Protein AF-A0A9W7GED9-F1 (afdb_monomer_lite)

Structure (mmCIF, N/CA/C/O backbone):
data_AF-A0A9W7GED9-F1
#
_entry.id   AF-A0A9W7GED9-F1
#
loop_
_atom_site.group_PDB
_atom_site.id
_atom_site.type_symbol
_atom_site.label_atom_id
_atom_site.label_alt_id
_atom_site.label_comp_id
_atom_site.label_asym_id
_atom_site.label_entity_id
_atom_site.label_seq_id
_atom_site.pdbx_PDB_ins_code
_atom_site.Cartn_x
_atom_site.Cartn_y
_atom_site.Cartn_z
_atom_site.occupancy
_atom_site.B_iso_or_equiv
_atom_site.auth_seq_id
_atom_site.auth_comp_id
_atom_site.auth_asym_id
_atom_site.auth_atom_id
_atom_site.pdbx_PDB_model_num
ATOM 1 N N . MET A 1 1 ? 27.803 -43.881 15.226 1.00 29.05 1 MET A N 1
ATOM 2 C CA . MET A 1 1 ? 27.481 -42.583 15.852 1.00 29.05 1 MET A CA 1
ATOM 3 C C . MET A 1 1 ? 26.783 -41.730 14.801 1.00 29.05 1 MET A C 1
ATOM 5 O O . MET A 1 1 ? 27.453 -41.170 13.948 1.00 29.05 1 MET A O 1
ATOM 9 N N . SER A 1 2 ? 25.448 -41.742 14.770 1.00 35.62 2 SER A N 1
ATOM 10 C CA . SER A 1 2 ? 24.641 -40.932 13.847 1.00 35.62 2 SER A CA 1
ATOM 11 C C . SER A 1 2 ? 24.582 -39.491 14.364 1.00 35.62 2 SER A C 1
ATOM 13 O O . SER A 1 2 ? 23.688 -39.138 15.130 1.00 35.62 2 SER A O 1
ATOM 15 N N . GLY A 1 3 ? 25.589 -38.685 14.037 1.00 49.31 3 GLY A N 1
ATOM 16 C CA . GLY A 1 3 ? 25.551 -37.251 14.320 1.00 49.31 3 GLY A CA 1
ATOM 17 C C . GLY A 1 3 ? 24.660 -36.551 13.297 1.00 49.31 3 GLY A C 1
ATOM 18 O O . GLY A 1 3 ? 24.879 -36.721 12.101 1.00 49.31 3 GLY A O 1
ATOM 19 N N . ASN A 1 4 ? 23.657 -35.793 13.748 1.00 62.00 4 ASN A N 1
ATOM 20 C CA . ASN A 1 4 ? 22.891 -34.902 12.874 1.00 62.00 4 ASN A CA 1
ATOM 21 C C . ASN A 1 4 ? 23.857 -33.900 12.224 1.00 62.00 4 ASN A C 1
ATOM 23 O O . ASN A 1 4 ? 24.586 -33.208 12.935 1.00 62.00 4 ASN A O 1
ATOM 27 N N . ASN A 1 5 ? 23.862 -33.831 10.891 1.00 81.06 5 ASN A N 1
ATOM 28 C CA . ASN A 1 5 ? 24.621 -32.833 10.144 1.00 81.06 5 ASN A CA 1
ATOM 29 C C . ASN A 1 5 ? 23.982 -31.463 10.378 1.00 81.06 5 ASN A C 1
ATOM 31 O O . ASN A 1 5 ? 22.808 -31.265 10.051 1.00 81.06 5 ASN A O 1
ATOM 35 N N . ARG A 1 6 ? 24.738 -30.522 10.947 1.00 85.75 6 ARG A N 1
ATOM 36 C CA . ARG A 1 6 ? 24.203 -29.213 11.331 1.00 85.75 6 ARG A CA 1
ATOM 37 C C . ARG A 1 6 ? 24.754 -28.067 10.504 1.00 85.75 6 ARG A C 1
ATOM 39 O O . ARG A 1 6 ? 25.872 -28.119 9.996 1.00 85.75 6 ARG A O 1
ATOM 46 N N . VAL A 1 7 ? 23.964 -27.005 10.412 1.00 89.12 7 VAL A N 1
ATOM 47 C CA . VAL A 1 7 ? 24.343 -25.745 9.770 1.00 89.12 7 VAL A CA 1
ATOM 48 C C . VAL A 1 7 ? 24.353 -24.637 10.816 1.00 89.12 7 VAL A C 1
ATOM 50 O O . VAL A 1 7 ? 23.349 -24.405 11.498 1.00 89.12 7 VAL A O 1
ATOM 53 N N . LEU A 1 8 ? 25.495 -23.963 10.939 1.00 88.56 8 LEU A N 1
ATOM 54 C CA . LEU A 1 8 ? 25.674 -22.818 11.824 1.00 88.56 8 LEU A CA 1
ATOM 55 C C . LEU A 1 8 ? 25.104 -21.563 11.154 1.00 88.56 8 LEU A C 1
ATOM 57 O O . LEU A 1 8 ? 25.460 -21.257 10.018 1.00 88.56 8 LEU A O 1
ATOM 61 N N . LEU A 1 9 ? 24.224 -20.842 11.850 1.00 90.19 9 LEU A N 1
ATOM 62 C CA . LEU A 1 9 ? 23.641 -19.590 11.367 1.00 90.19 9 LEU A CA 1
ATOM 63 C C . LEU A 1 9 ? 24.240 -18.408 12.133 1.00 90.19 9 LEU A C 1
ATOM 65 O O . LEU A 1 9 ? 24.166 -18.376 13.359 1.00 90.19 9 LEU A O 1
ATOM 69 N N . LEU A 1 10 ? 24.794 -17.437 11.408 1.00 89.31 10 LEU A N 1
ATOM 70 C CA . LEU A 1 10 ? 25.394 -16.223 11.960 1.00 89.31 10 LEU A CA 1
ATOM 71 C C . LEU A 1 10 ? 24.600 -14.998 11.481 1.00 89.31 10 LEU A C 1
ATOM 73 O O . LEU A 1 10 ? 24.640 -14.634 10.304 1.00 89.31 10 LEU A O 1
ATOM 77 N N . HIS A 1 11 ? 23.843 -14.376 12.386 1.00 89.94 11 HIS A N 1
ATOM 78 C CA . HIS A 1 11 ? 22.964 -13.249 12.055 1.00 89.94 11 HIS A CA 1
ATOM 79 C C . HIS A 1 11 ? 23.739 -11.954 11.753 1.00 89.94 11 HIS A C 1
ATOM 81 O O . HIS A 1 11 ? 24.925 -11.831 12.054 1.00 89.94 11 HIS A O 1
ATOM 87 N N . GLY A 1 12 ? 23.063 -10.968 11.157 1.00 88.50 12 GLY A N 1
ATOM 88 C CA . GLY A 1 12 ? 23.621 -9.624 10.959 1.00 88.50 12 GLY A CA 1
ATOM 89 C C . GLY A 1 12 ? 23.569 -8.762 12.224 1.00 88.50 12 GLY A C 1
ATOM 90 O O . GLY A 1 12 ? 23.058 -9.192 13.254 1.00 88.50 12 GLY A O 1
ATOM 91 N N . ASN A 1 13 ? 24.059 -7.524 12.147 1.00 85.31 13 ASN A N 1
ATOM 92 C CA . ASN A 1 13 ? 23.966 -6.584 13.267 1.00 85.31 13 ASN A CA 1
ATOM 93 C C . ASN A 1 13 ? 22.495 -6.279 13.625 1.00 85.31 13 ASN A C 1
ATOM 95 O O . ASN A 1 13 ? 21.647 -6.221 12.729 1.00 85.31 13 ASN A O 1
ATOM 99 N N . ARG A 1 14 ? 22.208 -6.059 14.914 1.00 83.06 14 ARG A N 1
ATOM 100 C CA . ARG A 1 14 ? 20.859 -5.833 15.468 1.00 83.06 14 ARG A CA 1
ATOM 101 C C . ARG A 1 14 ? 19.846 -6.900 15.042 1.00 83.06 14 ARG A C 1
ATOM 103 O O . ARG A 1 14 ? 18.728 -6.599 14.631 1.00 83.06 14 ARG A O 1
ATOM 110 N N . GLN A 1 15 ? 20.238 -8.166 15.128 1.00 81.44 15 GLN A N 1
ATOM 111 C CA . GLN A 1 15 ? 19.351 -9.313 14.908 1.00 81.44 15 GLN A CA 1
ATOM 112 C C . GLN A 1 15 ? 19.590 -10.357 15.997 1.00 81.44 15 GLN A C 1
ATOM 114 O O . GLN A 1 15 ? 20.607 -10.317 16.679 1.00 81.44 15 GLN A O 1
ATOM 119 N N . THR A 1 16 ? 18.652 -11.282 16.161 1.00 83.06 16 THR A N 1
ATOM 120 C CA . THR A 1 16 ? 18.866 -12.519 16.922 1.00 83.06 16 THR A CA 1
ATOM 121 C C . THR A 1 16 ? 18.937 -13.696 15.965 1.00 83.06 16 THR A C 1
ATOM 123 O O . THR A 1 16 ? 18.537 -13.597 14.793 1.00 83.06 16 THR A O 1
ATOM 126 N N . HIS A 1 17 ? 19.404 -14.838 16.464 1.00 80.12 17 HIS A N 1
ATOM 127 C CA . HIS A 1 17 ? 19.354 -16.089 15.714 1.00 80.12 17 HIS A CA 1
ATOM 128 C C . HIS A 1 17 ? 17.934 -16.390 15.195 1.00 80.12 17 HIS A C 1
ATOM 130 O O . HIS A 1 17 ? 17.772 -16.756 14.029 1.00 80.12 17 HIS A O 1
ATOM 136 N N . ASP A 1 18 ? 16.904 -16.205 16.026 1.00 82.06 18 ASP A N 1
ATOM 137 C CA . ASP A 1 18 ? 15.522 -16.543 15.667 1.00 82.06 18 ASP A CA 1
ATOM 138 C C . ASP A 1 18 ? 14.959 -15.617 14.587 1.00 82.06 18 ASP A C 1
ATOM 140 O O . ASP A 1 18 ? 14.339 -16.090 13.630 1.00 82.06 18 ASP A O 1
ATOM 144 N N . ILE A 1 19 ? 15.257 -14.315 14.672 1.00 84.94 19 ILE A N 1
ATOM 145 C CA . ILE A 1 19 ? 14.895 -13.337 13.637 1.00 84.94 19 ILE A CA 1
ATOM 146 C C . ILE A 1 19 ? 15.568 -13.705 12.313 1.00 84.94 19 ILE A C 1
ATOM 148 O O . ILE A 1 19 ? 14.920 -13.731 11.262 1.00 84.94 19 ILE A O 1
ATOM 152 N N . PHE A 1 20 ? 16.863 -14.027 12.345 1.00 89.00 20 PHE A N 1
ATOM 153 C CA . PHE A 1 20 ? 17.592 -14.393 11.137 1.00 89.00 20 PHE A CA 1
ATOM 154 C C . PHE A 1 20 ? 17.055 -15.694 10.528 1.00 89.00 20 PHE A C 1
ATOM 156 O O . PHE A 1 20 ? 16.732 -15.735 9.340 1.00 89.00 20 PHE A O 1
ATOM 163 N N . LYS A 1 21 ? 16.853 -16.730 11.349 1.00 86.75 21 LYS A N 1
ATOM 164 C CA . LYS A 1 21 ? 16.280 -18.021 10.946 1.00 86.75 21 LYS A CA 1
ATOM 165 C C . LYS A 1 21 ? 14.877 -17.880 10.356 1.00 86.75 21 LYS A C 1
ATOM 167 O O . LYS A 1 21 ? 14.567 -18.566 9.381 1.00 86.75 21 LYS A O 1
ATOM 172 N N . ALA A 1 22 ? 14.048 -16.987 10.899 1.00 85.94 22 ALA A N 1
ATOM 173 C CA . ALA A 1 22 ? 12.735 -16.671 10.344 1.00 85.94 22 ALA A CA 1
ATOM 174 C C . ALA A 1 22 ? 12.849 -16.026 8.950 1.00 85.94 22 ALA A C 1
ATOM 176 O O . ALA A 1 22 ? 12.164 -16.463 8.020 1.00 85.94 22 ALA A O 1
ATOM 177 N N . ARG A 1 23 ? 13.767 -15.064 8.769 1.00 87.69 23 ARG A N 1
ATOM 178 C CA . ARG A 1 23 ? 14.013 -14.388 7.477 1.00 87.69 23 ARG A CA 1
ATOM 179 C C . ARG A 1 23 ? 14.487 -15.344 6.385 1.00 87.69 23 ARG A C 1
ATOM 181 O O . ARG A 1 23 ? 14.020 -15.254 5.253 1.00 87.69 23 ARG A O 1
ATOM 188 N N . ILE A 1 24 ? 15.349 -16.302 6.724 1.00 90.94 24 ILE A N 1
ATOM 189 C CA . ILE A 1 24 ? 15.800 -17.350 5.793 1.00 90.94 24 ILE A CA 1
ATOM 190 C C . ILE A 1 24 ? 14.937 -18.624 5.862 1.00 90.94 24 ILE A C 1
ATOM 192 O O . ILE A 1 24 ? 15.358 -19.701 5.436 1.00 90.94 24 ILE A O 1
ATOM 196 N N . GLY A 1 25 ? 13.706 -18.531 6.378 1.00 90.12 25 GLY A N 1
ATOM 197 C CA . GLY A 1 25 ? 12.861 -19.685 6.696 1.00 90.12 25 GLY A CA 1
ATOM 198 C C . GLY A 1 25 ? 12.555 -20.605 5.506 1.00 90.12 25 GLY A C 1
ATOM 199 O O . GLY A 1 25 ? 12.395 -21.816 5.682 1.00 90.12 25 GLY A O 1
ATOM 200 N N . ALA A 1 26 ? 12.508 -20.068 4.282 1.00 90.56 26 ALA A N 1
ATOM 201 C CA . ALA A 1 26 ? 12.350 -20.872 3.068 1.00 90.56 26 ALA A CA 1
ATOM 202 C C . ALA A 1 26 ? 13.568 -21.779 2.818 1.00 90.56 26 ALA A C 1
ATOM 204 O O . ALA A 1 26 ? 13.395 -22.969 2.535 1.00 90.56 26 ALA A O 1
ATOM 205 N N . LEU A 1 27 ? 14.780 -21.247 2.998 1.00 91.75 27 LEU A N 1
ATOM 206 C CA . LEU A 1 27 ? 16.027 -22.005 2.922 1.00 91.75 27 LEU A CA 1
ATOM 207 C C . LEU A 1 27 ? 16.120 -23.019 4.069 1.00 91.75 27 LEU A C 1
ATOM 209 O O . LEU A 1 27 ? 16.363 -24.193 3.813 1.00 91.75 27 LEU A O 1
ATOM 213 N N . VAL A 1 28 ? 15.797 -22.627 5.306 1.00 91.19 28 VAL A N 1
ATOM 214 C CA . VAL A 1 28 ? 15.782 -23.526 6.482 1.00 91.19 28 VAL A CA 1
ATOM 215 C C . VAL A 1 28 ? 14.885 -24.747 6.251 1.00 91.19 28 VAL A C 1
ATOM 217 O O . VAL A 1 28 ? 15.272 -25.880 6.544 1.00 91.19 28 VAL A O 1
ATOM 220 N N . LYS A 1 29 ? 13.690 -24.552 5.673 1.00 90.38 29 LYS A N 1
ATOM 221 C CA . LYS A 1 29 ? 12.779 -25.656 5.320 1.00 90.38 29 LYS A CA 1
ATOM 222 C C . LYS A 1 29 ? 13.380 -26.601 4.276 1.00 90.38 29 LYS A C 1
ATOM 224 O O . LYS A 1 29 ? 13.072 -27.791 4.306 1.00 90.38 29 LYS A O 1
ATOM 229 N N . LYS A 1 30 ? 14.192 -26.096 3.344 1.00 91.12 30 LYS A N 1
ATOM 230 C CA . LYS A 1 30 ? 14.872 -26.907 2.322 1.00 91.12 30 LYS A CA 1
ATOM 231 C C . LYS A 1 30 ? 16.076 -27.650 2.898 1.00 91.12 30 LYS A C 1
ATOM 233 O O . LYS A 1 30 ? 16.176 -28.847 2.664 1.00 91.12 30 LYS A O 1
ATOM 238 N N . LEU A 1 31 ? 16.885 -26.999 3.734 1.00 89.25 31 LEU A N 1
ATOM 239 C CA . LEU A 1 31 ? 17.989 -27.630 4.468 1.00 89.25 31 LEU A CA 1
ATOM 240 C C . LEU A 1 31 ? 17.494 -28.811 5.311 1.00 89.25 31 LEU A C 1
ATOM 242 O O . LEU A 1 31 ? 18.040 -29.907 5.222 1.00 89.25 31 LEU A O 1
ATOM 246 N N . ARG A 1 32 ? 16.369 -28.645 6.020 1.00 87.69 32 ARG A N 1
ATOM 247 C CA . ARG A 1 32 ? 15.755 -29.742 6.787 1.00 87.69 32 ARG A CA 1
ATOM 248 C C . ARG A 1 32 ? 15.385 -30.944 5.910 1.00 87.69 32 ARG A C 1
ATOM 250 O O . ARG A 1 32 ? 15.509 -32.077 6.355 1.00 87.69 32 ARG A O 1
ATOM 257 N N . LYS A 1 33 ? 14.953 -30.717 4.663 1.00 86.75 33 LYS A N 1
ATOM 258 C CA . LYS A 1 33 ? 14.671 -31.800 3.700 1.00 86.75 33 LYS A CA 1
ATOM 259 C C . LYS A 1 33 ? 15.938 -32.508 3.209 1.00 86.75 33 LYS A C 1
ATOM 261 O O . LYS A 1 33 ? 15.838 -33.645 2.769 1.00 86.75 33 LYS A O 1
ATOM 266 N N . MET A 1 34 ? 17.097 -31.860 3.305 1.00 83.12 34 MET A N 1
ATOM 267 C CA . MET A 1 34 ? 18.415 -32.436 3.017 1.00 83.12 34 MET A CA 1
ATOM 268 C C . MET A 1 34 ? 19.060 -33.086 4.255 1.00 83.12 34 MET A C 1
ATOM 270 O O . MET A 1 34 ? 20.255 -33.363 4.242 1.00 83.12 34 MET A O 1
ATOM 274 N N . ASN A 1 35 ? 18.299 -33.306 5.337 1.00 84.75 35 ASN A N 1
ATOM 275 C CA . ASN A 1 35 ? 18.804 -33.764 6.639 1.00 84.75 35 ASN A CA 1
ATOM 276 C C . ASN A 1 35 ? 19.882 -32.846 7.246 1.00 84.75 35 ASN A C 1
ATOM 278 O O . ASN A 1 35 ? 20.766 -33.307 7.967 1.00 84.75 35 ASN A O 1
ATOM 282 N N . LEU A 1 36 ? 19.801 -31.544 6.954 1.00 86.12 36 LEU A N 1
ATOM 283 C CA . LEU A 1 36 ? 20.639 -30.512 7.550 1.00 86.12 36 LEU A CA 1
ATOM 284 C C . LEU A 1 36 ? 19.829 -29.741 8.594 1.00 86.12 36 LEU A C 1
ATOM 286 O O . LEU A 1 36 ? 18.895 -29.001 8.265 1.00 86.12 36 LEU A O 1
ATOM 290 N N . GLU A 1 37 ? 20.177 -29.915 9.864 1.00 83.88 37 GLU A N 1
ATOM 291 C CA . GLU A 1 37 ? 19.539 -29.196 10.963 1.00 83.88 37 GLU A CA 1
ATOM 292 C C . GLU A 1 37 ? 20.241 -27.861 11.207 1.00 83.88 37 GLU A C 1
ATOM 294 O O . GLU A 1 37 ? 21.442 -27.788 11.435 1.00 83.88 37 GLU A O 1
ATOM 299 N N . THR A 1 38 ? 19.497 -26.764 11.185 1.00 82.75 38 THR A N 1
ATOM 300 C CA . THR A 1 38 ? 20.033 -25.471 11.629 1.00 82.75 38 THR A CA 1
ATOM 301 C C . THR A 1 38 ? 20.048 -25.434 13.151 1.00 82.75 38 THR A C 1
ATOM 303 O O . THR A 1 38 ? 19.025 -25.800 13.745 1.00 82.75 38 THR A O 1
ATOM 306 N N . SER A 1 39 ? 21.137 -24.951 13.752 1.00 68.06 39 SER A N 1
ATOM 307 C CA . SER A 1 39 ? 21.272 -24.860 15.214 1.00 68.06 39 SER A CA 1
ATOM 308 C C . SER A 1 39 ? 20.097 -24.115 15.880 1.00 68.06 39 SER A C 1
ATOM 310 O O . SER A 1 39 ? 19.321 -23.404 15.227 1.00 68.06 39 SER A O 1
ATOM 312 N N . VAL A 1 40 ? 19.902 -24.364 17.174 1.00 52.34 40 VAL A N 1
ATOM 313 C CA . VAL A 1 40 ? 18.833 -23.800 18.010 1.00 52.34 40 VAL A CA 1
ATOM 314 C C . VAL A 1 40 ? 19.509 -23.015 19.128 1.00 52.34 40 VAL A C 1
ATOM 316 O O . VAL A 1 40 ? 20.238 -23.626 19.901 1.00 52.34 40 VAL A O 1
ATOM 319 N N . SER A 1 41 ? 19.290 -21.691 19.155 1.00 52.19 41 SER A N 1
ATOM 320 C CA . SER A 1 41 ? 19.712 -20.710 20.178 1.00 52.19 41 SER A CA 1
ATOM 321 C C . SER A 1 41 ? 20.836 -21.208 21.102 1.00 52.19 41 SER A C 1
ATOM 323 O O . SER A 1 41 ? 20.632 -21.575 22.259 1.00 52.19 41 SER A O 1
ATOM 325 N N . SER A 1 42 ? 22.040 -21.292 20.537 1.00 54.56 42 SER A N 1
ATOM 326 C CA . SER A 1 42 ? 23.262 -21.608 21.269 1.00 54.56 42 SER A CA 1
ATOM 327 C C . SER A 1 42 ? 23.957 -20.289 21.633 1.00 54.56 42 SER A C 1
ATOM 329 O O . SER A 1 42 ? 23.893 -19.343 20.842 1.00 54.56 42 SER A O 1
ATOM 331 N N . PRO A 1 43 ? 24.671 -20.169 22.769 1.00 55.06 43 PRO A N 1
ATOM 332 C CA . PRO A 1 43 ? 25.406 -18.946 23.130 1.00 55.06 43 PRO A CA 1
ATOM 333 C C . PRO A 1 43 ? 26.415 -18.489 22.062 1.00 55.06 43 PRO A C 1
ATOM 335 O O . PRO A 1 43 ? 26.862 -17.341 22.081 1.00 55.06 43 PRO A O 1
ATOM 338 N N . HIS A 1 44 ? 26.760 -19.367 21.118 1.00 61.72 44 HIS A N 1
ATOM 339 C CA . HIS A 1 44 ? 27.620 -19.057 19.982 1.00 61.72 44 HIS A CA 1
ATOM 340 C C . HIS A 1 44 ? 26.892 -18.454 18.771 1.00 61.72 44 HIS A C 1
ATOM 342 O O . HIS A 1 44 ? 27.550 -17.889 17.906 1.00 61.72 44 HIS A O 1
ATOM 348 N N . THR A 1 45 ? 25.562 -18.575 18.684 1.00 65.12 45 THR A N 1
ATOM 349 C CA . THR A 1 45 ? 24.746 -18.055 17.571 1.00 65.12 45 THR A CA 1
ATOM 350 C C . THR A 1 45 ? 24.104 -16.707 17.863 1.00 65.12 45 THR A C 1
ATOM 352 O O . THR A 1 45 ? 23.528 -16.130 16.952 1.00 65.12 45 THR A O 1
ATOM 355 N N . GLU A 1 46 ? 24.165 -16.225 19.105 1.00 66.31 46 GLU A N 1
ATOM 356 C CA . GLU A 1 46 ? 23.457 -15.011 19.531 1.00 66.31 46 GLU A CA 1
ATOM 357 C C . GLU A 1 46 ? 24.322 -13.744 19.502 1.00 66.31 46 GLU A C 1
ATOM 359 O O . GLU A 1 46 ? 23.799 -12.669 19.705 1.00 66.31 46 GLU A O 1
ATOM 364 N N . GLY A 1 47 ? 25.628 -13.798 19.236 1.00 69.75 47 GLY A N 1
ATOM 365 C CA . GLY A 1 47 ? 26.478 -12.600 19.302 1.00 69.75 47 GLY A CA 1
ATOM 366 C C . GLY A 1 47 ? 26.678 -12.058 20.742 1.00 69.75 47 GLY A C 1
ATOM 367 O O . GLY A 1 47 ? 25.774 -12.087 21.587 1.00 69.75 47 GLY A O 1
ATOM 368 N N . PRO A 1 48 ? 27.894 -11.606 21.103 1.00 68.62 48 PRO A N 1
ATOM 369 C CA . PRO A 1 48 ? 28.209 -11.159 22.460 1.00 68.62 48 PRO A CA 1
ATOM 370 C C . PRO A 1 48 ? 27.579 -9.817 22.849 1.00 68.62 48 PRO A C 1
ATOM 372 O O . PRO A 1 48 ? 27.372 -9.595 24.042 1.00 68.62 48 PRO A O 1
ATOM 375 N N . ILE A 1 49 ? 27.287 -8.931 21.893 1.00 71.31 49 ILE A N 1
ATOM 376 C CA . ILE A 1 49 ? 26.777 -7.588 22.185 1.00 71.31 49 ILE A CA 1
ATOM 377 C C . ILE A 1 49 ? 25.262 -7.634 22.237 1.00 71.31 49 ILE A C 1
ATOM 379 O O . ILE A 1 49 ? 24.614 -7.960 21.246 1.00 71.31 49 ILE A O 1
ATOM 383 N N . LEU A 1 50 ? 24.714 -7.289 23.398 1.00 75.06 50 LEU A N 1
ATOM 384 C CA . LEU A 1 50 ? 23.288 -7.108 23.596 1.00 75.06 50 LEU A CA 1
ATOM 385 C C . LEU A 1 50 ? 22.943 -5.640 23.378 1.00 75.06 50 LEU A C 1
ATOM 387 O O . LEU A 1 50 ? 23.416 -4.779 24.119 1.00 75.06 50 LEU A O 1
ATOM 391 N N . TYR A 1 51 ? 22.110 -5.359 22.385 1.00 72.50 51 TYR A N 1
ATOM 392 C CA . TYR A 1 51 ? 21.496 -4.050 22.271 1.00 72.50 51 TYR A CA 1
ATOM 393 C C . TYR A 1 51 ? 20.270 -4.027 23.183 1.00 72.50 51 TYR A C 1
ATOM 395 O O . TYR A 1 51 ? 19.425 -4.922 23.076 1.00 72.50 51 TYR A O 1
ATOM 403 N N . PRO A 1 52 ? 20.168 -3.044 24.094 1.00 65.50 52 PRO A N 1
ATOM 404 C CA . PRO A 1 52 ? 18.996 -2.924 24.941 1.00 65.50 52 PRO A CA 1
ATOM 405 C C . PRO A 1 52 ? 17.748 -2.799 24.070 1.00 65.50 52 PRO A C 1
ATOM 407 O O . PRO A 1 52 ? 17.787 -2.191 22.997 1.00 65.50 52 PRO A O 1
ATOM 410 N N . LEU A 1 53 ? 16.659 -3.392 24.554 1.00 55.72 53 LEU A N 1
ATOM 411 C CA . LEU A 1 53 ? 15.332 -3.319 23.955 1.00 55.72 53 LEU A CA 1
ATOM 412 C C . LEU A 1 53 ? 15.001 -1.850 23.650 1.00 55.72 53 LEU A C 1
ATOM 414 O O . LEU A 1 53 ? 14.840 -1.037 24.564 1.00 55.72 53 LEU A O 1
ATOM 418 N N . LEU A 1 54 ? 14.947 -1.495 22.366 1.00 48.34 54 LEU A N 1
ATOM 419 C CA . LEU A 1 54 ? 14.447 -0.192 21.953 1.00 48.34 54 LEU A CA 1
ATOM 420 C C . LEU A 1 54 ? 12.923 -0.231 22.043 1.00 48.34 54 LEU A C 1
ATOM 422 O O . LEU A 1 54 ? 12.297 -1.285 21.909 1.00 48.34 54 LEU A O 1
ATOM 426 N N . GLU A 1 55 ? 12.302 0.914 22.305 1.00 36.34 55 GLU A N 1
ATOM 427 C CA . GLU A 1 55 ? 10.849 0.983 22.366 1.00 36.34 55 GLU A CA 1
ATOM 428 C C . GLU A 1 55 ? 10.242 0.547 21.020 1.00 36.34 55 GLU A C 1
ATOM 430 O O . GLU A 1 55 ? 10.162 1.336 20.086 1.00 36.34 55 GLU A O 1
ATOM 435 N N . GLY A 1 56 ? 9.727 -0.688 20.955 1.00 44.75 56 GLY A N 1
ATOM 436 C CA . GLY A 1 56 ? 9.048 -1.225 19.765 1.00 44.75 56 GLY A CA 1
ATOM 437 C C . GLY A 1 56 ? 9.509 -2.617 19.363 1.00 44.75 56 GLY A C 1
ATOM 438 O O . GLY A 1 56 ? 8.802 -3.277 18.611 1.00 44.75 56 GLY A O 1
ATOM 439 N N . ASP A 1 57 ? 10.640 -3.072 19.893 1.00 42.53 57 ASP A N 1
ATOM 440 C CA . ASP A 1 57 ? 11.115 -4.433 19.680 1.00 42.53 57 ASP A CA 1
ATOM 441 C C . ASP A 1 57 ? 10.507 -5.364 20.738 1.00 42.53 57 ASP A C 1
ATOM 443 O O . ASP A 1 57 ? 10.464 -5.014 21.912 1.00 42.53 57 ASP A O 1
ATOM 447 N N . ASP A 1 58 ? 10.049 -6.556 20.353 1.00 54.25 58 ASP A N 1
ATOM 448 C CA . ASP A 1 58 ? 9.571 -7.576 21.308 1.00 54.25 58 ASP A CA 1
ATOM 449 C C . ASP A 1 58 ? 10.724 -8.401 21.908 1.00 54.25 58 ASP A C 1
ATOM 451 O O . ASP A 1 58 ? 10.538 -9.182 22.842 1.00 54.25 58 ASP A O 1
ATOM 455 N N . VAL A 1 59 ? 11.926 -8.271 21.336 1.00 66.81 59 VAL A N 1
ATOM 456 C CA . VAL A 1 59 ? 13.093 -9.102 21.644 1.00 66.81 59 VAL A CA 1
ATOM 457 C C . VAL A 1 59 ? 14.355 -8.245 21.597 1.00 66.81 59 VAL A C 1
ATOM 459 O O . VAL A 1 59 ? 14.556 -7.477 20.657 1.00 66.81 59 VAL A O 1
ATOM 462 N N . GLU A 1 60 ? 15.237 -8.403 22.585 1.00 76.62 60 GLU A N 1
ATOM 463 C CA . GLU A 1 60 ? 16.566 -7.783 22.572 1.00 76.62 60 GLU A CA 1
ATOM 464 C C . GLU A 1 60 ? 17.350 -8.237 21.336 1.00 76.62 60 GLU A C 1
ATOM 466 O O . GLU A 1 60 ? 17.478 -9.435 21.074 1.00 76.62 60 GLU A O 1
ATOM 471 N N . THR A 1 61 ? 17.896 -7.293 20.571 1.00 81.56 61 THR A N 1
ATOM 472 C CA . THR A 1 61 ? 18.693 -7.619 19.384 1.00 81.56 61 THR A CA 1
ATOM 473 C C . THR A 1 61 ? 20.172 -7.673 19.717 1.00 81.56 61 THR A C 1
ATOM 475 O O . THR A 1 61 ? 20.626 -7.122 20.720 1.00 81.56 61 THR A O 1
ATOM 478 N N . ARG A 1 62 ? 20.954 -8.360 18.883 1.00 79.56 62 ARG A N 1
ATOM 479 C CA . ARG A 1 62 ? 22.358 -8.610 19.183 1.00 79.56 62 ARG A CA 1
ATOM 480 C C . ARG A 1 62 ? 23.280 -8.314 18.011 1.00 79.56 62 ARG A C 1
ATOM 482 O O . ARG A 1 62 ? 22.854 -8.191 16.859 1.00 79.56 62 ARG A O 1
ATOM 489 N N . GLY A 1 63 ? 24.557 -8.161 18.330 1.00 80.56 63 GLY A N 1
ATOM 490 C CA . GLY A 1 63 ? 25.638 -7.919 17.385 1.00 80.56 63 GLY A CA 1
ATOM 491 C C . GLY A 1 63 ? 26.902 -8.680 17.769 1.00 80.56 63 GLY A C 1
ATOM 492 O O . GLY A 1 63 ? 27.088 -9.116 18.908 1.00 80.56 63 GLY A O 1
ATOM 493 N N . TRP A 1 64 ? 27.785 -8.835 16.793 1.00 77.38 64 TRP A N 1
ATOM 494 C CA . TRP A 1 64 ? 29.091 -9.460 16.963 1.00 77.38 64 TRP A CA 1
ATOM 495 C C . TRP A 1 64 ? 30.149 -8.464 17.445 1.00 77.38 64 TRP A C 1
ATOM 497 O O . TRP A 1 64 ? 31.020 -8.834 18.227 1.00 77.38 64 TRP A O 1
ATOM 507 N N . TRP A 1 65 ? 30.048 -7.208 17.001 1.00 74.44 65 TRP A N 1
ATOM 508 C CA . TRP A 1 65 ? 30.923 -6.089 17.371 1.00 74.44 65 TRP A CA 1
ATOM 509 C C . TRP A 1 65 ? 30.234 -4.729 17.137 1.00 74.44 65 TRP A C 1
ATOM 511 O O . TRP A 1 65 ? 29.267 -4.641 16.376 1.00 74.44 65 TRP A O 1
ATOM 521 N N . GLU A 1 66 ? 30.741 -3.663 17.765 1.00 69.81 66 GLU A N 1
ATOM 522 C CA . GLU A 1 66 ? 30.332 -2.265 17.533 1.00 69.81 66 GLU A CA 1
ATOM 523 C C . GLU A 1 66 ? 31.302 -1.550 16.579 1.00 69.81 66 GLU A C 1
ATOM 525 O O . GLU A 1 66 ? 32.462 -1.940 16.472 1.00 69.81 66 GLU A O 1
ATOM 530 N N . LYS A 1 67 ? 30.832 -0.512 15.870 1.00 55.94 67 LYS A N 1
ATOM 531 C CA . LYS A 1 67 ? 31.653 0.244 14.902 1.00 55.94 67 LYS A CA 1
ATOM 532 C C . LYS A 1 67 ? 32.765 1.086 15.555 1.00 55.94 67 LYS A C 1
ATOM 534 O O . LYS A 1 67 ? 33.771 1.315 14.898 1.00 55.94 67 LYS A O 1
ATOM 539 N N . ASP A 1 68 ? 32.615 1.467 16.828 1.00 49.78 68 ASP A N 1
ATOM 540 C CA . ASP A 1 68 ? 33.480 2.461 17.493 1.00 49.78 68 ASP A CA 1
ATOM 541 C C . ASP A 1 68 ? 34.267 1.919 18.705 1.00 49.78 68 ASP A C 1
ATOM 543 O O . ASP A 1 68 ? 34.934 2.681 19.406 1.00 49.78 68 ASP A O 1
ATOM 547 N N . GLN A 1 69 ? 34.215 0.610 18.977 1.00 46.91 69 GLN A N 1
ATOM 548 C CA . GLN A 1 69 ? 34.955 -0.006 20.084 1.00 46.91 69 GLN A CA 1
ATOM 549 C C . GLN A 1 69 ? 36.051 -0.948 19.584 1.00 46.91 69 GLN A C 1
ATOM 551 O O . GLN A 1 69 ? 35.857 -1.707 18.635 1.00 46.91 69 GLN A O 1
ATOM 556 N N . ASN A 1 70 ? 37.200 -0.924 20.268 1.00 45.16 70 ASN A N 1
ATOM 557 C CA . ASN A 1 70 ? 38.297 -1.870 20.070 1.00 45.16 70 ASN A CA 1
ATOM 558 C C . ASN A 1 70 ? 37.744 -3.308 20.063 1.00 45.16 70 ASN A C 1
ATOM 560 O O . ASN A 1 70 ? 37.095 -3.735 21.017 1.00 45.16 70 ASN A O 1
ATOM 564 N N . PHE A 1 71 ? 38.012 -4.047 18.987 1.00 49.34 71 PHE A N 1
ATOM 565 C CA . PHE A 1 71 ? 37.446 -5.360 18.642 1.00 49.34 71 PHE A CA 1
ATOM 566 C C . PHE A 1 71 ? 37.939 -6.519 19.548 1.00 49.34 71 PHE A C 1
ATOM 568 O O . PHE A 1 71 ? 38.125 -7.643 19.089 1.00 49.34 71 PHE A O 1
ATOM 575 N N . GLY A 1 72 ? 38.151 -6.283 20.847 1.00 47.53 72 GLY A N 1
ATOM 576 C CA . GLY A 1 72 ? 38.580 -7.301 21.821 1.00 47.53 72 GLY A CA 1
ATOM 577 C C . GLY A 1 72 ? 37.541 -8.402 22.082 1.00 47.53 72 GLY A C 1
ATOM 578 O O . GLY A 1 72 ? 37.816 -9.365 22.789 1.00 47.53 72 GLY A O 1
ATOM 579 N N . GLY A 1 73 ? 36.339 -8.286 21.504 1.00 51.69 73 GLY A N 1
ATOM 580 C CA . GLY A 1 73 ? 35.280 -9.293 21.589 1.00 51.69 73 GLY A CA 1
ATOM 581 C C . GLY A 1 73 ? 35.447 -10.485 20.640 1.00 51.69 73 GLY A C 1
ATOM 582 O O . GLY A 1 73 ? 34.791 -11.501 20.847 1.00 51.69 73 GLY A O 1
ATOM 583 N N . LEU A 1 74 ? 36.305 -10.411 19.615 1.00 59.16 74 LEU A N 1
ATOM 584 C CA . LEU A 1 74 ? 36.475 -11.512 18.654 1.00 59.16 74 LEU A CA 1
ATOM 585 C C . LEU A 1 74 ? 37.268 -12.683 19.233 1.00 59.16 74 LEU A C 1
ATOM 587 O O . LEU A 1 74 ? 36.882 -13.829 19.008 1.00 59.16 74 LEU A O 1
ATOM 591 N N . ASP A 1 75 ? 38.297 -12.403 20.036 1.00 60.88 75 ASP A N 1
ATOM 592 C CA . ASP A 1 75 ? 38.985 -13.427 20.828 1.00 60.88 75 ASP A CA 1
ATOM 593 C C . ASP A 1 75 ? 37.994 -14.102 21.778 1.00 60.88 75 ASP A C 1
ATOM 595 O O . ASP A 1 75 ? 37.947 -15.325 21.851 1.00 60.88 75 ASP A O 1
ATOM 599 N N . HIS A 1 76 ? 37.084 -13.331 22.386 1.00 59.97 76 HIS A N 1
ATOM 600 C CA . HIS A 1 76 ? 36.004 -13.887 23.200 1.00 59.97 76 HIS A CA 1
ATOM 601 C C . HIS A 1 76 ? 35.045 -14.777 22.380 1.00 59.97 76 HIS A C 1
ATOM 603 O O . HIS A 1 76 ? 34.610 -15.824 22.869 1.00 59.97 76 HIS A O 1
ATOM 609 N N . VAL A 1 77 ? 34.717 -14.413 21.133 1.00 64.00 77 VAL A N 1
ATOM 610 C CA . VAL A 1 77 ? 33.892 -15.242 20.233 1.00 64.00 77 VAL A CA 1
ATOM 611 C C . VAL A 1 77 ? 34.623 -16.538 19.863 1.00 64.00 77 VAL A C 1
ATOM 613 O O . VAL A 1 77 ? 34.030 -17.611 19.974 1.00 64.00 77 VAL A O 1
ATOM 616 N N . ILE A 1 78 ? 35.905 -16.473 19.489 1.00 66.56 78 ILE A N 1
ATOM 617 C CA . ILE A 1 78 ? 36.722 -17.655 19.169 1.00 66.56 78 ILE A CA 1
ATOM 618 C C . ILE A 1 78 ? 36.894 -18.552 20.389 1.00 66.56 78 ILE A C 1
ATOM 620 O O . ILE A 1 78 ? 36.720 -19.764 20.275 1.00 66.56 78 ILE A O 1
ATOM 624 N N . GLU A 1 79 ? 37.206 -17.985 21.553 1.00 65.38 79 GLU A N 1
ATOM 625 C CA . GLU A 1 79 ? 37.313 -18.720 22.809 1.00 65.38 79 GLU A CA 1
ATOM 626 C C . GLU A 1 79 ? 35.994 -19.399 23.147 1.00 65.38 79 GLU A C 1
ATOM 628 O O . GLU A 1 79 ? 36.015 -20.566 23.514 1.00 65.38 79 GLU A O 1
ATOM 633 N N . ARG A 1 80 ? 34.836 -18.760 22.936 1.00 65.75 80 ARG A N 1
ATOM 634 C CA . ARG A 1 80 ? 33.538 -19.430 23.117 1.00 65.75 80 ARG A CA 1
ATOM 635 C C . ARG A 1 80 ? 33.372 -20.636 22.196 1.00 65.75 80 ARG A C 1
ATOM 637 O O . ARG A 1 80 ? 32.828 -21.634 22.642 1.00 65.75 80 ARG A O 1
ATOM 644 N N . PHE A 1 81 ? 33.832 -20.577 20.948 1.00 66.31 81 PHE A N 1
ATOM 645 C CA . PHE A 1 81 ? 33.792 -21.741 20.054 1.00 66.31 81 PHE A CA 1
ATOM 646 C C . PHE A 1 81 ? 34.882 -22.789 20.359 1.00 66.31 81 PHE A C 1
ATOM 648 O O . PHE A 1 81 ? 34.711 -23.957 20.019 1.00 66.31 81 PHE A O 1
ATOM 655 N N . SER A 1 82 ? 35.993 -22.383 20.983 1.00 60.34 82 SER A N 1
ATOM 656 C CA . SER A 1 82 ? 37.168 -23.230 21.256 1.00 60.34 82 SER A CA 1
ATOM 657 C C . SER A 1 82 ? 37.171 -23.861 22.653 1.00 60.34 82 SER A C 1
ATOM 659 O O . SER A 1 82 ? 37.850 -24.863 22.873 1.00 60.34 82 SER A O 1
ATOM 661 N N . SER A 1 83 ? 36.479 -23.256 23.619 1.00 54.69 83 SER A N 1
ATOM 662 C CA . SER A 1 83 ? 36.489 -23.663 25.022 1.00 54.69 83 SER A CA 1
ATOM 663 C C . SER A 1 83 ? 35.450 -24.750 25.287 1.00 54.69 83 SER A C 1
ATOM 665 O O . SER A 1 83 ? 34.244 -24.523 25.265 1.00 54.69 83 SER A O 1
ATOM 667 N N . ASN A 1 84 ? 35.937 -25.946 25.617 1.00 49.94 84 ASN A N 1
ATOM 668 C CA . ASN A 1 84 ? 35.156 -26.924 26.380 1.00 49.94 84 ASN A CA 1
ATOM 669 C C . ASN A 1 84 ? 35.129 -26.589 27.887 1.00 49.94 84 ASN A C 1
ATOM 671 O O . ASN A 1 84 ? 34.433 -27.256 28.647 1.00 49.94 84 ASN A O 1
ATOM 675 N N . GLU A 1 85 ? 35.869 -25.570 28.334 1.00 44.31 85 GLU A N 1
ATOM 676 C CA . GLU A 1 85 ? 36.037 -25.213 29.743 1.00 44.31 85 GLU A CA 1
ATOM 677 C C . GLU A 1 85 ? 36.028 -23.684 29.914 1.00 44.31 85 GLU A C 1
ATOM 679 O O . GLU A 1 85 ? 36.781 -22.991 29.241 1.00 44.31 85 GLU A O 1
ATOM 684 N N . SER A 1 86 ? 35.225 -23.170 30.859 1.00 40.84 86 SER A N 1
ATOM 685 C CA . SER A 1 86 ? 35.188 -21.764 31.324 1.00 40.84 86 SER A CA 1
ATOM 686 C C . SER A 1 86 ? 34.173 -20.792 30.683 1.00 40.84 86 SER A C 1
ATOM 688 O O . SER A 1 86 ? 34.431 -19.600 30.522 1.00 40.84 86 SER A O 1
ATOM 690 N N . SER A 1 87 ? 32.938 -21.235 30.470 1.00 44.44 87 SER A N 1
ATOM 691 C CA . SER A 1 87 ? 31.775 -20.388 30.779 1.00 44.44 87 SER A CA 1
ATOM 692 C C . SER A 1 87 ? 30.785 -21.242 31.569 1.00 44.44 87 SER A C 1
ATOM 694 O O . SER A 1 87 ? 30.849 -22.467 31.497 1.00 44.44 87 SER A O 1
ATOM 696 N N . THR A 1 88 ? 29.912 -20.643 32.373 1.00 44.75 88 THR A N 1
ATOM 697 C CA . THR A 1 88 ? 29.025 -21.332 33.333 1.00 44.75 88 THR A CA 1
ATOM 698 C C . THR A 1 88 ? 28.056 -22.358 32.723 1.00 44.75 88 THR A C 1
ATOM 700 O O . THR A 1 88 ? 27.296 -22.980 33.464 1.00 44.75 88 THR A O 1
ATOM 703 N N . GLN A 1 89 ? 28.094 -22.580 31.406 1.00 43.34 89 GLN A N 1
ATOM 704 C CA . GLN A 1 89 ? 27.418 -23.673 30.717 1.00 43.34 89 GLN A CA 1
ATOM 705 C C . GLN A 1 89 ? 28.345 -24.301 29.653 1.00 43.34 89 GLN A C 1
ATOM 707 O O . GLN A 1 89 ? 28.946 -23.558 28.872 1.00 43.34 89 GLN A O 1
ATOM 712 N N . PRO A 1 90 ? 28.481 -25.644 29.599 1.00 42.62 90 PRO A N 1
ATOM 713 C CA . PRO A 1 90 ? 29.173 -26.317 28.501 1.00 42.62 90 PRO A CA 1
ATOM 714 C C . PRO A 1 90 ? 28.433 -26.072 27.173 1.00 42.62 90 PRO A C 1
ATOM 716 O O . PRO A 1 90 ? 27.212 -25.878 27.193 1.00 42.62 90 PRO A O 1
ATOM 719 N N . PRO A 1 91 ? 29.127 -26.102 26.019 1.00 50.22 91 PRO A N 1
ATOM 720 C CA . PRO A 1 91 ? 28.467 -26.009 24.722 1.00 50.22 91 PRO A CA 1
ATOM 721 C C . PRO A 1 91 ? 27.398 -27.102 24.612 1.00 50.22 91 PRO A C 1
ATOM 723 O O . PRO A 1 91 ? 27.670 -28.284 24.825 1.00 50.22 91 PRO A O 1
ATOM 726 N N . SER A 1 92 ? 26.166 -26.705 24.287 1.00 51.06 92 SER A N 1
ATOM 727 C CA . SER A 1 92 ? 25.042 -27.634 24.114 1.00 51.06 92 SER A CA 1
ATOM 728 C C . SER A 1 92 ? 25.267 -28.623 22.966 1.00 51.06 92 SER A C 1
ATOM 730 O O . SER A 1 92 ? 24.630 -29.676 22.926 1.00 51.06 92 SER A O 1
ATOM 732 N N . GLU A 1 93 ? 26.173 -28.301 22.034 1.00 62.94 93 GLU A N 1
ATOM 733 C CA . GLU A 1 93 ? 26.429 -29.067 20.817 1.00 62.94 93 GLU A CA 1
ATOM 734 C C . GLU A 1 93 ? 27.925 -29.077 20.473 1.00 62.94 93 GLU A C 1
ATOM 736 O O . GLU A 1 93 ? 28.562 -28.022 20.487 1.00 62.94 93 GLU A O 1
ATOM 741 N N . PRO A 1 94 ? 28.509 -30.239 20.128 1.00 64.25 94 PRO A N 1
ATOM 742 C CA . PRO A 1 94 ? 29.918 -30.318 19.778 1.00 64.25 94 PRO A CA 1
ATOM 743 C C . PRO A 1 94 ? 30.163 -29.620 18.439 1.00 64.25 94 PRO A C 1
ATOM 745 O O . PRO A 1 94 ? 29.431 -29.831 17.470 1.00 64.25 94 PRO A O 1
ATOM 748 N N . SER A 1 95 ? 31.229 -28.829 18.353 1.00 65.31 95 SER A N 1
ATOM 749 C CA . SER A 1 95 ? 31.607 -28.081 17.148 1.00 65.31 95 SER A CA 1
ATOM 750 C C . SER A 1 95 ? 31.885 -28.975 15.925 1.00 65.31 95 SER A C 1
ATOM 752 O O . SER A 1 95 ? 31.743 -28.553 14.777 1.00 65.31 95 SER A O 1
ATOM 754 N N . SER A 1 96 ? 32.166 -30.258 16.162 1.00 68.19 96 SER A N 1
ATOM 755 C CA . SER A 1 96 ? 32.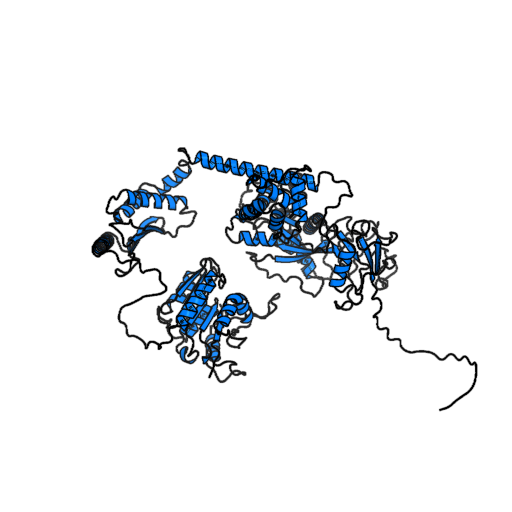259 -31.313 15.150 1.00 68.19 96 SER A CA 1
ATOM 756 C C . SER A 1 96 ? 30.919 -31.695 14.503 1.00 68.19 96 SER A C 1
ATOM 758 O O . SER A 1 96 ? 30.909 -32.436 13.527 1.00 68.19 96 SER A O 1
ATOM 760 N N . SER A 1 97 ? 29.778 -31.215 14.994 1.00 78.62 97 SER A N 1
ATOM 761 C CA . SER A 1 97 ? 28.469 -31.483 14.377 1.00 78.62 97 SER A CA 1
ATOM 762 C C . SER A 1 97 ? 28.158 -30.583 13.172 1.00 78.62 97 SER A C 1
ATOM 764 O O . SER A 1 97 ? 27.295 -30.919 12.357 1.00 78.62 97 SER A O 1
ATOM 766 N N . TYR A 1 98 ? 28.864 -29.458 13.030 1.00 86.44 98 TYR A N 1
ATOM 767 C CA . TYR A 1 98 ? 28.639 -28.506 11.947 1.00 86.44 98 TYR A CA 1
ATOM 768 C C . TYR A 1 98 ? 29.305 -28.961 10.650 1.00 86.44 98 TYR A C 1
ATOM 770 O O . TYR A 1 98 ? 30.503 -29.236 10.619 1.00 86.44 98 TYR A O 1
ATOM 778 N N . VAL A 1 99 ? 28.521 -28.994 9.571 1.00 89.62 99 VAL A N 1
ATOM 779 C CA . VAL A 1 99 ? 28.980 -29.310 8.210 1.00 89.62 99 VAL A CA 1
ATOM 780 C C . VAL A 1 99 ? 28.961 -28.105 7.273 1.00 89.62 99 VAL A C 1
ATOM 782 O O . VAL A 1 99 ? 29.601 -28.143 6.225 1.00 89.62 99 VAL A O 1
ATOM 785 N N . GLY A 1 100 ? 28.285 -27.021 7.655 1.00 91.06 100 GLY A N 1
ATOM 786 C CA . GLY A 1 100 ? 28.255 -25.779 6.888 1.00 91.06 100 GLY A CA 1
ATOM 787 C C . GLY A 1 100 ? 27.911 -24.560 7.734 1.00 91.06 100 GLY A C 1
ATOM 788 O O . GLY A 1 100 ? 27.370 -24.691 8.835 1.00 91.06 100 GLY A O 1
ATOM 789 N N . ILE A 1 101 ? 28.230 -23.373 7.218 1.00 92.38 101 ILE A N 1
ATOM 790 C CA . ILE A 1 101 ? 28.001 -22.089 7.897 1.00 92.38 101 ILE A CA 1
ATOM 791 C C . ILE A 1 101 ? 27.272 -21.130 6.950 1.00 92.38 101 ILE A C 1
ATOM 793 O O . ILE A 1 101 ? 27.631 -21.024 5.782 1.00 92.38 101 ILE A O 1
ATOM 797 N N . ILE A 1 102 ? 26.253 -20.422 7.439 1.00 94.75 102 ILE A N 1
ATOM 798 C CA . ILE A 1 102 ? 25.520 -19.390 6.692 1.00 94.75 102 ILE A CA 1
ATOM 799 C C . ILE A 1 102 ? 25.529 -18.098 7.500 1.00 94.75 102 ILE A C 1
ATOM 801 O O . ILE A 1 102 ? 25.135 -18.090 8.665 1.00 94.75 102 ILE A O 1
ATOM 805 N N . GLY A 1 103 ? 25.941 -17.003 6.871 1.00 93.44 103 GLY A N 1
ATOM 806 C CA . GLY A 1 103 ? 26.106 -15.710 7.519 1.00 93.44 103 GLY A CA 1
ATOM 807 C C . GLY A 1 103 ? 25.511 -14.583 6.693 1.00 93.44 103 GLY A C 1
ATOM 808 O O . GLY A 1 103 ? 25.510 -14.638 5.463 1.00 93.44 103 GLY A O 1
ATOM 809 N N . PHE A 1 104 ? 25.023 -13.550 7.376 1.00 94.75 104 PHE A N 1
ATOM 810 C CA . PHE A 1 104 ? 24.517 -12.331 6.746 1.00 94.75 104 PHE A CA 1
ATOM 811 C C . PHE A 1 104 ? 25.187 -11.086 7.327 1.00 94.75 104 PHE A C 1
ATOM 813 O O . PHE A 1 104 ? 25.286 -10.962 8.547 1.00 94.75 104 PHE A O 1
ATOM 820 N N . SER A 1 105 ? 25.604 -10.143 6.475 1.00 91.69 105 SER A N 1
ATOM 821 C CA . SER A 1 105 ? 26.160 -8.848 6.889 1.00 91.69 105 SER A CA 1
ATOM 822 C C . SER A 1 105 ? 27.338 -9.023 7.865 1.00 91.69 105 SER A C 1
ATOM 824 O O . SER A 1 105 ? 28.346 -9.644 7.524 1.00 91.69 105 SER A O 1
ATOM 826 N N . GLN A 1 106 ? 27.201 -8.569 9.112 1.00 87.56 106 GLN A N 1
ATOM 827 C CA . GLN A 1 106 ? 28.180 -8.777 10.182 1.00 87.56 106 GLN A CA 1
ATOM 828 C C . GLN A 1 106 ? 28.504 -10.273 10.417 1.00 87.56 106 GLN A C 1
ATOM 830 O O . GLN A 1 106 ? 29.666 -10.645 10.556 1.00 87.56 106 GLN A O 1
ATOM 835 N N . GLY A 1 107 ? 27.511 -11.167 10.346 1.00 89.19 107 GLY A N 1
ATOM 836 C CA . GLY A 1 107 ? 27.726 -12.615 10.422 1.00 89.19 107 GLY A CA 1
ATOM 837 C C . GLY A 1 107 ? 28.453 -13.192 9.201 1.00 89.19 107 GLY A C 1
ATOM 838 O O . GLY A 1 107 ? 29.232 -14.130 9.339 1.00 89.19 107 GLY A O 1
ATOM 839 N N . ALA A 1 108 ? 28.268 -12.612 8.010 1.00 91.81 108 ALA A N 1
ATOM 840 C CA . ALA A 1 108 ? 29.023 -12.993 6.812 1.00 91.81 108 ALA A CA 1
ATOM 841 C C . ALA A 1 108 ? 30.496 -12.560 6.911 1.00 91.81 108 ALA A C 1
ATOM 843 O O . ALA A 1 108 ? 31.385 -13.317 6.533 1.00 91.81 108 ALA A O 1
ATOM 844 N N . ARG A 1 109 ? 30.774 -11.391 7.504 1.00 88.38 109 ARG A N 1
ATOM 845 C CA . ARG A 1 109 ? 32.144 -10.981 7.856 1.00 88.38 109 ARG A CA 1
ATOM 846 C C . ARG A 1 109 ? 32.777 -11.941 8.868 1.00 88.38 109 ARG A C 1
ATOM 848 O O . ARG A 1 109 ? 33.949 -12.287 8.731 1.00 88.38 109 ARG A O 1
ATOM 855 N N . LEU A 1 110 ? 32.008 -12.399 9.858 1.00 85.56 110 LEU A N 1
ATOM 856 C CA . LEU A 1 110 ? 32.487 -13.370 10.840 1.00 85.56 110 LEU A CA 1
ATOM 857 C C . LEU A 1 110 ? 32.874 -14.707 10.188 1.00 85.56 110 LEU A C 1
ATOM 859 O O . LEU A 1 110 ? 33.864 -15.295 10.604 1.00 85.56 110 LEU A O 1
ATOM 863 N N . ILE A 1 111 ? 32.176 -15.155 9.136 1.00 90.25 111 ILE A N 1
ATOM 864 C CA . ILE A 1 111 ? 32.586 -16.336 8.351 1.00 90.25 111 ILE A CA 1
ATOM 865 C C . ILE A 1 111 ? 33.992 -16.155 7.787 1.00 90.25 111 ILE A C 1
ATOM 867 O O . ILE A 1 111 ? 34.822 -17.047 7.948 1.00 90.25 111 ILE A O 1
ATOM 871 N N . THR A 1 112 ? 34.265 -15.016 7.145 1.00 88.44 112 THR A N 1
ATOM 872 C CA . THR A 1 112 ? 35.585 -14.720 6.575 1.00 88.44 112 THR A CA 1
ATOM 873 C C . THR A 1 112 ? 36.670 -14.774 7.646 1.00 88.44 112 THR A C 1
ATOM 875 O O . THR A 1 112 ? 37.696 -15.416 7.443 1.00 88.44 112 THR A O 1
ATOM 878 N N . LEU A 1 113 ? 36.421 -14.171 8.813 1.00 84.31 113 LEU A N 1
ATOM 879 C CA . LEU A 1 113 ? 37.355 -14.192 9.941 1.00 84.31 113 LEU A CA 1
ATOM 880 C C . LEU A 1 113 ? 37.557 -15.614 10.487 1.00 84.31 113 LEU A C 1
ATOM 882 O O . LEU A 1 113 ? 38.692 -16.054 10.640 1.00 84.31 113 LEU A O 1
ATOM 886 N N . LEU A 1 114 ? 36.475 -16.358 10.734 1.00 83.50 114 LEU A N 1
ATOM 887 C CA . LEU A 1 114 ? 36.541 -17.728 11.247 1.00 83.50 114 LEU A CA 1
ATOM 888 C C . LEU A 1 114 ? 37.303 -18.645 10.293 1.00 83.50 114 LEU A C 1
ATOM 890 O O . LEU A 1 114 ? 38.184 -19.363 10.748 1.00 83.50 114 LEU A O 1
ATOM 894 N N . CYS A 1 115 ? 37.003 -18.607 8.993 1.00 87.12 115 CYS A N 1
ATOM 895 C CA . CYS A 1 115 ? 37.650 -19.476 8.008 1.00 87.12 115 CYS A CA 1
ATOM 896 C C . CYS A 1 115 ? 39.124 -19.105 7.774 1.00 87.12 115 CYS A C 1
ATOM 898 O O . CYS A 1 115 ? 39.918 -19.977 7.429 1.00 87.12 115 CYS A O 1
ATOM 900 N N . ALA A 1 116 ? 39.493 -17.837 7.981 1.00 84.25 116 ALA A N 1
ATOM 901 C CA . ALA A 1 116 ? 40.877 -17.370 7.937 1.00 84.25 116 ALA A CA 1
ATOM 902 C C . ALA A 1 116 ? 41.681 -17.709 9.205 1.00 84.25 116 ALA A C 1
ATOM 904 O O . ALA A 1 116 ? 42.910 -17.661 9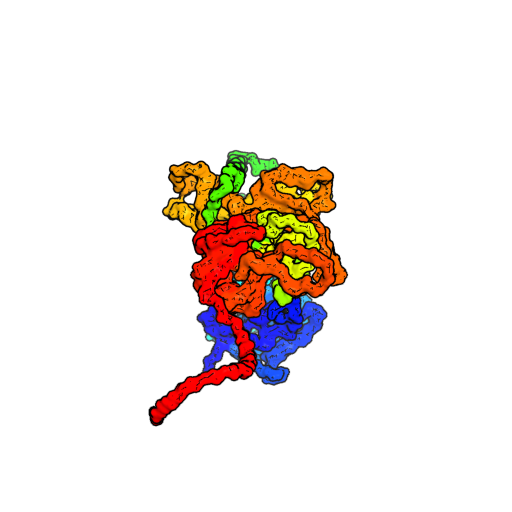.183 1.00 84.25 116 ALA A O 1
ATOM 905 N N . HIS A 1 117 ? 41.017 -18.029 10.319 1.00 81.25 117 HIS A N 1
ATOM 906 C CA . HIS A 1 117 ? 41.688 -18.237 11.596 1.00 81.25 117 HIS A CA 1
ATOM 907 C C . HIS A 1 117 ? 42.549 -19.520 11.584 1.00 81.25 117 HIS A C 1
ATOM 909 O O . HIS A 1 117 ? 42.053 -20.580 11.193 1.00 81.25 117 HIS A O 1
ATOM 915 N N . PRO A 1 118 ? 43.798 -19.505 12.099 1.00 77.00 118 PRO A N 1
ATOM 916 C CA . PRO A 1 118 ? 44.689 -20.675 12.066 1.00 77.00 118 PRO A CA 1
ATOM 917 C C . PRO A 1 118 ? 44.109 -21.932 12.729 1.00 77.00 118 PRO A C 1
ATOM 919 O O . PRO A 1 118 ? 44.345 -23.051 12.282 1.00 77.00 118 PRO A O 1
ATOM 922 N N . ARG A 1 119 ? 43.298 -21.747 13.778 1.00 77.12 119 ARG A N 1
ATOM 923 C CA . ARG A 1 119 ? 42.641 -22.839 14.517 1.00 77.12 119 ARG A CA 1
ATOM 924 C C . ARG A 1 119 ? 41.274 -23.230 13.947 1.00 77.12 119 ARG A C 1
ATOM 926 O O . ARG A 1 119 ? 40.572 -24.022 14.565 1.00 77.12 119 ARG A O 1
ATOM 933 N N . PHE A 1 120 ? 40.863 -22.705 12.788 1.00 82.88 120 PHE A N 1
ATOM 934 C CA . PHE A 1 120 ? 39.540 -22.973 12.204 1.00 82.88 120 PHE A CA 1
ATOM 935 C C . PHE A 1 120 ? 39.216 -24.466 12.127 1.00 82.88 120 PHE A C 1
ATOM 937 O O . PHE A 1 120 ? 38.128 -24.877 12.508 1.00 82.88 120 PHE A O 1
ATOM 944 N N . ARG A 1 121 ? 40.173 -25.292 11.686 1.00 83.31 121 ARG A N 1
ATOM 945 C CA . ARG A 1 121 ? 39.991 -26.747 11.559 1.00 83.31 121 ARG A CA 1
ATOM 946 C C . ARG A 1 121 ? 39.976 -27.482 12.901 1.00 83.31 121 ARG A C 1
ATOM 948 O O . ARG A 1 121 ? 39.400 -28.561 12.973 1.00 83.31 121 ARG A O 1
ATOM 955 N N . GLU A 1 122 ? 40.571 -26.913 13.947 1.00 80.12 122 GLU A N 1
ATOM 956 C CA . GLU A 1 122 ? 40.446 -27.439 15.314 1.00 80.12 122 GLU A CA 1
ATOM 957 C C . GLU A 1 122 ? 39.040 -27.175 15.859 1.00 80.12 122 GLU A C 1
ATOM 959 O O . GLU A 1 122 ? 38.435 -28.044 16.480 1.00 80.12 122 GLU A O 1
ATOM 964 N N . ILE A 1 123 ? 38.517 -25.976 15.589 1.00 75.19 123 ILE A N 1
ATOM 965 C CA . ILE A 1 123 ? 37.212 -25.527 16.069 1.00 75.19 123 ILE A CA 1
ATOM 966 C C . ILE A 1 123 ? 36.096 -26.201 15.266 1.00 75.19 123 ILE A C 1
ATOM 968 O O . ILE A 1 123 ? 35.197 -26.789 15.849 1.00 75.19 123 ILE A O 1
ATOM 972 N N . PHE A 1 124 ? 36.161 -26.183 13.937 1.00 83.81 124 PHE A N 1
ATOM 973 C CA . PHE A 1 124 ? 35.138 -26.691 13.022 1.00 83.81 124 PHE A CA 1
ATOM 974 C C . PHE A 1 124 ? 35.705 -27.768 12.082 1.00 83.81 124 PHE A C 1
ATOM 976 O O . PHE A 1 124 ? 35.827 -27.549 10.873 1.00 83.81 124 PHE A O 1
ATOM 983 N N . PRO A 1 125 ? 36.039 -28.966 12.597 1.00 81.75 125 PRO A N 1
ATOM 984 C CA . PRO A 1 125 ? 36.729 -29.994 11.813 1.00 81.75 125 PRO A CA 1
ATOM 985 C C . PRO A 1 125 ? 35.901 -30.516 10.632 1.00 81.75 125 PRO A C 1
ATOM 987 O O . PRO A 1 125 ? 36.464 -30.953 9.630 1.00 81.75 125 PRO A O 1
ATOM 990 N N . ASN A 1 126 ? 34.570 -30.450 10.739 1.00 85.69 126 ASN A N 1
ATOM 991 C CA . ASN A 1 126 ? 33.641 -31.039 9.779 1.00 85.69 126 ASN A CA 1
ATOM 992 C C . ASN A 1 126 ? 32.952 -30.023 8.860 1.00 85.69 126 ASN A C 1
ATOM 994 O O . ASN A 1 126 ? 32.186 -30.455 7.998 1.00 85.69 126 ASN A O 1
ATOM 998 N N . VAL A 1 127 ? 33.226 -28.717 8.992 1.00 88.31 127 VAL A N 1
ATOM 999 C CA . VAL A 1 127 ? 32.655 -27.698 8.097 1.00 88.31 127 VAL A CA 1
ATOM 1000 C C . VAL A 1 127 ? 33.256 -27.844 6.702 1.00 88.31 127 VAL A C 1
ATOM 1002 O O . VAL A 1 127 ? 34.475 -27.859 6.527 1.00 88.31 127 VAL A O 1
ATOM 1005 N N . ARG A 1 128 ? 32.376 -27.964 5.705 1.00 88.38 128 ARG A N 1
ATOM 1006 C CA . ARG A 1 128 ? 32.724 -28.253 4.307 1.00 88.38 128 ARG A CA 1
ATOM 1007 C C . ARG A 1 128 ? 32.428 -27.103 3.365 1.00 88.38 128 ARG A C 1
ATOM 1009 O O . ARG A 1 128 ? 33.033 -27.034 2.307 1.00 88.38 128 ARG A O 1
ATOM 1016 N N . TRP A 1 129 ? 31.501 -26.230 3.736 1.00 92.94 129 TRP A N 1
ATOM 1017 C CA . TRP A 1 129 ? 31.074 -25.118 2.900 1.00 92.94 129 TRP A CA 1
ATOM 1018 C C . TRP A 1 129 ? 30.614 -23.929 3.736 1.00 92.94 129 TRP A C 1
ATOM 1020 O O . TRP A 1 129 ? 30.195 -24.075 4.890 1.00 92.94 129 TRP A O 1
ATOM 1030 N N . ALA A 1 130 ? 30.655 -22.749 3.130 1.00 94.56 130 ALA A N 1
ATOM 1031 C CA . ALA A 1 130 ? 30.161 -21.517 3.721 1.00 94.56 130 ALA A CA 1
ATOM 1032 C C . ALA A 1 130 ? 29.280 -20.734 2.738 1.00 94.56 130 ALA A C 1
ATOM 1034 O O . ALA A 1 130 ? 29.519 -20.739 1.536 1.00 94.56 130 ALA A O 1
ATOM 1035 N N . ILE A 1 131 ? 28.259 -20.042 3.239 1.00 96.56 131 ILE A N 1
ATOM 1036 C CA . ILE A 1 131 ? 27.448 -19.101 2.459 1.00 96.56 131 ILE A CA 1
ATOM 1037 C C . ILE A 1 131 ? 27.507 -17.741 3.146 1.00 96.56 131 ILE A C 1
ATOM 1039 O O . ILE A 1 131 ? 27.072 -17.596 4.289 1.00 96.56 131 ILE A O 1
ATOM 1043 N N . ALA A 1 132 ? 28.030 -16.743 2.444 1.00 95.75 132 ALA A N 1
ATOM 1044 C CA . ALA A 1 132 ? 28.212 -15.387 2.937 1.00 95.75 132 ALA A CA 1
ATOM 1045 C C . ALA A 1 132 ? 27.334 -14.422 2.129 1.00 95.75 132 ALA A C 1
ATOM 1047 O O . ALA A 1 132 ? 27.612 -14.146 0.966 1.00 95.75 132 ALA A O 1
ATOM 1048 N N . ALA A 1 133 ? 26.268 -13.903 2.737 1.00 95.62 133 ALA A N 1
ATOM 1049 C CA . ALA A 1 133 ? 25.384 -12.924 2.106 1.00 95.62 133 ALA A CA 1
ATOM 1050 C C . ALA A 1 133 ? 25.691 -11.506 2.598 1.00 95.62 133 ALA A C 1
ATOM 1052 O O . ALA A 1 133 ? 25.703 -11.264 3.807 1.00 95.62 133 ALA A O 1
ATOM 1053 N N . SER A 1 134 ? 25.933 -10.574 1.674 1.00 93.00 134 SER A N 1
ATOM 1054 C CA . SER A 1 134 ? 26.355 -9.197 1.984 1.00 93.00 134 SER A CA 1
ATOM 1055 C C . SER A 1 134 ? 27.554 -9.134 2.954 1.00 93.00 134 SER A C 1
ATOM 1057 O O . SER A 1 134 ? 27.577 -8.315 3.871 1.00 93.00 134 SER A O 1
ATOM 1059 N N . GLY A 1 135 ? 28.533 -10.039 2.810 1.00 88.00 135 GLY A N 1
ATOM 1060 C CA . GLY A 1 135 ? 29.798 -9.986 3.565 1.00 88.00 135 GLY A CA 1
ATOM 1061 C C . GLY A 1 135 ? 30.708 -8.866 3.058 1.00 88.00 135 GLY A C 1
ATOM 1062 O O . GLY A 1 135 ? 30.463 -8.364 1.974 1.00 88.00 135 GLY A O 1
ATOM 1063 N N . TYR A 1 136 ? 31.731 -8.467 3.816 1.00 86.31 136 TYR A N 1
ATOM 1064 C CA . TYR A 1 136 ? 32.664 -7.386 3.442 1.00 86.31 136 TYR A CA 1
ATOM 1065 C C . TYR A 1 136 ? 34.066 -7.612 4.024 1.00 86.31 136 TYR A C 1
ATOM 1067 O O . TYR A 1 136 ? 34.239 -8.499 4.867 1.00 86.31 136 TYR A O 1
ATOM 1075 N N . HIS A 1 137 ? 35.073 -6.843 3.589 1.00 77.06 137 HIS A N 1
ATOM 1076 C CA . HIS A 1 137 ? 36.437 -6.940 4.127 1.00 77.06 137 HIS A CA 1
ATOM 1077 C C . HIS A 1 137 ? 37.172 -5.603 4.383 1.00 77.06 137 HIS A C 1
ATOM 1079 O O . HIS A 1 137 ? 38.214 -5.590 5.031 1.00 77.06 137 HIS A O 1
ATOM 1085 N N . ASP A 1 138 ? 36.594 -4.475 3.995 1.00 60.97 138 ASP A N 1
ATOM 1086 C CA . ASP A 1 138 ? 37.355 -3.378 3.385 1.00 60.97 138 ASP A CA 1
ATOM 1087 C C . ASP A 1 138 ? 38.029 -2.361 4.317 1.00 60.97 138 ASP A C 1
ATOM 1089 O O . ASP A 1 138 ? 38.787 -1.534 3.830 1.00 60.97 138 ASP A O 1
ATOM 1093 N N . GLU A 1 139 ? 37.796 -2.366 5.628 1.00 53.94 139 GLU A N 1
ATOM 1094 C CA . GLU A 1 139 ? 38.162 -1.188 6.442 1.00 53.94 139 GLU A CA 1
ATOM 1095 C C . GLU A 1 139 ? 39.185 -1.472 7.548 1.00 53.94 139 GLU A C 1
ATOM 1097 O O . GLU A 1 139 ? 39.841 -0.544 8.019 1.00 53.94 139 GLU A O 1
ATOM 1102 N N . TRP A 1 140 ? 39.370 -2.733 7.961 1.00 60.44 140 TRP A N 1
ATOM 1103 C CA . TRP A 1 140 ? 40.231 -3.078 9.100 1.00 60.44 140 TRP A CA 1
ATOM 1104 C C . TRP A 1 140 ? 40.420 -4.608 9.263 1.00 60.44 140 TRP A C 1
ATOM 1106 O O . TRP A 1 140 ? 39.463 -5.379 9.097 1.00 60.44 140 TRP A O 1
ATOM 1116 N N . TRP A 1 141 ? 41.636 -5.060 9.617 1.00 66.12 141 TRP A N 1
ATOM 1117 C CA . TRP A 1 141 ? 41.974 -6.466 9.923 1.00 66.12 141 TRP A CA 1
ATOM 1118 C C . TRP A 1 141 ? 42.461 -6.616 11.378 1.00 66.12 141 TRP A C 1
ATOM 1120 O O . TRP A 1 141 ? 43.373 -5.883 11.769 1.00 66.12 141 TRP A O 1
ATOM 1130 N N . PRO A 1 142 ? 41.905 -7.541 12.189 1.00 61.97 142 PRO A N 1
ATOM 1131 C CA . PRO A 1 142 ? 42.233 -7.624 13.611 1.00 61.97 142 PRO A CA 1
ATOM 1132 C C . PRO A 1 142 ? 43.697 -7.985 13.894 1.00 61.97 142 PRO A C 1
ATOM 1134 O O . PRO A 1 142 ? 44.210 -9.011 13.438 1.00 61.97 142 PRO A O 1
ATOM 1137 N N . SER A 1 143 ? 44.356 -7.185 14.734 1.00 50.84 143 SER A N 1
ATOM 1138 C CA . SER A 1 143 ? 45.678 -7.494 15.286 1.00 50.84 143 SER A CA 1
ATOM 1139 C C . SER A 1 143 ? 45.576 -8.697 16.233 1.00 50.84 143 SER A C 1
ATOM 1141 O O . SER A 1 143 ? 45.064 -8.565 17.338 1.00 50.84 143 SER A O 1
ATOM 1143 N N . GLY A 1 144 ? 46.026 -9.869 15.772 1.00 53.53 144 GLY A N 1
ATOM 1144 C CA . GLY A 1 144 ? 45.894 -11.160 16.470 1.00 53.53 144 GLY A CA 1
ATOM 1145 C C . GLY A 1 144 ? 45.586 -12.330 15.526 1.00 53.53 144 GLY A C 1
ATOM 1146 O O . GLY A 1 144 ? 45.977 -13.460 15.794 1.00 53.53 144 GLY A O 1
ATOM 1147 N N . PHE A 1 145 ? 44.997 -12.044 14.358 1.00 57.53 145 PHE A N 1
ATOM 1148 C CA . PHE A 1 145 ? 44.679 -13.034 13.315 1.00 57.53 145 PHE A CA 1
ATOM 1149 C C . PHE A 1 145 ? 45.838 -13.309 12.343 1.00 57.53 145 PHE A C 1
ATOM 1151 O O . PHE A 1 145 ? 45.682 -14.055 11.379 1.00 57.53 145 PHE A O 1
ATOM 1158 N N . GLY A 1 146 ? 47.006 -12.711 12.590 1.00 57.97 146 GLY A N 1
ATOM 1159 C CA . GLY A 1 146 ? 48.113 -12.692 11.638 1.00 57.97 146 GLY A CA 1
ATOM 1160 C C . GLY A 1 146 ? 47.881 -11.691 10.496 1.00 57.97 146 GLY A C 1
ATOM 1161 O O . GLY A 1 146 ? 46.994 -10.839 10.598 1.00 57.97 146 GLY A O 1
ATOM 1162 N N . PRO A 1 147 ? 48.702 -11.738 9.431 1.00 60.81 147 PRO A N 1
ATOM 1163 C CA . PRO A 1 147 ? 48.504 -10.888 8.263 1.00 60.81 147 PRO A CA 1
ATOM 1164 C C . PRO A 1 147 ? 47.143 -11.168 7.616 1.00 60.81 147 PRO A C 1
ATOM 1166 O O . PRO A 1 147 ? 46.626 -12.282 7.710 1.00 60.81 147 PRO A O 1
ATOM 1169 N N . VAL A 1 148 ? 46.591 -10.161 6.934 1.00 68.12 148 VAL A N 1
ATOM 1170 C CA . VAL A 1 148 ? 45.441 -10.359 6.044 1.00 68.12 148 VAL A CA 1
ATOM 1171 C C . VAL A 1 148 ? 45.768 -11.531 5.108 1.00 68.12 148 VAL A C 1
ATOM 1173 O O . VAL A 1 148 ? 46.845 -11.520 4.501 1.00 68.12 148 VAL A O 1
ATOM 1176 N N . PRO A 1 149 ? 44.897 -12.549 5.011 1.00 69.56 149 PRO A N 1
ATOM 1177 C CA . PRO A 1 149 ? 45.094 -13.659 4.106 1.00 69.56 149 PRO A CA 1
ATOM 1178 C C . PRO A 1 149 ? 45.273 -13.119 2.688 1.00 69.56 149 PRO A C 1
ATOM 1180 O O . PRO A 1 149 ? 44.583 -12.188 2.277 1.00 69.56 149 PRO A O 1
ATOM 1183 N N . GLN A 1 150 ? 46.244 -13.660 1.959 1.00 68.88 150 GLN A N 1
ATOM 1184 C CA . GLN A 1 150 ? 46.428 -13.287 0.559 1.00 68.88 150 GLN A CA 1
ATOM 1185 C C . GLN A 1 150 ? 45.210 -13.742 -0.258 1.00 68.88 150 GLN A C 1
ATOM 1187 O O . GLN A 1 150 ? 44.459 -14.620 0.170 1.00 68.88 150 GLN A O 1
ATOM 1192 N N . GLU A 1 151 ? 44.997 -13.149 -1.434 1.00 67.44 151 GLU A N 1
ATOM 1193 C CA . GLU A 1 151 ? 43.916 -13.591 -2.317 1.00 67.44 151 GLU A CA 1
ATOM 1194 C C . GLU A 1 151 ? 43.975 -15.109 -2.537 1.00 67.44 151 GLU A C 1
ATOM 1196 O O . GLU A 1 151 ? 45.046 -15.690 -2.734 1.00 67.44 151 GLU A O 1
ATOM 1201 N N . LYS A 1 152 ? 42.803 -15.746 -2.490 1.00 74.62 152 LYS A N 1
ATOM 1202 C CA . LYS A 1 152 ? 42.607 -17.189 -2.661 1.00 74.62 152 LYS A CA 1
ATOM 1203 C C . LYS A 1 152 ? 43.381 -18.053 -1.656 1.00 74.62 152 LYS A C 1
ATOM 1205 O O . LYS A 1 152 ? 43.918 -19.095 -2.024 1.00 74.62 152 LYS A O 1
ATOM 1210 N N . SER A 1 153 ? 43.434 -17.664 -0.382 1.00 78.44 153 SER A N 1
ATOM 1211 C CA . SER A 1 153 ? 44.121 -18.456 0.650 1.00 78.44 153 SER A CA 1
ATOM 1212 C C . SER A 1 153 ? 43.197 -19.243 1.585 1.00 78.44 153 SER A C 1
ATOM 1214 O O . SER A 1 153 ? 43.692 -20.082 2.334 1.00 78.44 153 SER A O 1
ATOM 1216 N N . ILE A 1 154 ? 41.882 -18.989 1.599 1.00 84.81 154 ILE A N 1
ATOM 1217 C CA . ILE A 1 154 ? 40.931 -19.680 2.487 1.00 84.81 154 ILE A CA 1
ATOM 1218 C C . ILE A 1 154 ? 40.365 -20.930 1.777 1.00 84.81 154 ILE A C 1
ATOM 1220 O O . ILE A 1 154 ? 39.566 -20.791 0.849 1.00 84.81 154 ILE A O 1
ATOM 1224 N N . PRO A 1 155 ? 40.714 -22.163 2.205 1.00 83.44 155 PRO A N 1
ATOM 1225 C CA . PRO A 1 155 ? 40.403 -23.403 1.487 1.00 83.44 155 PRO A CA 1
ATOM 1226 C C . PRO A 1 155 ? 39.041 -23.987 1.904 1.00 83.44 155 PRO A C 1
ATOM 1228 O O . PRO A 1 155 ? 38.924 -25.175 2.223 1.00 83.44 155 PRO A O 1
ATOM 1231 N N . VAL A 1 156 ? 38.020 -23.134 1.993 1.00 87.81 156 VAL A N 1
ATOM 1232 C CA . VAL A 1 156 ? 36.639 -23.521 2.307 1.00 87.81 156 VAL A CA 1
ATOM 1233 C C . VAL A 1 156 ? 35.775 -23.116 1.116 1.00 87.81 156 VAL A C 1
ATOM 1235 O O . VAL A 1 156 ? 35.667 -21.919 0.872 1.00 87.81 156 VAL A O 1
ATOM 1238 N N . PRO A 1 157 ? 35.148 -24.062 0.394 1.00 92.25 157 PRO A N 1
ATOM 1239 C CA . PRO A 1 157 ? 34.187 -23.735 -0.653 1.00 92.25 157 PRO A CA 1
ATOM 1240 C C . PRO A 1 157 ? 33.144 -22.742 -0.144 1.00 92.25 157 PRO A C 1
ATOM 1242 O O . PRO A 1 157 ? 32.478 -22.994 0.868 1.00 92.25 157 PRO A O 1
ATOM 1245 N N . SER A 1 158 ? 33.003 -21.609 -0.826 1.00 94.25 158 SER A N 1
ATOM 1246 C CA . SER A 1 158 ? 32.117 -20.535 -0.391 1.00 94.25 158 SER A CA 1
ATOM 1247 C C . SER A 1 158 ? 31.170 -20.077 -1.493 1.00 94.25 158 SER A C 1
ATOM 1249 O O . SER A 1 158 ? 31.521 -20.024 -2.669 1.00 94.25 158 SER A O 1
ATOM 1251 N N . LEU A 1 159 ? 29.948 -19.727 -1.097 1.00 96.31 159 LEU A N 1
ATOM 1252 C CA . LEU A 1 159 ? 28.979 -19.035 -1.936 1.00 96.31 159 LEU A CA 1
ATOM 1253 C C . LEU A 1 159 ? 28.789 -17.615 -1.412 1.00 96.31 159 LEU A C 1
ATOM 1255 O O . LEU A 1 159 ? 28.293 -17.419 -0.301 1.00 96.31 159 LEU A O 1
ATOM 1259 N N . HIS A 1 160 ? 29.144 -16.630 -2.225 1.00 96.25 160 HIS A N 1
ATOM 1260 C CA . HIS A 1 160 ? 28.990 -15.218 -1.907 1.00 96.25 160 HIS A CA 1
ATOM 1261 C C . HIS A 1 160 ? 27.751 -14.662 -2.595 1.00 96.25 160 HIS A C 1
ATOM 1263 O O . HIS A 1 160 ? 27.637 -14.677 -3.820 1.00 96.25 160 HIS A O 1
ATOM 1269 N N . VAL A 1 161 ? 26.804 -14.183 -1.793 1.00 96.50 161 VAL A N 1
ATOM 1270 C CA . VAL A 1 161 ? 25.537 -13.631 -2.272 1.00 96.50 161 VAL A CA 1
ATOM 1271 C C . VAL A 1 161 ? 25.598 -12.116 -2.194 1.00 96.50 161 VAL A C 1
ATOM 1273 O O . VAL A 1 161 ? 25.672 -11.558 -1.098 1.00 96.50 161 VAL A O 1
ATOM 1276 N N . ILE A 1 162 ? 25.577 -11.468 -3.356 1.00 94.00 162 ILE A N 1
ATOM 1277 C CA . ILE A 1 162 ? 25.857 -10.038 -3.491 1.00 94.00 162 ILE A CA 1
ATOM 1278 C C . ILE A 1 162 ? 24.649 -9.333 -4.111 1.00 94.00 162 ILE A C 1
ATOM 1280 O O . ILE A 1 162 ? 24.208 -9.666 -5.216 1.00 94.00 162 ILE A O 1
ATOM 1284 N N . GLY A 1 163 ? 24.124 -8.340 -3.397 1.00 91.31 163 GLY A N 1
ATOM 1285 C CA . GLY A 1 163 ? 23.046 -7.486 -3.883 1.00 91.31 163 GLY A CA 1
ATOM 1286 C C . GLY A 1 163 ? 23.596 -6.350 -4.735 1.00 91.31 163 GLY A C 1
ATOM 1287 O O . GLY A 1 163 ? 24.367 -5.536 -4.238 1.00 91.31 163 GLY A O 1
ATOM 1288 N N . LYS A 1 164 ? 23.188 -6.256 -6.005 1.00 88.31 164 LYS A N 1
ATOM 1289 C CA . LYS A 1 164 ? 23.637 -5.188 -6.920 1.00 88.31 164 LYS A CA 1
ATOM 1290 C C . LYS A 1 164 ? 23.227 -3.787 -6.455 1.00 88.31 164 LYS A C 1
ATOM 1292 O O . LYS A 1 164 ? 23.877 -2.815 -6.816 1.00 88.31 164 LYS A O 1
ATOM 1297 N N . SER A 1 165 ? 22.166 -3.689 -5.654 1.00 84.50 165 SER A N 1
ATOM 1298 C CA . SER A 1 165 ? 21.655 -2.435 -5.085 1.00 84.50 165 SER A CA 1
ATOM 1299 C C . SER A 1 165 ? 21.859 -2.365 -3.564 1.00 84.50 165 SER A C 1
ATOM 1301 O O . SER A 1 165 ? 21.065 -1.741 -2.854 1.00 84.50 165 SER A O 1
ATOM 1303 N N . ASP A 1 166 ? 22.851 -3.083 -3.028 1.00 85.94 166 ASP A N 1
ATOM 1304 C CA . ASP A 1 166 ? 23.194 -3.051 -1.607 1.00 85.94 166 ASP A CA 1
ATOM 1305 C C . ASP A 1 166 ? 23.955 -1.757 -1.268 1.00 85.94 166 ASP A C 1
ATOM 1307 O O . ASP A 1 166 ? 25.109 -1.567 -1.644 1.00 85.94 166 ASP A O 1
ATOM 1311 N N . ASN A 1 167 ? 23.272 -0.855 -0.558 1.00 83.75 167 ASN A N 1
ATOM 1312 C CA . ASN A 1 167 ? 23.816 0.435 -0.121 1.00 83.75 167 ASN A CA 1
ATOM 1313 C C . ASN A 1 167 ? 24.422 0.385 1.294 1.00 83.75 167 ASN A C 1
ATOM 1315 O O . ASN A 1 167 ? 24.916 1.399 1.778 1.00 83.75 167 ASN A O 1
ATOM 1319 N N . VAL A 1 168 ? 24.331 -0.754 1.992 1.00 82.06 168 VAL A N 1
ATOM 1320 C CA . VAL A 1 168 ? 24.918 -0.935 3.333 1.00 82.06 168 VAL A CA 1
ATOM 1321 C C . VAL A 1 168 ? 26.286 -1.592 3.211 1.00 82.06 168 VAL A C 1
ATOM 1323 O O . VAL A 1 168 ? 27.232 -1.183 3.878 1.00 82.06 168 VAL A O 1
ATOM 1326 N N . VAL A 1 169 ? 26.386 -2.598 2.344 1.00 82.88 169 VAL A N 1
ATOM 1327 C CA . VAL A 1 169 ? 27.634 -3.242 1.947 1.00 82.88 169 VAL A CA 1
ATOM 1328 C C . VAL A 1 169 ? 27.711 -3.178 0.432 1.00 82.88 169 VAL A C 1
ATOM 1330 O O . VAL A 1 169 ? 26.969 -3.877 -0.250 1.00 82.88 169 VAL A O 1
ATOM 1333 N N . SER A 1 170 ? 28.599 -2.330 -0.092 1.00 85.88 170 SER A N 1
ATOM 1334 C CA . SER A 1 170 ? 28.700 -2.127 -1.538 1.00 85.88 170 SER A CA 1
ATOM 1335 C C . SER A 1 170 ? 29.008 -3.446 -2.271 1.00 85.88 170 SER A C 1
ATOM 1337 O O . SER A 1 170 ? 29.703 -4.308 -1.716 1.00 85.88 170 SER A O 1
ATOM 1339 N N . PRO A 1 171 ? 28.559 -3.628 -3.528 1.00 86.12 171 PRO A N 1
ATOM 1340 C CA . PRO A 1 171 ? 28.891 -4.818 -4.309 1.00 86.12 171 PRO A CA 1
ATOM 1341 C C . PRO A 1 171 ? 30.401 -5.066 -4.406 1.00 86.12 171 PRO A C 1
ATOM 1343 O O . PRO A 1 171 ? 30.840 -6.208 -4.293 1.00 86.12 171 PRO A O 1
ATOM 1346 N N . SER A 1 172 ? 31.199 -4.000 -4.540 1.00 83.94 172 SER A N 1
ATOM 1347 C CA . SER A 1 172 ? 32.666 -4.053 -4.518 1.00 83.94 172 SER A CA 1
ATOM 1348 C C . SER A 1 172 ? 33.212 -4.562 -3.184 1.00 83.94 172 SER A C 1
ATOM 1350 O O . SER A 1 172 ? 34.089 -5.424 -3.178 1.00 83.94 172 SER A O 1
ATOM 1352 N N . SER A 1 173 ? 32.646 -4.114 -2.062 1.00 82.56 173 SER A N 1
ATOM 1353 C CA . SER A 1 173 ? 33.020 -4.595 -0.728 1.00 82.56 173 SER A CA 1
ATOM 1354 C C . SER A 1 173 ? 32.658 -6.054 -0.509 1.00 82.56 173 SER A C 1
ATOM 1356 O O . SER A 1 173 ? 33.392 -6.809 0.123 1.00 82.56 173 SER A O 1
ATOM 1358 N N . SER A 1 174 ? 31.534 -6.496 -1.065 1.00 86.75 174 SER A N 1
ATOM 1359 C CA . SER A 1 174 ? 31.168 -7.906 -0.992 1.00 86.75 174 SER A CA 1
ATOM 1360 C C . SER A 1 174 ? 32.021 -8.793 -1.886 1.00 86.75 174 SER A C 1
ATOM 1362 O O . SER A 1 174 ? 32.362 -9.916 -1.503 1.00 86.75 174 SER A O 1
ATOM 1364 N N . MET A 1 175 ? 32.454 -8.255 -3.025 1.00 87.50 175 MET A N 1
ATOM 1365 C CA . MET A 1 175 ? 33.407 -8.913 -3.908 1.00 87.50 175 MET A CA 1
ATOM 1366 C C . MET A 1 175 ? 34.788 -9.052 -3.249 1.00 87.50 175 MET A C 1
ATOM 1368 O O . MET A 1 175 ? 35.395 -10.118 -3.346 1.00 87.50 175 MET A O 1
ATOM 1372 N N . SER A 1 176 ? 35.250 -8.041 -2.505 1.00 85.19 176 SER A N 1
ATOM 1373 C CA . SER A 1 176 ? 36.539 -8.078 -1.790 1.00 85.19 176 SER A CA 1
ATOM 1374 C C . SER A 1 176 ? 36.597 -9.203 -0.744 1.00 85.19 176 SER A C 1
ATOM 1376 O O . SER A 1 176 ? 37.621 -9.852 -0.562 1.00 85.19 176 SER A O 1
ATOM 1378 N N . ALA A 1 177 ? 35.475 -9.502 -0.083 1.00 85.00 177 ALA A N 1
ATOM 1379 C CA . ALA A 1 177 ? 35.401 -10.619 0.853 1.00 85.00 177 ALA A CA 1
ATOM 1380 C C . ALA A 1 177 ? 35.466 -11.983 0.151 1.00 85.00 177 ALA A C 1
ATOM 1382 O O . ALA A 1 177 ? 35.927 -12.954 0.751 1.00 85.00 177 ALA A O 1
ATOM 1383 N N . SER A 1 178 ? 34.986 -12.066 -1.095 1.00 89.00 178 SER A N 1
ATOM 1384 C CA . SER A 1 178 ? 35.001 -13.303 -1.880 1.00 89.00 178 SER A CA 1
ATOM 1385 C C . SER A 1 178 ? 36.387 -13.656 -2.410 1.00 89.00 178 SER A C 1
ATOM 1387 O O . SER A 1 178 ? 36.737 -14.833 -2.426 1.00 89.00 178 SER A O 1
ATOM 1389 N N . SER A 1 179 ? 37.218 -12.659 -2.738 1.00 87.38 179 SER A N 1
ATOM 1390 C CA . SER A 1 179 ? 38.557 -12.885 -3.302 1.00 87.38 179 SER A CA 1
ATOM 1391 C C . SER A 1 179 ? 39.524 -13.594 -2.347 1.00 87.38 179 SER A C 1
ATOM 1393 O O . SER A 1 179 ? 40.538 -14.127 -2.788 1.00 87.38 179 SER A O 1
ATOM 1395 N N . LEU A 1 180 ? 39.212 -13.658 -1.050 1.00 87.12 180 LEU A N 1
ATOM 1396 C CA . LEU A 1 180 ? 40.007 -14.380 -0.051 1.00 87.12 180 LEU A CA 1
ATOM 1397 C C . LEU A 1 180 ? 39.795 -15.900 -0.073 1.00 87.12 180 LEU A C 1
ATOM 1399 O O . LEU A 1 180 ? 40.643 -16.643 0.425 1.00 87.12 180 LEU A O 1
ATOM 1403 N N . PHE A 1 181 ? 38.680 -16.375 -0.626 1.00 89.50 181 PHE A N 1
ATOM 1404 C CA . PHE A 1 181 ? 38.351 -17.797 -0.696 1.00 89.50 181 PHE A CA 1
ATOM 1405 C C . PHE A 1 181 ? 38.921 -18.443 -1.959 1.00 89.50 181 PHE A C 1
ATOM 1407 O O . PHE A 1 181 ? 39.082 -17.802 -2.996 1.00 89.50 181 PHE A O 1
ATOM 1414 N N . VAL A 1 182 ? 39.260 -19.727 -1.865 1.00 83.19 182 VAL A N 1
ATOM 1415 C CA . VAL A 1 182 ? 39.656 -20.532 -3.025 1.00 83.19 182 VAL A CA 1
ATOM 1416 C C . VAL A 1 182 ? 38.394 -20.895 -3.807 1.00 83.19 182 VAL A C 1
ATOM 1418 O O . VAL A 1 182 ? 37.527 -21.574 -3.265 1.00 83.19 182 VAL A O 1
ATOM 1421 N N . ASP A 1 183 ? 38.321 -20.453 -5.065 1.00 81.62 183 ASP A N 1
ATOM 1422 C CA . ASP A 1 183 ? 37.217 -20.726 -6.004 1.00 81.62 183 ASP A CA 1
ATOM 1423 C C . ASP A 1 183 ? 35.810 -20.365 -5.458 1.00 81.62 183 ASP A C 1
ATOM 1425 O O . ASP A 1 183 ? 34.944 -21.230 -5.290 1.00 81.62 183 ASP A O 1
ATOM 1429 N N . PRO A 1 184 ? 35.564 -19.085 -5.107 1.00 90.94 184 PRO A N 1
ATOM 1430 C CA . PRO A 1 184 ? 34.278 -18.661 -4.569 1.00 90.94 184 PRO A CA 1
ATOM 1431 C C . PRO A 1 184 ? 33.200 -18.703 -5.657 1.00 90.94 184 PRO A C 1
ATOM 1433 O O . PRO A 1 184 ? 33.334 -18.112 -6.728 1.00 90.94 184 PRO A O 1
ATOM 1436 N N . THR A 1 185 ? 32.059 -19.313 -5.353 1.00 94.12 185 THR A N 1
ATOM 1437 C CA . THR A 1 185 ? 30.871 -19.177 -6.198 1.00 94.12 185 THR A CA 1
ATOM 1438 C C . THR A 1 185 ? 30.221 -17.820 -5.929 1.00 94.12 185 THR A C 1
ATOM 1440 O O . THR A 1 185 ? 29.940 -17.485 -4.778 1.00 94.12 185 THR A O 1
ATOM 1443 N N . ILE A 1 186 ? 29.939 -17.040 -6.974 1.00 95.25 186 ILE A N 1
ATOM 1444 C CA . ILE A 1 186 ? 29.279 -15.731 -6.851 1.00 95.25 186 ILE A CA 1
ATOM 1445 C C . ILE A 1 186 ? 27.821 -15.828 -7.308 1.00 95.25 186 ILE A C 1
ATOM 1447 O O . ILE A 1 186 ? 27.537 -16.249 -8.427 1.00 95.25 186 ILE A O 1
ATOM 1451 N N . HIS A 1 187 ? 26.891 -15.383 -6.460 1.00 95.38 187 HIS A N 1
ATOM 1452 C CA . HIS A 1 187 ? 25.478 -15.213 -6.803 1.00 95.38 187 HIS A CA 1
ATOM 1453 C C . HIS A 1 187 ? 25.080 -13.742 -6.711 1.00 95.38 187 HIS A C 1
ATOM 1455 O O . HIS A 1 187 ? 24.952 -13.189 -5.616 1.00 95.38 187 HIS A O 1
ATOM 1461 N N . LEU A 1 188 ? 24.863 -13.112 -7.864 1.00 91.94 188 LEU A N 1
ATOM 1462 C CA . LEU A 1 188 ? 24.383 -11.734 -7.943 1.00 91.94 188 LEU A CA 1
ATOM 1463 C C . LEU A 1 188 ? 22.855 -11.699 -7.945 1.00 91.94 188 LEU A C 1
ATOM 1465 O O . LEU A 1 188 ? 22.211 -12.426 -8.703 1.00 91.94 188 LEU A O 1
ATOM 1469 N N . HIS A 1 189 ? 22.267 -10.796 -7.163 1.00 90.31 189 HIS A N 1
ATOM 1470 C CA . HIS A 1 189 ? 20.829 -10.541 -7.201 1.00 90.31 189 HIS A CA 1
ATOM 1471 C C . HIS A 1 189 ? 20.516 -9.045 -7.299 1.00 90.31 189 HIS A C 1
ATOM 1473 O O . HIS A 1 189 ? 21.220 -8.205 -6.749 1.00 90.31 189 HIS A O 1
ATOM 1479 N N . GLU A 1 190 ? 19.399 -8.708 -7.944 1.00 81.94 190 GLU A N 1
ATOM 1480 C CA . GLU A 1 190 ? 18.914 -7.324 -8.133 1.00 81.94 190 GLU A CA 1
ATOM 1481 C C . GLU A 1 190 ? 18.383 -6.665 -6.836 1.00 81.94 190 GLU A C 1
ATOM 1483 O O . GLU A 1 190 ? 17.659 -5.677 -6.870 1.00 81.94 190 GLU A O 1
ATOM 1488 N N . GLY A 1 191 ? 18.636 -7.264 -5.670 1.00 77.25 191 GLY A N 1
ATOM 1489 C CA . GLY A 1 191 ? 18.136 -6.775 -4.383 1.00 77.25 191 GLY A CA 1
ATOM 1490 C C . GLY A 1 191 ? 19.149 -5.908 -3.631 1.00 77.25 191 GLY A C 1
ATOM 1491 O O . GLY A 1 191 ? 20.311 -5.832 -4.014 1.00 77.25 191 GLY A O 1
ATOM 1492 N N . GLY A 1 192 ? 18.705 -5.291 -2.529 1.00 85.69 192 GLY A N 1
ATOM 1493 C CA . GLY A 1 192 ? 19.579 -4.590 -1.571 1.00 85.69 192 GLY A CA 1
ATOM 1494 C C . GLY A 1 192 ? 20.079 -5.493 -0.433 1.00 85.69 192 GLY A C 1
ATOM 1495 O O . GLY A 1 192 ? 20.068 -6.712 -0.577 1.00 85.69 192 GLY A O 1
ATOM 1496 N N . HIS A 1 193 ? 20.423 -4.911 0.721 1.00 90.00 193 HIS A N 1
ATOM 1497 C CA . HIS A 1 193 ? 21.031 -5.578 1.888 1.00 90.00 193 HIS A CA 1
ATOM 1498 C C . HIS A 1 193 ? 20.143 -6.630 2.590 1.00 90.00 193 HIS A C 1
ATOM 1500 O O . HIS A 1 193 ? 19.553 -6.375 3.642 1.00 90.00 193 HIS A O 1
ATOM 1506 N N . HIS A 1 194 ? 20.003 -7.819 2.007 1.00 91.19 194 HIS A N 1
ATOM 1507 C CA . HIS A 1 194 ? 19.267 -8.952 2.581 1.00 91.19 194 HIS A CA 1
ATOM 1508 C C . HIS A 1 194 ? 19.660 -10.267 1.899 1.00 91.19 194 HIS A C 1
ATOM 1510 O O . HIS A 1 194 ? 20.251 -10.263 0.825 1.00 91.19 194 HIS A O 1
ATOM 1516 N N . VAL A 1 195 ? 19.264 -11.401 2.485 1.00 93.06 195 VAL A N 1
ATOM 1517 C CA . VAL A 1 195 ? 19.422 -12.719 1.851 1.00 93.06 195 VAL A CA 1
ATOM 1518 C C . VAL A 1 195 ? 18.223 -12.989 0.920 1.00 93.06 195 VAL A C 1
ATOM 1520 O O . VAL A 1 195 ? 17.094 -13.069 1.416 1.00 93.06 195 VAL A O 1
ATOM 1523 N N . PRO A 1 196 ? 18.408 -13.127 -0.405 1.00 92.75 196 PRO A N 1
ATOM 1524 C CA . PRO A 1 196 ? 17.304 -13.291 -1.347 1.00 92.75 196 PRO A CA 1
ATOM 1525 C C . PRO A 1 196 ? 16.698 -14.706 -1.286 1.00 92.75 196 PRO A C 1
ATOM 1527 O O . PRO A 1 196 ? 17.397 -15.711 -1.302 1.00 92.75 196 PRO A O 1
ATOM 1530 N N . MET A 1 197 ? 15.366 -14.798 -1.213 1.00 94.19 197 MET A N 1
ATOM 1531 C CA . MET A 1 197 ? 14.632 -16.060 -0.989 1.00 94.19 197 MET A CA 1
ATOM 1532 C C . MET A 1 197 ? 13.730 -16.468 -2.169 1.00 94.19 197 MET A C 1
ATOM 1534 O O . MET A 1 197 ? 12.777 -17.232 -1.981 1.00 94.19 197 MET A O 1
ATOM 1538 N N . ARG A 1 198 ? 13.968 -15.961 -3.392 1.00 88.31 198 ARG A N 1
ATOM 1539 C CA . ARG A 1 198 ? 13.151 -16.354 -4.556 1.00 88.31 198 ARG A CA 1
ATOM 1540 C C . ARG A 1 198 ? 13.438 -17.808 -4.922 1.00 88.31 198 ARG A C 1
ATOM 1542 O O . ARG A 1 198 ? 14.491 -18.361 -4.617 1.00 88.31 198 ARG A O 1
ATOM 1549 N N . SER A 1 199 ? 12.511 -18.433 -5.645 1.00 86.25 199 SER A N 1
ATOM 1550 C CA . SER A 1 199 ? 12.675 -19.829 -6.076 1.00 86.25 199 SER A CA 1
ATOM 1551 C C . SER A 1 199 ? 13.921 -20.053 -6.944 1.00 86.25 199 SER A C 1
ATOM 1553 O O . SER A 1 199 ? 14.459 -21.155 -6.933 1.00 86.25 199 SER A O 1
ATOM 1555 N N . SER A 1 200 ? 14.378 -19.039 -7.687 1.00 87.06 200 SER A N 1
ATOM 1556 C CA . SER A 1 200 ? 15.642 -19.063 -8.434 1.00 87.06 200 SER A CA 1
ATOM 1557 C C . SER A 1 200 ? 16.860 -19.028 -7.508 1.00 87.06 200 SER A C 1
ATOM 1559 O O . SER A 1 200 ? 17.747 -19.856 -7.665 1.00 87.06 200 SER A O 1
ATOM 1561 N N . ASP A 1 201 ? 16.866 -18.149 -6.503 1.00 91.50 201 ASP A N 1
ATOM 1562 C CA . ASP A 1 201 ? 17.978 -17.998 -5.550 1.00 91.50 201 ASP A CA 1
ATOM 1563 C C . ASP A 1 201 ? 18.149 -19.258 -4.695 1.00 91.50 201 ASP A C 1
ATOM 1565 O O . ASP A 1 201 ? 19.248 -19.783 -4.535 1.00 91.50 201 ASP A O 1
ATOM 1569 N N . LEU A 1 202 ? 17.030 -19.822 -4.225 1.00 91.69 202 LEU A N 1
ATOM 1570 C CA . LEU A 1 202 ? 17.034 -21.068 -3.462 1.00 91.69 202 LEU A CA 1
ATOM 1571 C C . LEU A 1 202 ? 17.633 -22.233 -4.260 1.00 91.69 202 LEU A C 1
ATOM 1573 O O . LEU A 1 202 ? 18.270 -23.095 -3.666 1.00 91.69 202 LEU A O 1
ATOM 1577 N N . LYS A 1 203 ? 17.447 -22.283 -5.588 1.00 91.62 203 LYS A N 1
ATOM 1578 C CA . LYS A 1 203 ? 18.076 -23.321 -6.423 1.00 91.62 203 LYS A CA 1
ATOM 1579 C C . LYS A 1 203 ? 19.595 -23.185 -6.427 1.00 91.62 203 LYS A C 1
ATOM 1581 O O . LYS A 1 203 ? 20.267 -24.205 -6.349 1.00 91.62 203 LYS A O 1
ATOM 1586 N N . VAL A 1 204 ? 20.117 -21.959 -6.462 1.00 93.06 204 VAL A N 1
ATOM 1587 C CA . VAL A 1 204 ? 21.563 -21.701 -6.402 1.00 93.06 204 VAL A CA 1
ATOM 1588 C C . VAL A 1 204 ? 22.132 -22.181 -5.068 1.00 93.06 204 VAL A C 1
ATOM 1590 O O . VAL A 1 204 ? 23.106 -22.928 -5.058 1.00 93.06 204 VAL A O 1
ATOM 1593 N N . TYR A 1 205 ? 21.473 -21.857 -3.949 1.00 94.62 205 TYR A N 1
ATOM 1594 C CA . TYR A 1 205 ? 21.901 -22.315 -2.619 1.00 94.62 205 TYR A CA 1
ATOM 1595 C C . TYR A 1 205 ? 21.944 -23.833 -2.510 1.00 94.62 205 TYR A C 1
ATOM 1597 O O . TYR A 1 205 ? 22.924 -24.393 -2.028 1.00 94.62 205 TYR A O 1
ATOM 1605 N N . LEU A 1 206 ? 20.884 -24.504 -2.959 1.00 93.00 206 LEU A N 1
ATOM 1606 C CA . LEU A 1 206 ? 20.790 -25.957 -2.860 1.00 93.00 206 LEU A CA 1
ATOM 1607 C C . LEU A 1 206 ? 21.790 -26.642 -3.792 1.00 93.00 206 LEU A C 1
ATOM 1609 O O . LEU A 1 206 ? 22.482 -27.543 -3.342 1.00 93.00 206 LEU A O 1
ATOM 1613 N N . SER A 1 207 ? 21.942 -26.161 -5.030 1.00 91.75 207 SER A N 1
ATOM 1614 C CA . SER A 1 207 ? 22.925 -26.692 -5.983 1.00 91.75 207 SER A CA 1
ATOM 1615 C C . SER A 1 207 ? 24.357 -26.564 -5.464 1.00 91.75 207 SER A C 1
ATOM 1617 O O . SER A 1 207 ? 25.150 -27.493 -5.605 1.00 91.75 207 SER A O 1
ATOM 1619 N N . PHE A 1 208 ? 24.695 -25.429 -4.848 1.00 94.44 208 PHE A N 1
ATOM 1620 C CA . PHE A 1 208 ? 25.999 -25.226 -4.221 1.00 94.44 208 PHE A CA 1
ATOM 1621 C C . PHE A 1 208 ? 26.223 -26.202 -3.057 1.00 94.44 208 PHE A C 1
ATOM 1623 O O . PHE A 1 208 ? 27.240 -26.891 -3.020 1.00 94.44 208 PHE A O 1
ATOM 1630 N N . ILE A 1 209 ? 25.254 -26.321 -2.140 1.00 91.00 209 ILE A N 1
ATOM 1631 C CA . ILE A 1 209 ? 25.359 -27.226 -0.982 1.00 91.00 209 ILE A CA 1
ATOM 1632 C C . ILE A 1 209 ? 25.448 -28.686 -1.435 1.00 91.00 209 ILE A C 1
ATOM 1634 O O . ILE A 1 209 ? 26.251 -29.441 -0.897 1.00 91.00 209 ILE A O 1
ATOM 1638 N N . GLU A 1 210 ? 24.644 -29.097 -2.414 1.00 89.12 210 GLU A N 1
ATOM 1639 C CA . GLU A 1 210 ? 24.676 -30.452 -2.973 1.00 89.12 210 GLU A CA 1
ATOM 1640 C C . GLU A 1 210 ? 26.047 -30.773 -3.573 1.00 89.12 210 GLU A C 1
ATOM 1642 O O . GLU A 1 210 ? 26.595 -31.834 -3.285 1.00 89.12 210 GLU A O 1
ATOM 1647 N N . THR A 1 211 ? 26.631 -29.834 -4.323 1.00 87.19 211 THR A N 1
ATOM 1648 C CA . THR A 1 211 ? 27.969 -29.986 -4.919 1.00 87.19 211 THR A CA 1
ATOM 1649 C C . THR A 1 211 ? 29.038 -30.100 -3.831 1.00 87.19 211 THR A C 1
ATOM 1651 O O . THR A 1 211 ? 29.785 -31.075 -3.793 1.00 87.19 211 THR A O 1
ATOM 1654 N N . ALA A 1 212 ? 29.039 -29.181 -2.861 1.00 84.44 212 ALA A N 1
ATOM 1655 C CA . ALA A 1 212 ? 30.011 -29.180 -1.768 1.00 84.44 212 ALA A CA 1
ATOM 1656 C C . ALA A 1 212 ? 29.887 -30.394 -0.824 1.00 84.44 212 ALA A C 1
ATOM 1658 O O . ALA A 1 212 ? 30.848 -30.780 -0.157 1.00 84.44 212 ALA A O 1
ATOM 1659 N N . MET A 1 213 ? 28.703 -31.007 -0.743 1.00 80.38 213 MET A N 1
ATOM 1660 C CA . MET A 1 213 ? 28.480 -32.247 0.004 1.00 80.38 213 MET A CA 1
ATOM 1661 C C . MET A 1 213 ? 28.792 -33.505 -0.827 1.00 80.38 213 MET A C 1
ATOM 1663 O O . MET A 1 213 ? 28.985 -34.563 -0.231 1.00 80.38 213 MET A O 1
ATOM 1667 N N . ALA A 1 214 ? 28.855 -33.424 -2.161 1.00 74.12 214 ALA A N 1
ATOM 1668 C CA . ALA A 1 214 ? 29.124 -34.557 -3.052 1.00 74.12 214 ALA A CA 1
ATOM 1669 C C . ALA A 1 214 ? 30.621 -34.884 -3.209 1.00 74.12 214 ALA A C 1
ATOM 1671 O O . ALA A 1 214 ? 30.953 -36.057 -3.376 1.00 74.12 214 ALA A O 1
ATOM 1672 N N . ASP A 1 215 ? 31.522 -33.909 -3.053 1.00 61.06 215 ASP A N 1
ATOM 1673 C CA . ASP A 1 215 ? 32.989 -34.067 -3.170 1.00 61.06 215 ASP A CA 1
ATOM 1674 C C . ASP A 1 215 ? 33.650 -34.856 -2.004 1.00 61.06 215 ASP A C 1
ATOM 1676 O O . ASP A 1 215 ? 34.789 -34.625 -1.596 1.00 61.06 215 ASP A O 1
ATOM 1680 N N . CYS A 1 216 ? 32.947 -35.842 -1.436 1.00 45.75 216 CYS A N 1
ATOM 1681 C CA . CYS A 1 216 ? 33.367 -36.679 -0.306 1.00 45.75 216 CYS A CA 1
ATOM 1682 C C . CYS A 1 216 ? 34.405 -37.762 -0.673 1.00 45.75 216 CYS A C 1
ATOM 1684 O O . CYS A 1 216 ? 34.184 -38.947 -0.413 1.00 45.75 216 CYS A O 1
ATOM 1686 N N . GLY A 1 217 ? 35.552 -37.369 -1.228 1.00 37.53 217 GLY A N 1
ATOM 1687 C CA . GLY A 1 217 ? 36.638 -38.275 -1.615 1.00 37.53 217 GLY A CA 1
ATOM 1688 C C . GLY A 1 217 ? 38.038 -37.740 -1.307 1.00 37.53 217 GLY A C 1
ATOM 1689 O O . GLY A 1 217 ? 38.866 -37.685 -2.204 1.00 37.53 217 GLY A O 1
ATOM 1690 N N . GLY A 1 218 ? 38.312 -37.379 -0.047 1.00 36.91 218 GLY A N 1
ATOM 1691 C CA . GLY A 1 218 ? 39.646 -36.985 0.436 1.00 36.91 218 GLY A CA 1
ATOM 1692 C C . GLY A 1 218 ? 39.902 -35.474 0.400 1.00 36.91 218 GLY A C 1
ATOM 1693 O O . GLY A 1 218 ? 39.793 -34.840 -0.642 1.00 36.91 218 GLY A O 1
ATOM 1694 N N . LEU A 1 219 ? 40.257 -34.885 1.550 1.00 35.09 219 LEU A N 1
ATOM 1695 C CA . LEU A 1 219 ? 40.768 -33.510 1.590 1.00 35.09 219 LEU A CA 1
ATOM 1696 C C . LEU A 1 219 ? 42.067 -33.433 0.762 1.00 35.09 219 LEU A C 1
ATOM 1698 O O . LEU A 1 219 ? 42.955 -34.258 0.995 1.00 35.09 219 LEU A O 1
ATOM 1702 N N . PRO A 1 220 ? 42.241 -32.447 -0.135 1.00 32.19 220 PRO A N 1
ATOM 1703 C CA . PRO A 1 220 ? 43.517 -32.252 -0.802 1.00 32.19 220 PRO A CA 1
ATOM 1704 C C . PRO A 1 220 ? 44.554 -31.742 0.207 1.00 32.19 220 PRO A C 1
ATOM 1706 O O . PRO A 1 220 ? 44.359 -30.730 0.882 1.00 32.19 220 PRO A O 1
ATOM 1709 N N . SER A 1 221 ? 45.672 -32.459 0.316 1.00 31.25 221 SER A N 1
ATOM 1710 C CA . SER A 1 221 ? 46.913 -31.946 0.898 1.00 31.25 221 SER A CA 1
ATOM 1711 C C . SER A 1 221 ? 47.381 -30.716 0.116 1.00 31.25 221 SER A C 1
ATOM 1713 O O . SER A 1 221 ? 47.316 -30.729 -1.113 1.00 31.25 221 SER A O 1
ATOM 1715 N N . LEU A 1 222 ? 47.877 -29.698 0.830 1.00 30.34 222 LEU A N 1
ATOM 1716 C CA . LEU A 1 222 ? 48.485 -28.473 0.287 1.00 30.34 222 LEU A CA 1
ATOM 1717 C C . LEU A 1 222 ? 49.327 -28.750 -0.977 1.00 30.34 222 LEU A C 1
ATOM 1719 O O . LEU A 1 222 ? 50.365 -29.409 -0.862 1.00 30.34 222 LEU A O 1
ATOM 1723 N N . PRO A 1 223 ? 48.937 -28.241 -2.162 1.00 27.91 223 PRO A N 1
ATOM 1724 C CA . PRO A 1 223 ? 49.790 -28.284 -3.335 1.00 27.91 223 PRO A CA 1
ATOM 1725 C C . PRO A 1 223 ? 50.745 -27.086 -3.351 1.00 27.91 223 PRO A C 1
ATOM 1727 O O . PRO A 1 223 ? 50.388 -25.951 -3.038 1.00 27.91 223 PRO A O 1
ATOM 1730 N N . SER A 1 224 ? 51.982 -27.381 -3.735 1.00 25.36 224 SER A N 1
ATOM 1731 C CA . SER A 1 224 ? 53.058 -26.447 -4.069 1.00 25.36 224 SER A CA 1
ATOM 1732 C C . SER A 1 224 ? 52.711 -25.627 -5.326 1.00 25.36 224 SER A C 1
ATOM 1734 O O . SER A 1 224 ? 51.798 -25.994 -6.071 1.00 25.36 224 SER A O 1
ATOM 1736 N N . PRO A 1 225 ? 53.430 -24.521 -5.601 1.00 32.34 225 PRO A N 1
ATOM 1737 C CA . PRO A 1 225 ? 53.059 -23.583 -6.649 1.00 32.34 225 PRO A CA 1
ATOM 1738 C C . PRO A 1 225 ? 53.421 -24.166 -8.012 1.00 32.34 225 PRO A C 1
ATOM 1740 O O . PRO A 1 225 ? 54.543 -24.013 -8.493 1.00 32.34 225 PRO A O 1
ATOM 1743 N N . THR A 1 226 ? 52.500 -24.878 -8.655 1.00 23.38 226 THR A N 1
ATOM 1744 C CA . THR A 1 226 ? 52.640 -25.190 -10.079 1.00 23.38 226 THR A CA 1
ATOM 1745 C C . THR A 1 226 ? 51.290 -25.458 -10.733 1.00 23.38 226 THR A C 1
ATOM 1747 O O . THR A 1 226 ? 50.674 -26.496 -10.547 1.00 23.38 226 THR A O 1
ATOM 1750 N N . ARG A 1 227 ? 50.882 -24.467 -11.530 1.00 27.12 227 ARG A N 1
ATOM 1751 C CA . ARG A 1 227 ? 50.336 -24.567 -12.888 1.00 27.12 227 ARG A CA 1
ATOM 1752 C C . ARG A 1 227 ? 49.254 -25.632 -13.156 1.00 27.12 227 ARG A C 1
ATOM 1754 O O . ARG A 1 227 ? 49.552 -26.813 -13.285 1.00 27.12 227 ARG A O 1
ATOM 1761 N N . ARG A 1 228 ? 48.095 -25.086 -13.560 1.00 28.45 228 ARG A N 1
ATOM 1762 C CA . ARG A 1 228 ? 47.105 -25.612 -14.526 1.00 28.45 228 ARG A CA 1
ATOM 1763 C C . ARG A 1 228 ? 46.076 -26.630 -14.001 1.00 28.45 228 ARG A C 1
ATOM 1765 O O . ARG A 1 228 ? 46.395 -27.800 -13.867 1.00 28.45 228 ARG A O 1
ATOM 1772 N N . GLN A 1 229 ? 44.815 -26.191 -13.891 1.00 24.98 229 GLN A N 1
ATOM 1773 C CA . GLN A 1 229 ? 43.663 -26.584 -14.739 1.00 24.98 229 GLN A CA 1
ATOM 1774 C C . GLN A 1 229 ? 42.341 -26.327 -13.994 1.00 24.98 229 GLN A C 1
ATOM 1776 O O . GLN A 1 229 ? 41.992 -27.055 -13.073 1.00 24.98 229 GLN A O 1
ATOM 1781 N N . GLU A 1 230 ? 41.594 -25.310 -14.426 1.00 25.25 230 GLU A N 1
ATOM 1782 C CA . GLU A 1 230 ? 40.163 -25.181 -14.136 1.00 25.25 230 GLU A CA 1
ATOM 1783 C C . GLU A 1 230 ? 39.349 -25.996 -15.154 1.00 25.25 230 GLU A C 1
ATOM 1785 O O . GLU A 1 230 ? 39.633 -25.951 -16.354 1.00 25.25 230 GLU A O 1
ATOM 1790 N N . LYS A 1 231 ? 38.353 -26.741 -14.651 1.00 27.22 231 LYS A N 1
ATOM 1791 C CA . LYS A 1 231 ? 37.018 -27.072 -15.214 1.00 27.22 231 LYS A CA 1
ATOM 1792 C C . LYS A 1 231 ? 36.371 -28.077 -14.231 1.00 27.22 231 LYS A C 1
ATOM 1794 O O . LYS A 1 231 ? 37.057 -28.980 -13.776 1.00 27.22 231 LYS A O 1
ATOM 1799 N N . GLN A 1 232 ? 35.088 -28.036 -13.858 1.00 25.75 232 GLN A N 1
ATOM 1800 C CA . GLN A 1 232 ? 33.902 -27.579 -14.586 1.00 25.75 232 GLN A CA 1
ATOM 1801 C C . GLN A 1 232 ? 32.683 -27.526 -13.629 1.00 25.75 232 GLN A C 1
ATOM 1803 O O . GLN A 1 232 ? 32.348 -28.540 -13.017 1.00 25.75 232 GLN A O 1
ATOM 1808 N N . THR A 1 233 ? 31.960 -26.404 -13.565 1.00 24.47 233 THR A N 1
ATOM 1809 C CA . THR A 1 233 ? 30.566 -26.330 -13.084 1.00 24.47 233 THR A CA 1
ATOM 1810 C C . THR A 1 233 ? 29.599 -26.438 -14.276 1.00 24.47 233 THR A C 1
ATOM 1812 O O . THR A 1 233 ? 29.824 -25.847 -15.325 1.00 24.47 233 THR A O 1
ATOM 1815 N N . THR A 1 234 ? 28.567 -27.278 -14.108 1.00 26.28 234 THR A N 1
ATOM 1816 C CA . THR A 1 234 ? 27.360 -27.563 -14.930 1.00 26.28 234 THR A CA 1
ATOM 1817 C C . THR A 1 234 ? 27.377 -27.340 -16.451 1.00 26.28 234 THR A C 1
ATOM 1819 O O . THR A 1 234 ? 27.487 -26.221 -16.929 1.00 26.28 234 THR A O 1
ATOM 1822 N N . LYS A 1 235 ? 27.082 -28.425 -17.193 1.00 28.72 235 LYS A N 1
ATOM 1823 C CA . LYS A 1 235 ? 26.818 -28.502 -18.645 1.00 28.72 235 LYS A CA 1
ATOM 1824 C C . LYS A 1 235 ? 25.955 -27.348 -19.209 1.00 28.72 235 LYS A C 1
ATOM 1826 O O . LYS A 1 235 ? 24.768 -27.523 -19.468 1.00 28.72 235 LYS A O 1
ATOM 1831 N N . THR A 1 236 ? 26.579 -26.226 -19.528 1.00 27.94 236 THR A N 1
ATOM 1832 C CA . THR A 1 236 ? 26.648 -25.731 -20.906 1.00 27.94 236 THR A CA 1
ATOM 1833 C C . THR A 1 236 ? 27.685 -26.605 -21.613 1.00 27.94 236 THR A C 1
ATOM 1835 O O . THR A 1 236 ? 28.698 -26.961 -21.006 1.00 27.94 236 THR A O 1
ATOM 1838 N N . GLN A 1 237 ? 27.459 -27.023 -22.863 1.00 30.53 237 GLN A N 1
ATOM 1839 C CA . GLN A 1 237 ? 28.595 -27.522 -23.646 1.00 30.53 237 GLN A CA 1
ATOM 1840 C C . GLN A 1 237 ? 29.706 -26.459 -23.555 1.00 30.53 237 GLN A C 1
ATOM 1842 O O . GLN A 1 237 ? 29.378 -25.268 -23.611 1.00 30.53 237 GLN A O 1
ATOM 1847 N N . PRO A 1 238 ? 30.982 -26.836 -23.329 1.00 37.56 238 PRO A N 1
ATOM 1848 C CA . PRO A 1 238 ? 32.058 -25.865 -23.468 1.00 37.56 238 PRO A CA 1
ATOM 1849 C C . PRO A 1 238 ? 31.886 -25.195 -24.838 1.00 37.56 238 PRO A C 1
ATOM 1851 O O . PRO A 1 238 ? 31.528 -25.915 -25.775 1.00 37.56 238 PRO A O 1
ATOM 1854 N N . PRO A 1 239 ? 32.071 -23.866 -24.962 1.00 51.06 239 PRO A N 1
ATOM 1855 C CA . PRO A 1 239 ? 32.093 -23.247 -26.281 1.00 51.06 239 PRO A CA 1
ATOM 1856 C C . PRO A 1 239 ? 33.055 -24.076 -27.129 1.00 51.06 239 PRO A C 1
ATOM 1858 O O . PRO A 1 239 ? 34.157 -24.393 -26.664 1.00 51.06 239 PRO A O 1
ATOM 1861 N N . GLU A 1 240 ? 32.581 -24.558 -28.280 1.00 57.94 240 GLU A N 1
ATOM 1862 C CA . GLU A 1 240 ? 33.421 -25.357 -29.167 1.00 57.94 240 GLU A CA 1
ATOM 1863 C C . GLU A 1 240 ? 34.717 -24.577 -29.397 1.00 57.94 240 GLU A C 1
ATOM 1865 O O . GLU A 1 240 ? 34.659 -23.364 -29.607 1.00 57.94 240 GLU A O 1
ATOM 1870 N N . PRO A 1 241 ? 35.894 -25.207 -29.262 1.00 64.12 241 PRO A N 1
ATOM 1871 C CA . PRO A 1 241 ? 37.122 -24.518 -29.603 1.00 64.12 241 PRO A CA 1
ATOM 1872 C C . PRO A 1 241 ? 37.051 -24.116 -31.087 1.00 64.12 241 PRO A C 1
ATOM 1874 O O . PRO A 1 241 ? 36.536 -24.903 -31.889 1.00 64.12 241 PRO A O 1
ATOM 1877 N N . PRO A 1 242 ? 37.536 -22.919 -31.460 1.00 75.31 242 PRO A N 1
ATOM 1878 C CA . PRO A 1 242 ? 37.656 -22.546 -32.866 1.00 75.31 242 PRO A CA 1
ATOM 1879 C C . PRO A 1 242 ? 38.452 -23.613 -33.634 1.00 75.31 242 PRO A C 1
ATOM 1881 O O . PRO A 1 242 ? 39.276 -24.332 -33.054 1.00 75.31 242 PRO A O 1
ATOM 1884 N N . SER A 1 243 ? 38.203 -23.739 -34.942 1.00 79.31 243 SER A N 1
ATOM 1885 C CA . SER A 1 243 ? 39.054 -24.569 -35.802 1.00 79.31 243 SER A CA 1
ATOM 1886 C C . SER A 1 243 ? 40.516 -24.104 -35.689 1.00 79.31 243 SER A C 1
ATOM 1888 O O . SER A 1 243 ? 40.750 -22.933 -35.397 1.00 79.31 243 SER A O 1
ATOM 1890 N N . PRO A 1 244 ? 41.515 -24.980 -35.913 1.00 79.50 244 PRO A N 1
ATOM 1891 C CA . PRO A 1 244 ? 42.923 -24.579 -35.865 1.00 79.50 244 PRO A CA 1
ATOM 1892 C C . PRO A 1 244 ? 43.237 -23.356 -36.740 1.00 79.50 244 PRO A C 1
ATOM 1894 O O . PRO A 1 244 ? 44.013 -22.511 -36.317 1.00 79.50 244 PRO A O 1
ATOM 1897 N N . GLU A 1 245 ? 42.573 -23.242 -37.896 1.00 79.56 245 GLU A N 1
ATOM 1898 C CA . GLU A 1 245 ? 42.670 -22.098 -38.816 1.00 79.56 245 GLU A CA 1
ATOM 1899 C C . GLU A 1 245 ? 42.086 -20.812 -38.200 1.00 79.56 245 GLU A C 1
ATOM 1901 O O . GLU A 1 245 ? 42.798 -19.824 -38.067 1.00 79.56 245 GLU A O 1
ATOM 1906 N N . ASN A 1 246 ? 40.836 -20.838 -37.711 1.00 81.56 246 ASN A N 1
ATOM 1907 C CA . ASN A 1 246 ? 40.223 -19.677 -37.046 1.00 81.56 246 ASN A CA 1
ATOM 1908 C C . ASN A 1 246 ? 40.986 -19.263 -35.780 1.00 81.56 246 ASN A C 1
ATOM 1910 O O . ASN A 1 246 ? 40.975 -18.099 -35.396 1.00 81.56 246 ASN A O 1
ATOM 1914 N N . LEU A 1 247 ? 41.595 -20.223 -35.081 1.00 81.25 247 LEU A N 1
ATOM 1915 C CA . LEU A 1 247 ? 42.365 -19.947 -33.879 1.00 81.25 247 LEU A CA 1
ATOM 1916 C C . LEU A 1 247 ? 43.644 -19.171 -34.195 1.00 81.25 247 LEU A C 1
ATOM 1918 O O . LEU A 1 247 ? 43.958 -18.217 -33.489 1.00 81.25 247 LEU A O 1
ATOM 1922 N N . GLU A 1 248 ? 44.374 -19.596 -35.224 1.00 82.38 248 GLU A N 1
ATOM 1923 C CA . GLU A 1 248 ? 45.578 -18.909 -35.693 1.00 82.38 248 GLU A CA 1
ATOM 1924 C C . GLU A 1 248 ? 45.235 -17.467 -36.093 1.00 82.38 248 GLU A C 1
ATOM 1926 O O . GLU A 1 248 ? 45.828 -16.533 -35.564 1.00 82.38 248 GLU A O 1
ATOM 1931 N N . GLU A 1 249 ? 44.161 -17.274 -36.864 1.00 81.56 249 GLU A N 1
ATOM 1932 C CA . GLU A 1 249 ? 43.689 -15.944 -37.277 1.00 81.56 249 GLU A CA 1
ATOM 1933 C C . GLU A 1 249 ? 43.234 -15.061 -36.098 1.00 81.56 249 GLU A C 1
ATOM 1935 O O . GLU A 1 249 ? 43.566 -13.877 -36.042 1.00 81.56 249 GLU A O 1
ATOM 1940 N N . GLN A 1 250 ? 42.513 -15.622 -35.116 1.00 84.69 250 GLN A N 1
ATOM 1941 C CA . GLN A 1 250 ? 42.121 -14.893 -33.902 1.00 84.69 250 GLN A CA 1
ATOM 1942 C C . GLN A 1 250 ? 43.332 -14.449 -33.076 1.00 84.69 250 GLN A C 1
ATOM 1944 O O . GLN A 1 250 ? 43.323 -13.359 -32.501 1.00 84.69 250 GLN A O 1
ATOM 1949 N N . MET A 1 251 ? 44.355 -15.301 -32.967 1.00 82.56 251 MET A N 1
ATOM 1950 C CA . MET A 1 251 ? 45.561 -14.985 -32.205 1.00 82.56 251 MET A CA 1
ATOM 1951 C C . MET A 1 251 ? 46.424 -13.949 -32.922 1.00 82.56 251 MET A C 1
ATOM 1953 O O . MET A 1 251 ? 46.880 -13.017 -32.261 1.00 82.56 251 MET A O 1
ATOM 1957 N N . ASP A 1 252 ? 46.567 -14.057 -34.242 1.00 83.00 252 ASP A N 1
ATOM 1958 C CA . ASP A 1 252 ? 47.272 -13.076 -35.069 1.00 83.00 252 ASP A CA 1
ATOM 1959 C C . ASP A 1 252 ? 46.609 -11.692 -34.977 1.00 83.00 252 ASP A C 1
ATOM 1961 O O . ASP A 1 252 ? 47.295 -10.679 -34.823 1.00 83.00 252 ASP A O 1
ATOM 1965 N N . GLU A 1 253 ? 45.272 -11.626 -34.993 1.00 82.00 253 GLU A N 1
ATOM 1966 C CA . GLU A 1 253 ? 44.545 -10.362 -34.834 1.00 82.00 253 GLU A CA 1
ATOM 1967 C C . GLU A 1 253 ? 44.721 -9.763 -33.428 1.00 82.00 253 GLU A C 1
ATOM 1969 O O . GLU A 1 253 ? 44.968 -8.564 -33.298 1.00 82.00 253 GLU A O 1
ATOM 1974 N N . ILE A 1 254 ? 44.660 -10.574 -32.364 1.00 81.38 254 ILE A N 1
ATOM 1975 C CA . ILE A 1 254 ? 44.892 -10.102 -30.986 1.00 81.38 254 ILE A CA 1
ATOM 1976 C C . ILE A 1 254 ? 46.342 -9.636 -30.793 1.00 81.38 254 ILE A C 1
ATOM 1978 O O . ILE A 1 254 ? 46.572 -8.617 -30.134 1.00 81.38 254 ILE A O 1
ATOM 1982 N N . GLU A 1 255 ? 47.321 -10.346 -31.355 1.00 81.69 255 GLU A N 1
ATOM 1983 C CA . GLU A 1 255 ? 48.734 -9.961 -31.303 1.00 81.69 255 GLU A CA 1
ATOM 1984 C C . GLU A 1 255 ? 48.973 -8.647 -32.058 1.00 81.69 255 GLU A C 1
ATOM 1986 O O . GLU A 1 255 ? 49.613 -7.737 -31.523 1.00 81.69 255 GLU A O 1
ATOM 1991 N N . ALA A 1 256 ? 48.368 -8.489 -33.240 1.00 81.56 256 ALA A N 1
ATOM 1992 C CA . ALA A 1 256 ? 48.401 -7.241 -33.992 1.00 81.56 256 ALA A CA 1
ATOM 1993 C C . ALA A 1 256 ? 47.784 -6.079 -33.192 1.00 81.56 256 ALA A C 1
ATOM 1995 O O . ALA A 1 256 ? 48.435 -5.047 -33.026 1.00 81.56 256 ALA A O 1
ATOM 1996 N N . LEU A 1 257 ? 46.586 -6.254 -32.620 1.00 77.81 257 LEU A N 1
ATOM 1997 C CA . LEU A 1 257 ? 45.917 -5.246 -31.782 1.00 77.81 257 LEU A CA 1
ATOM 1998 C C . LEU A 1 257 ? 46.767 -4.853 -30.562 1.00 77.81 257 LEU A C 1
ATOM 2000 O O . LEU A 1 257 ? 46.924 -3.667 -30.275 1.00 77.81 257 LEU A O 1
ATOM 2004 N N . THR A 1 258 ? 47.369 -5.836 -29.889 1.00 77.12 258 THR A N 1
ATOM 2005 C CA . THR A 1 258 ? 48.230 -5.619 -28.712 1.00 77.12 258 THR A CA 1
ATOM 2006 C C . THR A 1 258 ? 49.552 -4.932 -29.077 1.00 77.12 258 THR A C 1
ATOM 2008 O O . THR A 1 258 ? 50.160 -4.278 -28.235 1.00 77.12 258 THR A O 1
ATOM 2011 N N . SER A 1 259 ? 50.013 -5.073 -30.325 1.00 79.19 259 SER A N 1
ATOM 2012 C CA . SER A 1 259 ? 51.215 -4.395 -30.824 1.00 79.19 259 SER A CA 1
ATOM 2013 C C . SER A 1 259 ? 50.963 -2.952 -31.270 1.00 79.19 259 SER A C 1
ATOM 2015 O O . SER A 1 259 ? 51.879 -2.131 -31.213 1.00 79.19 259 SER A O 1
ATOM 2017 N N . ILE A 1 260 ? 49.741 -2.647 -31.721 1.00 76.81 260 ILE A N 1
ATOM 2018 C CA . ILE A 1 260 ? 49.365 -1.333 -32.258 1.00 76.81 260 ILE A CA 1
ATOM 2019 C C . ILE A 1 260 ? 48.910 -0.383 -31.143 1.00 76.81 260 ILE A C 1
ATOM 2021 O O . ILE A 1 260 ? 49.235 0.802 -31.198 1.00 76.81 260 ILE A O 1
ATOM 2025 N N . TYR A 1 261 ? 48.187 -0.886 -30.139 1.00 75.88 261 TYR A N 1
ATOM 2026 C CA . TYR A 1 261 ? 47.620 -0.073 -29.061 1.00 75.88 261 TYR A CA 1
ATOM 2027 C C . TYR A 1 261 ? 48.417 -0.151 -27.759 1.00 75.88 261 TYR A C 1
ATOM 2029 O O . TYR A 1 261 ? 48.975 -1.190 -27.402 1.00 75.88 261 TYR A O 1
ATOM 2037 N N . GLU A 1 262 ? 48.421 0.944 -26.997 1.00 76.38 262 GLU A N 1
ATOM 2038 C CA . GLU A 1 262 ? 48.991 0.938 -25.651 1.00 76.38 262 GLU A CA 1
ATOM 2039 C C . GLU A 1 262 ? 48.126 0.107 -24.676 1.00 76.38 262 GLU A C 1
ATOM 2041 O O . GLU A 1 262 ? 46.906 0.022 -24.843 1.00 76.38 262 GLU A O 1
ATOM 2046 N N . PRO A 1 263 ? 48.701 -0.454 -23.590 1.00 70.81 263 PRO A N 1
ATOM 2047 C CA . PRO A 1 263 ? 47.939 -1.206 -22.581 1.00 70.81 263 PRO A CA 1
ATOM 2048 C C . PRO A 1 263 ? 46.819 -0.411 -21.885 1.00 70.81 263 PRO A C 1
ATOM 2050 O O . PRO A 1 263 ? 45.955 -0.987 -21.228 1.00 70.81 263 PRO A O 1
ATOM 2053 N N . SER A 1 264 ? 46.859 0.919 -21.978 1.00 69.62 264 SER A N 1
ATOM 2054 C CA . SER A 1 264 ? 45.828 1.855 -21.515 1.00 69.62 264 SER A CA 1
ATOM 2055 C C . SER A 1 264 ? 44.645 1.977 -22.482 1.00 69.62 264 SER A C 1
ATOM 2057 O O . SER A 1 264 ? 43.567 2.391 -22.063 1.00 69.62 264 SER A O 1
ATOM 2059 N N . GLU A 1 265 ? 44.826 1.617 -23.753 1.00 72.81 265 GLU A N 1
ATOM 2060 C CA . GLU A 1 265 ? 43.832 1.738 -24.822 1.00 72.81 265 GLU A CA 1
ATOM 2061 C C . GLU A 1 265 ? 43.255 0.386 -25.243 1.00 72.81 265 GLU A C 1
ATOM 2063 O O . GLU A 1 265 ? 42.146 0.327 -25.772 1.00 72.81 265 GLU A O 1
ATOM 2068 N N . PHE A 1 266 ? 43.979 -0.704 -24.987 1.00 82.44 266 PHE A N 1
ATOM 2069 C CA . PHE A 1 266 ? 43.556 -2.059 -25.306 1.00 82.44 266 PHE A CA 1
ATOM 2070 C C . PHE A 1 266 ? 43.820 -3.010 -24.137 1.00 82.44 266 PHE A C 1
ATOM 2072 O O . PHE A 1 266 ? 44.951 -3.164 -23.678 1.00 82.44 266 PHE A O 1
ATOM 2079 N N . VAL A 1 267 ? 42.766 -3.675 -23.660 1.00 81.69 267 VAL A N 1
ATOM 2080 C CA . VAL A 1 267 ? 42.821 -4.570 -22.497 1.00 81.69 267 VAL A CA 1
ATOM 2081 C C . VAL A 1 267 ? 42.250 -5.934 -22.860 1.00 81.69 267 VAL A C 1
ATOM 2083 O O . VAL A 1 267 ? 41.040 -6.090 -23.031 1.00 81.69 267 VAL A O 1
ATOM 2086 N N . LEU A 1 268 ? 43.111 -6.948 -22.923 1.00 82.12 268 LEU A N 1
ATOM 2087 C CA . LEU A 1 268 ? 42.695 -8.341 -23.071 1.00 82.12 268 LEU A CA 1
ATOM 2088 C C . LEU A 1 268 ? 42.058 -8.835 -21.758 1.00 82.12 268 LEU A C 1
ATOM 2090 O O . LEU A 1 268 ? 42.676 -8.769 -20.695 1.00 82.12 268 LEU A O 1
ATOM 2094 N N . LEU A 1 269 ? 40.811 -9.306 -21.824 1.00 80.31 269 LEU A N 1
ATOM 2095 C CA . LEU A 1 269 ? 40.022 -9.730 -20.659 1.00 80.31 269 LEU A CA 1
ATOM 2096 C C . LEU A 1 269 ? 40.095 -11.238 -20.397 1.00 80.31 269 LEU A C 1
ATOM 2098 O O . LEU A 1 269 ? 39.769 -11.677 -19.295 1.00 80.31 269 LEU A O 1
ATOM 2102 N N . THR A 1 270 ? 40.480 -12.024 -21.401 1.00 80.19 270 THR A N 1
ATOM 2103 C CA . THR A 1 270 ? 40.595 -13.487 -21.331 1.00 80.19 270 THR A CA 1
ATOM 2104 C C . THR A 1 270 ? 42.034 -13.934 -21.491 1.00 80.19 270 THR A C 1
ATOM 2106 O O . THR A 1 270 ? 42.826 -13.312 -22.194 1.00 80.19 270 THR A O 1
ATOM 2109 N N . LEU A 1 271 ? 42.395 -15.055 -20.872 1.00 72.12 271 LEU A N 1
ATOM 2110 C CA . LEU A 1 271 ? 43.710 -15.644 -21.120 1.00 72.12 271 LEU A CA 1
ATOM 2111 C C . LEU A 1 271 ? 43.778 -16.225 -22.550 1.00 72.12 271 LEU A C 1
ATOM 2113 O O . LEU A 1 271 ? 42.762 -16.688 -23.072 1.00 72.12 271 LEU A O 1
ATOM 2117 N N . PRO A 1 272 ? 44.970 -16.339 -23.171 1.00 65.06 272 PRO A N 1
ATOM 2118 C CA . PRO A 1 272 ? 45.120 -16.949 -24.503 1.00 65.06 272 PRO A CA 1
ATOM 2119 C C . PRO A 1 272 ? 44.583 -18.387 -24.613 1.00 65.06 272 PRO A C 1
ATOM 2121 O O . PRO A 1 272 ? 44.365 -18.901 -25.702 1.00 65.06 272 PRO A O 1
ATOM 2124 N N . SER A 1 273 ? 44.385 -19.062 -23.476 1.00 64.44 273 SER A N 1
ATOM 2125 C CA . SER A 1 273 ? 43.830 -20.416 -23.390 1.00 64.44 273 SER A CA 1
ATOM 2126 C C . SER A 1 273 ? 42.307 -20.481 -23.200 1.00 64.44 273 SER A C 1
ATOM 2128 O O . SER A 1 273 ? 41.772 -21.581 -23.056 1.00 64.44 273 SER A O 1
ATOM 2130 N N . GLU A 1 274 ? 41.618 -19.342 -23.128 1.00 71.38 274 GLU A N 1
ATOM 2131 C CA . GLU A 1 274 ? 40.183 -19.236 -22.836 1.00 71.38 274 GLU A CA 1
ATOM 2132 C C . GLU A 1 274 ? 39.388 -18.800 -24.074 1.00 71.38 274 GLU A C 1
ATOM 2134 O O . GLU A 1 274 ? 39.772 -17.863 -24.760 1.00 71.38 274 GLU A O 1
ATOM 2139 N N . TYR A 1 275 ? 38.257 -19.458 -24.352 1.00 71.56 275 TYR A N 1
ATOM 2140 C CA . TYR A 1 275 ? 37.361 -19.103 -25.461 1.00 71.56 275 TYR A CA 1
ATOM 2141 C C . TYR A 1 275 ? 35.926 -18.914 -24.956 1.00 71.56 275 TYR A C 1
ATOM 2143 O O . TYR A 1 275 ? 35.511 -19.649 -24.052 1.00 71.56 275 TYR A O 1
ATOM 2151 N N . PRO A 1 276 ? 35.138 -18.001 -25.552 1.00 79.62 276 PRO A N 1
ATOM 2152 C CA . PRO A 1 276 ? 35.529 -17.053 -26.604 1.00 79.62 276 PRO A CA 1
ATOM 2153 C C . PRO A 1 276 ? 36.545 -16.013 -26.103 1.00 79.62 276 PRO A C 1
ATOM 2155 O O . PRO A 1 276 ? 36.486 -15.628 -24.936 1.00 79.62 276 PRO A O 1
ATOM 2158 N N . GLN A 1 277 ? 37.463 -15.575 -26.972 1.00 81.44 277 GLN A N 1
ATOM 2159 C CA . GLN A 1 277 ? 38.412 -14.510 -26.630 1.00 81.44 277 GLN A CA 1
ATOM 2160 C C . GLN A 1 277 ? 37.652 -13.197 -26.423 1.00 81.44 277 GLN A C 1
ATOM 2162 O O . GLN A 1 277 ? 36.756 -12.872 -27.206 1.00 81.44 277 GLN A O 1
ATOM 2167 N N . LYS A 1 278 ? 37.989 -12.449 -25.370 1.00 86.69 278 LYS A N 1
ATOM 2168 C CA . LYS A 1 278 ? 37.389 -11.151 -25.062 1.00 86.69 278 LYS A CA 1
ATOM 2169 C C . LYS A 1 278 ? 38.436 -10.098 -24.783 1.00 86.69 278 LYS A C 1
ATOM 2171 O O . LYS A 1 278 ? 39.390 -10.335 -24.045 1.00 86.69 278 LYS A O 1
ATOM 2176 N N . PHE A 1 279 ? 38.194 -8.899 -25.278 1.00 85.19 279 PHE A N 1
ATOM 2177 C CA . PHE A 1 279 ? 39.044 -7.747 -25.021 1.00 85.19 279 PHE A CA 1
ATOM 2178 C C . PHE A 1 279 ? 38.239 -6.457 -25.097 1.00 85.19 279 PHE A C 1
ATOM 2180 O O . PHE A 1 279 ? 37.129 -6.430 -25.628 1.00 85.19 279 PHE A O 1
ATOM 2187 N N . ARG A 1 280 ? 38.795 -5.383 -24.542 1.00 86.00 280 ARG A N 1
ATOM 2188 C CA . ARG A 1 280 ? 38.231 -4.038 -24.598 1.00 86.00 280 ARG A CA 1
ATOM 2189 C C . ARG A 1 280 ? 39.156 -3.103 -25.345 1.00 86.00 280 ARG A C 1
ATOM 2191 O O . ARG A 1 280 ? 40.345 -3.072 -25.051 1.00 86.00 280 ARG A O 1
ATOM 2198 N N . ALA A 1 281 ? 38.580 -2.312 -26.238 1.00 84.00 281 ALA A N 1
ATOM 2199 C CA . ALA A 1 281 ? 39.244 -1.189 -26.874 1.00 84.00 281 ALA A CA 1
ATOM 2200 C C . ALA A 1 281 ? 38.627 0.120 -26.365 1.00 84.00 281 ALA A C 1
ATOM 2202 O O . ALA A 1 281 ? 37.402 0.271 -26.308 1.00 84.00 281 ALA A O 1
ATOM 2203 N N . LEU A 1 282 ? 39.478 1.053 -25.952 1.00 81.00 282 LEU A N 1
ATOM 2204 C CA . LEU A 1 282 ? 39.086 2.394 -25.544 1.00 81.00 282 LEU A CA 1
ATOM 2205 C C . LEU A 1 282 ? 38.613 3.157 -26.781 1.00 81.00 282 LEU A C 1
ATOM 2207 O O . LEU A 1 282 ? 39.297 3.161 -27.801 1.00 81.00 282 LEU A O 1
ATOM 2211 N N . LEU A 1 283 ? 37.455 3.802 -26.706 1.00 74.44 283 LEU A N 1
ATOM 2212 C CA . LEU A 1 283 ? 36.944 4.630 -27.796 1.00 74.44 283 LEU A CA 1
ATOM 2213 C C . LEU A 1 283 ? 37.453 6.061 -27.677 1.00 74.44 283 LEU A C 1
ATOM 2215 O O . LEU A 1 283 ? 38.000 6.599 -28.626 1.00 74.44 283 LEU A O 1
ATOM 2219 N N . PHE A 1 284 ? 37.300 6.678 -26.509 1.00 65.44 284 PHE A N 1
ATOM 2220 C CA . PHE A 1 284 ? 37.688 8.072 -26.331 1.00 65.44 284 PHE A CA 1
ATOM 2221 C C . PHE A 1 284 ? 37.840 8.411 -24.841 1.00 65.44 284 PHE A C 1
ATOM 2223 O O . PHE A 1 284 ? 37.045 7.920 -24.027 1.00 65.44 284 PHE A O 1
ATOM 2230 N N . PRO A 1 285 ? 38.816 9.245 -24.446 1.00 54.97 285 PRO A N 1
ATOM 2231 C CA . PRO A 1 285 ? 38.863 9.827 -23.112 1.00 54.97 285 PRO A CA 1
ATOM 2232 C C . PRO A 1 285 ? 38.056 11.134 -23.089 1.00 54.97 285 PRO A C 1
ATOM 2234 O O . PRO A 1 285 ? 38.477 12.147 -23.642 1.00 54.97 285 PRO A O 1
ATOM 2237 N N . TRP A 1 286 ? 36.898 11.140 -22.427 1.00 46.22 286 TRP A N 1
ATOM 2238 C CA . TRP A 1 286 ? 36.061 12.336 -22.286 1.00 46.22 286 TRP A CA 1
ATOM 2239 C C . TRP A 1 286 ? 36.043 12.770 -20.821 1.00 46.22 286 TRP A C 1
ATOM 2241 O O . TRP A 1 286 ? 35.560 12.023 -19.975 1.00 46.22 286 TRP A O 1
ATOM 2251 N N . PHE A 1 287 ? 36.577 13.956 -20.500 1.00 42.34 287 PHE A N 1
ATOM 2252 C CA . PHE A 1 287 ? 36.554 14.530 -19.139 1.00 42.34 287 PHE A CA 1
ATOM 2253 C C . PHE A 1 287 ? 36.934 13.522 -18.026 1.00 42.34 287 PHE A C 1
ATOM 2255 O O . PHE A 1 287 ? 36.146 13.272 -17.113 1.00 42.34 287 PHE A O 1
ATOM 2262 N N . ASP A 1 288 ? 38.120 12.910 -18.118 1.00 53.38 288 ASP A N 1
ATOM 2263 C CA . ASP A 1 288 ? 38.636 11.901 -17.169 1.00 53.38 288 ASP A CA 1
ATOM 2264 C C . ASP A 1 288 ? 37.808 10.598 -17.042 1.00 53.38 288 ASP A C 1
ATOM 2266 O O . ASP A 1 288 ? 38.042 9.798 -16.134 1.00 53.38 288 ASP A O 1
ATOM 2270 N N . GLN A 1 289 ? 36.851 10.338 -17.943 1.00 61.88 289 GLN A N 1
ATOM 2271 C CA . GLN A 1 289 ? 36.014 9.131 -17.943 1.00 61.88 289 GLN A CA 1
ATOM 2272 C C . GLN A 1 289 ? 36.156 8.344 -19.253 1.00 61.88 289 GLN A C 1
ATOM 2274 O O . GLN A 1 289 ? 36.248 8.911 -20.342 1.00 61.88 289 GLN A O 1
ATOM 2279 N N . SER A 1 290 ? 36.173 7.013 -19.146 1.00 72.50 290 SER A N 1
ATOM 2280 C CA . SER A 1 290 ? 36.507 6.113 -20.257 1.00 72.50 290 SER A CA 1
ATOM 2281 C C . SER A 1 290 ? 35.272 5.403 -20.820 1.00 72.50 290 SER A C 1
ATOM 2283 O O . SER A 1 290 ? 34.525 4.759 -20.075 1.00 72.50 290 SER A O 1
ATOM 2285 N N . VAL A 1 291 ? 35.091 5.474 -22.142 1.00 82.12 291 VAL A N 1
ATOM 2286 C CA . VAL A 1 291 ? 34.095 4.696 -22.899 1.00 82.12 291 VAL A CA 1
ATOM 2287 C C . VAL A 1 291 ? 34.810 3.587 -23.669 1.00 82.12 291 VAL A C 1
ATOM 2289 O O . VAL A 1 291 ? 35.772 3.850 -24.386 1.00 82.12 291 VAL A O 1
ATOM 2292 N N . TRP A 1 292 ? 34.343 2.350 -23.527 1.00 85.31 292 TRP A N 1
ATOM 2293 C CA . TRP A 1 292 ? 34.983 1.144 -24.052 1.00 85.31 292 TRP A CA 1
ATOM 2294 C C . TRP A 1 292 ? 34.027 0.343 -24.932 1.00 85.31 292 TRP A C 1
ATOM 2296 O O . TRP A 1 292 ? 32.864 0.158 -24.565 1.00 85.31 292 TRP A O 1
ATOM 2306 N N . LEU A 1 293 ? 34.539 -0.223 -26.024 1.00 87.94 293 LEU A N 1
ATOM 2307 C CA . LEU A 1 293 ? 33.908 -1.362 -26.689 1.00 87.94 293 LEU A CA 1
ATOM 2308 C C . LEU A 1 293 ? 34.542 -2.651 -26.190 1.00 87.94 293 LEU A C 1
ATOM 2310 O O . LEU A 1 293 ? 35.754 -2.822 -26.259 1.00 87.94 293 LEU A O 1
ATOM 2314 N N . GLU A 1 294 ? 33.718 -3.562 -25.690 1.00 90.50 294 GLU A N 1
ATOM 2315 C CA . GLU A 1 294 ? 34.094 -4.941 -25.412 1.00 90.50 294 GLU A CA 1
ATOM 2316 C C . GLU A 1 294 ? 33.749 -5.805 -26.623 1.00 90.50 294 GLU A C 1
ATOM 2318 O O . GLU A 1 294 ? 32.596 -5.859 -27.048 1.00 90.50 294 GLU A O 1
ATOM 2323 N N . PHE A 1 295 ? 34.748 -6.505 -27.150 1.00 88.50 295 PHE A N 1
ATOM 2324 C CA . PHE A 1 295 ? 34.601 -7.481 -28.218 1.00 88.50 295 PHE A CA 1
ATOM 2325 C C . PHE A 1 295 ? 34.664 -8.886 -27.631 1.00 88.50 295 PHE A C 1
ATOM 2327 O O . PHE A 1 295 ? 35.498 -9.182 -26.777 1.00 88.50 295 PHE A O 1
ATOM 2334 N N . THR A 1 296 ? 33.782 -9.766 -28.093 1.00 88.94 296 THR A N 1
ATOM 2335 C CA . THR A 1 296 ? 33.806 -11.204 -27.816 1.00 88.94 296 THR A CA 1
ATOM 2336 C C . THR A 1 296 ? 33.885 -11.948 -29.145 1.00 88.94 296 THR A C 1
ATOM 2338 O O . THR A 1 296 ? 32.950 -11.867 -29.940 1.00 88.94 296 THR A O 1
ATOM 2341 N N . LEU A 1 297 ? 34.974 -12.680 -29.385 1.00 86.75 297 LEU A N 1
ATOM 2342 C CA . LEU A 1 297 ? 35.203 -13.441 -30.616 1.00 86.75 297 LEU A CA 1
ATOM 2343 C C . LEU A 1 297 ? 34.592 -14.847 -30.499 1.00 86.75 297 LEU A C 1
ATOM 2345 O O . LEU A 1 297 ? 35.124 -15.683 -29.759 1.00 86.75 297 LEU A O 1
ATOM 2349 N N . PRO A 1 298 ? 33.468 -15.146 -31.175 1.00 83.88 298 PRO A N 1
ATOM 2350 C CA . PRO A 1 298 ? 32.888 -16.485 -31.154 1.00 83.88 298 PRO A CA 1
ATOM 2351 C C . PRO A 1 298 ? 33.786 -17.514 -31.875 1.00 83.88 298 PRO A C 1
ATOM 2353 O O . PRO A 1 298 ? 34.596 -17.143 -32.720 1.00 83.88 298 PRO A O 1
ATOM 2356 N N . PRO A 1 299 ? 33.624 -18.827 -31.624 1.00 81.00 299 PRO A N 1
ATOM 2357 C CA . PRO A 1 299 ? 34.450 -19.874 -32.250 1.00 81.00 299 PRO A CA 1
ATOM 2358 C C . PRO A 1 299 ? 34.422 -19.899 -33.785 1.00 81.00 299 PRO A C 1
ATOM 2360 O O . PRO A 1 299 ? 35.367 -20.348 -34.433 1.00 81.00 299 PRO A O 1
ATOM 2363 N N . GLY A 1 300 ? 33.319 -19.432 -34.368 1.00 75.94 300 GLY A N 1
ATOM 2364 C CA . GLY A 1 300 ? 33.141 -19.348 -35.809 1.00 75.94 300 GLY A CA 1
ATOM 2365 C C . GLY A 1 300 ? 33.831 -18.147 -36.457 1.00 75.94 300 GLY A C 1
ATOM 2366 O O . GLY A 1 300 ? 33.831 -18.078 -37.681 1.00 75.94 300 GLY A O 1
ATOM 2367 N N . TYR A 1 301 ? 34.385 -17.211 -35.685 1.00 80.50 301 TYR A N 1
ATOM 2368 C CA . TYR A 1 301 ? 35.065 -16.022 -36.197 1.00 80.50 301 TYR A CA 1
ATOM 2369 C C . TYR A 1 301 ? 36.500 -16.351 -36.658 1.00 80.50 301 TYR A C 1
ATOM 2371 O O . TYR A 1 301 ? 37.174 -17.105 -35.951 1.00 80.50 301 TYR A O 1
ATOM 2379 N N . PRO A 1 302 ? 36.985 -15.784 -37.778 1.00 71.94 302 PRO A N 1
ATOM 2380 C CA . PRO A 1 302 ? 36.279 -14.854 -38.674 1.00 71.94 302 PRO A CA 1
ATOM 2381 C C . PRO A 1 302 ? 35.406 -15.540 -39.745 1.00 71.94 302 PRO A C 1
ATOM 2383 O O . PRO A 1 302 ? 34.516 -14.906 -40.302 1.00 71.94 302 PRO A O 1
ATOM 2386 N N . SER A 1 303 ? 35.577 -16.844 -39.979 1.00 71.94 303 SER A N 1
ATOM 2387 C CA . SER A 1 303 ? 35.018 -17.565 -41.139 1.00 71.94 303 SER A CA 1
ATOM 2388 C C . SER A 1 303 ? 33.482 -17.684 -41.252 1.00 71.94 303 SER A C 1
ATOM 2390 O O . SER A 1 303 ? 32.961 -17.877 -42.348 1.00 71.94 303 SER A O 1
ATOM 2392 N N . SER A 1 304 ? 32.730 -17.668 -40.147 1.00 71.75 304 SER A N 1
ATOM 2393 C CA . SER A 1 304 ? 31.296 -18.043 -40.118 1.00 71.75 304 SER A CA 1
ATOM 2394 C C . SER A 1 304 ? 30.418 -17.223 -39.168 1.00 71.75 304 SER A C 1
ATOM 2396 O O . SER A 1 304 ? 29.193 -17.351 -39.204 1.00 71.75 304 SER A O 1
ATOM 2398 N N . SER A 1 305 ? 31.009 -16.380 -38.318 1.00 75.44 305 SER A N 1
ATOM 2399 C CA . SER A 1 305 ? 30.267 -15.543 -37.370 1.00 75.44 305 SER A CA 1
ATOM 2400 C C . SER A 1 305 ? 31.033 -14.259 -37.042 1.00 75.44 305 SER A C 1
ATOM 2402 O O . SER A 1 305 ? 32.229 -14.359 -36.765 1.00 75.44 305 SER A O 1
ATOM 2404 N N . PRO A 1 306 ? 30.373 -13.087 -37.005 1.00 80.19 306 PRO A N 1
ATOM 2405 C CA . PRO A 1 306 ? 31.010 -11.821 -36.652 1.00 80.19 306 PRO A CA 1
ATOM 2406 C C . PRO A 1 306 ? 31.301 -11.723 -35.139 1.00 80.19 306 PRO A C 1
ATOM 2408 O O . PRO A 1 306 ? 30.724 -12.482 -34.351 1.00 80.19 306 PRO A O 1
ATOM 2411 N N . PRO A 1 307 ? 32.171 -10.792 -34.704 1.00 82.56 307 PRO A N 1
ATOM 2412 C CA . PRO A 1 307 ? 32.442 -10.565 -33.289 1.00 82.56 307 PRO A CA 1
ATOM 2413 C C . PRO A 1 307 ? 31.204 -9.994 -32.581 1.00 82.56 307 PRO A C 1
ATOM 2415 O O . PRO A 1 307 ? 30.398 -9.288 -33.174 1.00 82.56 307 PRO A O 1
ATOM 2418 N N . ILE A 1 308 ? 31.027 -10.283 -31.294 1.00 85.25 308 ILE A N 1
ATOM 2419 C CA . ILE A 1 308 ? 29.941 -9.702 -30.491 1.00 85.25 308 ILE A CA 1
ATOM 2420 C C . ILE A 1 308 ? 30.477 -8.449 -29.801 1.00 85.25 308 ILE A C 1
ATOM 2422 O O . ILE A 1 308 ? 31.489 -8.529 -29.107 1.00 85.25 308 ILE A O 1
ATOM 2426 N N . VAL A 1 309 ? 29.784 -7.320 -29.957 1.00 86.94 309 VAL A N 1
ATOM 2427 C CA . VAL A 1 309 ? 30.205 -6.016 -29.423 1.00 86.94 309 VAL A CA 1
ATOM 2428 C C . VAL A 1 309 ? 29.285 -5.566 -28.289 1.00 86.94 309 VAL A C 1
ATOM 2430 O O . VAL A 1 309 ? 28.060 -5.633 -28.408 1.00 86.94 309 VAL A O 1
ATOM 2433 N N . ALA A 1 310 ? 29.869 -5.079 -27.196 1.00 85.19 310 ALA A N 1
ATOM 2434 C CA . ALA A 1 310 ? 29.165 -4.462 -26.077 1.00 85.19 310 ALA A CA 1
ATOM 2435 C C . ALA A 1 310 ? 29.802 -3.118 -25.699 1.00 85.19 310 ALA A C 1
ATOM 2437 O O . ALA A 1 310 ? 31.013 -2.947 -25.785 1.00 85.19 310 ALA A O 1
ATOM 2438 N N . LEU A 1 311 ? 28.989 -2.162 -25.250 1.00 87.19 311 LEU A N 1
ATOM 2439 C CA . LEU A 1 311 ? 29.444 -0.834 -24.836 1.00 87.19 311 LEU A CA 1
ATOM 2440 C C . LEU A 1 311 ? 29.553 -0.757 -23.306 1.00 87.19 311 LEU A C 1
ATOM 2442 O O . LEU A 1 311 ? 28.600 -1.086 -22.601 1.00 87.19 311 LEU A O 1
ATOM 2446 N N . HIS A 1 312 ? 30.691 -0.287 -22.794 1.00 82.31 312 HIS A N 1
ATOM 2447 C CA . HIS A 1 312 ? 30.968 -0.145 -21.362 1.00 82.31 312 HIS A CA 1
ATOM 2448 C C . HIS A 1 312 ? 31.462 1.268 -21.032 1.00 82.31 312 HIS A C 1
ATOM 2450 O O . HIS A 1 312 ? 32.450 1.729 -21.590 1.00 82.31 312 HIS A O 1
ATOM 2456 N N . HIS A 1 313 ? 30.823 1.947 -20.080 1.00 84.31 313 HIS A N 1
ATOM 2457 C CA . HIS A 1 313 ? 31.258 3.260 -19.592 1.00 84.31 313 HIS A CA 1
ATOM 2458 C C . HIS A 1 313 ? 30.861 3.469 -18.125 1.00 84.31 313 HIS A C 1
ATOM 2460 O O . HIS A 1 313 ? 29.953 2.811 -17.618 1.00 84.31 313 HIS A O 1
ATOM 2466 N N . SER A 1 314 ? 31.519 4.413 -17.449 1.00 73.75 314 SER A N 1
ATOM 2467 C CA . SER A 1 314 ? 31.195 4.846 -16.076 1.00 73.75 314 SER A CA 1
ATOM 2468 C C . SER A 1 314 ? 30.322 6.109 -16.007 1.00 73.75 314 SER A C 1
ATOM 2470 O O . SER A 1 314 ? 29.980 6.559 -14.915 1.00 73.75 314 SER A O 1
ATOM 2472 N N . LEU A 1 315 ? 29.960 6.675 -17.164 1.00 74.94 315 LEU A N 1
ATOM 2473 C CA . LEU A 1 315 ? 29.191 7.918 -17.282 1.00 74.94 315 LEU A CA 1
ATOM 2474 C C . LEU A 1 315 ? 27.753 7.769 -16.757 1.00 74.94 315 LEU A C 1
ATOM 2476 O O . LEU A 1 315 ? 27.111 6.737 -16.968 1.00 74.94 315 LEU A O 1
ATOM 2480 N N . ASN A 1 316 ? 27.240 8.812 -16.096 1.00 68.69 316 ASN A N 1
ATOM 2481 C CA . ASN A 1 316 ? 25.858 8.846 -15.608 1.00 68.69 316 ASN A CA 1
ATOM 2482 C C . ASN A 1 316 ? 24.854 9.211 -16.723 1.00 68.69 316 ASN A C 1
ATOM 2484 O O . ASN A 1 316 ? 25.238 9.648 -17.804 1.00 68.69 316 ASN A O 1
ATOM 2488 N N . LEU A 1 317 ? 23.551 9.071 -16.449 1.00 58.59 317 LEU A N 1
ATOM 2489 C CA . LEU A 1 317 ? 22.491 9.230 -17.457 1.00 58.59 317 LEU A CA 1
ATOM 2490 C C . LEU A 1 317 ? 22.381 10.647 -18.058 1.00 58.59 317 LEU A C 1
ATOM 2492 O O . LEU A 1 317 ? 21.812 10.808 -19.133 1.00 58.59 317 LEU A O 1
ATOM 2496 N N . LEU A 1 318 ? 22.897 11.670 -17.365 1.00 54.03 318 LEU A N 1
ATOM 2497 C CA . LEU A 1 318 ? 22.948 13.046 -17.872 1.00 54.03 318 LEU A CA 1
ATOM 2498 C C . LEU A 1 318 ? 24.135 13.258 -18.818 1.00 54.03 318 LEU A C 1
ATOM 2500 O O . LEU A 1 318 ? 24.063 14.124 -19.681 1.00 54.03 318 LEU A O 1
ATOM 2504 N N . GLN A 1 319 ? 25.197 12.465 -18.658 1.00 63.97 319 GLN A N 1
ATOM 2505 C CA . GLN A 1 319 ? 26.425 12.521 -19.454 1.00 63.97 319 GLN A CA 1
ATOM 2506 C C . GLN A 1 319 ? 26.390 11.567 -20.658 1.00 63.97 319 GLN A C 1
ATOM 2508 O O . GLN A 1 319 ? 26.977 11.860 -21.692 1.00 63.97 319 GLN A O 1
ATOM 2513 N N . PHE A 1 320 ? 25.714 10.420 -20.539 1.00 73.19 320 PHE A N 1
ATOM 2514 C CA . PHE A 1 320 ? 25.613 9.414 -21.597 1.00 73.19 320 PHE A CA 1
ATOM 2515 C C . PHE A 1 320 ? 24.219 8.772 -21.584 1.00 73.19 320 PHE A C 1
ATOM 2517 O O . PHE A 1 320 ? 23.898 7.943 -20.730 1.00 73.19 320 PHE A O 1
ATOM 2524 N N . ARG A 1 321 ? 23.355 9.214 -22.505 1.00 75.62 321 ARG A N 1
ATOM 2525 C CA . ARG A 1 321 ? 21.945 8.802 -22.592 1.00 75.62 321 ARG A CA 1
ATOM 2526 C C . ARG A 1 321 ? 21.792 7.486 -23.359 1.00 75.62 321 ARG A C 1
ATOM 2528 O O . ARG A 1 321 ? 22.675 7.076 -24.107 1.00 75.62 321 ARG A O 1
ATOM 2535 N N . SER A 1 322 ? 20.617 6.865 -23.256 1.00 73.19 322 SER A N 1
ATOM 2536 C CA . SER A 1 322 ? 20.287 5.634 -23.991 1.00 73.19 322 SER A CA 1
ATOM 2537 C C . SER A 1 322 ? 20.398 5.779 -25.513 1.00 73.19 322 SER A C 1
ATOM 2539 O O . SER A 1 322 ? 20.758 4.816 -26.186 1.00 73.19 322 SER A O 1
ATOM 2541 N N . ASN A 1 323 ? 20.113 6.964 -26.062 1.00 73.94 323 ASN A N 1
ATOM 2542 C CA . ASN A 1 323 ? 20.236 7.227 -27.499 1.00 73.94 323 ASN A CA 1
ATOM 2543 C C . ASN A 1 323 ? 21.704 7.273 -27.948 1.00 73.94 323 ASN A C 1
ATOM 2545 O O . ASN A 1 323 ? 22.023 6.705 -28.987 1.00 73.94 323 ASN A O 1
ATOM 2549 N N . HIS A 1 324 ? 22.609 7.813 -27.122 1.00 81.00 324 HIS A N 1
ATOM 2550 C CA . HIS A 1 324 ? 24.056 7.755 -27.369 1.00 81.00 324 HIS A CA 1
ATOM 2551 C C . HIS A 1 324 ? 24.539 6.300 -27.407 1.00 81.00 324 HIS A C 1
ATOM 2553 O O . HIS A 1 324 ? 25.237 5.901 -28.335 1.00 81.00 324 HIS A O 1
ATOM 2559 N N . SER A 1 325 ? 24.087 5.458 -26.465 1.00 81.00 325 SER A N 1
ATOM 2560 C CA . SER A 1 325 ? 24.415 4.024 -26.476 1.00 81.00 325 SER A CA 1
ATOM 2561 C C . SER A 1 325 ? 23.932 3.321 -27.748 1.00 81.00 325 SER A C 1
ATOM 2563 O O . SER A 1 325 ? 24.643 2.478 -28.292 1.00 81.00 325 SER A O 1
ATOM 2565 N N . LYS A 1 326 ? 22.729 3.658 -28.231 1.00 81.31 326 LYS A N 1
ATOM 2566 C CA . LYS A 1 326 ? 22.166 3.089 -29.464 1.00 81.31 326 LYS A CA 1
ATOM 2567 C C . LYS A 1 326 ? 22.933 3.539 -30.707 1.00 81.31 326 LYS A C 1
ATOM 2569 O O . LYS A 1 326 ? 23.215 2.692 -31.546 1.00 81.31 326 LYS A O 1
ATOM 2574 N N . ALA A 1 327 ? 23.284 4.820 -30.809 1.00 82.94 327 ALA A N 1
ATOM 2575 C CA . ALA A 1 327 ? 24.026 5.366 -31.944 1.00 82.94 327 ALA A CA 1
ATOM 2576 C C . ALA A 1 327 ? 25.422 4.736 -32.063 1.00 82.94 327 ALA A C 1
ATOM 2578 O O . ALA A 1 327 ? 25.782 4.232 -33.122 1.00 82.94 327 ALA A O 1
ATOM 2579 N N . VAL A 1 328 ? 26.154 4.632 -30.951 1.00 84.00 328 VAL A N 1
ATOM 2580 C CA . VAL A 1 328 ? 27.482 3.996 -30.925 1.00 84.00 328 VAL A CA 1
ATOM 2581 C C . VAL A 1 328 ? 27.411 2.523 -31.339 1.00 84.00 328 VAL A C 1
ATOM 2583 O O . VAL A 1 328 ? 28.218 2.056 -32.140 1.00 84.00 328 VAL A O 1
ATOM 2586 N N . LEU A 1 329 ? 26.416 1.779 -30.840 1.00 86.56 329 LEU A N 1
ATOM 2587 C CA . LEU A 1 329 ? 26.215 0.378 -31.227 1.00 86.56 329 LEU A CA 1
ATOM 2588 C C . LEU A 1 329 ? 25.708 0.219 -32.672 1.00 86.56 329 LEU A C 1
ATOM 2590 O O . LEU A 1 329 ? 25.941 -0.832 -33.269 1.00 86.56 329 LEU A O 1
ATOM 2594 N N . LYS A 1 330 ? 25.022 1.226 -33.231 1.00 85.56 330 LYS A N 1
ATOM 2595 C CA . LYS A 1 330 ? 24.599 1.266 -34.640 1.00 85.56 330 LYS A CA 1
ATOM 2596 C C . LYS A 1 330 ? 25.815 1.405 -35.555 1.00 85.56 330 LYS A C 1
ATOM 2598 O O . LYS A 1 330 ? 25.996 0.551 -36.414 1.00 85.56 330 LYS A O 1
ATOM 2603 N N . VAL A 1 331 ? 26.691 2.378 -35.294 1.00 85.44 331 VAL A N 1
ATOM 2604 C CA . VAL A 1 331 ? 27.940 2.577 -36.055 1.00 85.44 331 VAL A CA 1
ATOM 2605 C C . VAL A 1 331 ? 28.825 1.335 -35.986 1.00 85.44 331 VAL A C 1
ATOM 2607 O O . VAL A 1 331 ? 29.291 0.852 -37.014 1.00 85.44 331 VAL A O 1
ATOM 2610 N N . ALA A 1 332 ? 28.986 0.748 -34.794 1.00 84.31 332 ALA A N 1
ATOM 2611 C CA . ALA A 1 332 ? 29.755 -0.485 -34.637 1.00 84.31 332 ALA A CA 1
ATOM 2612 C C . ALA A 1 332 ? 29.184 -1.640 -35.481 1.00 84.31 332 ALA A C 1
ATOM 2614 O O . ALA A 1 332 ? 29.941 -2.402 -36.075 1.00 84.31 332 ALA A O 1
ATOM 2615 N N . ARG A 1 333 ? 27.854 -1.765 -35.568 1.00 83.88 333 ARG A N 1
ATOM 2616 C CA . ARG A 1 333 ? 27.195 -2.798 -36.379 1.00 83.88 333 ARG A CA 1
ATOM 2617 C C . ARG A 1 333 ? 27.370 -2.553 -37.877 1.00 83.88 333 ARG A C 1
ATOM 2619 O O . ARG A 1 333 ? 27.701 -3.487 -38.596 1.00 83.88 333 ARG A O 1
ATOM 2626 N N . GLU A 1 334 ? 27.186 -1.320 -38.335 1.00 83.38 334 GLU A N 1
ATOM 2627 C CA . GLU A 1 334 ? 27.362 -0.945 -39.745 1.00 83.38 334 GLU A CA 1
ATOM 2628 C C . GLU A 1 334 ? 28.814 -1.143 -40.209 1.00 83.38 334 GLU A C 1
ATOM 2630 O O . GLU A 1 334 ? 29.054 -1.597 -41.329 1.00 83.38 334 GLU A O 1
ATOM 2635 N N . ALA A 1 335 ? 29.787 -0.866 -39.334 1.00 82.94 335 ALA A N 1
ATOM 2636 C CA . ALA A 1 335 ? 31.201 -1.157 -39.566 1.00 82.94 335 ALA A CA 1
ATOM 2637 C C . ALA A 1 335 ? 31.451 -2.663 -39.753 1.00 82.94 335 ALA A C 1
ATOM 2639 O O . ALA A 1 335 ? 32.163 -3.082 -40.666 1.00 82.94 335 ALA A O 1
ATOM 2640 N N . MET A 1 336 ? 30.820 -3.495 -38.917 1.00 81.00 336 MET A N 1
ATOM 2641 C CA . MET A 1 336 ? 30.915 -4.954 -39.025 1.00 81.00 336 MET A CA 1
ATOM 2642 C C . MET A 1 336 ? 30.257 -5.496 -40.302 1.00 81.00 336 MET A C 1
ATOM 2644 O O . MET A 1 336 ? 30.763 -6.452 -40.883 1.00 81.00 336 MET A O 1
ATOM 2648 N N . GLU A 1 337 ? 29.143 -4.906 -40.743 1.00 76.50 337 GLU A N 1
ATOM 2649 C CA . GLU A 1 337 ? 28.410 -5.322 -41.949 1.00 76.50 337 GLU A CA 1
ATOM 2650 C C . GLU A 1 337 ? 29.145 -4.954 -43.248 1.00 76.50 337 GLU A C 1
ATOM 2652 O O . GLU A 1 337 ? 29.070 -5.703 -44.221 1.00 76.50 337 GLU A O 1
ATOM 2657 N N . ARG A 1 338 ? 29.904 -3.848 -43.266 1.00 74.88 338 ARG A N 1
A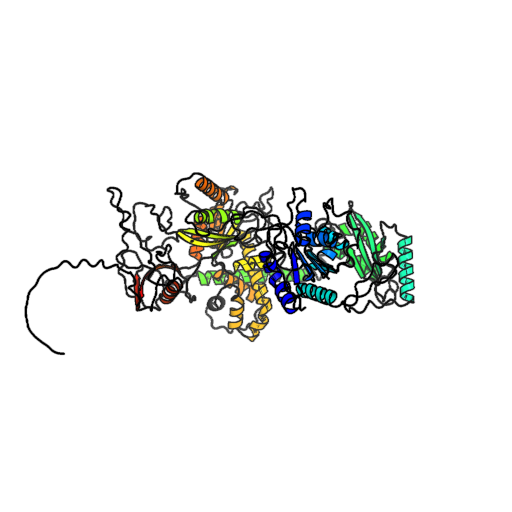TOM 2658 C CA . ARG A 1 338 ? 30.749 -3.456 -44.412 1.00 74.88 338 ARG A CA 1
ATOM 2659 C C . ARG A 1 338 ? 31.973 -4.351 -44.610 1.00 74.88 338 ARG A C 1
ATOM 2661 O O . ARG A 1 338 ? 32.499 -4.432 -45.721 1.00 74.88 338 ARG A O 1
ATOM 2668 N N . GLY A 1 339 ? 32.432 -5.021 -43.556 1.00 63.88 339 GLY A N 1
ATOM 2669 C CA . GLY A 1 339 ? 33.534 -5.976 -43.614 1.00 63.88 339 GLY A CA 1
ATOM 2670 C C . GLY A 1 339 ? 33.102 -7.326 -44.191 1.00 63.88 339 GLY A C 1
ATOM 2671 O O . GLY A 1 339 ? 32.973 -8.296 -43.447 1.00 63.88 339 GLY A O 1
ATOM 2672 N N . GLU A 1 340 ? 32.885 -7.428 -45.506 1.00 51.66 340 GLU A N 1
ATOM 2673 C CA . GLU A 1 340 ? 32.606 -8.718 -46.157 1.00 51.66 340 GLU A CA 1
ATOM 2674 C C . GLU A 1 340 ? 33.812 -9.676 -46.021 1.00 51.66 340 GLU A C 1
ATOM 2676 O O . GLU A 1 340 ? 34.842 -9.517 -46.674 1.00 51.66 340 GLU A O 1
ATOM 2681 N N . GLY A 1 341 ? 33.682 -10.703 -45.175 1.00 55.44 341 GLY A N 1
ATOM 2682 C CA . GLY A 1 341 ? 34.579 -11.868 -45.121 1.00 55.44 341 GLY A CA 1
ATOM 2683 C C . GLY A 1 341 ? 35.629 -11.879 -44.002 1.00 55.44 341 GLY A C 1
ATOM 2684 O O . GLY A 1 341 ? 35.913 -12.951 -43.481 1.00 55.44 341 GLY A O 1
ATOM 2685 N N . MET A 1 342 ? 36.162 -10.728 -43.578 1.00 55.41 342 MET A N 1
ATOM 2686 C CA . MET A 1 342 ? 37.021 -10.601 -42.386 1.00 55.41 342 MET A CA 1
ATOM 2687 C C . MET A 1 342 ? 36.672 -9.309 -41.644 1.00 55.41 342 MET A C 1
ATOM 2689 O O . MET A 1 342 ? 37.149 -8.228 -41.987 1.00 55.41 342 MET A O 1
ATOM 2693 N N . CYS A 1 343 ? 35.800 -9.406 -40.643 1.00 58.28 343 CYS A N 1
ATOM 2694 C CA . CYS A 1 343 ? 35.388 -8.262 -39.831 1.00 58.28 343 CYS A CA 1
ATOM 2695 C C . CYS A 1 343 ? 36.524 -7.840 -38.886 1.00 58.28 343 CYS A C 1
ATOM 2697 O O . CYS A 1 343 ? 36.523 -8.223 -37.724 1.00 58.28 343 CYS A O 1
ATOM 2699 N N . CYS A 1 344 ? 37.475 -7.040 -39.368 1.00 69.69 344 CYS A N 1
ATOM 2700 C CA . CYS A 1 344 ? 38.612 -6.611 -38.561 1.00 69.69 344 CYS A CA 1
ATOM 2701 C C . CYS A 1 344 ? 38.160 -5.717 -37.397 1.00 69.69 344 CYS A C 1
ATOM 2703 O O . CYS A 1 344 ? 37.616 -4.627 -37.593 1.00 69.69 344 CYS A O 1
ATOM 2705 N N . VAL A 1 345 ? 38.428 -6.157 -36.170 1.00 75.62 345 VAL A N 1
ATOM 2706 C CA . VAL A 1 345 ? 38.034 -5.460 -34.940 1.00 75.62 345 VAL A CA 1
ATOM 2707 C C . VAL A 1 345 ? 38.689 -4.079 -34.831 1.00 75.62 345 VAL A C 1
ATOM 2709 O O . VAL A 1 345 ? 38.100 -3.136 -34.295 1.00 75.62 345 VAL A O 1
ATOM 2712 N N . MET A 1 346 ? 39.878 -3.936 -35.418 1.00 78.19 346 MET A N 1
ATOM 2713 C CA . MET A 1 346 ? 40.557 -2.654 -35.595 1.00 78.19 346 MET A CA 1
ATOM 2714 C C . MET A 1 346 ? 39.717 -1.674 -36.425 1.00 78.19 346 MET A C 1
ATOM 2716 O O . MET A 1 346 ? 39.581 -0.513 -36.054 1.00 78.19 346 MET A O 1
ATOM 2720 N N . GLY A 1 347 ? 39.115 -2.145 -37.523 1.00 78.62 347 GLY A N 1
ATOM 2721 C CA . GLY A 1 347 ? 38.260 -1.331 -38.389 1.00 78.62 347 GLY A CA 1
ATOM 2722 C C . GLY A 1 347 ? 37.017 -0.839 -37.654 1.00 78.62 347 GLY A C 1
ATOM 2723 O O . GLY A 1 347 ? 36.743 0.354 -37.648 1.00 78.62 347 GLY A O 1
ATOM 2724 N N . VAL A 1 348 ? 36.334 -1.732 -36.932 1.00 83.31 348 VAL A N 1
ATOM 2725 C CA . VAL A 1 348 ? 35.160 -1.369 -36.116 1.00 83.31 348 VAL A CA 1
ATOM 2726 C C . VAL A 1 348 ? 35.525 -0.352 -35.035 1.00 83.31 348 VAL A C 1
ATOM 2728 O O . VAL A 1 348 ? 34.796 0.608 -34.807 1.00 83.31 348 VAL A O 1
ATOM 2731 N N . THR A 1 349 ? 36.664 -0.548 -34.371 1.00 83.31 349 THR A N 1
ATOM 2732 C CA . THR A 1 349 ? 37.133 0.372 -33.329 1.00 83.31 349 THR A CA 1
ATOM 2733 C C . THR A 1 349 ? 37.448 1.745 -33.918 1.00 83.31 349 THR A C 1
ATOM 2735 O O . THR A 1 349 ? 36.987 2.746 -33.377 1.00 83.31 349 THR A O 1
ATOM 2738 N N . ASN A 1 350 ? 38.182 1.805 -35.032 1.00 82.81 350 ASN A N 1
ATOM 2739 C CA . ASN A 1 350 ? 38.575 3.067 -35.655 1.00 82.81 350 ASN A CA 1
ATOM 2740 C C . ASN A 1 350 ? 37.386 3.821 -36.248 1.00 82.81 350 ASN A C 1
ATOM 2742 O O . ASN A 1 350 ? 37.290 5.017 -36.032 1.00 82.81 350 ASN A O 1
ATOM 2746 N N . GLU A 1 351 ? 36.437 3.149 -36.897 1.00 83.50 351 GLU A N 1
ATOM 2747 C CA . GLU A 1 351 ? 35.248 3.824 -37.432 1.00 83.50 351 GLU A CA 1
ATOM 2748 C C . GLU A 1 351 ? 34.359 4.402 -36.325 1.00 83.50 351 GLU A C 1
ATOM 2750 O O . GLU A 1 351 ? 33.813 5.495 -36.459 1.00 83.50 351 GLU A O 1
ATOM 2755 N N . VAL A 1 352 ? 34.233 3.697 -35.196 1.00 83.69 352 VAL A N 1
ATOM 2756 C CA . VAL A 1 352 ? 33.510 4.241 -34.042 1.00 83.69 352 VAL A CA 1
ATOM 2757 C C . VAL A 1 352 ? 34.280 5.416 -33.435 1.00 83.69 352 VAL A C 1
ATOM 2759 O O . VAL A 1 352 ? 33.651 6.392 -33.037 1.00 83.69 352 VAL A O 1
ATOM 2762 N N . ARG A 1 353 ? 35.620 5.368 -33.389 1.00 83.81 353 ARG A N 1
ATOM 2763 C CA . ARG A 1 353 ? 36.457 6.503 -32.957 1.00 83.81 353 ARG A CA 1
ATOM 2764 C C . ARG A 1 353 ? 36.306 7.714 -33.877 1.00 83.81 353 ARG A C 1
ATOM 2766 O O . ARG A 1 353 ? 36.049 8.800 -33.375 1.00 83.81 353 ARG A O 1
ATOM 2773 N N . GLU A 1 354 ? 36.385 7.515 -35.189 1.00 83.00 354 GLU A N 1
ATOM 2774 C CA . GLU A 1 354 ? 36.174 8.556 -36.201 1.00 83.00 354 GLU A CA 1
ATOM 2775 C C . GLU A 1 354 ? 34.779 9.176 -36.059 1.00 83.00 354 GLU A C 1
ATOM 2777 O O . GLU A 1 354 ? 34.651 10.393 -36.037 1.00 83.00 354 GLU A O 1
ATOM 2782 N N . TRP A 1 355 ? 33.739 8.370 -35.816 1.00 85.88 355 TRP A N 1
ATOM 2783 C CA . TRP A 1 355 ? 32.396 8.888 -35.540 1.00 85.88 355 TRP A CA 1
ATOM 2784 C C . TRP A 1 355 ? 32.330 9.771 -34.281 1.00 85.88 355 TRP A C 1
ATOM 2786 O O . TRP A 1 355 ? 31.606 10.767 -34.262 1.00 85.88 355 TRP A O 1
ATOM 2796 N N . PHE A 1 356 ? 33.080 9.439 -33.223 1.00 79.25 356 PHE A N 1
ATOM 2797 C CA . PHE A 1 356 ? 33.203 10.314 -32.050 1.00 79.25 356 PHE A CA 1
ATOM 2798 C C . PHE A 1 356 ? 33.959 11.611 -32.380 1.00 79.25 356 PHE A C 1
ATOM 2800 O O . PHE A 1 356 ? 33.545 12.674 -31.917 1.00 79.25 356 PHE A O 1
ATOM 2807 N N . GLU A 1 357 ? 35.035 11.533 -33.167 1.00 80.19 357 GLU A N 1
ATOM 2808 C CA . GLU A 1 357 ? 35.859 12.681 -33.581 1.00 80.19 357 GLU A CA 1
ATOM 2809 C C . GLU A 1 357 ? 35.116 13.640 -34.523 1.00 80.19 357 GLU A C 1
ATOM 2811 O O . GLU A 1 357 ? 35.271 14.855 -34.403 1.00 80.19 357 GLU A O 1
ATOM 2816 N N . ASP A 1 358 ? 34.237 13.112 -35.375 1.00 80.19 358 ASP A N 1
ATOM 2817 C CA . ASP A 1 358 ? 33.392 13.869 -36.307 1.00 80.19 358 ASP A CA 1
ATOM 2818 C C . ASP A 1 358 ? 32.173 14.531 -35.630 1.00 80.19 358 ASP A C 1
ATOM 2820 O O . ASP A 1 358 ? 31.281 15.055 -36.300 1.00 80.19 358 ASP A O 1
ATOM 2824 N N . GLY A 1 359 ? 32.113 14.527 -34.293 1.00 75.94 359 GLY A N 1
ATOM 2825 C CA . GLY A 1 359 ? 31.031 15.152 -33.531 1.00 75.94 359 GLY A CA 1
ATOM 2826 C C . GLY A 1 359 ? 29.758 14.307 -33.466 1.00 75.94 359 GLY A C 1
ATOM 2827 O O . GLY A 1 359 ? 28.677 14.835 -33.214 1.00 75.94 359 GLY A O 1
ATOM 2828 N N . GLY A 1 360 ? 29.850 12.985 -33.648 1.00 77.38 360 GLY A N 1
ATOM 2829 C CA . GLY A 1 360 ? 28.698 12.080 -33.664 1.00 77.38 360 GLY A CA 1
ATOM 2830 C C . GLY A 1 360 ? 27.799 12.173 -32.427 1.00 77.38 360 GLY A C 1
ATOM 2831 O O . GLY A 1 360 ? 26.588 12.025 -32.528 1.00 77.38 360 GLY A O 1
ATOM 2832 N N . MET A 1 361 ? 28.350 12.500 -31.258 1.00 74.06 361 MET A N 1
ATOM 2833 C CA . MET A 1 361 ? 27.556 12.719 -30.041 1.00 74.06 361 MET A CA 1
ATOM 2834 C C . MET A 1 361 ? 26.748 14.019 -30.068 1.00 74.06 361 MET A C 1
ATOM 2836 O O . MET A 1 361 ? 25.614 14.021 -29.603 1.00 74.06 361 MET A O 1
ATOM 2840 N N . GLU A 1 362 ? 27.285 15.087 -30.657 1.00 72.25 362 GLU A N 1
ATOM 2841 C CA . GLU A 1 362 ? 26.569 16.353 -30.874 1.00 72.25 362 GLU A CA 1
ATOM 2842 C C . GLU A 1 362 ? 25.509 16.172 -31.972 1.00 72.25 362 GLU A C 1
ATOM 2844 O O . GLU A 1 362 ? 24.384 16.645 -31.839 1.00 72.25 362 GLU A O 1
ATOM 2849 N N . ALA A 1 363 ? 25.811 15.368 -32.996 1.00 64.38 363 ALA A N 1
ATOM 2850 C CA . ALA A 1 363 ? 24.850 14.970 -34.019 1.00 64.38 363 ALA A CA 1
ATOM 2851 C C . ALA A 1 363 ? 23.697 14.121 -33.454 1.00 64.38 363 ALA A C 1
ATOM 2853 O O . ALA A 1 363 ? 22.581 14.240 -33.954 1.00 64.38 363 ALA A O 1
ATOM 2854 N N . VAL A 1 364 ? 23.913 13.312 -32.402 1.00 65.12 364 VAL A N 1
ATOM 2855 C CA . VAL A 1 364 ? 22.824 12.609 -31.688 1.00 65.12 364 VAL A CA 1
ATOM 2856 C C . VAL A 1 364 ? 21.944 13.584 -30.897 1.00 65.12 364 VAL A C 1
ATOM 2858 O O . VAL A 1 364 ? 20.747 13.352 -30.742 1.00 65.12 364 VAL A O 1
ATOM 2861 N N . GLU A 1 365 ? 22.498 14.702 -30.430 1.00 56.09 365 GLU A N 1
ATOM 2862 C CA . GLU A 1 365 ? 21.721 15.772 -29.794 1.00 56.09 365 GLU A CA 1
ATOM 2863 C C . GLU A 1 365 ? 20.950 16.618 -30.824 1.00 56.09 365 GLU A C 1
ATOM 2865 O O . GLU A 1 365 ? 19.791 16.954 -30.578 1.00 56.09 365 GLU A O 1
ATOM 2870 N N . ASP A 1 366 ? 21.516 16.858 -32.011 1.00 47.56 366 ASP A N 1
ATOM 2871 C CA . ASP A 1 366 ? 20.833 17.522 -33.133 1.00 47.56 366 ASP A CA 1
ATOM 2872 C C . ASP A 1 366 ? 19.783 16.624 -33.817 1.00 47.56 366 ASP A C 1
ATOM 2874 O O . ASP A 1 366 ? 18.783 17.122 -34.338 1.00 47.56 366 ASP A O 1
ATOM 2878 N N . THR A 1 367 ? 19.940 15.297 -33.765 1.00 43.84 367 THR A N 1
ATOM 2879 C CA . THR A 1 367 ? 18.932 14.324 -34.234 1.00 43.84 367 THR A CA 1
ATOM 2880 C C . THR A 1 367 ? 17.833 14.056 -33.211 1.00 43.84 367 THR A C 1
ATOM 2882 O O . THR A 1 367 ? 16.733 13.687 -33.607 1.00 43.84 367 THR A O 1
ATOM 2885 N N . VAL A 1 368 ? 18.010 14.413 -31.934 1.00 44.22 368 VAL A N 1
ATOM 2886 C CA . VAL A 1 368 ? 16.866 14.595 -31.013 1.00 44.22 368 VAL A CA 1
ATOM 2887 C C . VAL A 1 368 ? 15.987 15.786 -31.444 1.00 44.22 368 VAL A C 1
ATOM 2889 O O . VAL A 1 368 ? 14.832 15.872 -31.035 1.00 44.22 368 VAL A O 1
ATOM 2892 N N . GLY A 1 369 ? 16.491 16.665 -32.320 1.00 40.06 369 GLY A N 1
ATOM 2893 C CA . GLY A 1 369 ? 15.715 17.702 -33.002 1.00 40.06 369 GLY A CA 1
ATOM 2894 C C . GLY A 1 369 ? 15.355 17.418 -34.468 1.00 40.06 369 GLY A C 1
ATOM 2895 O O . GLY A 1 369 ? 14.663 18.251 -35.052 1.00 40.06 369 GLY A O 1
ATOM 2896 N N . LYS A 1 370 ? 15.826 16.317 -35.086 1.00 37.91 370 LYS A N 1
ATOM 2897 C CA . LYS A 1 370 ? 15.676 16.074 -36.542 1.00 37.91 370 LYS A CA 1
ATOM 2898 C C . LYS A 1 370 ? 15.538 14.621 -37.026 1.00 37.91 370 LYS A C 1
ATOM 2900 O O . LYS A 1 370 ? 15.175 14.440 -38.177 1.00 37.91 370 LYS A O 1
ATOM 2905 N N . GLU A 1 371 ? 15.741 13.588 -36.211 1.00 33.03 371 GLU A N 1
ATOM 2906 C CA . GLU A 1 371 ? 15.396 12.191 -36.568 1.00 33.03 371 GLU A CA 1
ATOM 2907 C C . GLU A 1 371 ? 14.012 11.807 -36.027 1.00 33.03 371 GLU A C 1
ATOM 2909 O O . GLU A 1 371 ? 13.802 10.736 -35.462 1.00 33.03 371 GLU A O 1
ATOM 2914 N N . GLY A 1 372 ? 13.071 12.731 -36.212 1.00 33.28 372 GLY A N 1
ATOM 2915 C CA . GLY A 1 372 ? 11.633 12.497 -36.155 1.00 33.28 372 GLY A CA 1
ATOM 2916 C C . GLY A 1 372 ? 10.958 12.727 -37.507 1.00 33.28 372 GLY A C 1
ATOM 2917 O O . GLY A 1 372 ? 9.748 12.768 -37.547 1.00 33.28 372 GLY A O 1
ATOM 2918 N N . GLU A 1 373 ? 11.695 12.878 -38.611 1.00 44.22 373 GLU A N 1
ATOM 2919 C CA . GLU A 1 373 ? 11.109 13.035 -39.946 1.00 44.22 373 GLU A CA 1
ATOM 2920 C C . GLU A 1 373 ? 11.910 12.200 -40.947 1.00 44.22 373 GLU A C 1
ATOM 2922 O O . GLU A 1 373 ? 12.934 12.631 -41.462 1.00 44.22 373 GLU A O 1
ATOM 2927 N N . GLU A 1 374 ? 11.454 10.971 -41.181 1.00 38.34 374 GLU A N 1
ATOM 2928 C CA . GLU A 1 374 ? 11.277 10.429 -42.534 1.00 38.34 374 GLU A CA 1
ATOM 2929 C C . GLU A 1 374 ? 10.377 9.177 -42.445 1.00 38.34 374 GLU A C 1
ATOM 2931 O O . GLU A 1 374 ? 10.816 8.029 -42.420 1.00 38.34 374 GLU A O 1
ATOM 2936 N N . GLY A 1 375 ? 9.066 9.428 -42.358 1.00 40.69 375 GLY A N 1
ATOM 2937 C CA . GLY A 1 375 ? 8.020 8.563 -42.919 1.00 40.69 375 GLY A CA 1
ATOM 2938 C C . GLY A 1 375 ? 7.305 7.569 -41.999 1.00 40.69 375 GLY A C 1
ATOM 2939 O O . GLY A 1 375 ? 6.097 7.431 -42.136 1.00 40.69 375 GLY A O 1
ATOM 2940 N N . GLU A 1 376 ? 7.990 6.874 -41.084 1.00 38.41 376 GLU A N 1
ATOM 2941 C CA . GLU A 1 376 ? 7.357 5.788 -40.292 1.00 38.41 376 GLU A CA 1
ATOM 2942 C C . GLU A 1 376 ? 7.248 6.081 -38.781 1.00 38.41 376 GLU A C 1
ATOM 2944 O O . GLU A 1 376 ? 6.362 5.548 -38.116 1.00 38.41 376 GLU A O 1
ATOM 2949 N N . GLY A 1 377 ? 8.102 6.955 -38.235 1.00 37.44 377 GLY A N 1
ATOM 2950 C CA . GLY A 1 377 ? 8.104 7.316 -36.809 1.00 37.44 377 GLY A CA 1
ATOM 2951 C C . GLY A 1 377 ? 6.999 8.296 -36.407 1.00 37.44 377 GLY A C 1
ATOM 2952 O O . GLY A 1 377 ? 6.397 8.118 -35.353 1.00 37.44 377 GLY A O 1
ATOM 2953 N N . GLU A 1 378 ? 6.677 9.273 -37.262 1.00 39.59 378 GLU A N 1
ATOM 2954 C CA . GLU A 1 378 ? 5.584 10.227 -37.010 1.00 39.59 378 GLU A CA 1
ATOM 2955 C C . GLU A 1 378 ? 4.229 9.521 -37.000 1.00 39.59 378 GLU A C 1
ATOM 2957 O O . GLU A 1 378 ? 3.438 9.743 -36.095 1.00 39.59 378 GLU A O 1
ATOM 2962 N N . GLU A 1 379 ? 3.981 8.594 -37.933 1.00 46.06 379 GLU A N 1
ATOM 2963 C CA . GLU A 1 379 ? 2.731 7.826 -37.943 1.00 46.06 379 GLU A CA 1
ATOM 2964 C C . GLU A 1 379 ? 2.601 6.904 -36.715 1.00 46.06 379 GLU A C 1
ATOM 2966 O O . GLU A 1 379 ? 1.489 6.678 -36.235 1.00 46.06 379 GLU A O 1
ATOM 2971 N N . GLU A 1 380 ? 3.703 6.348 -36.190 1.00 45.91 380 GLU A N 1
ATOM 2972 C CA . GLU A 1 380 ? 3.679 5.530 -34.969 1.00 45.91 380 GLU A CA 1
ATOM 2973 C C . GLU A 1 380 ? 3.537 6.369 -33.691 1.00 45.91 380 GLU A C 1
ATOM 2975 O O . GLU A 1 380 ? 2.764 5.977 -32.813 1.00 45.91 380 GLU A O 1
ATOM 2980 N N . GLU A 1 381 ? 4.216 7.515 -33.587 1.00 47.25 381 GLU A N 1
ATOM 2981 C CA . GLU A 1 381 ? 4.077 8.446 -32.459 1.00 47.25 381 GLU A CA 1
ATOM 2982 C C . GLU A 1 381 ? 2.698 9.119 -32.453 1.00 47.25 381 GLU A C 1
ATOM 2984 O O . GLU A 1 381 ? 2.019 9.065 -31.427 1.00 47.25 381 GLU A O 1
ATOM 2989 N N . GLU A 1 382 ? 2.206 9.618 -33.593 1.00 53.94 382 GLU A N 1
ATOM 2990 C CA . GLU A 1 382 ? 0.832 10.120 -33.734 1.00 53.94 382 GLU A CA 1
ATOM 2991 C C . GLU A 1 382 ? -0.183 9.025 -33.374 1.00 53.94 382 GLU A C 1
ATOM 2993 O O . GLU A 1 382 ? -1.137 9.265 -32.633 1.00 53.94 382 GLU A O 1
ATOM 2998 N N . ARG A 1 383 ? 0.041 7.773 -33.800 1.00 64.88 383 ARG A N 1
ATOM 2999 C CA . ARG A 1 383 ? -0.838 6.644 -33.451 1.00 64.88 383 ARG A CA 1
ATOM 3000 C C . ARG A 1 383 ? -0.778 6.276 -31.964 1.00 64.88 383 ARG A C 1
ATOM 3002 O O . ARG A 1 383 ? -1.795 5.822 -31.422 1.00 64.88 383 ARG A O 1
ATOM 3009 N N . GLU A 1 384 ? 0.370 6.402 -31.296 1.00 70.06 384 GLU A N 1
ATOM 3010 C CA . GLU A 1 384 ? 0.488 6.205 -29.844 1.00 70.06 384 GLU A CA 1
ATOM 3011 C C . GLU A 1 384 ? -0.176 7.348 -29.064 1.00 70.06 384 GLU A C 1
ATOM 3013 O O . GLU A 1 384 ? -0.893 7.075 -28.094 1.00 70.06 384 GLU A O 1
ATOM 3018 N N . GLU A 1 385 ? -0.025 8.594 -29.509 1.00 73.19 385 GLU A N 1
ATOM 3019 C CA . GLU A 1 385 ? -0.674 9.767 -28.920 1.00 73.19 385 GLU A CA 1
ATOM 3020 C C . GLU A 1 385 ? -2.198 9.713 -29.078 1.00 73.19 385 GLU A C 1
ATOM 3022 O O . GLU A 1 385 ? -2.920 9.805 -28.082 1.00 73.19 385 GLU A O 1
ATOM 3027 N N . GLU A 1 386 ? -2.705 9.425 -30.281 1.00 81.81 386 GLU A N 1
ATOM 3028 C CA . GLU A 1 386 ? -4.136 9.217 -30.545 1.00 81.81 386 GLU A CA 1
ATOM 3029 C C . GLU A 1 386 ? -4.716 8.065 -29.712 1.00 81.81 386 GLU A C 1
ATOM 3031 O O . GLU A 1 386 ? -5.887 8.052 -29.314 1.00 81.81 386 GLU A O 1
ATOM 3036 N N . LYS A 1 387 ? -3.920 7.022 -29.469 1.00 82.19 387 LYS A N 1
ATOM 3037 C CA . LYS A 1 387 ? -4.326 5.888 -28.636 1.00 82.19 387 LYS A CA 1
ATOM 3038 C C . LYS A 1 387 ? -4.375 6.267 -27.159 1.00 82.19 387 LYS A C 1
ATOM 3040 O O . LYS A 1 387 ? -5.313 5.862 -26.470 1.00 82.19 387 LYS A O 1
ATOM 3045 N N . GLU A 1 388 ? -3.408 7.034 -26.666 1.00 84.06 388 GLU A N 1
ATOM 3046 C CA . GLU A 1 388 ? -3.426 7.514 -25.285 1.00 84.06 388 GLU A CA 1
ATOM 3047 C C . GLU A 1 388 ? -4.554 8.531 -25.062 1.00 84.06 388 GLU A C 1
ATOM 3049 O O . GLU A 1 388 ? -5.220 8.474 -24.028 1.00 84.06 388 GLU A O 1
ATOM 3054 N N . GLU A 1 389 ? -4.857 9.386 -26.042 1.00 88.19 389 GLU A N 1
ATOM 3055 C CA . GLU A 1 389 ? -6.005 10.297 -25.995 1.00 88.19 389 GLU A CA 1
ATOM 3056 C C . GLU A 1 389 ? -7.330 9.526 -25.889 1.00 88.19 389 GLU A C 1
ATOM 3058 O O . GLU A 1 389 ? -8.172 9.826 -25.033 1.00 88.19 389 GLU A O 1
ATOM 3063 N N . ARG A 1 390 ? -7.495 8.459 -26.683 1.00 89.25 390 ARG A N 1
ATOM 3064 C CA . ARG A 1 390 ? -8.657 7.561 -26.583 1.00 89.25 390 ARG A CA 1
ATOM 3065 C C . ARG A 1 390 ? -8.771 6.902 -25.212 1.00 89.25 390 ARG A C 1
ATOM 3067 O O . ARG A 1 390 ? -9.869 6.839 -24.653 1.00 89.25 390 ARG A O 1
ATOM 3074 N N . TYR A 1 391 ? -7.657 6.463 -24.626 1.00 91.69 391 TYR A N 1
ATOM 3075 C CA . TYR A 1 391 ? -7.668 5.940 -23.260 1.00 91.69 391 TYR A CA 1
ATOM 3076 C C . TYR A 1 391 ? -8.058 7.000 -22.235 1.00 91.69 391 TYR A C 1
ATOM 3078 O O . TYR A 1 391 ? -8.908 6.718 -21.394 1.00 91.69 391 TYR A O 1
ATOM 3086 N N . LEU A 1 392 ? -7.515 8.215 -22.316 1.00 89.12 392 LEU A N 1
ATOM 3087 C CA . LEU A 1 392 ? -7.875 9.308 -21.410 1.00 89.12 392 LEU A CA 1
ATOM 3088 C C . LEU A 1 392 ? -9.366 9.651 -21.496 1.00 89.12 392 LEU A C 1
ATOM 3090 O O . LEU A 1 392 ? -10.019 9.838 -20.466 1.00 89.12 392 LEU A O 1
ATOM 3094 N N . LYS A 1 393 ? -9.930 9.656 -22.707 1.00 91.44 393 LYS A N 1
ATOM 3095 C CA . LYS A 1 393 ? -11.367 9.844 -22.916 1.00 91.44 393 LYS A CA 1
ATOM 3096 C C . LYS A 1 393 ? -12.186 8.726 -22.268 1.00 91.44 393 LYS A C 1
ATOM 3098 O O . LYS A 1 393 ? -13.123 9.012 -21.525 1.00 91.44 393 LYS A O 1
ATOM 3103 N N . ALA A 1 394 ? -11.802 7.466 -22.467 1.00 91.38 394 ALA A N 1
ATOM 3104 C CA . ALA A 1 394 ? -12.470 6.324 -21.845 1.00 91.38 394 ALA A CA 1
ATOM 3105 C C . ALA A 1 394 ? -12.378 6.352 -20.304 1.00 91.38 394 ALA A C 1
ATOM 3107 O O . ALA A 1 394 ? -13.339 6.018 -19.606 1.00 91.38 394 ALA A O 1
ATOM 3108 N N . GLU A 1 395 ? -11.243 6.787 -19.748 1.00 93.19 395 GLU A N 1
ATOM 3109 C CA . GLU A 1 395 ? -11.067 6.974 -18.305 1.00 93.19 395 GLU A CA 1
ATOM 3110 C C . GLU A 1 395 ? -11.997 8.063 -17.752 1.00 93.19 395 GLU A C 1
ATOM 3112 O O . GLU A 1 395 ? -12.605 7.864 -16.692 1.00 93.19 395 GLU A O 1
ATOM 3117 N N . ALA A 1 396 ? -12.140 9.184 -18.464 1.00 90.88 396 ALA A N 1
ATOM 3118 C CA . ALA A 1 396 ? -13.052 10.268 -18.107 1.00 90.88 396 ALA A CA 1
ATOM 3119 C C . ALA A 1 396 ? -14.524 9.830 -18.186 1.00 90.88 396 ALA A C 1
ATOM 3121 O O . ALA A 1 396 ? -15.282 10.074 -17.248 1.00 90.88 396 ALA A O 1
ATOM 3122 N N . GLU A 1 397 ? -14.911 9.108 -19.242 1.00 91.56 397 GLU A N 1
ATOM 3123 C CA . GLU A 1 397 ? -16.252 8.525 -19.392 1.00 91.56 397 GLU A CA 1
ATOM 3124 C C . GLU A 1 397 ? -16.586 7.569 -18.239 1.00 91.56 397 GLU A C 1
ATOM 3126 O O . GLU A 1 397 ? -17.659 7.656 -17.643 1.00 91.56 397 GLU A O 1
ATOM 3131 N N . GLY A 1 398 ? -15.657 6.676 -17.880 1.00 91.25 398 GLY A N 1
ATOM 3132 C CA . GLY A 1 398 ? -15.847 5.738 -16.772 1.00 91.25 398 GLY A CA 1
ATOM 3133 C C . GLY A 1 398 ? -16.014 6.442 -15.424 1.00 91.25 398 GLY A C 1
ATOM 3134 O O . GLY A 1 398 ? -16.838 6.032 -14.605 1.00 91.25 398 GLY A O 1
ATOM 3135 N N . LEU A 1 399 ? -15.267 7.528 -15.205 1.00 91.44 399 LEU A N 1
ATOM 3136 C CA . LEU A 1 399 ? -15.405 8.363 -14.015 1.00 91.44 399 LEU A CA 1
ATOM 3137 C C . LEU A 1 399 ? -16.768 9.072 -13.982 1.00 91.44 399 LEU A C 1
ATOM 3139 O O . LEU A 1 399 ? -17.427 9.047 -12.947 1.00 91.44 399 LEU A O 1
ATOM 3143 N N . ASP A 1 400 ? -17.207 9.665 -15.091 1.00 90.19 400 ASP A N 1
ATOM 3144 C CA . ASP A 1 400 ? -18.503 10.346 -15.181 1.00 90.19 400 ASP A CA 1
ATOM 3145 C C . ASP A 1 400 ? -19.679 9.385 -14.934 1.00 90.19 400 ASP A C 1
ATOM 3147 O O . ASP A 1 400 ? -20.580 9.684 -14.147 1.00 90.19 400 ASP A O 1
ATOM 3151 N N . ILE A 1 401 ? -19.628 8.181 -15.517 1.00 90.38 401 ILE A N 1
ATOM 3152 C CA . ILE A 1 401 ? -20.609 7.116 -15.258 1.00 90.38 401 ILE A CA 1
ATOM 3153 C C . ILE A 1 401 ? -20.666 6.789 -13.765 1.00 90.38 401 ILE A C 1
ATOM 3155 O O . ILE A 1 401 ? -21.756 6.728 -13.193 1.00 90.38 401 ILE A O 1
ATOM 3159 N N . ALA A 1 402 ? -19.510 6.618 -13.117 1.00 89.25 402 ALA A N 1
ATOM 3160 C CA . ALA A 1 402 ? -19.469 6.361 -11.684 1.00 89.25 402 ALA A CA 1
ATOM 3161 C C . ALA A 1 402 ? -20.052 7.526 -10.880 1.00 89.25 402 ALA A C 1
ATOM 3163 O O . ALA A 1 402 ? -20.858 7.298 -9.986 1.00 89.25 402 ALA A O 1
ATOM 3164 N N . MET A 1 403 ? -19.702 8.773 -11.202 1.00 87.38 403 MET A N 1
ATOM 3165 C CA . MET A 1 403 ? -20.227 9.944 -10.495 1.00 87.38 403 MET A CA 1
ATOM 3166 C C . MET A 1 403 ? -21.753 10.046 -10.624 1.00 87.38 403 MET A C 1
ATOM 3168 O O . MET A 1 403 ? -22.435 10.289 -9.627 1.00 87.38 403 MET A O 1
ATOM 3172 N N . ARG A 1 404 ? -22.311 9.771 -11.810 1.00 86.81 404 ARG A N 1
ATOM 3173 C CA . ARG A 1 404 ? -23.765 9.695 -12.019 1.00 86.81 404 ARG A CA 1
ATOM 3174 C C . ARG A 1 404 ? -24.406 8.545 -11.243 1.00 86.81 404 ARG A C 1
ATOM 3176 O O . ARG A 1 404 ? -25.429 8.754 -10.601 1.00 86.81 404 ARG A O 1
ATOM 3183 N N . ALA A 1 405 ? -23.809 7.357 -11.242 1.00 84.31 405 ALA A N 1
ATOM 3184 C CA . ALA A 1 405 ? -24.347 6.206 -10.515 1.00 84.31 405 ALA A CA 1
ATOM 3185 C C . ALA A 1 405 ? -24.279 6.377 -8.987 1.00 84.31 405 ALA A C 1
ATOM 3187 O O . ALA A 1 405 ? -25.179 5.951 -8.262 1.00 84.31 405 ALA A O 1
ATOM 3188 N N . LEU A 1 406 ? -23.215 7.009 -8.489 1.00 79.75 406 LEU A N 1
ATOM 3189 C CA . LEU A 1 406 ? -23.011 7.247 -7.066 1.00 79.75 406 LEU A CA 1
ATOM 3190 C C . LEU A 1 406 ? -23.879 8.407 -6.550 1.00 79.75 406 LEU A C 1
ATOM 3192 O O . LEU A 1 406 ? -24.360 8.322 -5.420 1.00 79.75 406 LEU A O 1
ATOM 3196 N N . TYR A 1 407 ? -24.089 9.463 -7.353 1.00 75.88 407 TYR A N 1
ATOM 3197 C CA . TYR A 1 407 ? -24.611 10.753 -6.869 1.00 75.88 407 TY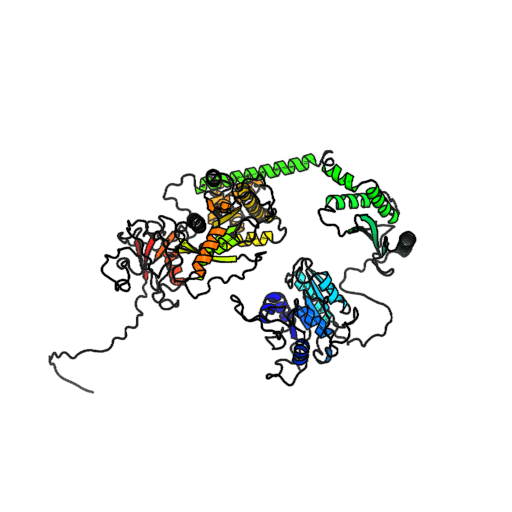R A CA 1
ATOM 3198 C C . TYR A 1 407 ? -25.733 11.385 -7.708 1.00 75.88 407 TYR A C 1
ATOM 3200 O O . TYR A 1 407 ? -26.310 12.383 -7.284 1.00 75.88 407 TYR A O 1
ATOM 3208 N N . GLY A 1 408 ? -26.084 10.830 -8.867 1.00 63.84 408 GLY A N 1
ATOM 3209 C CA . GLY A 1 408 ? -27.048 11.390 -9.826 1.00 63.84 408 GLY A CA 1
ATOM 3210 C C . GLY A 1 408 ? -28.530 11.306 -9.435 1.00 63.84 408 GLY A C 1
ATOM 3211 O O . GLY A 1 408 ? -29.376 11.283 -10.322 1.00 63.84 408 GLY A O 1
ATOM 3212 N N . GLY A 1 409 ? -28.865 11.277 -8.139 1.00 51.88 409 GLY A N 1
ATOM 3213 C CA . GLY A 1 409 ? -30.252 11.371 -7.662 1.00 51.88 409 GLY A CA 1
ATOM 3214 C C . GLY A 1 409 ? -30.981 10.040 -7.447 1.00 51.88 409 GLY A C 1
ATOM 3215 O O . GLY A 1 409 ? -32.098 9.870 -7.928 1.00 51.88 409 GLY A O 1
ATOM 3216 N N . ARG A 1 410 ? -30.399 9.108 -6.678 1.00 49.94 410 ARG A N 1
ATOM 3217 C CA . ARG A 1 410 ? -31.186 8.019 -6.064 1.00 49.94 410 ARG A CA 1
ATOM 3218 C C . ARG A 1 410 ? -32.113 8.602 -4.986 1.00 49.94 410 ARG A C 1
ATOM 3220 O O . ARG A 1 410 ? -31.687 9.442 -4.194 1.00 49.94 410 ARG A O 1
ATOM 3227 N N . SER A 1 411 ? -33.371 8.160 -4.961 1.00 39.00 411 SER A N 1
ATOM 3228 C CA . SER A 1 411 ? -34.325 8.486 -3.891 1.00 39.00 411 SER A CA 1
ATOM 3229 C C . SER A 1 411 ? -33.807 7.948 -2.549 1.00 39.00 411 SER A C 1
ATOM 3231 O O . SER A 1 411 ? -33.215 6.866 -2.514 1.00 39.00 411 SER A O 1
ATOM 3233 N N . GLU A 1 412 ? -34.004 8.686 -1.449 1.00 35.53 412 GLU A N 1
ATOM 3234 C CA . GLU A 1 412 ? -33.716 8.208 -0.088 1.00 35.53 412 GLU A CA 1
ATOM 3235 C C . GLU A 1 412 ? -34.507 6.909 0.177 1.00 35.53 412 GLU A C 1
ATOM 3237 O O . GLU A 1 412 ? -35.687 6.947 0.513 1.00 35.53 412 GLU A O 1
ATOM 3242 N N . GLY A 1 413 ? -33.879 5.745 -0.025 1.00 38.97 413 GLY A N 1
ATOM 3243 C CA . GLY A 1 413 ? -34.520 4.437 0.160 1.00 38.97 413 GLY A CA 1
ATOM 3244 C C . GLY A 1 413 ? -33.990 3.298 -0.719 1.00 38.97 413 GLY A C 1
ATOM 3245 O O . GLY A 1 413 ? -34.199 2.137 -0.374 1.00 38.97 413 GLY A O 1
ATOM 3246 N N . GLU A 1 414 ? -33.275 3.583 -1.813 1.00 42.03 414 GLU A N 1
ATOM 3247 C CA . GLU A 1 414 ? -32.589 2.550 -2.608 1.00 42.03 414 GLU A CA 1
ATOM 3248 C C . GLU A 1 414 ? -31.183 2.288 -2.051 1.00 42.03 414 GLU A C 1
ATOM 3250 O O . GLU A 1 414 ? -30.180 2.862 -2.489 1.00 42.03 414 GLU A O 1
ATOM 3255 N N . ASP A 1 415 ? -31.104 1.436 -1.030 1.00 46.84 415 ASP A N 1
ATOM 3256 C CA . ASP A 1 415 ? -29.826 1.032 -0.451 1.00 46.84 415 ASP A CA 1
ATOM 3257 C C . ASP A 1 415 ? -29.064 0.076 -1.381 1.00 46.84 415 ASP A C 1
ATOM 3259 O O . ASP A 1 415 ? -29.602 -0.918 -1.871 1.00 46.84 415 ASP A O 1
ATOM 3263 N N . ARG A 1 416 ? -27.776 0.376 -1.613 1.00 54.28 416 ARG A N 1
ATOM 3264 C CA . ARG A 1 416 ? -26.858 -0.495 -2.362 1.00 54.28 416 ARG A CA 1
ATOM 3265 C C . ARG A 1 416 ? -26.847 -1.896 -1.751 1.00 54.28 416 ARG A C 1
ATOM 3267 O O . ARG A 1 416 ? -26.789 -2.042 -0.528 1.00 54.28 416 ARG A O 1
ATOM 3274 N N . VAL A 1 417 ? -26.814 -2.923 -2.601 1.00 49.19 417 VAL A N 1
ATOM 3275 C CA . VAL A 1 417 ? -26.623 -4.316 -2.174 1.00 49.19 417 VAL A CA 1
ATOM 3276 C C . VAL A 1 417 ? -25.160 -4.504 -1.775 1.00 49.19 417 VAL A C 1
ATOM 3278 O O . VAL A 1 417 ? -24.320 -4.952 -2.552 1.00 49.19 417 VAL A O 1
ATOM 3281 N N . VAL A 1 418 ? -24.839 -4.117 -0.546 1.00 56.22 418 VAL A N 1
ATOM 3282 C CA . VAL A 1 418 ? -23.515 -4.299 0.046 1.00 56.22 418 VAL A CA 1
ATOM 3283 C C . VAL A 1 418 ? -23.565 -5.532 0.941 1.00 56.22 418 VAL A C 1
ATOM 3285 O O . VAL A 1 418 ? -24.511 -5.728 1.701 1.00 56.22 418 VAL A O 1
ATOM 3288 N N . SER A 1 419 ? -22.543 -6.388 0.865 1.00 62.59 419 SER A N 1
ATOM 3289 C CA . SER A 1 419 ? -22.385 -7.474 1.834 1.00 62.59 419 SER A CA 1
ATOM 3290 C C . SER A 1 419 ? -22.255 -6.868 3.239 1.00 62.59 419 SER A C 1
ATOM 3292 O O . SER A 1 419 ? -21.271 -6.165 3.504 1.00 62.59 419 SER A O 1
ATOM 3294 N N . GLY A 1 420 ? -23.232 -7.131 4.108 1.00 69.56 420 GLY A N 1
ATOM 3295 C CA . GLY A 1 420 ? -23.229 -6.698 5.504 1.00 69.56 420 GLY A CA 1
ATOM 3296 C C . GLY A 1 420 ? -22.027 -7.224 6.298 1.00 69.56 420 GLY A C 1
ATOM 3297 O O . GLY A 1 420 ?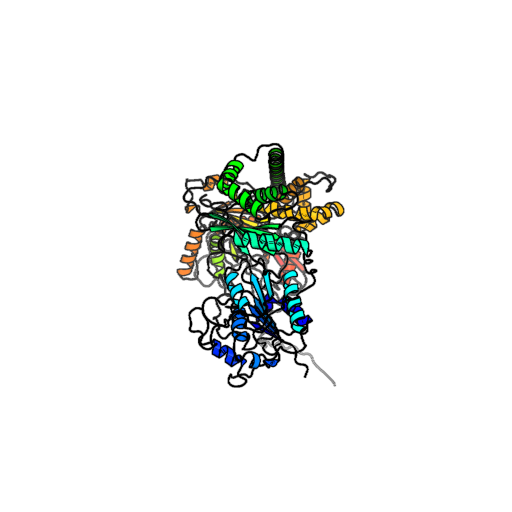 -21.255 -8.066 5.832 1.00 69.56 420 GLY A O 1
ATOM 3298 N N . GLY A 1 421 ? -21.833 -6.688 7.500 1.00 83.38 421 GLY A N 1
ATOM 3299 C CA . GLY A 1 421 ? -20.784 -7.113 8.422 1.00 83.38 421 GLY A CA 1
ATOM 3300 C C . GLY A 1 421 ? -20.104 -5.962 9.156 1.00 83.38 421 GLY A C 1
ATOM 3301 O O . GLY A 1 421 ? -20.309 -4.782 8.871 1.00 83.38 421 GLY A O 1
ATOM 3302 N N . HIS A 1 422 ? -19.247 -6.321 10.108 1.00 85.25 422 HIS A N 1
ATOM 3303 C CA . HIS A 1 422 ? -18.406 -5.356 10.808 1.00 85.25 422 HIS A CA 1
ATOM 3304 C C . HIS A 1 422 ? -17.422 -4.663 9.850 1.00 85.25 422 HIS A C 1
ATOM 3306 O O . HIS A 1 422 ? -16.921 -5.273 8.898 1.00 85.25 422 HIS A O 1
ATOM 3312 N N . LEU A 1 423 ? -17.137 -3.389 10.119 1.00 84.06 423 LEU A N 1
ATOM 3313 C CA . LEU A 1 423 ? -16.184 -2.585 9.369 1.00 84.06 423 LEU A CA 1
ATOM 3314 C C . LEU A 1 423 ? -15.145 -1.979 10.314 1.00 84.06 423 LEU A C 1
ATOM 3316 O O . LEU A 1 423 ? -15.487 -1.194 11.192 1.00 84.06 423 LEU A O 1
ATOM 3320 N N . SER A 1 424 ? -13.873 -2.286 10.068 1.00 84.50 424 SER A N 1
ATOM 3321 C CA . SER A 1 424 ? -12.758 -1.493 10.588 1.00 84.50 424 SER A CA 1
ATOM 3322 C C . SER A 1 424 ? -12.379 -0.463 9.530 1.00 84.50 424 SER A C 1
ATOM 3324 O O . SER A 1 424 ? -12.035 -0.849 8.413 1.00 84.50 424 SER A O 1
ATOM 3326 N N . ILE A 1 425 ? -12.496 0.828 9.852 1.00 88.44 425 ILE A N 1
ATOM 3327 C CA . ILE A 1 425 ? -12.226 1.906 8.896 1.00 88.44 425 ILE A CA 1
ATOM 3328 C C . ILE A 1 425 ? -10.715 2.051 8.743 1.00 88.44 425 ILE A C 1
ATOM 3330 O O . ILE A 1 425 ? -10.021 2.405 9.694 1.00 88.44 425 ILE A O 1
ATOM 3334 N N . THR A 1 426 ? -10.228 1.813 7.532 1.00 91.25 426 THR A N 1
ATOM 3335 C CA . THR A 1 426 ? -8.834 2.011 7.139 1.00 91.25 426 THR A CA 1
ATOM 3336 C C . THR A 1 426 ? -8.742 3.155 6.135 1.00 91.25 426 THR A C 1
ATOM 3338 O O . THR A 1 426 ? -9.364 3.107 5.074 1.00 91.25 426 THR A O 1
ATOM 3341 N N . VAL A 1 427 ? -7.958 4.181 6.455 1.00 93.75 427 VAL A N 1
ATOM 3342 C CA . VAL A 1 427 ? -7.684 5.341 5.601 1.00 93.75 427 VAL A CA 1
ATOM 3343 C C . VAL A 1 427 ? -6.270 5.216 5.041 1.00 93.75 427 VAL A C 1
ATOM 3345 O O . VAL A 1 427 ? -5.299 5.181 5.798 1.00 93.75 427 VAL A O 1
ATOM 3348 N N . GLY A 1 428 ? -6.147 5.163 3.716 1.00 93.94 428 GLY A N 1
ATOM 3349 C CA . GLY A 1 428 ? -4.855 5.161 3.028 1.00 93.94 428 GLY A CA 1
ATOM 3350 C C . GLY A 1 428 ? -4.392 6.582 2.717 1.00 93.94 428 GLY A C 1
ATOM 3351 O O . GLY A 1 428 ? -5.090 7.312 2.018 1.00 93.94 428 GLY A O 1
ATOM 3352 N N . LEU A 1 429 ? -3.218 6.980 3.208 1.00 93.62 429 LEU A N 1
ATOM 3353 C CA . LEU A 1 429 ? -2.602 8.259 2.859 1.00 93.62 429 LEU A CA 1
ATOM 3354 C C . LEU A 1 429 ? -1.787 8.090 1.573 1.00 93.62 429 LEU A C 1
ATOM 3356 O O . LEU A 1 429 ? -0.832 7.313 1.534 1.00 93.62 429 LEU A O 1
ATOM 3360 N N . VAL A 1 430 ? -2.151 8.837 0.532 1.00 92.06 430 VAL A N 1
ATOM 3361 C CA . VAL A 1 430 ? -1.496 8.816 -0.787 1.00 92.06 430 VAL A CA 1
ATOM 3362 C C . VAL A 1 430 ? -1.048 10.214 -1.190 1.00 92.06 430 VAL A C 1
ATOM 3364 O O . VAL A 1 430 ? -1.539 11.207 -0.668 1.00 92.06 430 VAL A O 1
ATOM 3367 N N . GLY A 1 431 ? -0.064 10.312 -2.080 1.00 89.06 431 GLY A N 1
ATOM 3368 C CA . GLY A 1 431 ? 0.538 11.592 -2.457 1.00 89.06 431 GLY A CA 1
ATOM 3369 C C . GLY A 1 431 ? 1.985 11.441 -2.907 1.00 89.06 431 GLY A C 1
ATOM 3370 O O . GLY A 1 431 ? 2.653 10.464 -2.548 1.00 89.06 431 GLY A O 1
ATOM 3371 N N . LYS A 1 432 ? 2.510 12.435 -3.625 1.00 84.56 432 LYS A N 1
ATOM 3372 C CA . LYS A 1 432 ? 3.925 12.491 -4.028 1.00 84.56 432 LYS A CA 1
ATOM 3373 C C . LYS A 1 432 ? 4.891 12.437 -2.834 1.00 84.56 432 LYS A C 1
ATOM 3375 O O . LYS A 1 432 ? 4.498 12.750 -1.697 1.00 84.56 432 LYS A O 1
ATOM 3380 N N . PRO A 1 433 ? 6.166 12.055 -3.036 1.00 82.06 433 PRO A N 1
ATOM 3381 C CA . PRO A 1 433 ? 7.219 12.294 -2.056 1.00 82.06 433 PRO A CA 1
ATOM 3382 C C . PRO A 1 433 ? 7.204 13.757 -1.593 1.00 82.06 433 PRO A C 1
ATOM 3384 O O . PRO A 1 433 ? 6.831 14.653 -2.341 1.00 82.06 433 PRO A O 1
ATOM 3387 N N . SER A 1 434 ? 7.542 14.002 -0.326 1.00 81.94 434 SER A N 1
ATOM 3388 C CA . SER A 1 434 ? 7.630 15.361 0.242 1.00 81.94 434 SER A CA 1
ATOM 3389 C C . SER A 1 434 ? 6.329 16.188 0.306 1.00 81.94 434 SER A C 1
ATOM 3391 O O . SER A 1 434 ? 6.362 17.310 0.819 1.00 81.94 434 SER A O 1
ATOM 3393 N N . ALA A 1 435 ? 5.166 15.651 -0.093 1.00 86.50 435 ALA A N 1
ATOM 3394 C CA . ALA A 1 435 ? 3.866 16.329 0.055 1.00 86.50 435 ALA A CA 1
ATOM 3395 C C . ALA A 1 435 ? 3.439 16.529 1.529 1.00 86.50 435 ALA A C 1
ATOM 3397 O O . ALA A 1 435 ? 2.602 17.372 1.836 1.00 86.50 435 ALA A O 1
ATOM 3398 N N . GLY A 1 436 ? 4.052 15.789 2.465 1.00 87.19 436 GLY A N 1
ATOM 3399 C CA . GLY A 1 436 ? 3.804 15.894 3.910 1.00 87.19 436 GLY A CA 1
ATOM 3400 C C . GLY A 1 436 ? 2.940 14.782 4.515 1.00 87.19 436 GLY A C 1
ATOM 3401 O O . GLY A 1 436 ? 2.430 14.958 5.617 1.00 87.19 436 GLY A O 1
ATOM 3402 N N . LYS A 1 437 ? 2.812 13.631 3.836 1.00 90.25 437 LYS A N 1
ATOM 3403 C CA . LYS A 1 437 ? 2.049 12.456 4.307 1.00 90.25 437 LYS A CA 1
ATOM 3404 C C . LYS A 1 437 ? 2.431 11.997 5.715 1.00 90.25 437 LYS A C 1
ATOM 3406 O O . LYS A 1 437 ? 1.580 11.970 6.596 1.00 90.25 437 LYS A O 1
ATOM 3411 N N . SER A 1 438 ? 3.715 11.742 5.963 1.00 86.25 438 SER A N 1
ATOM 3412 C CA . SER A 1 438 ? 4.175 11.294 7.282 1.00 86.25 438 SER A CA 1
ATOM 3413 C C . SER A 1 438 ? 3.993 12.368 8.362 1.00 86.25 438 SER A C 1
ATOM 3415 O O . SER A 1 438 ? 3.743 12.046 9.519 1.00 86.25 438 SER A O 1
ATOM 3417 N N . THR A 1 439 ? 4.044 13.658 8.005 1.00 88.56 439 THR A N 1
ATOM 3418 C CA . THR A 1 439 ? 3.727 14.753 8.938 1.00 88.56 439 THR A CA 1
ATOM 3419 C C . THR A 1 439 ? 2.247 14.742 9.320 1.00 88.56 439 THR A C 1
ATOM 3421 O O . THR A 1 439 ? 1.931 14.821 10.505 1.00 88.56 439 THR A O 1
ATOM 3424 N N . PHE A 1 440 ? 1.350 14.574 8.341 1.00 91.75 440 PHE A N 1
ATOM 3425 C CA . PHE A 1 440 ? -0.087 14.406 8.574 1.00 91.75 440 PHE A CA 1
ATOM 3426 C C . PHE A 1 440 ? -0.370 13.171 9.442 1.00 91.75 440 PHE A C 1
ATOM 3428 O O . PHE A 1 440 ? -1.093 13.264 10.431 1.00 91.75 440 PHE A O 1
ATOM 3435 N N . PHE A 1 441 ? 0.259 12.032 9.130 1.00 90.19 441 PHE A N 1
ATOM 3436 C CA . PHE A 1 441 ? 0.161 10.802 9.921 1.00 90.19 441 PHE A CA 1
ATOM 3437 C C . PHE A 1 441 ? 0.564 11.032 11.383 1.00 90.19 441 PHE A C 1
ATOM 3439 O O . PHE A 1 441 ? -0.147 10.626 12.304 1.00 90.19 441 PHE A O 1
ATOM 3446 N N . ASN A 1 442 ? 1.679 11.727 11.612 1.00 84.94 442 ASN A N 1
ATOM 3447 C CA . ASN A 1 442 ? 2.164 12.026 12.956 1.00 84.94 442 ASN A CA 1
ATOM 3448 C C . ASN A 1 442 ? 1.206 12.939 13.725 1.00 84.94 442 ASN A C 1
ATOM 3450 O O . ASN A 1 442 ? 0.953 12.678 14.899 1.00 84.94 442 ASN A O 1
ATOM 3454 N N . ALA A 1 443 ? 0.658 13.971 13.076 1.00 83.62 443 ALA A N 1
ATOM 3455 C CA . ALA A 1 443 ? -0.338 14.855 13.679 1.00 83.62 443 ALA A CA 1
ATOM 3456 C C . ALA A 1 443 ? -1.611 14.084 14.073 1.00 83.62 443 ALA A C 1
ATOM 3458 O O . ALA A 1 443 ? -2.087 14.202 15.200 1.00 83.62 443 ALA A O 1
ATOM 3459 N N . ALA A 1 444 ? -2.116 13.228 13.182 1.00 85.06 444 ALA A N 1
ATOM 3460 C CA . ALA A 1 444 ? -3.351 12.481 13.403 1.00 85.06 444 ALA A CA 1
ATOM 3461 C C . ALA A 1 444 ? -3.236 11.384 14.480 1.00 85.06 444 ALA A C 1
ATOM 3463 O O . ALA A 1 444 ? -4.176 11.150 15.238 1.00 85.06 444 ALA A O 1
ATOM 3464 N N . THR A 1 445 ? -2.089 10.702 14.560 1.00 81.31 445 THR A N 1
ATOM 3465 C CA . THR A 1 445 ? -1.881 9.551 15.465 1.00 81.31 445 THR A CA 1
ATOM 3466 C C . THR A 1 445 ? -1.396 9.936 16.863 1.00 81.31 445 THR A C 1
ATOM 3468 O O . THR A 1 445 ? -1.338 9.090 17.755 1.00 81.31 445 THR A O 1
ATOM 3471 N N . ALA A 1 446 ? -1.030 11.198 17.084 1.00 70.88 446 ALA A N 1
ATOM 3472 C CA . ALA A 1 446 ? -0.412 11.637 18.329 1.00 70.88 446 ALA A CA 1
ATOM 3473 C C . ALA A 1 446 ? -1.312 11.477 19.570 1.00 70.88 446 ALA A C 1
ATOM 3475 O O . ALA A 1 446 ? -0.810 11.090 20.624 1.00 70.88 446 ALA A O 1
ATOM 3476 N N . PHE A 1 447 ? -2.627 11.686 19.447 1.00 62.84 447 PHE A N 1
ATOM 3477 C CA . PHE A 1 447 ? -3.577 11.529 20.559 1.00 62.84 447 PHE A CA 1
ATOM 3478 C C . PHE A 1 447 ? -3.747 10.068 20.995 1.00 62.84 447 PHE A C 1
ATOM 3480 O O . PHE A 1 447 ? -3.772 9.770 22.189 1.00 62.84 447 PHE A O 1
ATOM 3487 N N . SER A 1 448 ? -3.781 9.132 20.044 1.00 58.56 448 SER A N 1
ATOM 3488 C CA . SER A 1 448 ? -3.920 7.699 20.334 1.00 58.56 448 SER A CA 1
ATOM 3489 C C . SER A 1 448 ? -2.759 7.136 21.151 1.00 58.56 448 SER A C 1
ATOM 3491 O O . SER A 1 448 ? -2.939 6.166 21.879 1.00 58.56 448 SER A O 1
ATOM 3493 N N . ARG A 1 449 ? -1.573 7.754 21.075 1.00 59.00 449 ARG A N 1
ATOM 3494 C CA . ARG A 1 449 ? -0.389 7.340 21.843 1.00 59.00 449 ARG A CA 1
ATOM 3495 C C . ARG A 1 449 ? -0.493 7.637 23.348 1.00 59.00 449 ARG A C 1
ATOM 3497 O O . ARG A 1 449 ? 0.361 7.175 24.094 1.00 59.00 449 ARG A O 1
ATOM 3504 N N . GLN A 1 450 ? -1.502 8.390 23.805 1.00 47.28 450 GLN A N 1
ATOM 3505 C CA . GLN A 1 450 ? -1.595 8.866 25.194 1.00 47.28 450 GLN A CA 1
ATOM 3506 C C . GLN A 1 450 ? -2.689 8.215 26.058 1.00 47.28 450 GLN A C 1
ATOM 3508 O O . GLN A 1 450 ? -2.566 8.221 27.280 1.00 47.28 450 GLN A O 1
ATOM 3513 N N . SER A 1 451 ? -3.769 7.679 25.477 1.00 37.53 451 SER A N 1
ATOM 3514 C CA . SER A 1 451 ? -5.006 7.359 26.222 1.00 37.53 451 SER A CA 1
ATOM 3515 C C . SER A 1 451 ? -5.093 5.969 26.888 1.00 37.53 451 SER A C 1
ATOM 3517 O O . SER A 1 451 ? -6.147 5.640 27.430 1.00 37.53 451 SER A O 1
ATOM 3519 N N . GLY A 1 452 ? -4.042 5.143 26.922 1.00 34.50 452 GLY A N 1
ATOM 3520 C CA . GLY A 1 452 ? -4.070 3.888 27.692 1.00 34.50 452 GLY A CA 1
ATOM 3521 C C . GLY A 1 452 ? -2.954 2.901 27.348 1.00 34.50 452 GLY A C 1
ATOM 3522 O O . GLY A 1 452 ? -2.516 2.821 26.207 1.00 34.50 452 GLY A O 1
ATOM 3523 N N . GLY A 1 453 ? -2.497 2.162 28.362 1.00 35.66 453 GLY A N 1
ATOM 3524 C CA . GLY A 1 453 ? -1.359 1.237 28.337 1.00 35.66 453 GLY A CA 1
ATOM 3525 C C . GLY A 1 453 ? -1.603 -0.102 27.640 1.00 35.66 453 GLY A C 1
ATOM 3526 O O . GLY A 1 453 ? -1.313 -1.143 28.215 1.00 35.66 453 GLY A O 1
ATOM 3527 N N . GLU A 1 454 ? -2.075 -0.068 26.399 1.00 30.41 454 GLU A N 1
ATOM 3528 C CA . GLU A 1 454 ? -1.976 -1.179 25.450 1.00 30.41 454 GLU A CA 1
ATOM 3529 C C . GLU A 1 454 ? -1.506 -0.595 24.110 1.00 30.41 454 GLU A C 1
ATOM 3531 O O . GLU A 1 454 ? -2.198 0.212 23.497 1.00 30.41 454 GLU A O 1
ATOM 3536 N N . GLU A 1 455 ? -0.278 -0.952 23.721 1.00 34.34 455 GLU A N 1
ATOM 3537 C CA . GLU A 1 455 ? 0.232 -0.997 22.340 1.00 34.34 455 GLU A CA 1
ATOM 3538 C C . GLU A 1 455 ? -0.218 0.121 21.374 1.00 34.34 455 GLU A C 1
ATOM 3540 O O . GLU A 1 455 ? -0.635 -0.115 20.240 1.00 34.34 455 GLU A O 1
ATOM 3545 N N . GLY A 1 456 ? -0.064 1.382 21.781 1.00 29.50 456 GLY A N 1
ATOM 3546 C CA . GLY A 1 456 ? -0.043 2.499 20.840 1.00 29.50 456 GLY A CA 1
ATOM 3547 C C . GLY A 1 456 ? 1.200 2.396 19.955 1.00 29.50 456 GLY A C 1
ATOM 3548 O O . GLY A 1 456 ? 2.314 2.415 20.473 1.00 29.50 456 GLY A O 1
ATOM 3549 N N . ALA A 1 457 ? 1.012 2.273 18.636 1.00 28.53 457 ALA A N 1
ATOM 3550 C CA . ALA A 1 457 ? 2.064 2.155 17.623 1.00 28.53 457 ALA A CA 1
ATOM 3551 C C . ALA A 1 457 ? 3.311 3.003 17.950 1.00 28.53 457 ALA A C 1
ATOM 3553 O O . ALA A 1 457 ? 3.308 4.240 17.837 1.00 28.53 457 ALA A O 1
ATOM 3554 N N . LYS A 1 458 ? 4.376 2.308 18.366 1.00 24.89 458 LYS A N 1
ATOM 3555 C CA . LYS A 1 458 ? 5.697 2.878 18.618 1.00 24.89 458 LYS A CA 1
ATOM 3556 C C . LYS A 1 458 ? 6.326 3.229 17.271 1.00 24.89 458 LYS A C 1
ATOM 3558 O O . LYS A 1 458 ? 6.526 2.372 16.418 1.00 24.89 458 LYS A O 1
ATOM 3563 N N . MET A 1 459 ? 6.579 4.518 17.060 1.00 30.44 459 MET A N 1
ATOM 3564 C CA . MET A 1 459 ? 7.338 5.010 15.915 1.00 30.44 459 MET A CA 1
ATOM 3565 C C . MET A 1 459 ? 8.829 4.952 16.231 1.00 30.44 459 MET A C 1
ATOM 3567 O O . MET A 1 459 ? 9.284 5.619 17.158 1.00 30.44 459 MET A O 1
ATOM 3571 N N . GLY A 1 460 ? 9.602 4.286 15.379 1.00 25.05 460 GLY A N 1
ATOM 3572 C CA . GLY A 1 460 ? 10.989 4.678 15.162 1.00 25.05 460 GLY A CA 1
ATOM 3573 C C . GLY A 1 460 ? 11.013 6.016 14.420 1.00 25.05 460 GLY A C 1
ATOM 3574 O O . GLY A 1 460 ? 10.537 6.117 13.292 1.00 25.05 460 GLY A O 1
ATOM 3575 N N . ALA A 1 461 ? 11.537 7.062 15.052 1.00 24.50 461 ALA A N 1
ATOM 3576 C CA . ALA A 1 461 ? 11.821 8.321 14.379 1.00 24.50 461 ALA A CA 1
ATOM 3577 C C . ALA A 1 461 ? 13.143 8.203 13.601 1.00 24.50 461 ALA A C 1
ATOM 3579 O O . ALA A 1 461 ? 14.215 8.226 14.197 1.00 24.50 461 ALA A O 1
ATOM 3580 N N . ALA A 1 462 ? 13.072 8.122 12.272 1.00 24.36 462 ALA A N 1
ATOM 3581 C CA . ALA A 1 462 ? 14.140 8.567 11.376 1.00 24.36 462 ALA A CA 1
ATOM 3582 C C . ALA A 1 462 ? 13.521 8.968 10.023 1.00 24.36 462 ALA A C 1
ATOM 3584 O O . ALA A 1 462 ? 12.706 8.217 9.484 1.00 24.36 462 ALA A O 1
ATOM 3585 N N . PRO A 1 463 ? 13.840 10.151 9.472 1.00 30.95 463 PRO A N 1
ATOM 3586 C CA . PRO A 1 463 ? 13.351 10.552 8.164 1.00 30.95 463 PRO A CA 1
ATOM 3587 C C . PRO A 1 463 ? 14.081 9.755 7.072 1.00 30.95 463 PRO A C 1
ATOM 3589 O O . PRO A 1 463 ? 15.252 9.423 7.224 1.00 30.95 463 PRO A O 1
ATOM 3592 N N . PHE A 1 464 ? 13.377 9.535 5.960 1.00 31.86 464 PHE A N 1
ATOM 3593 C CA . PHE A 1 464 ? 13.790 8.896 4.701 1.00 31.86 464 PHE A CA 1
ATOM 3594 C C . PHE A 1 464 ? 13.507 7.386 4.561 1.00 31.86 464 PHE A C 1
ATOM 3596 O O . PHE A 1 464 ? 14.239 6.516 5.016 1.00 31.86 464 PHE A O 1
ATOM 3603 N N . THR A 1 465 ? 12.461 7.124 3.763 1.00 33.03 465 THR A N 1
ATOM 3604 C CA . THR A 1 465 ? 12.047 5.863 3.114 1.00 33.03 465 THR A CA 1
ATOM 3605 C C . THR A 1 465 ? 11.274 4.844 3.963 1.00 33.03 465 THR A C 1
ATOM 3607 O O . THR A 1 465 ? 11.795 3.837 4.426 1.00 33.03 465 THR A O 1
ATOM 3610 N N . THR A 1 466 ? 9.963 5.066 4.072 1.00 41.56 466 THR A N 1
ATOM 3611 C CA . THR A 1 466 ? 8.962 4.079 4.509 1.00 41.56 466 THR A CA 1
ATOM 3612 C C . THR A 1 466 ? 8.934 2.904 3.513 1.00 41.56 466 THR A C 1
ATOM 3614 O O . THR A 1 466 ? 8.344 3.010 2.440 1.00 41.56 466 THR A O 1
ATOM 3617 N N . ILE A 1 467 ? 9.655 1.811 3.800 1.00 50.78 467 ILE A N 1
ATOM 3618 C CA . ILE A 1 467 ? 9.691 0.598 2.951 1.00 50.78 467 ILE A CA 1
ATOM 3619 C C . ILE A 1 467 ? 8.457 -0.292 3.188 1.00 50.78 467 ILE A C 1
ATOM 3621 O O . ILE A 1 467 ? 8.032 -0.979 2.263 1.00 50.78 467 ILE A O 1
ATOM 3625 N N . GLU A 1 468 ? 7.883 -0.242 4.390 1.00 58.91 468 GLU A N 1
ATOM 3626 C CA . GLU A 1 468 ? 6.603 -0.848 4.777 1.00 58.91 468 GLU A CA 1
ATOM 3627 C C . GLU A 1 468 ? 5.690 0.269 5.292 1.00 58.91 468 GLU A C 1
ATOM 3629 O O . GLU A 1 468 ? 6.201 1.159 5.974 1.00 58.91 468 GLU A O 1
ATOM 3634 N N . PRO A 1 469 ? 4.387 0.276 4.966 1.00 67.19 469 PRO A N 1
ATOM 3635 C CA . PRO A 1 469 ? 3.507 1.396 5.284 1.00 67.19 469 PRO A CA 1
ATOM 3636 C C . PRO A 1 469 ? 3.417 1.614 6.798 1.00 67.19 469 PRO A C 1
ATOM 3638 O O . PRO A 1 469 ? 3.236 0.656 7.551 1.00 67.19 469 PRO A O 1
ATOM 3641 N N . ASN A 1 470 ? 3.493 2.869 7.259 1.00 78.44 470 ASN A N 1
ATOM 3642 C CA . ASN A 1 470 ? 3.311 3.137 8.687 1.00 78.44 470 ASN A CA 1
ATOM 3643 C C . ASN A 1 470 ? 1.832 2.947 9.040 1.00 78.44 470 ASN A C 1
ATOM 3645 O O . ASN A 1 470 ? 0.961 3.571 8.432 1.00 78.44 470 ASN A O 1
ATOM 3649 N N . LEU A 1 471 ? 1.555 2.100 10.029 1.00 83.69 471 LEU A N 1
ATOM 3650 C CA . LEU A 1 471 ? 0.210 1.852 10.542 1.00 83.69 471 LEU A CA 1
ATOM 3651 C C . LEU A 1 471 ? 0.034 2.543 11.891 1.00 83.69 471 LEU A C 1
ATOM 3653 O O . LEU A 1 471 ? 0.915 2.493 12.750 1.00 83.69 471 LEU A O 1
ATOM 3657 N N . GLY A 1 472 ? -1.106 3.190 12.095 1.00 79.75 472 GLY A N 1
ATOM 3658 C CA . GLY A 1 472 ? -1.409 3.822 13.371 1.00 79.75 472 GLY A CA 1
ATOM 3659 C C . GLY A 1 472 ? -2.876 4.175 13.497 1.00 79.75 472 GLY A C 1
ATOM 3660 O O . GLY A 1 472 ? -3.517 4.546 12.521 1.00 79.75 472 GLY A O 1
ATOM 3661 N N . TYR A 1 473 ? -3.412 4.086 14.708 1.00 79.88 473 TYR A N 1
ATOM 3662 C CA . TYR A 1 473 ? -4.783 4.507 14.966 1.00 79.88 473 TYR A CA 1
ATOM 3663 C C . TYR A 1 473 ? -4.857 6.019 15.161 1.00 79.88 473 TYR A C 1
ATOM 3665 O O . TYR A 1 473 ? -4.029 6.610 15.858 1.00 79.88 473 TYR A O 1
ATOM 3673 N N . ALA A 1 474 ? -5.890 6.634 14.602 1.00 80.94 474 ALA A N 1
ATOM 3674 C CA . ALA A 1 474 ? -6.351 7.968 14.947 1.00 80.94 474 ALA A CA 1
ATOM 3675 C C . ALA A 1 474 ? -7.740 7.871 15.583 1.00 80.94 474 ALA A C 1
ATOM 3677 O O . ALA A 1 474 ? -8.570 7.064 15.167 1.00 80.94 474 ALA A O 1
ATOM 3678 N N . PHE A 1 475 ? -7.989 8.705 16.586 1.00 76.62 475 PHE A N 1
ATOM 3679 C CA . PHE A 1 475 ? -9.312 8.881 17.169 1.00 76.62 475 PHE A CA 1
ATOM 3680 C C . PHE A 1 475 ? -9.942 10.119 16.544 1.00 76.62 475 PHE A C 1
ATOM 3682 O O . PHE A 1 475 ? -9.491 11.236 16.783 1.00 76.62 475 PHE A O 1
ATOM 3689 N N . VAL A 1 476 ? -10.947 9.905 15.700 1.00 78.69 476 VAL A N 1
ATOM 3690 C CA . VAL A 1 476 ? -11.562 10.960 14.887 1.00 78.69 476 VAL A CA 1
ATOM 3691 C C . VAL A 1 476 ? -12.974 11.200 15.408 1.00 78.69 476 VAL A C 1
ATOM 3693 O O . VAL A 1 476 ? -13.675 10.219 15.646 1.00 78.69 476 VAL A O 1
ATOM 3696 N N . PRO A 1 477 ? -13.425 12.449 15.603 1.00 76.38 477 PRO A N 1
ATOM 3697 C CA . PRO A 1 477 ? -14.821 12.703 15.942 1.00 76.38 477 PRO A CA 1
ATOM 3698 C C . PRO A 1 477 ? -15.727 12.093 14.879 1.00 76.38 477 PRO A C 1
ATOM 3700 O O . PRO A 1 477 ? -15.419 12.150 13.690 1.00 76.38 477 PRO A O 1
ATOM 3703 N N . ALA A 1 478 ? -16.819 11.458 15.281 1.00 76.56 478 ALA A N 1
ATOM 3704 C CA . ALA A 1 478 ? -17.739 10.931 14.293 1.00 76.56 478 ALA A CA 1
ATOM 3705 C C . ALA A 1 478 ? -18.359 12.065 13.457 1.00 76.56 478 ALA A C 1
ATOM 3707 O O . ALA A 1 478 ? -18.520 13.178 13.968 1.00 76.56 478 ALA A O 1
ATOM 3708 N N . PRO A 1 479 ? -18.706 11.800 12.184 1.00 78.50 479 PRO A N 1
ATOM 3709 C CA . PRO A 1 479 ? -19.329 12.798 11.324 1.00 78.50 479 PRO A CA 1
ATOM 3710 C C . PRO A 1 479 ? -20.598 13.387 11.948 1.00 78.50 479 PRO A C 1
ATOM 3712 O O . PRO A 1 479 ? -21.315 12.705 12.682 1.00 78.50 479 PRO A O 1
ATOM 3715 N N . GLU A 1 480 ? -20.901 14.635 11.625 1.00 73.44 480 GLU A N 1
ATOM 3716 C CA . GLU A 1 480 ? -22.111 15.308 12.100 1.00 73.44 480 GLU A CA 1
ATOM 3717 C C . GLU A 1 480 ? -23.388 14.561 11.660 1.00 73.44 480 GLU A C 1
ATOM 3719 O O . GLU A 1 480 ? -23.471 14.029 10.548 1.00 73.44 480 GLU A O 1
ATOM 3724 N N . GLY A 1 481 ? -24.375 14.445 12.554 1.00 70.25 481 GLY A N 1
ATOM 3725 C CA . GLY A 1 481 ? -25.631 13.721 12.313 1.00 70.25 481 GLY A CA 1
ATOM 3726 C C . GLY A 1 481 ? -25.477 12.193 12.278 1.00 70.25 481 GLY A C 1
ATOM 3727 O O . GLY A 1 481 ? -26.412 11.446 11.942 1.00 70.25 481 GLY A O 1
ATOM 3728 N N . SER A 1 482 ? -24.285 11.684 12.595 1.00 70.94 482 SER A N 1
ATOM 3729 C CA . SER A 1 482 ? -24.021 10.248 12.677 1.00 70.94 482 SER A CA 1
ATOM 3730 C C . SER A 1 482 ? -24.250 9.694 14.087 1.00 70.94 482 SER A C 1
ATOM 3732 O O . SER A 1 482 ? -24.521 8.495 14.233 1.00 70.94 482 SER A O 1
ATOM 3734 N N . MET A 1 483 ? -24.235 10.559 15.107 1.00 68.25 483 MET A N 1
ATOM 3735 C CA . MET A 1 483 ? -24.438 10.193 16.504 1.00 68.25 483 MET A CA 1
ATOM 3736 C C . MET A 1 483 ? -25.894 10.449 16.926 1.00 68.25 483 MET A C 1
ATOM 3738 O O . MET A 1 483 ? -26.434 11.511 16.641 1.00 68.25 483 MET A O 1
ATOM 3742 N N . PRO A 1 484 ? -26.545 9.532 17.667 1.00 62.22 484 PRO A N 1
ATOM 3743 C CA . PRO A 1 484 ? -27.884 9.774 18.220 1.00 62.22 484 PRO A CA 1
ATOM 3744 C C . PRO A 1 484 ? -27.952 10.938 19.221 1.00 62.22 484 PRO A C 1
ATOM 3746 O O . PRO A 1 484 ? -29.043 11.356 19.595 1.00 62.22 484 PRO A O 1
ATOM 3749 N N . GLU A 1 485 ? -26.792 11.384 19.712 1.00 57.25 485 GLU A N 1
ATOM 3750 C CA . GLU A 1 485 ? -26.628 12.505 20.640 1.00 57.25 485 GLU A CA 1
ATOM 3751 C C . GLU A 1 485 ? -26.631 13.865 19.900 1.00 57.25 485 GLU A C 1
ATOM 3753 O O . GLU A 1 485 ? -26.926 14.869 20.538 1.00 57.25 485 GLU A O 1
ATOM 3758 N N . ASP A 1 486 ? -26.399 13.895 18.575 1.00 54.38 486 ASP A N 1
ATOM 3759 C CA . ASP A 1 486 ? -26.411 15.124 17.750 1.00 54.38 486 ASP A CA 1
ATOM 3760 C C . ASP A 1 486 ? -27.832 15.707 17.582 1.00 54.38 486 ASP A C 1
ATOM 3762 O O . ASP A 1 486 ? -27.999 16.893 17.318 1.00 54.38 486 ASP A O 1
ATOM 3766 N N . ASP A 1 487 ? -28.873 14.884 17.763 1.00 50.66 487 ASP A N 1
ATOM 3767 C CA . ASP A 1 487 ? -30.286 15.296 17.708 1.00 50.66 487 ASP A CA 1
ATOM 3768 C C . ASP A 1 487 ? -30.773 15.961 19.022 1.00 50.66 487 ASP A C 1
ATOM 3770 O O . ASP A 1 487 ? -31.958 16.285 19.153 1.00 50.66 487 ASP A O 1
ATOM 3774 N N . CYS A 1 488 ? -29.896 16.123 20.021 1.00 45.62 488 CYS A N 1
ATOM 3775 C CA . CYS A 1 488 ? -30.211 16.723 21.317 1.00 45.62 488 CYS A CA 1
ATOM 3776 C C . CYS A 1 488 ? -29.688 18.167 21.392 1.00 45.62 488 CYS A C 1
ATOM 3778 O O . CYS A 1 488 ? -28.492 18.404 21.259 1.00 45.62 488 CYS A O 1
ATOM 3780 N N . GLU A 1 489 ? -30.554 19.137 21.705 1.00 40.31 489 GLU A N 1
ATOM 3781 C CA . GLU A 1 489 ? -30.116 20.484 22.097 1.00 40.31 489 GLU A CA 1
ATOM 3782 C C . GLU A 1 489 ? -29.426 20.407 23.471 1.00 40.31 489 GLU A C 1
ATOM 3784 O O . GLU A 1 489 ? -30.092 20.331 24.507 1.00 40.31 489 GLU A O 1
ATOM 3789 N N . VAL A 1 490 ? -28.091 20.370 23.506 1.00 43.16 490 VAL A N 1
ATOM 3790 C CA . VAL A 1 490 ? -27.330 20.369 24.765 1.00 43.16 490 VAL A CA 1
ATOM 3791 C C . VAL A 1 490 ? -26.613 21.707 24.936 1.00 43.16 490 VAL A C 1
ATOM 3793 O O . VAL A 1 490 ? -25.630 21.994 24.259 1.00 43.16 490 VAL A O 1
ATOM 3796 N N . GLU A 1 491 ? -27.081 22.530 25.878 1.00 32.25 491 GLU A N 1
ATOM 3797 C CA . GLU A 1 491 ? -26.309 23.672 26.375 1.00 32.25 491 GLU A CA 1
ATOM 3798 C C . GLU A 1 491 ? -25.238 23.178 27.364 1.00 32.25 491 GLU A C 1
ATOM 3800 O O . GLU A 1 491 ? -25.554 22.704 28.458 1.00 32.25 491 GLU A O 1
ATOM 3805 N N . GLY A 1 492 ? -23.961 23.314 26.992 1.00 38.69 492 GLY A N 1
ATOM 3806 C CA . GLY A 1 492 ? -22.817 23.114 27.888 1.00 38.69 492 GLY A CA 1
ATOM 3807 C C . GLY A 1 492 ? -22.019 21.829 27.636 1.00 38.69 492 GLY A C 1
ATOM 3808 O O . GLY A 1 492 ? -22.525 20.715 27.744 1.00 38.69 492 GLY A O 1
ATOM 3809 N N . VAL A 1 493 ? -20.728 22.008 27.348 1.00 33.69 493 VAL A N 1
ATOM 3810 C CA . VAL A 1 493 ? -19.736 20.947 27.114 1.00 33.69 493 VAL A CA 1
ATOM 3811 C C . VAL A 1 493 ? -19.251 20.387 28.455 1.00 33.69 493 VAL A C 1
ATOM 3813 O O . VAL A 1 493 ? -18.846 21.151 29.332 1.00 33.69 493 VAL A O 1
ATOM 3816 N N . VAL A 1 494 ? -19.243 19.060 28.623 1.00 38.88 494 VAL A N 1
ATOM 3817 C CA . VAL A 1 494 ? -18.648 18.390 29.794 1.00 38.88 494 VAL A CA 1
ATOM 3818 C C . VAL A 1 494 ? -17.563 17.416 29.346 1.00 38.88 494 VAL A C 1
ATOM 3820 O O . VAL A 1 494 ? -17.803 16.517 28.544 1.00 38.88 494 VAL A O 1
ATOM 3823 N N . PHE A 1 495 ? -16.373 17.562 29.931 1.00 34.69 495 PHE A N 1
ATOM 3824 C CA . PHE A 1 495 ? -15.285 16.591 29.841 1.00 34.69 495 PHE A CA 1
ATOM 3825 C C . PHE A 1 495 ? -15.496 15.490 30.894 1.00 34.69 495 PHE A C 1
ATOM 3827 O O . PHE A 1 495 ? -15.446 15.751 32.096 1.00 34.69 495 PHE A O 1
ATOM 3834 N N . GLY A 1 496 ? -15.756 14.261 30.437 1.00 38.62 496 GLY A N 1
ATOM 3835 C CA . GLY A 1 496 ? -15.986 13.069 31.262 1.00 38.62 496 GLY A CA 1
ATOM 3836 C C . GLY A 1 496 ? -15.324 11.827 30.652 1.00 38.62 496 GLY A C 1
ATOM 3837 O O . GLY A 1 496 ? -15.421 11.572 29.456 1.00 38.62 496 GLY A O 1
ATOM 3838 N N . SER A 1 497 ? -14.613 11.070 31.484 1.00 42.19 497 SER A N 1
ATOM 3839 C CA . SER A 1 497 ? -13.374 10.343 31.176 1.00 42.19 497 SER A CA 1
ATOM 3840 C C . SER A 1 497 ? -13.497 8.830 30.906 1.00 42.19 497 SER A C 1
ATOM 3842 O O . SER A 1 497 ? -12.755 8.048 31.493 1.00 42.19 497 SER A O 1
ATOM 3844 N N . GLU A 1 498 ? -14.381 8.384 30.008 1.00 40.25 498 GLU A N 1
ATOM 3845 C CA . GLU A 1 498 ? -14.418 6.949 29.618 1.00 40.25 498 GLU A CA 1
ATOM 3846 C C . GLU A 1 498 ? -14.482 6.697 28.102 1.00 40.25 498 GLU A C 1
ATOM 3848 O O . GLU A 1 498 ? -14.030 5.653 27.635 1.00 40.25 498 GLU A O 1
ATOM 3853 N N . HIS A 1 499 ? -14.993 7.659 27.329 1.00 50.47 499 HIS A N 1
ATOM 3854 C CA . HIS A 1 499 ? -15.164 7.588 25.877 1.00 50.47 499 HIS A CA 1
ATOM 3855 C C . HIS A 1 499 ? -14.663 8.925 25.321 1.00 50.47 499 HIS A C 1
ATOM 3857 O O . HIS A 1 499 ? -15.238 9.957 25.661 1.00 50.47 499 HIS A O 1
ATOM 3863 N N . GLY A 1 500 ? -13.576 8.950 24.545 1.00 56.12 500 GLY A N 1
ATOM 3864 C CA . GLY A 1 500 ? -13.036 10.210 24.018 1.00 56.12 500 GLY A CA 1
ATOM 3865 C C . GLY A 1 500 ? -14.099 10.988 23.232 1.00 56.12 500 GLY A C 1
ATOM 3866 O O . GLY A 1 500 ? -14.875 10.382 22.488 1.00 56.12 500 GLY A O 1
ATOM 3867 N N . ARG A 1 501 ? -14.153 12.312 23.406 1.00 60.94 501 ARG A N 1
ATOM 3868 C CA . ARG A 1 501 ? -15.063 13.228 22.699 1.00 60.94 501 ARG A CA 1
ATOM 3869 C C . ARG A 1 501 ? -14.320 14.491 22.275 1.00 60.94 501 ARG A C 1
ATOM 3871 O O . ARG A 1 501 ? -13.292 14.813 22.871 1.00 60.94 501 ARG A O 1
ATOM 3878 N N . ASP A 1 502 ? -14.829 15.186 21.266 1.00 59.09 502 ASP A N 1
ATOM 3879 C CA . ASP A 1 502 ? -14.324 16.508 20.888 1.00 59.09 502 ASP A CA 1
ATOM 3880 C C . ASP A 1 502 ? -14.986 17.647 21.684 1.00 59.09 502 ASP A C 1
ATOM 3882 O O . ASP A 1 502 ? -15.823 17.414 22.559 1.00 59.09 502 ASP A O 1
ATOM 3886 N N . GLY A 1 503 ? -14.591 18.891 21.394 1.00 53.34 503 GLY A N 1
ATOM 3887 C CA . GLY A 1 503 ? -15.128 20.089 22.051 1.00 53.34 503 GLY A CA 1
ATOM 3888 C C . GLY A 1 503 ? -16.618 20.348 21.794 1.00 53.34 503 GLY A C 1
ATOM 3889 O O . GLY A 1 503 ? -17.207 21.158 22.500 1.00 53.34 503 GLY A O 1
ATOM 3890 N N . GLU A 1 504 ? -17.225 19.645 20.835 1.00 57.47 504 GLU A N 1
ATOM 3891 C CA . GLU A 1 504 ? -18.653 19.702 20.497 1.00 57.47 504 GLU A CA 1
ATOM 3892 C C . GLU A 1 504 ? -19.429 18.521 21.114 1.00 57.47 504 GLU A C 1
ATOM 3894 O O . GLU A 1 504 ? -20.644 18.426 20.977 1.00 57.47 504 GLU A O 1
ATOM 3899 N N . GLY A 1 505 ? -18.746 17.621 21.833 1.00 57.78 505 GLY A N 1
ATOM 3900 C CA . GLY A 1 505 ? -19.349 16.468 22.500 1.00 57.78 505 GLY A CA 1
ATOM 3901 C C . GLY A 1 505 ? -19.500 15.224 21.620 1.00 57.78 505 GLY A C 1
ATOM 3902 O O . GLY A 1 505 ? -19.998 14.205 22.118 1.00 57.78 505 GLY A O 1
ATOM 3903 N N . ARG A 1 506 ? -19.024 15.251 20.366 1.00 68.12 506 ARG A N 1
ATOM 3904 C CA . ARG A 1 506 ? -19.083 14.117 19.430 1.00 68.12 506 ARG A CA 1
ATOM 3905 C C . ARG A 1 506 ? -18.111 13.029 19.854 1.00 68.12 506 ARG A C 1
ATOM 3907 O O . ARG A 1 506 ? -16.967 13.300 20.215 1.00 68.12 506 ARG A O 1
ATOM 3914 N N . ARG A 1 507 ? -18.547 11.768 19.795 1.00 71.75 507 ARG A N 1
ATOM 3915 C CA . ARG A 1 507 ? -17.707 10.620 20.174 1.00 71.75 507 ARG A CA 1
ATOM 3916 C C . ARG A 1 507 ? -16.569 10.421 19.182 1.00 71.75 507 ARG A C 1
ATOM 3918 O O . ARG A 1 507 ? -16.783 10.469 17.974 1.00 71.75 507 ARG A O 1
ATOM 3925 N N . LEU A 1 508 ? -15.388 10.111 19.704 1.00 72.19 508 LEU A N 1
ATOM 3926 C CA . LEU A 1 508 ? -14.246 9.722 18.892 1.00 72.19 508 LEU A CA 1
ATOM 3927 C C . LEU A 1 508 ? -14.354 8.247 18.483 1.00 72.19 508 LEU A C 1
ATOM 3929 O O . LEU A 1 508 ? -14.583 7.370 19.320 1.00 72.19 508 LEU A O 1
ATOM 3933 N N . VAL A 1 509 ? -14.151 7.974 17.197 1.00 76.88 509 VAL A N 1
ATOM 3934 C CA . VAL A 1 509 ? -14.124 6.635 16.609 1.00 76.88 509 VAL A CA 1
ATOM 3935 C C . VAL A 1 509 ? -12.695 6.251 16.225 1.00 76.88 509 VAL A C 1
ATOM 3937 O O . VAL A 1 509 ? -11.958 7.093 15.705 1.00 76.88 509 VAL A O 1
ATOM 3940 N N . PRO A 1 510 ? -12.269 5.002 16.490 1.00 78.56 510 PRO A N 1
ATOM 3941 C CA . PRO A 1 510 ? -10.959 4.537 16.068 1.00 78.56 510 PRO A CA 1
ATOM 3942 C C . PRO A 1 510 ? -10.936 4.339 14.550 1.00 78.56 510 PRO A C 1
ATOM 3944 O O . PRO A 1 510 ? -11.781 3.646 13.981 1.00 78.56 510 PRO A O 1
ATOM 3947 N N . VAL A 1 511 ? -9.936 4.928 13.905 1.00 84.94 511 VAL A N 1
ATOM 3948 C CA . VAL A 1 511 ? -9.684 4.830 12.468 1.00 84.94 511 VAL A CA 1
ATOM 3949 C C . VAL A 1 511 ? -8.246 4.375 12.271 1.00 84.94 511 VAL A C 1
ATOM 3951 O O . VAL A 1 511 ? -7.325 4.980 12.818 1.00 84.94 511 VAL A O 1
ATOM 3954 N N . MET A 1 512 ? -8.034 3.310 11.504 1.00 88.25 512 MET A N 1
ATOM 3955 C CA . MET A 1 512 ? -6.695 2.873 11.122 1.00 88.25 512 MET A CA 1
ATOM 3956 C C . MET A 1 512 ? -6.171 3.786 10.012 1.00 88.25 512 MET A C 1
ATOM 3958 O O . MET A 1 512 ? -6.798 3.909 8.965 1.00 88.25 512 MET A O 1
ATOM 3962 N N . LEU A 1 513 ? -5.016 4.408 10.215 1.00 89.81 513 LEU A N 1
ATOM 3963 C CA . LEU A 1 513 ? -4.299 5.164 9.195 1.00 89.81 513 LEU A CA 1
ATOM 3964 C C . LEU A 1 513 ? -3.157 4.329 8.634 1.00 89.81 513 LEU A C 1
ATOM 3966 O O . LEU A 1 513 ? -2.422 3.685 9.384 1.00 89.81 513 LEU A O 1
ATOM 3970 N N . LYS A 1 514 ? -2.993 4.395 7.315 1.00 89.44 514 LYS A N 1
ATOM 3971 C CA . LYS A 1 514 ? -1.929 3.725 6.574 1.00 89.44 514 LYS A CA 1
ATOM 3972 C C . LYS A 1 514 ? -1.148 4.754 5.762 1.00 89.44 514 LYS A C 1
ATOM 3974 O O . LYS A 1 514 ? -1.635 5.234 4.743 1.00 89.44 514 LYS A O 1
ATOM 3979 N N . ASP A 1 515 ? 0.044 5.120 6.226 1.00 88.06 515 ASP A N 1
ATOM 3980 C CA . ASP A 1 515 ? 0.968 6.012 5.512 1.00 88.06 515 ASP A CA 1
ATOM 3981 C C . ASP A 1 515 ? 1.751 5.209 4.474 1.00 88.06 515 ASP A C 1
ATOM 3983 O O . ASP A 1 515 ? 2.737 4.541 4.797 1.00 88.06 515 ASP A O 1
ATOM 3987 N N . VAL A 1 516 ? 1.277 5.238 3.228 1.00 82.50 516 VAL A N 1
ATOM 3988 C CA . VAL A 1 516 ? 1.935 4.564 2.108 1.00 82.50 516 VAL A CA 1
ATOM 3989 C C . VAL A 1 516 ? 3.060 5.448 1.569 1.00 82.50 516 VAL A C 1
ATOM 3991 O O . VAL A 1 516 ? 2.984 6.682 1.577 1.00 82.50 516 VAL A O 1
ATOM 3994 N N . ALA A 1 517 ? 4.136 4.814 1.096 1.00 74.06 517 ALA A N 1
ATOM 3995 C CA . ALA A 1 517 ? 5.246 5.521 0.474 1.00 74.06 517 ALA A CA 1
ATOM 3996 C C . ALA A 1 517 ? 4.766 6.444 -0.660 1.00 74.06 517 ALA A C 1
ATOM 3998 O O . ALA A 1 517 ? 3.748 6.204 -1.310 1.00 74.06 517 ALA A O 1
ATOM 3999 N N . GLY A 1 518 ? 5.511 7.526 -0.898 1.00 71.88 518 GLY A N 1
ATOM 4000 C CA . GLY A 1 518 ? 5.166 8.455 -1.970 1.00 71.88 518 GLY A CA 1
ATOM 4001 C C . GLY A 1 518 ? 5.172 7.777 -3.334 1.00 71.88 518 GLY A C 1
ATOM 4002 O O . GLY A 1 518 ? 6.147 7.112 -3.679 1.00 71.88 518 GLY A O 1
ATOM 4003 N N . LEU A 1 519 ? 4.095 7.968 -4.096 1.00 76.12 519 LEU A N 1
ATOM 4004 C CA . LEU A 1 519 ? 4.021 7.494 -5.474 1.00 76.12 519 LEU A CA 1
ATOM 4005 C C . LEU A 1 519 ? 4.923 8.366 -6.351 1.00 76.12 519 LEU A C 1
ATOM 4007 O O . LEU A 1 519 ? 4.943 9.584 -6.185 1.00 76.12 519 LEU A O 1
ATOM 4011 N N . VAL A 1 520 ? 5.618 7.749 -7.302 1.00 72.94 520 VAL A N 1
ATOM 4012 C CA . VAL A 1 520 ? 6.409 8.429 -8.341 1.00 72.94 520 VAL A CA 1
ATOM 4013 C C . VAL A 1 520 ? 5.877 8.041 -9.723 1.00 72.94 520 VAL A C 1
ATOM 4015 O O . VAL A 1 520 ? 5.280 6.966 -9.837 1.00 72.94 520 VAL A O 1
ATOM 4018 N N . PRO A 1 521 ? 6.056 8.876 -10.763 1.00 73.75 521 PRO A N 1
ATOM 4019 C CA . PRO A 1 521 ? 5.570 8.567 -12.106 1.00 73.75 521 PRO A CA 1
ATOM 4020 C C . PRO A 1 521 ? 6.042 7.199 -12.609 1.00 73.75 521 PRO A C 1
ATOM 4022 O O . PRO A 1 521 ? 7.220 6.857 -12.501 1.00 73.75 521 PRO A O 1
ATOM 4025 N N . GLY A 1 522 ? 5.121 6.412 -13.168 1.00 69.81 522 GLY A N 1
ATOM 4026 C CA . GLY A 1 522 ? 5.404 5.070 -13.669 1.00 69.81 522 GLY A CA 1
ATOM 4027 C C . GLY A 1 522 ? 5.450 3.983 -12.592 1.00 69.81 522 GLY A C 1
ATOM 4028 O O . GLY A 1 522 ? 5.970 2.896 -12.861 1.00 69.81 522 GLY A O 1
ATOM 4029 N N . ALA A 1 523 ? 4.894 4.221 -11.400 1.00 70.38 523 ALA A N 1
ATOM 4030 C CA . ALA A 1 523 ? 4.820 3.223 -10.333 1.00 70.38 523 ALA A CA 1
ATOM 4031 C C . ALA A 1 523 ? 4.090 1.946 -10.789 1.00 70.38 523 ALA A C 1
ATOM 4033 O O . ALA A 1 523 ? 4.521 0.842 -10.442 1.00 70.38 523 ALA A O 1
ATOM 4034 N N . TYR A 1 524 ? 3.054 2.082 -11.627 1.00 69.00 524 TYR A N 1
ATOM 4035 C CA . TYR A 1 524 ? 2.325 0.948 -12.215 1.00 69.00 524 TYR A CA 1
ATOM 4036 C C . TYR A 1 524 ? 3.172 0.071 -13.154 1.00 69.00 524 TYR A C 1
ATOM 4038 O O . TYR A 1 524 ? 2.882 -1.116 -13.317 1.00 69.00 524 TYR A O 1
ATOM 4046 N N . LYS A 1 525 ? 4.232 0.621 -13.773 1.00 70.88 525 LYS A N 1
ATOM 4047 C CA . LYS A 1 525 ? 5.135 -0.129 -14.669 1.00 70.88 525 LYS A CA 1
ATOM 4048 C C . LYS A 1 525 ? 6.067 -1.070 -13.899 1.00 70.88 525 LYS A C 1
ATOM 4050 O O . LYS A 1 525 ? 6.856 -1.788 -14.504 1.00 70.88 525 LYS A O 1
ATOM 4055 N N . GLY A 1 526 ? 6.006 -1.069 -12.564 1.00 59.34 526 GLY A N 1
ATOM 4056 C CA . GLY A 1 526 ? 6.906 -1.854 -11.723 1.00 59.34 526 GLY A CA 1
ATOM 4057 C C . GLY A 1 526 ? 8.335 -1.307 -11.678 1.00 59.34 526 GLY A C 1
ATOM 4058 O O . GLY A 1 526 ? 9.237 -2.020 -11.243 1.00 59.34 526 GLY A O 1
ATOM 4059 N N . LEU A 1 527 ? 8.552 -0.055 -12.101 1.00 45.78 527 LEU A N 1
ATOM 4060 C CA . LEU A 1 527 ? 9.818 0.644 -11.899 1.00 45.78 527 LEU A CA 1
ATOM 4061 C C . LEU A 1 527 ? 10.015 0.862 -10.385 1.00 45.78 527 LEU A C 1
ATOM 4063 O O . LEU A 1 527 ? 9.207 1.502 -9.710 1.00 45.78 527 LEU A O 1
ATOM 4067 N N . GLY A 1 528 ? 11.066 0.267 -9.817 1.00 52.03 528 GLY A N 1
ATOM 4068 C CA . GLY A 1 528 ? 11.347 0.319 -8.378 1.00 52.03 528 GLY A CA 1
ATOM 4069 C C . GLY A 1 528 ? 10.400 -0.533 -7.512 1.00 52.03 528 GLY A C 1
ATOM 4070 O O . GLY A 1 528 ? 9.998 -1.632 -7.883 1.00 52.03 528 GLY A O 1
ATOM 4071 N N . LYS A 1 529 ? 10.063 -0.053 -6.304 1.00 51.19 529 LYS A N 1
ATOM 4072 C CA . LYS A 1 529 ? 9.138 -0.732 -5.363 1.00 51.19 529 LYS A CA 1
ATOM 4073 C C . LYS A 1 529 ? 7.648 -0.403 -5.617 1.00 51.19 529 LYS A C 1
ATOM 4075 O O . LYS A 1 529 ? 6.803 -0.867 -4.858 1.00 51.19 529 LYS A O 1
ATOM 4080 N N . GLY A 1 530 ? 7.326 0.343 -6.684 1.00 51.56 530 GLY A N 1
ATOM 4081 C CA . GLY A 1 530 ? 6.012 0.946 -6.972 1.00 51.56 530 GLY A CA 1
ATOM 4082 C C . GLY A 1 530 ? 4.803 0.011 -6.859 1.00 51.56 530 GLY A C 1
ATOM 4083 O O . GLY A 1 530 ? 3.865 0.318 -6.130 1.00 51.56 530 GLY A O 1
ATOM 4084 N N . ASN A 1 531 ? 4.853 -1.170 -7.485 1.00 61.28 531 ASN A N 1
ATOM 4085 C CA . ASN A 1 531 ? 3.741 -2.130 -7.429 1.00 61.28 531 ASN A CA 1
ATOM 4086 C C . ASN A 1 531 ? 3.427 -2.622 -6.006 1.00 61.28 531 ASN A C 1
ATOM 4088 O O . ASN A 1 531 ? 2.263 -2.843 -5.691 1.00 61.28 531 ASN A O 1
ATOM 4092 N N . LYS A 1 532 ? 4.432 -2.734 -5.124 1.00 65.56 532 LYS A N 1
ATOM 4093 C CA . LYS A 1 532 ? 4.198 -3.136 -3.727 1.00 65.56 532 LYS A CA 1
ATOM 4094 C C . LYS A 1 532 ? 3.458 -2.054 -2.936 1.00 65.56 532 LYS A C 1
ATOM 4096 O O . LYS A 1 532 ? 2.605 -2.384 -2.126 1.00 65.56 532 LYS A O 1
ATOM 4101 N N . PHE A 1 533 ? 3.736 -0.780 -3.211 1.00 69.50 533 PHE A N 1
ATOM 4102 C CA . PHE A 1 533 ? 3.045 0.334 -2.554 1.00 69.50 533 PHE A CA 1
ATOM 4103 C C . PHE A 1 533 ? 1.581 0.450 -2.988 1.00 69.50 533 PHE A C 1
ATOM 4105 O O . PHE A 1 533 ? 0.725 0.813 -2.190 1.00 69.50 533 PHE A O 1
ATOM 4112 N N . LEU A 1 534 ? 1.274 0.121 -4.245 1.00 77.19 534 LEU A N 1
ATOM 4113 C CA . LEU A 1 534 ? -0.109 0.078 -4.721 1.00 77.19 534 LEU A CA 1
ATOM 4114 C C . LEU A 1 534 ? -0.874 -1.107 -4.113 1.00 77.19 534 LEU A C 1
ATOM 4116 O O . LEU A 1 534 ? -2.027 -0.946 -3.710 1.00 77.19 534 LEU A O 1
ATOM 4120 N N . ASP A 1 535 ? -0.220 -2.261 -3.945 1.00 80.12 535 ASP A N 1
ATOM 4121 C CA . ASP A 1 535 ? -0.788 -3.404 -3.217 1.00 80.12 535 ASP A CA 1
ATOM 4122 C C . ASP A 1 535 ? -1.126 -3.041 -1.758 1.00 80.12 535 ASP A C 1
ATOM 4124 O O . ASP A 1 535 ? -2.164 -3.462 -1.237 1.00 80.12 535 ASP A O 1
ATOM 4128 N N . ASP A 1 536 ? -0.315 -2.191 -1.120 1.00 82.62 536 ASP A N 1
ATOM 4129 C CA . ASP A 1 536 ? -0.579 -1.669 0.224 1.00 82.62 536 ASP A CA 1
ATOM 4130 C C . ASP A 1 536 ? -1.832 -0.779 0.298 1.00 82.62 536 ASP A C 1
ATOM 4132 O O . ASP A 1 536 ? -2.337 -0.542 1.388 1.00 82.62 536 ASP A O 1
ATOM 4136 N N . LEU A 1 537 ? -2.391 -0.305 -0.816 1.00 84.62 537 LEU A N 1
ATOM 4137 C CA . LEU A 1 537 ? -3.653 0.445 -0.806 1.00 84.62 537 LEU A CA 1
ATOM 4138 C C . LEU A 1 537 ? -4.886 -0.464 -0.880 1.00 84.62 537 LEU A C 1
ATOM 4140 O O . LEU A 1 537 ? -5.998 -0.012 -0.616 1.00 84.62 537 LEU A O 1
ATOM 4144 N N . THR A 1 538 ? -4.723 -1.747 -1.221 1.00 87.25 538 THR A N 1
ATOM 4145 C CA . THR A 1 538 ? -5.841 -2.658 -1.541 1.00 87.25 538 THR A CA 1
ATOM 4146 C C . THR A 1 538 ? -6.821 -2.906 -0.398 1.00 87.25 538 THR A C 1
ATOM 4148 O O . THR A 1 538 ? -7.956 -3.300 -0.662 1.00 87.25 538 THR A O 1
ATOM 4151 N N . ASP A 1 539 ? -6.419 -2.695 0.851 1.00 85.50 539 ASP A N 1
ATOM 4152 C CA . ASP A 1 539 ? -7.214 -2.865 2.070 1.00 85.50 539 ASP A CA 1
ATOM 4153 C C . ASP A 1 539 ? -7.778 -1.548 2.632 1.00 85.50 539 ASP A C 1
ATOM 4155 O O . ASP A 1 539 ? -8.675 -1.593 3.473 1.00 85.50 539 ASP A O 1
ATOM 4159 N N . ALA A 1 540 ? -7.336 -0.387 2.136 1.00 90.56 540 ALA A N 1
ATOM 4160 C CA . ALA A 1 540 ? -7.877 0.910 2.537 1.00 90.56 540 ALA A CA 1
ATOM 4161 C C . ALA A 1 540 ? -9.340 1.055 2.093 1.00 90.56 540 ALA A C 1
ATOM 4163 O O . ALA A 1 540 ? -9.675 0.720 0.960 1.00 90.56 540 ALA A O 1
ATOM 4164 N N . ASN A 1 541 ? -10.227 1.563 2.949 1.00 90.00 541 ASN A N 1
ATOM 4165 C CA . ASN A 1 541 ? -11.631 1.821 2.607 1.00 90.00 541 ASN A CA 1
ATOM 4166 C C . ASN A 1 541 ? -11.814 3.153 1.878 1.00 90.00 541 ASN A C 1
ATOM 4168 O O . ASN A 1 541 ? -12.667 3.258 1.007 1.00 90.00 541 ASN A O 1
ATOM 4172 N N . VAL A 1 542 ? -11.003 4.145 2.234 1.00 92.31 542 VAL A N 1
ATOM 4173 C CA . VAL A 1 542 ? -11.027 5.507 1.698 1.00 92.31 542 VAL A CA 1
ATOM 4174 C C . VAL A 1 542 ? -9.591 6.010 1.590 1.00 92.31 542 VAL A C 1
ATOM 4176 O O . VAL A 1 542 ? -8.721 5.591 2.362 1.00 92.31 542 VAL A O 1
ATOM 4179 N N . LEU A 1 543 ? -9.329 6.890 0.630 1.00 94.31 543 LEU A N 1
ATOM 4180 C CA . LEU A 1 543 ? -8.027 7.522 0.456 1.00 94.31 543 LEU A CA 1
ATOM 4181 C C . LEU A 1 543 ? -8.059 8.977 0.927 1.00 94.31 543 LEU A C 1
ATOM 4183 O O . LEU A 1 543 ? -9.021 9.707 0.695 1.00 94.31 543 LEU A O 1
ATOM 4187 N N . VAL A 1 544 ? -6.977 9.417 1.558 1.00 95.50 544 VAL A N 1
ATOM 4188 C CA . VAL A 1 544 ? -6.696 10.839 1.764 1.00 95.50 544 VAL A CA 1
ATOM 4189 C C . VAL A 1 544 ? -5.485 11.182 0.918 1.00 95.50 544 VAL A C 1
ATOM 4191 O O . VAL A 1 544 ? -4.376 10.698 1.162 1.00 95.50 544 VAL A O 1
ATOM 4194 N N . GLN A 1 545 ? -5.706 12.007 -0.099 1.00 94.56 545 GLN A N 1
ATOM 4195 C CA . GLN A 1 545 ? -4.660 12.443 -0.999 1.00 94.56 545 GLN A CA 1
ATOM 4196 C C . GLN A 1 545 ? -4.004 13.719 -0.477 1.00 94.56 545 GLN A C 1
ATOM 4198 O O . GLN A 1 545 ? -4.535 14.819 -0.620 1.00 94.56 545 GLN A O 1
ATOM 4203 N N . ILE A 1 546 ? -2.815 13.569 0.096 1.00 93.69 546 ILE A N 1
ATOM 4204 C CA . ILE A 1 546 ? -1.996 14.680 0.572 1.00 93.69 546 ILE A CA 1
ATOM 4205 C C . ILE A 1 546 ? -1.272 15.305 -0.619 1.00 93.69 546 ILE A C 1
ATOM 4207 O O . ILE A 1 546 ? -0.424 14.667 -1.250 1.00 93.69 546 ILE A O 1
ATOM 4211 N N . THR A 1 547 ? -1.590 16.565 -0.891 1.00 91.81 547 THR A N 1
ATOM 4212 C CA . THR A 1 547 ? -1.085 17.326 -2.037 1.00 91.81 547 THR A CA 1
ATOM 4213 C C . THR A 1 547 ? -0.382 18.586 -1.548 1.00 91.81 547 THR A C 1
ATOM 4215 O O . THR A 1 547 ? -0.812 19.190 -0.570 1.00 91.81 547 THR A O 1
ATOM 4218 N N . ASP A 1 548 ? 0.718 18.972 -2.191 1.00 89.75 548 ASP A N 1
ATOM 4219 C CA . ASP A 1 548 ? 1.452 20.191 -1.851 1.00 89.75 548 ASP A CA 1
ATOM 4220 C C . ASP A 1 548 ? 0.776 21.418 -2.480 1.00 89.75 548 ASP A C 1
ATOM 4222 O O . ASP A 1 548 ? 0.919 21.669 -3.674 1.00 89.75 548 ASP A O 1
ATOM 4226 N N . ALA A 1 549 ? 0.048 22.187 -1.672 1.00 88.25 549 ALA A N 1
ATOM 4227 C CA . ALA A 1 549 ? -0.663 23.385 -2.108 1.00 88.25 549 ALA A CA 1
ATOM 4228 C C . ALA A 1 549 ? 0.277 24.519 -2.550 1.00 88.25 549 ALA A C 1
ATOM 4230 O O . ALA A 1 549 ? -0.148 25.415 -3.269 1.00 88.25 549 ALA A O 1
ATOM 4231 N N . SER A 1 550 ? 1.556 24.486 -2.150 1.00 82.19 550 SER A N 1
ATOM 4232 C CA . SER A 1 550 ? 2.508 25.552 -2.485 1.00 82.19 550 SER A CA 1
ATOM 4233 C C . SER A 1 550 ? 2.965 25.541 -3.948 1.00 82.19 550 SER A C 1
ATOM 4235 O O . SER A 1 550 ? 3.553 26.519 -4.397 1.00 82.19 550 SER A O 1
ATOM 4237 N N . GLY A 1 551 ? 2.768 24.435 -4.681 1.00 75.94 551 GLY A N 1
ATOM 4238 C CA . GLY A 1 551 ? 3.211 24.302 -6.078 1.00 75.94 551 GLY A CA 1
ATOM 4239 C C . GLY A 1 551 ? 4.738 24.305 -6.277 1.00 75.94 551 GLY A C 1
ATOM 4240 O O . GLY A 1 551 ? 5.223 24.416 -7.398 1.00 75.94 551 GLY A O 1
ATOM 4241 N N . ARG A 1 552 ? 5.530 24.191 -5.201 1.00 73.12 552 ARG A N 1
ATOM 4242 C CA . ARG A 1 552 ? 7.007 24.282 -5.253 1.00 73.12 552 ARG A CA 1
ATOM 4243 C C . ARG A 1 552 ? 7.717 22.939 -5.437 1.00 73.12 552 ARG A C 1
ATOM 4245 O O . ARG A 1 552 ? 8.944 22.912 -5.535 1.00 73.12 552 ARG A O 1
ATOM 4252 N N . SER A 1 553 ? 6.978 21.828 -5.411 1.00 70.44 553 SER A N 1
ATOM 4253 C CA . SER A 1 553 ? 7.539 20.484 -5.566 1.00 70.44 553 SER A CA 1
ATOM 4254 C C . SER A 1 553 ? 7.345 19.931 -6.978 1.00 70.44 553 SER A C 1
ATOM 4256 O O . SER A 1 553 ? 6.246 19.964 -7.532 1.00 70.44 553 SER A O 1
ATOM 4258 N N . ASP A 1 554 ? 8.422 19.396 -7.557 1.00 68.12 554 ASP A N 1
ATOM 4259 C CA . ASP A 1 554 ? 8.384 18.722 -8.857 1.00 68.12 554 ASP A CA 1
ATOM 4260 C C . ASP A 1 554 ? 7.682 17.343 -8.781 1.00 68.12 554 ASP A C 1
ATOM 4262 O O . ASP A 1 554 ? 7.171 16.915 -7.740 1.00 68.12 554 ASP A O 1
ATOM 4266 N N . SER A 1 555 ? 7.624 16.613 -9.898 1.00 63.81 555 SER A N 1
ATOM 4267 C CA . SER A 1 555 ? 7.015 15.273 -9.964 1.00 63.81 555 SER A CA 1
ATOM 4268 C C . SER A 1 555 ? 7.699 14.221 -9.079 1.00 63.81 555 SER A C 1
ATOM 4270 O O . SER A 1 555 ? 7.059 13.230 -8.726 1.00 63.81 555 SER A O 1
ATOM 4272 N N . ASN A 1 556 ? 8.953 14.445 -8.679 1.00 60.28 556 ASN A N 1
ATOM 4273 C CA . ASN A 1 556 ? 9.734 13.569 -7.806 1.00 60.28 556 ASN A CA 1
ATOM 4274 C C . ASN A 1 556 ? 9.735 14.038 -6.338 1.00 60.28 556 ASN A C 1
ATOM 4276 O O . ASN A 1 556 ? 10.268 13.345 -5.470 1.00 60.28 556 ASN A O 1
ATOM 4280 N N . GLY A 1 557 ? 9.114 15.182 -6.039 1.00 57.38 557 GLY A N 1
ATOM 4281 C CA . GLY A 1 557 ? 9.064 15.769 -4.704 1.00 57.38 557 GLY A CA 1
ATOM 4282 C C . GLY A 1 557 ? 10.304 16.585 -4.323 1.00 57.38 557 GLY A C 1
ATOM 4283 O O . GLY A 1 557 ? 10.501 16.837 -3.128 1.00 57.38 557 GLY A O 1
ATOM 4284 N N . ASN A 1 558 ? 11.129 16.994 -5.294 1.00 66.19 558 ASN A N 1
ATOM 4285 C CA . ASN A 1 558 ? 12.219 17.946 -5.075 1.00 66.19 558 ASN A CA 1
ATOM 4286 C C . ASN A 1 558 ? 11.667 19.370 -5.040 1.00 66.19 558 ASN A C 1
ATOM 4288 O O . ASN A 1 558 ? 10.741 19.705 -5.775 1.00 66.19 558 ASN A O 1
ATOM 4292 N N . ILE A 1 559 ? 12.240 20.210 -4.182 1.00 63.75 559 ILE A N 1
ATOM 4293 C CA . ILE A 1 559 ? 11.810 21.598 -4.004 1.00 63.75 559 ILE A CA 1
ATOM 4294 C C . ILE A 1 559 ? 12.676 22.483 -4.904 1.00 63.75 559 ILE A C 1
ATOM 4296 O O . ILE A 1 559 ? 13.891 22.537 -4.713 1.00 63.75 559 ILE A O 1
ATOM 4300 N N . GLY A 1 560 ? 12.053 23.164 -5.866 1.00 58.00 560 GLY A N 1
ATOM 4301 C CA . GLY A 1 560 ? 12.709 24.170 -6.703 1.00 58.00 560 GLY A CA 1
ATOM 4302 C C . GLY A 1 560 ? 12.660 25.576 -6.081 1.00 58.00 560 GLY A C 1
ATOM 4303 O O . GLY A 1 560 ? 11.836 25.828 -5.198 1.00 58.00 560 GLY A O 1
ATOM 4304 N N . PRO A 1 561 ? 13.537 26.504 -6.512 1.00 49.12 561 PRO A N 1
ATOM 4305 C CA . PRO A 1 561 ? 13.496 27.904 -6.083 1.00 49.12 561 PRO A CA 1
ATOM 4306 C C . PRO A 1 561 ? 12.326 28.695 -6.696 1.00 49.12 561 PRO A C 1
ATOM 4308 O O . PRO A 1 561 ? 11.908 29.693 -6.114 1.00 49.12 561 PRO A O 1
ATOM 4311 N N . GLU A 1 562 ? 11.785 28.252 -7.832 1.00 54.84 562 GLU A N 1
ATOM 4312 C CA . GLU A 1 562 ? 10.654 28.876 -8.528 1.00 54.84 562 GLU A CA 1
ATOM 4313 C C . GLU A 1 562 ? 9.363 28.074 -8.311 1.00 54.84 562 GLU A C 1
ATOM 4315 O O . GLU A 1 562 ? 9.395 26.848 -8.172 1.00 54.84 562 GLU A O 1
ATOM 4320 N N . VAL A 1 563 ? 8.217 28.764 -8.279 1.00 55.91 563 VAL A N 1
ATOM 4321 C CA . VAL A 1 563 ? 6.902 28.110 -8.311 1.00 55.91 563 VAL A CA 1
ATOM 4322 C C . VAL A 1 563 ? 6.788 27.394 -9.651 1.00 55.91 563 VAL A C 1
ATOM 4324 O O . VAL A 1 563 ? 6.795 28.030 -10.704 1.00 55.91 563 VAL A O 1
ATOM 4327 N N . VAL A 1 564 ? 6.687 26.066 -9.621 1.00 54.41 564 VAL A N 1
ATOM 4328 C CA . VAL A 1 564 ? 6.377 25.302 -10.826 1.00 54.41 564 VAL A CA 1
ATOM 4329 C C . VAL A 1 564 ? 4.933 25.654 -11.161 1.00 54.41 564 VAL A C 1
ATOM 4331 O O . VAL A 1 564 ? 4.037 25.375 -10.368 1.00 54.41 564 VAL A O 1
ATOM 4334 N N . VAL A 1 565 ? 4.700 26.320 -12.294 1.00 52.94 565 VAL A N 1
ATOM 4335 C CA . VAL A 1 565 ? 3.354 26.692 -12.758 1.00 52.94 565 VAL A CA 1
ATOM 4336 C C . VAL A 1 565 ? 2.587 25.412 -13.102 1.00 52.94 565 VAL A C 1
ATOM 4338 O O . VAL A 1 565 ? 2.573 24.956 -14.242 1.00 52.94 565 VAL A O 1
ATOM 4341 N N . LYS A 1 566 ? 2.014 24.772 -12.084 1.00 65.75 566 LYS A N 1
ATOM 4342 C CA . LYS A 1 566 ? 1.217 23.554 -12.186 1.00 65.75 566 LYS A CA 1
ATOM 4343 C C . LYS A 1 566 ? 0.195 23.545 -11.057 1.00 65.75 566 LYS A C 1
ATOM 4345 O O . LYS A 1 566 ? 0.546 23.814 -9.907 1.00 65.75 566 LYS A O 1
ATOM 4350 N N . SER A 1 567 ? -1.067 23.267 -11.378 1.00 81.25 567 SER A N 1
ATOM 4351 C CA . SER A 1 567 ? -2.125 23.259 -10.369 1.00 81.25 567 SER A CA 1
ATOM 4352 C C . SER A 1 567 ? -1.887 22.099 -9.397 1.00 81.25 567 SER A C 1
ATOM 4354 O O . SER A 1 567 ? -1.618 20.983 -9.849 1.00 81.25 567 SER A O 1
ATOM 4356 N N . PRO A 1 568 ? -2.043 22.287 -8.073 1.00 82.12 568 PRO A N 1
ATOM 4357 C CA . PRO A 1 568 ? -2.027 21.175 -7.124 1.00 82.12 568 PRO A CA 1
ATOM 4358 C C . PRO A 1 568 ? -3.026 20.063 -7.495 1.00 82.12 568 PRO A C 1
ATOM 4360 O O . PRO A 1 568 ? -2.779 18.887 -7.236 1.00 82.12 568 PRO A O 1
ATOM 4363 N N . LEU A 1 569 ? -4.135 20.393 -8.167 1.00 85.56 569 LEU A N 1
ATOM 4364 C CA . LEU A 1 569 ? -5.119 19.405 -8.623 1.00 85.56 569 LEU A CA 1
ATOM 4365 C C . LEU A 1 569 ? -4.596 18.491 -9.744 1.00 85.56 569 LEU A C 1
ATOM 4367 O O . LEU A 1 569 ? -5.092 17.372 -9.894 1.00 85.56 569 LEU A O 1
ATOM 4371 N N . ASP A 1 570 ? -3.557 18.897 -10.475 1.00 85.88 570 ASP A N 1
ATOM 4372 C CA . ASP A 1 570 ? -2.921 18.045 -11.485 1.00 85.88 570 ASP A CA 1
ATOM 4373 C C . ASP A 1 570 ? -2.241 16.826 -10.846 1.00 85.88 570 ASP A C 1
ATOM 4375 O O . ASP A 1 570 ? -2.131 15.766 -11.467 1.00 85.88 570 ASP A O 1
ATOM 4379 N N . ASP A 1 571 ? -1.837 16.934 -9.578 1.00 84.69 571 ASP A N 1
ATOM 4380 C CA . ASP A 1 571 ? -1.292 15.809 -8.821 1.00 84.69 571 ASP A CA 1
ATOM 4381 C C . ASP A 1 571 ? -2.374 14.768 -8.521 1.00 84.69 571 ASP A C 1
ATOM 4383 O O . ASP A 1 571 ? -2.094 13.569 -8.545 1.00 84.69 571 ASP A O 1
ATOM 4387 N N . ALA A 1 572 ? -3.622 15.205 -8.314 1.00 85.31 572 ALA A N 1
ATOM 4388 C CA . ALA A 1 572 ? -4.773 14.311 -8.195 1.00 85.31 572 ALA A CA 1
ATOM 4389 C C . ALA A 1 572 ? -5.095 13.600 -9.501 1.00 85.31 572 ALA A C 1
ATOM 4391 O O . ALA A 1 572 ? -5.320 12.387 -9.499 1.00 85.31 572 ALA A O 1
ATOM 4392 N N . CYS A 1 573 ? -5.051 14.329 -10.617 1.00 87.56 573 CYS A N 1
ATOM 4393 C CA . CYS A 1 573 ? -5.185 13.736 -11.943 1.00 87.56 573 CYS A CA 1
ATOM 4394 C C . CYS A 1 573 ? -4.144 12.629 -12.156 1.00 87.56 573 CYS A C 1
ATOM 4396 O O . CYS A 1 573 ? -4.479 11.496 -12.513 1.00 87.56 573 CYS A O 1
ATOM 4398 N N . TRP A 1 574 ? -2.880 12.940 -11.864 1.00 87.44 574 TRP A N 1
ATOM 4399 C CA . TRP A 1 574 ? -1.771 12.017 -12.055 1.00 87.44 574 TRP A CA 1
ATOM 4400 C C . TRP A 1 574 ? -1.862 10.774 -11.150 1.00 87.44 574 TRP A C 1
ATOM 4402 O O . TRP A 1 574 ? -1.767 9.655 -11.657 1.00 87.44 574 TRP A O 1
ATOM 4412 N N . ILE A 1 575 ? -2.118 10.929 -9.844 1.00 88.31 575 ILE A N 1
ATOM 4413 C CA . ILE A 1 575 ? -2.265 9.788 -8.916 1.00 88.31 575 ILE A CA 1
ATOM 4414 C C . ILE A 1 575 ? -3.410 8.876 -9.353 1.00 88.31 575 ILE A C 1
ATOM 4416 O O . ILE A 1 575 ? -3.269 7.651 -9.356 1.00 88.31 575 ILE A O 1
ATOM 4420 N N . ARG A 1 576 ? -4.545 9.456 -9.759 1.00 89.69 576 ARG A N 1
ATOM 4421 C CA . ARG A 1 576 ? -5.668 8.675 -10.275 1.00 89.69 576 ARG A CA 1
ATOM 4422 C C . ARG A 1 576 ? -5.266 7.877 -11.514 1.00 89.69 576 ARG A C 1
ATOM 4424 O O . ARG A 1 576 ? -5.588 6.691 -11.587 1.00 89.69 576 ARG A O 1
ATOM 4431 N N . ARG A 1 577 ? -4.552 8.493 -12.458 1.00 88.81 577 ARG A N 1
ATOM 4432 C CA . ARG A 1 577 ? -4.084 7.827 -13.683 1.00 88.81 577 ARG A CA 1
ATOM 4433 C C . ARG A 1 577 ? -3.158 6.650 -13.374 1.00 88.81 577 ARG A C 1
ATOM 4435 O O . ARG A 1 577 ? -3.334 5.585 -13.958 1.00 88.81 577 ARG A O 1
ATOM 4442 N N . GLU A 1 578 ? -2.248 6.787 -12.410 1.00 89.00 578 GLU A N 1
ATOM 4443 C CA . GLU A 1 578 ? -1.393 5.679 -11.948 1.00 89.00 578 GLU A CA 1
ATOM 4444 C C . GLU A 1 578 ? -2.221 4.497 -11.416 1.00 89.00 578 GLU A C 1
ATOM 4446 O O . GLU A 1 578 ? -1.965 3.344 -11.774 1.00 89.00 578 GLU A O 1
ATOM 4451 N N . LEU A 1 579 ? -3.258 4.768 -10.612 1.00 89.94 579 LEU A N 1
ATOM 4452 C CA . LEU A 1 579 ? -4.157 3.729 -10.097 1.00 89.94 579 LEU A CA 1
ATOM 4453 C C . LEU A 1 579 ? -4.927 3.032 -11.226 1.00 89.94 579 LEU A C 1
ATOM 4455 O O . LEU A 1 579 ? -5.013 1.800 -11.240 1.00 89.94 579 LEU A O 1
ATOM 4459 N N . VAL A 1 580 ? -5.458 3.797 -12.187 1.00 92.38 580 VAL A N 1
ATOM 4460 C CA . VAL A 1 580 ? -6.170 3.239 -13.347 1.00 92.38 580 VAL A CA 1
ATOM 4461 C C . VAL A 1 580 ? -5.231 2.380 -14.186 1.00 92.38 580 VAL A C 1
ATOM 4463 O O . VAL A 1 580 ? -5.589 1.257 -14.541 1.00 92.38 580 VAL A O 1
ATOM 4466 N N . GLN A 1 581 ? -4.018 2.861 -14.462 1.00 90.81 581 GLN A N 1
ATOM 4467 C CA . GLN A 1 581 ? -3.005 2.146 -15.238 1.00 90.81 581 GLN A CA 1
ATOM 4468 C C . GLN A 1 581 ? -2.591 0.833 -14.565 1.00 90.81 581 GLN A C 1
ATOM 4470 O O . GLN A 1 581 ? -2.515 -0.202 -15.234 1.00 90.81 581 GLN A O 1
ATOM 4475 N N . TRP A 1 582 ? -2.411 0.836 -13.246 1.00 89.88 582 TRP A N 1
ATOM 4476 C CA . TRP A 1 582 ? -2.083 -0.360 -12.472 1.00 89.88 582 TRP A CA 1
ATOM 4477 C C . TRP A 1 582 ? -3.176 -1.428 -12.532 1.00 89.88 582 TRP A C 1
ATOM 4479 O O . TRP A 1 582 ? -2.909 -2.574 -12.909 1.00 89.88 582 TRP A O 1
ATOM 4489 N N . VAL A 1 583 ? -4.421 -1.067 -12.212 1.00 91.31 583 VAL A N 1
ATOM 4490 C CA . VAL A 1 583 ? -5.520 -2.042 -12.207 1.00 91.31 583 VAL A CA 1
ATOM 4491 C C . VAL A 1 583 ? -5.849 -2.504 -13.629 1.00 91.31 583 VAL A C 1
ATOM 4493 O O . VAL A 1 583 ? -6.031 -3.701 -13.849 1.00 91.31 583 VAL A O 1
ATOM 4496 N N . SER A 1 584 ? -5.831 -1.601 -14.614 1.00 92.94 584 SER A N 1
ATOM 4497 C CA . SER A 1 584 ? -6.066 -1.950 -16.023 1.00 92.94 584 SER A CA 1
ATOM 4498 C C . SER A 1 584 ? -5.024 -2.933 -16.539 1.00 92.94 584 SER A C 1
ATOM 4500 O O . SER A 1 584 ? -5.388 -3.924 -17.163 1.00 92.94 584 SER A O 1
ATOM 4502 N N . SER A 1 585 ? -3.743 -2.738 -16.214 1.00 90.44 585 SER A N 1
ATOM 4503 C CA . SER A 1 585 ? -2.676 -3.668 -16.613 1.00 90.44 585 SER A CA 1
ATOM 4504 C C . SER A 1 585 ? -2.899 -5.073 -16.039 1.00 90.44 585 SER A C 1
ATOM 4506 O O . SER A 1 585 ? -2.772 -6.072 -16.752 1.00 90.44 585 SER A O 1
ATOM 4508 N N . ASN A 1 586 ? -3.312 -5.162 -14.770 1.00 89.75 586 ASN A N 1
ATOM 4509 C CA . ASN A 1 586 ? -3.611 -6.436 -14.112 1.00 89.75 586 ASN A CA 1
ATOM 4510 C C . ASN A 1 586 ? -4.828 -7.151 -14.717 1.00 89.75 586 ASN A C 1
ATOM 4512 O O . ASN A 1 586 ? -4.823 -8.382 -14.839 1.00 89.75 586 ASN A O 1
ATOM 4516 N N . VAL A 1 587 ? -5.870 -6.394 -15.073 1.00 91.06 587 VAL A N 1
ATOM 4517 C CA . VAL A 1 587 ? -7.092 -6.921 -15.695 1.00 91.06 587 VAL A CA 1
ATOM 4518 C C . VAL A 1 587 ? -6.802 -7.382 -17.121 1.00 91.06 587 VAL A C 1
ATOM 4520 O O . VAL A 1 587 ? -7.080 -8.540 -17.442 1.00 91.06 587 VAL A O 1
ATOM 4523 N N . SER A 1 588 ? -6.163 -6.540 -17.938 1.00 91.06 588 SER A N 1
ATOM 4524 C CA . SER A 1 588 ? -5.792 -6.842 -19.326 1.00 91.06 588 SER A CA 1
ATOM 4525 C C . SER A 1 588 ? -4.957 -8.117 -19.436 1.00 91.06 588 SER A C 1
ATOM 4527 O O . SER A 1 588 ? -5.262 -8.982 -20.256 1.00 91.06 588 SER A O 1
ATOM 4529 N N . ALA A 1 589 ? -3.983 -8.317 -18.539 1.00 89.81 589 ALA A N 1
ATOM 4530 C CA . ALA A 1 589 ? -3.145 -9.520 -18.518 1.00 89.81 589 ALA A CA 1
ATOM 4531 C C . ALA A 1 589 ? -3.935 -10.835 -18.333 1.00 89.81 589 ALA A C 1
ATOM 4533 O O . ALA A 1 589 ? -3.452 -11.910 -18.689 1.00 89.81 589 ALA A O 1
ATOM 4534 N N . LYS A 1 590 ? -5.146 -10.780 -17.761 1.00 91.06 590 LYS A N 1
ATOM 4535 C CA . LYS A 1 590 ? -5.997 -11.952 -17.478 1.00 91.06 590 LYS A CA 1
ATOM 4536 C C . LYS A 1 590 ? -7.316 -11.939 -18.257 1.00 91.06 590 LYS A C 1
ATOM 4538 O O . LYS A 1 590 ? -8.122 -12.867 -18.091 1.00 91.06 590 LYS A O 1
ATOM 4543 N N . PHE A 1 591 ? -7.528 -10.945 -19.120 1.00 90.75 591 PHE A N 1
ATOM 4544 C CA . PHE A 1 591 ? -8.806 -10.697 -19.786 1.00 90.75 591 PHE A CA 1
ATOM 4545 C C . PHE A 1 591 ? -9.199 -11.811 -20.764 1.00 90.75 591 PHE A C 1
ATOM 4547 O O . PHE A 1 591 ? -10.369 -12.168 -20.849 1.00 90.75 591 PHE A O 1
ATOM 4554 N N . GLY A 1 592 ? -8.233 -12.500 -21.385 1.00 89.06 592 GLY A N 1
ATOM 4555 C CA . GLY A 1 592 ? -8.524 -13.669 -22.232 1.00 89.06 592 GLY A CA 1
ATOM 4556 C C . GLY A 1 592 ? -9.299 -14.786 -21.509 1.00 89.06 592 GLY A C 1
ATOM 4557 O O . GLY A 1 592 ? -10.069 -15.520 -22.125 1.00 89.06 592 GLY A O 1
ATOM 4558 N N . SER A 1 593 ? -9.168 -14.896 -20.179 1.00 90.19 593 SER A N 1
ATOM 4559 C CA . SER A 1 593 ? -9.980 -15.836 -19.393 1.00 90.19 593 SER A CA 1
ATOM 4560 C C . SER A 1 593 ? -11.429 -15.376 -19.199 1.00 90.19 593 SER A C 1
ATOM 4562 O O . SER A 1 593 ? -12.308 -16.227 -19.070 1.00 90.19 593 SER A O 1
ATOM 4564 N N . VAL A 1 594 ? -11.678 -14.063 -19.208 1.00 89.75 594 VAL A N 1
ATOM 4565 C CA . VAL A 1 594 ? -13.011 -13.448 -19.097 1.00 89.75 594 VAL A CA 1
ATOM 4566 C C . VAL A 1 594 ? -13.819 -13.711 -20.359 1.00 89.75 594 VAL A C 1
ATOM 4568 O O . VAL A 1 594 ? -14.947 -14.170 -20.256 1.00 89.75 594 VAL A O 1
ATOM 4571 N N . VAL A 1 595 ? -13.210 -13.568 -21.538 1.00 88.31 595 VAL A N 1
ATOM 4572 C CA . VAL A 1 595 ? -13.859 -13.862 -22.830 1.00 88.31 595 VAL A CA 1
ATOM 4573 C C . VAL A 1 595 ? -14.457 -15.276 -22.877 1.00 88.31 595 VAL A C 1
ATOM 4575 O O . VAL A 1 595 ? -15.501 -15.504 -23.481 1.00 88.31 595 VAL A O 1
ATOM 4578 N N . ARG A 1 596 ? -13.813 -16.242 -22.209 1.00 84.94 596 ARG A N 1
ATOM 4579 C CA . ARG A 1 596 ? -14.270 -17.639 -22.151 1.00 84.94 596 ARG A CA 1
ATOM 4580 C C . ARG A 1 596 ? -15.274 -17.920 -21.030 1.00 84.94 596 ARG A C 1
ATOM 4582 O O . ARG A 1 596 ? -16.110 -18.803 -21.185 1.00 84.94 596 ARG A O 1
ATOM 4589 N N . LEU A 1 597 ? -15.120 -17.268 -19.879 1.00 86.19 597 LEU A N 1
ATOM 4590 C CA . LEU A 1 597 ? -15.815 -17.625 -18.631 1.00 86.19 597 LEU A CA 1
ATOM 4591 C C . LEU A 1 597 ? -16.874 -16.597 -18.197 1.00 86.19 597 LEU A C 1
ATOM 4593 O O . LEU A 1 597 ? -17.596 -16.847 -17.237 1.00 86.19 597 LEU A O 1
ATOM 4597 N N . GLY A 1 598 ? -16.972 -15.462 -18.887 1.00 86.75 598 GLY A N 1
ATOM 4598 C CA . GLY A 1 598 ? -18.001 -14.447 -18.692 1.00 86.75 598 GLY A CA 1
ATOM 4599 C C . GLY A 1 598 ? -17.841 -13.582 -17.437 1.00 86.75 598 GLY A C 1
ATOM 4600 O O . GLY A 1 598 ? -16.761 -13.456 -16.849 1.00 86.75 598 GLY A O 1
ATOM 4601 N N . ARG A 1 599 ? -18.963 -12.974 -17.034 1.00 84.81 599 ARG A N 1
ATOM 4602 C CA . ARG A 1 599 ? -19.059 -11.906 -16.025 1.00 84.81 599 ARG A CA 1
ATOM 4603 C C . ARG A 1 599 ? -18.533 -12.301 -14.642 1.00 84.81 599 ARG A C 1
ATOM 4605 O O . ARG A 1 599 ? -17.830 -11.517 -14.009 1.00 84.81 599 ARG A O 1
ATOM 4612 N N . ASP A 1 600 ? -18.777 -13.529 -14.191 1.00 86.19 600 ASP A N 1
ATOM 4613 C CA . ASP A 1 600 ? -18.290 -13.998 -12.883 1.00 86.19 600 ASP A CA 1
ATOM 4614 C C . ASP A 1 600 ? -16.762 -14.084 -12.835 1.00 86.19 600 ASP A C 1
ATOM 4616 O O . ASP A 1 600 ? -16.129 -13.791 -11.814 1.00 86.19 600 ASP A O 1
ATOM 4620 N N . ARG A 1 601 ? -16.137 -14.443 -13.965 1.00 90.31 601 ARG A N 1
ATOM 4621 C CA . ARG A 1 601 ? -14.680 -14.438 -14.066 1.00 90.31 601 ARG A CA 1
ATOM 4622 C C . ARG A 1 601 ? -14.140 -13.019 -14.000 1.00 90.31 601 ARG A C 1
ATOM 4624 O O . ARG A 1 601 ? -13.145 -12.824 -13.301 1.00 90.31 601 ARG A O 1
ATOM 4631 N N . LEU A 1 602 ? -14.788 -12.061 -14.666 1.00 89.00 602 LEU A N 1
ATOM 4632 C CA . LEU A 1 602 ? -14.430 -10.645 -14.577 1.00 89.00 602 LEU A CA 1
ATOM 4633 C C . LEU A 1 602 ? -14.485 -10.165 -13.125 1.00 89.00 602 LEU A C 1
ATOM 4635 O O . LEU A 1 602 ? -13.480 -9.675 -12.619 1.00 89.00 602 LEU A O 1
ATOM 4639 N N . ALA A 1 603 ? -15.598 -10.408 -12.427 1.00 87.88 603 ALA A N 1
ATOM 4640 C CA . ALA A 1 603 ? -15.749 -10.052 -11.017 1.00 87.88 603 ALA A CA 1
ATOM 4641 C C . ALA A 1 603 ? -14.647 -10.671 -10.139 1.00 87.88 603 ALA A C 1
ATOM 4643 O O . ALA A 1 603 ? -14.057 -9.990 -9.298 1.00 87.88 603 ALA A O 1
ATOM 4644 N N . SER A 1 604 ? -14.272 -11.929 -10.405 1.00 88.94 604 SER A N 1
ATOM 4645 C CA . SER A 1 604 ? -13.207 -12.607 -9.657 1.00 88.94 604 SER A CA 1
ATOM 4646 C C . SER A 1 604 ? -11.830 -11.933 -9.777 1.00 88.94 604 SER A C 1
ATOM 4648 O O . SER A 1 604 ? -11.024 -12.052 -8.851 1.00 88.94 604 SER A O 1
ATOM 4650 N N . LEU A 1 605 ? -11.553 -11.201 -10.870 1.00 90.31 605 LEU A N 1
ATOM 4651 C CA . LEU A 1 605 ? -10.278 -10.492 -11.055 1.00 90.31 605 LEU A CA 1
ATOM 4652 C C . LEU A 1 605 ? -10.106 -9.346 -10.054 1.00 90.31 605 LEU A C 1
ATOM 4654 O O . LEU A 1 605 ? -8.973 -9.003 -9.718 1.00 90.31 605 LEU A O 1
ATOM 4658 N N . PHE A 1 606 ? -11.210 -8.804 -9.537 1.00 89.31 606 PHE A N 1
ATOM 4659 C CA . PHE A 1 606 ? -11.194 -7.668 -8.620 1.00 89.31 606 PHE A CA 1
ATOM 4660 C C . PHE A 1 606 ? -11.219 -8.059 -7.133 1.00 89.31 606 PHE A C 1
ATOM 4662 O O . PHE A 1 606 ? -11.055 -7.204 -6.263 1.00 89.31 606 PHE A O 1
ATOM 4669 N N . THR A 1 607 ? -11.339 -9.351 -6.815 1.00 85.81 607 THR A N 1
ATOM 4670 C CA . THR A 1 607 ? -11.340 -9.846 -5.422 1.00 85.81 607 THR A CA 1
ATOM 4671 C C . THR A 1 607 ? -10.045 -9.520 -4.665 1.00 85.81 607 THR A C 1
ATOM 4673 O O . THR A 1 607 ? -10.063 -9.328 -3.447 1.00 85.81 607 THR A O 1
ATOM 4676 N N . GLY A 1 608 ? -8.921 -9.378 -5.382 1.00 83.75 608 GLY A N 1
ATOM 4677 C CA . GLY A 1 608 ? -7.631 -8.945 -4.828 1.00 83.75 608 GLY A CA 1
ATOM 4678 C C . GLY A 1 608 ? -7.668 -7.552 -4.189 1.00 83.75 608 GLY A C 1
ATOM 4679 O O . GLY A 1 608 ? -6.924 -7.297 -3.248 1.00 83.75 608 GLY A O 1
ATOM 4680 N N . TYR A 1 609 ? -8.603 -6.698 -4.610 1.00 87.50 609 TYR A N 1
ATOM 4681 C CA . TYR A 1 609 ? -8.810 -5.348 -4.080 1.00 87.50 609 TYR A CA 1
ATOM 4682 C C . TYR A 1 609 ? -9.797 -5.316 -2.902 1.00 87.50 609 TYR A C 1
ATOM 4684 O O . TYR A 1 609 ? -10.397 -4.281 -2.627 1.00 87.50 609 TYR A O 1
ATOM 4692 N N . LYS A 1 610 ? -10.004 -6.453 -2.220 1.00 83.38 610 LYS A N 1
ATOM 4693 C CA . LYS A 1 610 ? -10.876 -6.602 -1.036 1.00 83.38 610 LYS A CA 1
ATOM 4694 C C . LYS A 1 610 ? -12.347 -6.235 -1.271 1.00 83.38 610 LYS A C 1
ATOM 4696 O O . LYS A 1 610 ? -13.050 -5.881 -0.327 1.00 83.38 610 LYS A O 1
ATOM 4701 N N . GLN A 1 611 ? -12.822 -6.366 -2.509 1.00 76.69 611 GLN A N 1
ATOM 4702 C CA . GLN A 1 611 ? -14.236 -6.210 -2.851 1.00 76.69 611 GLN A CA 1
ATOM 4703 C C . GLN A 1 611 ? -14.878 -7.545 -3.202 1.00 76.69 611 GLN A C 1
ATOM 4705 O O . GLN A 1 611 ? -14.245 -8.428 -3.783 1.00 76.69 611 GLN A O 1
ATOM 4710 N N . GLY A 1 612 ? -16.150 -7.681 -2.827 1.00 74.75 612 GLY A N 1
ATOM 4711 C CA . GLY A 1 612 ? -16.986 -8.792 -3.265 1.00 74.75 612 GLY A CA 1
ATOM 4712 C C . GLY A 1 612 ? -17.475 -8.590 -4.698 1.00 74.75 612 GLY A C 1
ATOM 4713 O O . GLY A 1 612 ? -17.469 -7.474 -5.218 1.00 74.75 612 GLY A O 1
ATOM 4714 N N . ASN A 1 613 ? -17.964 -9.664 -5.317 1.00 82.94 613 ASN A N 1
ATOM 4715 C CA . ASN A 1 613 ? -18.454 -9.625 -6.698 1.00 82.94 613 ASN A CA 1
ATOM 4716 C C . ASN A 1 613 ? -19.586 -8.601 -6.902 1.00 82.94 613 ASN A C 1
ATOM 4718 O O . ASN A 1 613 ? -19.678 -8.014 -7.975 1.00 82.94 613 ASN A O 1
ATOM 4722 N N . A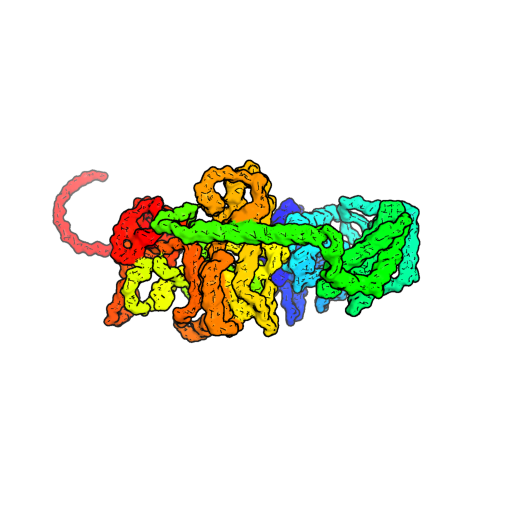LA A 1 614 ? -20.403 -8.344 -5.871 1.00 80.88 614 ALA A N 1
ATOM 4723 C CA . ALA A 1 614 ? -21.535 -7.413 -5.916 1.00 80.88 614 ALA A CA 1
ATOM 4724 C C . ALA A 1 614 ? -21.156 -6.010 -6.421 1.00 80.88 614 ALA A C 1
ATOM 4726 O O . ALA A 1 614 ? -21.873 -5.454 -7.245 1.00 80.88 614 ALA A O 1
ATOM 4727 N N . VAL A 1 615 ? -20.000 -5.478 -6.007 1.00 83.56 615 VAL A N 1
ATOM 4728 C CA . VAL A 1 615 ? -19.541 -4.148 -6.446 1.00 83.56 615 VAL A CA 1
ATOM 4729 C C . VAL A 1 615 ? -19.229 -4.136 -7.938 1.00 83.56 615 VAL A C 1
ATOM 4731 O O . VAL A 1 615 ? -19.558 -3.179 -8.627 1.00 83.56 615 VAL A O 1
ATOM 4734 N N . ILE A 1 616 ? -18.637 -5.210 -8.467 1.00 87.56 616 ILE A N 1
ATOM 4735 C CA . ILE A 1 616 ? -18.365 -5.306 -9.906 1.00 87.56 616 ILE A CA 1
ATOM 4736 C C . ILE A 1 616 ? -19.657 -5.450 -10.699 1.00 87.56 616 ILE A C 1
ATOM 4738 O O . ILE A 1 616 ? -19.767 -4.866 -11.771 1.00 87.56 616 ILE A O 1
ATOM 4742 N N . HIS A 1 617 ? -20.646 -6.177 -10.179 1.00 85.38 617 HIS A N 1
ATOM 4743 C CA . HIS A 1 617 ? -21.957 -6.225 -10.817 1.00 85.38 617 HIS A CA 1
ATOM 4744 C C . HIS A 1 617 ? -22.610 -4.835 -10.855 1.00 85.38 617 HIS A C 1
ATOM 4746 O O . HIS A 1 617 ? -23.045 -4.426 -11.925 1.00 85.38 617 HIS A O 1
ATOM 4752 N N . GLU A 1 618 ? -22.569 -4.067 -9.759 1.00 83.25 618 GLU A N 1
ATOM 4753 C CA . GLU A 1 618 ? -23.085 -2.688 -9.735 1.00 83.25 618 GLU A CA 1
ATOM 4754 C C . GLU A 1 618 ? -22.339 -1.774 -10.720 1.00 83.25 618 GLU A C 1
ATOM 4756 O O . GLU A 1 618 ? -22.968 -1.017 -11.455 1.00 83.25 618 GLU A O 1
ATOM 4761 N N . VAL A 1 619 ? -21.010 -1.881 -10.797 1.00 89.25 619 VAL A N 1
ATOM 4762 C CA . VAL A 1 619 ? -20.195 -1.140 -11.774 1.00 89.25 619 VAL A CA 1
ATOM 4763 C C . VAL A 1 619 ? -20.587 -1.506 -13.208 1.00 89.25 619 VAL A C 1
ATOM 4765 O O . VAL A 1 619 ? -20.759 -0.622 -14.042 1.00 89.25 619 VAL A O 1
ATOM 4768 N N . MET A 1 620 ? -20.755 -2.795 -13.507 1.00 87.12 620 MET A N 1
ATOM 4769 C CA . MET A 1 620 ? -21.177 -3.261 -14.831 1.00 87.12 620 MET A CA 1
ATOM 4770 C C . MET A 1 620 ? -22.584 -2.771 -15.182 1.00 87.12 620 MET A C 1
ATOM 4772 O O . MET A 1 620 ? -22.825 -2.363 -16.314 1.00 87.12 620 MET A O 1
ATOM 4776 N N . ASP A 1 621 ? -23.502 -2.772 -14.218 1.00 85.62 621 ASP A N 1
ATOM 4777 C CA . ASP A 1 621 ? -24.870 -2.295 -14.423 1.00 85.62 621 ASP A CA 1
ATOM 4778 C C . ASP A 1 621 ? -24.896 -0.771 -14.636 1.00 85.62 621 ASP A C 1
ATOM 4780 O O . ASP A 1 621 ? -25.624 -0.279 -15.500 1.00 85.62 621 ASP A O 1
ATOM 4784 N N . ALA A 1 622 ? -24.032 -0.027 -13.934 1.00 86.50 622 ALA A N 1
ATOM 4785 C CA . ALA A 1 622 ? -23.827 1.402 -14.155 1.00 86.50 622 ALA A CA 1
ATOM 4786 C C . ALA A 1 622 ? -23.268 1.702 -15.556 1.00 86.50 622 ALA A C 1
ATOM 4788 O O . ALA A 1 622 ? -23.749 2.619 -16.220 1.00 86.50 622 ALA A O 1
ATOM 4789 N N . LEU A 1 623 ? -22.296 0.914 -16.035 1.00 86.31 623 LEU A N 1
ATOM 4790 C CA . LEU A 1 623 ? -21.738 1.052 -17.388 1.00 86.31 623 LEU A CA 1
ATOM 4791 C C . LEU A 1 623 ? -22.779 0.811 -18.485 1.00 86.31 623 LEU A C 1
ATOM 4793 O O . LEU A 1 623 ? -22.708 1.447 -19.532 1.00 86.31 623 LEU A O 1
ATOM 4797 N N . LYS A 1 624 ? -23.751 -0.073 -18.243 1.00 81.56 624 LYS A N 1
ATOM 4798 C CA . LYS A 1 624 ? -24.846 -0.353 -19.183 1.00 81.56 624 LYS A CA 1
ATOM 4799 C C . LYS A 1 624 ? -25.949 0.702 -19.195 1.00 81.56 624 LYS A C 1
ATOM 4801 O O . LYS A 1 624 ? -26.824 0.639 -20.051 1.00 81.56 624 LYS A O 1
ATOM 4806 N N . GLY A 1 625 ? -25.980 1.613 -18.221 1.00 68.81 625 GLY A N 1
ATOM 4807 C CA . GLY A 1 625 ? -27.051 2.607 -18.112 1.00 68.81 625 GLY A CA 1
ATOM 4808 C C . GLY A 1 625 ? -28.456 2.012 -17.921 1.00 68.81 625 GLY A C 1
ATOM 4809 O O . GLY A 1 625 ? -29.435 2.700 -18.187 1.00 68.81 625 GLY A O 1
ATOM 4810 N N . GLY A 1 626 ? -28.569 0.756 -17.468 1.00 58.81 626 GLY A N 1
ATOM 4811 C CA . GLY A 1 626 ? -29.853 0.078 -17.245 1.00 58.81 626 GLY A CA 1
ATOM 4812 C C . GLY A 1 626 ? -30.446 -0.678 -18.443 1.00 58.81 626 GLY A C 1
ATOM 4813 O O . GLY A 1 626 ? -31.560 -1.184 -18.322 1.00 58.81 626 GLY A O 1
ATOM 4814 N N . GLU A 1 627 ? -29.738 -0.803 -19.571 1.00 53.03 627 GLU A N 1
ATOM 4815 C CA . GLU A 1 627 ? -30.192 -1.605 -20.722 1.00 53.03 627 GLU A CA 1
ATOM 4816 C C . GLU A 1 627 ? -29.761 -3.089 -20.626 1.00 53.03 627 GLU A C 1
ATOM 4818 O O . GLU A 1 627 ? -28.629 -3.410 -20.246 1.00 53.03 627 GLU A O 1
ATOM 4823 N N . GLU A 1 628 ? -30.643 -4.023 -21.018 1.00 50.56 628 GLU A N 1
ATOM 4824 C CA . GLU A 1 628 ? -30.322 -5.455 -21.184 1.00 50.56 628 GLU A CA 1
ATOM 4825 C C . GLU A 1 628 ? -29.517 -5.690 -22.479 1.00 50.56 628 GLU A C 1
ATOM 4827 O O . GLU A 1 628 ? -29.999 -6.246 -23.462 1.00 50.56 628 GLU A O 1
ATOM 4832 N N . GLY A 1 629 ? -28.263 -5.235 -22.493 1.00 48.69 629 GLY A N 1
ATOM 4833 C CA . GLY A 1 629 ? -27.305 -5.508 -23.568 1.00 48.69 629 GLY A CA 1
ATOM 4834 C C . GLY A 1 629 ? -26.513 -6.804 -23.348 1.00 48.69 629 GLY A C 1
ATOM 4835 O O . GLY A 1 629 ? -26.103 -7.110 -22.218 1.00 48.69 629 GLY A O 1
ATOM 4836 N N . ASN A 1 630 ? -26.267 -7.543 -24.439 1.00 53.78 630 ASN A N 1
ATOM 4837 C CA . ASN A 1 630 ? -25.387 -8.715 -24.480 1.00 53.78 630 ASN A CA 1
ATOM 4838 C C . ASN A 1 630 ? -23.937 -8.286 -24.176 1.00 53.78 630 ASN A C 1
ATOM 4840 O O . ASN A 1 630 ? -23.372 -7.467 -24.895 1.00 53.78 630 ASN A O 1
ATOM 4844 N N . GLU A 1 631 ? -23.341 -8.812 -23.104 1.00 70.12 631 GLU A N 1
ATOM 4845 C CA . GLU A 1 631 ? -21.942 -8.539 -22.738 1.00 70.12 631 GLU A CA 1
ATOM 4846 C C . GLU A 1 631 ? -21.011 -9.386 -23.617 1.00 70.12 631 GLU A C 1
ATOM 4848 O O . GLU A 1 631 ? -20.504 -10.420 -23.174 1.00 70.12 631 GLU A O 1
ATOM 4853 N N . ASP A 1 632 ? -20.798 -8.988 -24.876 1.00 81.44 632 ASP A N 1
ATOM 4854 C CA . ASP A 1 632 ? -19.798 -9.662 -25.707 1.00 81.44 632 ASP A CA 1
ATOM 4855 C C . ASP A 1 632 ? -18.387 -9.156 -25.381 1.00 81.44 632 ASP A C 1
ATOM 4857 O O . ASP A 1 632 ? -17.846 -8.243 -26.002 1.00 81.44 632 ASP A O 1
ATOM 4861 N N . PHE A 1 633 ? -17.760 -9.790 -24.389 1.00 86.44 633 PHE A N 1
ATOM 4862 C CA . PHE A 1 633 ? -16.382 -9.497 -23.990 1.00 86.44 633 PHE A CA 1
ATOM 4863 C C . PHE A 1 633 ? -15.351 -9.709 -25.114 1.00 86.44 633 PHE A C 1
ATOM 4865 O O . PHE A 1 633 ? -14.198 -9.327 -24.935 1.00 86.44 633 PHE A O 1
ATOM 4872 N N . LYS A 1 634 ? -15.712 -10.328 -26.250 1.00 86.25 634 LYS A N 1
ATOM 4873 C CA . LYS A 1 634 ? -14.815 -10.439 -27.414 1.00 86.25 634 LYS A CA 1
ATOM 4874 C C . LYS A 1 634 ? -14.595 -9.105 -28.115 1.00 86.25 634 LYS A C 1
ATOM 4876 O O . LYS A 1 634 ? -13.545 -8.930 -28.723 1.00 86.25 634 LYS A O 1
ATOM 4881 N N . GLU A 1 635 ? -15.570 -8.205 -28.041 1.00 86.25 635 GLU A N 1
ATOM 4882 C CA . GLU A 1 635 ? -15.510 -6.887 -28.679 1.00 86.25 635 GLU A CA 1
ATOM 4883 C C . GLU A 1 635 ? -14.809 -5.848 -27.796 1.00 86.25 635 GLU A C 1
ATOM 4885 O O . GLU A 1 635 ? -14.487 -4.759 -28.259 1.00 86.25 635 GLU A O 1
ATOM 4890 N N . TRP A 1 636 ? -14.536 -6.191 -26.534 1.00 88.38 636 TRP A N 1
ATOM 4891 C CA . TRP A 1 636 ? -13.928 -5.277 -25.576 1.00 88.38 636 TRP A CA 1
ATOM 4892 C C . TRP A 1 636 ? -12.455 -5.027 -25.893 1.00 88.38 636 TRP A C 1
ATOM 4894 O O . TRP A 1 636 ? -11.629 -5.947 -25.894 1.00 88.38 636 TRP A O 1
ATOM 4904 N N . GLY A 1 637 ? -12.124 -3.756 -26.099 1.00 88.25 637 GLY A N 1
ATOM 4905 C CA . GLY A 1 637 ? -10.765 -3.272 -26.291 1.00 88.25 637 GLY A CA 1
ATOM 4906 C C . GLY A 1 637 ? -10.119 -2.762 -25.002 1.00 88.25 637 GLY A C 1
ATOM 4907 O O . GLY A 1 637 ? -10.664 -2.845 -23.899 1.00 88.25 637 GLY A O 1
ATOM 4908 N N . GLY A 1 638 ? -8.928 -2.172 -25.146 1.00 89.31 638 GLY A N 1
ATOM 4909 C CA . GLY A 1 638 ? -8.248 -1.507 -24.031 1.00 89.31 638 GLY A CA 1
ATOM 4910 C C . GLY A 1 638 ? -9.068 -0.347 -23.453 1.00 89.31 638 GLY A C 1
ATOM 4911 O O . GLY A 1 638 ? -9.065 -0.152 -22.242 1.00 89.31 638 GLY A O 1
ATOM 4912 N N . GLU A 1 639 ? -9.811 0.375 -24.295 1.00 92.06 639 GLU A N 1
ATOM 4913 C CA . GLU A 1 639 ? -10.669 1.498 -23.896 1.00 92.06 639 GLU A CA 1
ATOM 4914 C C . GLU A 1 639 ? -11.798 1.045 -22.960 1.00 92.06 639 GLU A C 1
ATOM 4916 O O . GLU A 1 639 ? -12.027 1.662 -21.922 1.00 92.06 639 GLU A O 1
ATOM 4921 N N . ASP A 1 640 ? -12.445 -0.087 -23.246 1.00 91.75 640 ASP A N 1
ATOM 4922 C CA . ASP A 1 640 ? -13.516 -0.623 -22.398 1.00 91.75 640 ASP A CA 1
ATOM 4923 C C . ASP A 1 640 ? -12.992 -1.079 -21.038 1.00 91.75 640 ASP A C 1
ATOM 4925 O O . ASP A 1 640 ? -13.612 -0.820 -20.004 1.00 91.75 640 ASP A O 1
ATOM 4929 N N . ILE A 1 641 ? -11.801 -1.686 -21.017 1.00 92.88 641 ILE A N 1
ATOM 4930 C CA . ILE A 1 641 ? -11.122 -2.057 -19.772 1.00 92.88 641 ILE A CA 1
ATOM 4931 C C . ILE A 1 641 ? -10.783 -0.801 -18.958 1.00 92.88 641 ILE A C 1
ATOM 4933 O O . ILE A 1 641 ? -11.036 -0.772 -17.754 1.00 92.88 641 ILE A O 1
ATOM 4937 N N . ARG A 1 642 ? -10.259 0.252 -19.597 1.00 93.75 642 ARG A N 1
ATOM 4938 C CA . ARG A 1 642 ? -9.946 1.540 -18.952 1.00 93.75 642 ARG A CA 1
ATOM 4939 C C . ARG A 1 642 ? -11.186 2.199 -18.363 1.00 93.75 642 ARG A C 1
ATOM 4941 O O . ARG A 1 642 ? -11.160 2.629 -17.209 1.00 93.75 642 ARG A O 1
ATOM 4948 N N . ARG A 1 643 ? -12.283 2.216 -19.122 1.00 94.12 643 ARG A N 1
ATOM 4949 C CA . ARG A 1 643 ? -13.585 2.739 -18.693 1.00 94.12 643 ARG A CA 1
ATOM 4950 C C . ARG A 1 643 ? -14.117 1.968 -17.486 1.00 94.12 643 ARG A C 1
ATOM 4952 O O . ARG A 1 643 ? -14.465 2.578 -16.473 1.00 94.12 643 ARG A O 1
ATOM 4959 N N . LEU A 1 644 ? -14.101 0.633 -17.553 1.00 93.94 644 LEU A N 1
ATOM 4960 C CA . LEU A 1 644 ? -14.496 -0.250 -16.452 1.00 93.94 644 LEU A CA 1
ATOM 4961 C C . LEU A 1 644 ? -13.669 0.012 -15.194 1.00 93.94 644 LEU A C 1
ATOM 4963 O O . LEU A 1 644 ? -14.225 0.169 -14.108 1.00 93.94 644 LEU A O 1
ATOM 4967 N N . VAL A 1 645 ? -12.346 0.060 -15.330 1.00 94.88 645 VAL A N 1
ATOM 4968 C CA . VAL A 1 645 ? -11.433 0.237 -14.200 1.00 94.88 645 VAL A CA 1
ATOM 4969 C C . VAL A 1 645 ? -11.557 1.632 -13.593 1.00 94.88 645 VAL A C 1
ATOM 4971 O O . VAL A 1 645 ? -11.589 1.747 -12.369 1.00 94.88 645 VAL A O 1
ATOM 4974 N N . SER A 1 646 ? -11.675 2.685 -14.406 1.00 94.62 646 SER A N 1
ATOM 4975 C CA . SER A 1 646 ? -11.901 4.050 -13.912 1.00 94.62 646 SER A CA 1
ATOM 4976 C C . SER A 1 646 ? -13.206 4.145 -13.115 1.00 94.62 646 SER A C 1
ATOM 4978 O O . SER A 1 646 ? -13.217 4.717 -12.017 1.00 94.62 646 SER A O 1
ATOM 4980 N N . CYS A 1 647 ? -14.276 3.513 -13.613 1.00 93.56 647 CYS A N 1
ATOM 4981 C CA . CYS A 1 647 ? -15.549 3.409 -12.905 1.00 93.56 647 CYS A CA 1
ATOM 4982 C C . CYS A 1 647 ? -15.379 2.638 -11.584 1.00 93.56 647 CYS A C 1
ATOM 4984 O O . CYS A 1 647 ? -15.666 3.168 -10.511 1.00 93.56 647 CYS A O 1
ATOM 4986 N N . PHE A 1 648 ? -14.794 1.436 -11.628 1.00 93.31 648 PHE A N 1
ATOM 4987 C CA . PHE A 1 648 ? -14.520 0.617 -10.444 1.00 93.31 648 PHE A CA 1
ATOM 4988 C C . PHE A 1 648 ? -13.720 1.363 -9.372 1.00 93.31 648 PHE A C 1
ATOM 4990 O O . PHE A 1 648 ? -14.074 1.299 -8.197 1.00 93.31 648 PHE A O 1
ATOM 4997 N N . LEU A 1 649 ? -12.664 2.088 -9.747 1.00 92.88 649 LEU A N 1
ATOM 4998 C CA . LEU A 1 649 ? -11.830 2.822 -8.795 1.00 92.88 649 LEU A CA 1
ATOM 4999 C C . LEU A 1 649 ? -12.594 3.945 -8.089 1.00 92.88 649 LEU A C 1
ATOM 5001 O O . LEU A 1 649 ? -12.312 4.202 -6.924 1.00 92.88 649 LEU A O 1
ATOM 5005 N N . ALA A 1 650 ? -13.574 4.575 -8.742 1.00 89.94 650 ALA A N 1
ATOM 5006 C CA . ALA A 1 650 ? -14.429 5.573 -8.099 1.00 89.94 650 ALA A CA 1
ATOM 5007 C C . ALA A 1 650 ? -15.376 4.957 -7.051 1.00 89.94 650 ALA A C 1
ATOM 5009 O O . ALA A 1 650 ? -15.597 5.564 -6.007 1.00 89.94 650 ALA A O 1
ATOM 5010 N N . PHE A 1 651 ? -15.884 3.740 -7.284 1.00 87.50 651 PHE A N 1
ATOM 5011 C CA . PHE A 1 651 ? -16.630 2.977 -6.270 1.00 87.50 651 PHE A CA 1
ATOM 5012 C C . PHE A 1 651 ? -15.716 2.447 -5.161 1.00 87.50 651 PHE A C 1
ATOM 5014 O O . PHE A 1 651 ? -16.096 2.398 -3.993 1.00 87.50 651 PHE A O 1
ATOM 5021 N N . ARG A 1 652 ? -14.511 2.001 -5.530 1.00 88.50 652 ARG A N 1
ATOM 5022 C CA . ARG A 1 652 ? -13.593 1.312 -4.626 1.00 88.50 652 ARG A CA 1
ATOM 5023 C C . ARG A 1 652 ? -12.862 2.266 -3.701 1.00 88.50 652 ARG A C 1
ATOM 5025 O O . ARG A 1 652 ? -12.741 1.960 -2.521 1.00 88.50 652 ARG A O 1
ATOM 5032 N N . PHE A 1 653 ? -12.287 3.329 -4.242 1.00 89.69 653 PHE A N 1
ATOM 5033 C CA . PHE A 1 653 ? -11.391 4.236 -3.537 1.00 89.69 653 PHE A CA 1
ATOM 5034 C C . PHE A 1 653 ? -11.961 5.652 -3.584 1.00 89.69 653 PHE A C 1
ATOM 5036 O O . PHE A 1 653 ? -11.419 6.506 -4.292 1.00 89.69 653 PHE A O 1
ATOM 5043 N N . PRO A 1 654 ? -13.049 5.923 -2.837 1.00 90.12 654 PRO A N 1
ATOM 5044 C CA . PRO A 1 654 ? -13.444 7.300 -2.598 1.00 90.12 654 PRO A CA 1
ATOM 5045 C C . PRO A 1 654 ? -12.268 8.047 -1.960 1.00 90.12 654 PRO A C 1
ATOM 5047 O O . PRO A 1 654 ? -11.508 7.470 -1.172 1.00 90.12 654 PRO A O 1
ATOM 5050 N N . ALA A 1 655 ? -12.093 9.314 -2.326 1.00 91.94 655 ALA A N 1
ATOM 5051 C CA . ALA A 1 655 ? -10.931 10.092 -1.924 1.00 91.94 655 ALA A CA 1
ATOM 5052 C C . ALA A 1 655 ? -11.305 11.509 -1.475 1.00 91.94 655 ALA A C 1
ATOM 5054 O O . ALA A 1 655 ? -12.169 12.155 -2.069 1.00 91.94 655 ALA A O 1
ATOM 5055 N N . VAL A 1 656 ? -10.602 11.984 -0.446 1.00 94.12 656 VAL A N 1
ATOM 5056 C CA . VAL A 1 656 ? -10.585 13.385 0.006 1.00 94.12 656 VAL A CA 1
ATOM 5057 C C . VAL A 1 656 ? -9.218 13.971 -0.322 1.00 94.12 656 VAL A C 1
ATOM 5059 O O . VAL A 1 656 ? -8.205 13.298 -0.115 1.00 94.12 656 VAL A O 1
ATOM 5062 N N . ILE A 1 657 ? -9.160 15.216 -0.793 1.00 94.88 657 ILE A N 1
ATOM 5063 C CA . ILE A 1 657 ? -7.882 15.916 -0.971 1.00 94.88 657 ILE A CA 1
ATOM 5064 C C . ILE A 1 657 ? -7.529 16.734 0.271 1.00 94.88 657 ILE A C 1
ATOM 5066 O O . ILE A 1 657 ? -8.328 17.515 0.778 1.00 94.88 657 ILE A O 1
ATOM 5070 N N . ALA A 1 658 ? -6.306 16.570 0.756 1.00 95.50 658 ALA A N 1
ATOM 5071 C CA . ALA A 1 658 ? -5.728 17.424 1.780 1.00 95.50 658 ALA A CA 1
ATOM 5072 C C . ALA A 1 658 ? -4.675 18.312 1.115 1.00 95.50 658 ALA A C 1
ATOM 5074 O O . ALA A 1 658 ? -3.574 17.855 0.788 1.00 95.50 658 ALA A O 1
ATOM 5075 N N . LEU A 1 659 ? -5.039 19.573 0.884 1.00 94.19 659 LEU A N 1
ATOM 5076 C CA . LEU A 1 659 ? -4.152 20.603 0.354 1.00 94.19 659 LEU A CA 1
ATOM 5077 C C . LEU A 1 659 ? -3.239 21.049 1.498 1.00 94.19 659 LEU A C 1
ATOM 5079 O O . LEU A 1 659 ? -3.614 21.868 2.329 1.00 94.19 659 LEU A O 1
ATOM 5083 N N . ASN A 1 660 ? -2.067 20.432 1.597 1.00 93.44 660 ASN A N 1
ATOM 5084 C CA . ASN A 1 660 ? -1.107 20.665 2.666 1.00 93.44 660 ASN A CA 1
ATOM 5085 C C . ASN A 1 660 ? -0.127 21.788 2.300 1.00 93.44 660 ASN A C 1
ATOM 5087 O O . ASN A 1 660 ? 0.152 22.016 1.128 1.00 93.44 660 ASN A O 1
ATOM 5091 N N . LYS A 1 661 ? 0.487 22.405 3.312 1.00 90.88 661 LYS A N 1
ATOM 5092 C CA . LYS A 1 661 ? 1.428 23.531 3.184 1.00 90.88 661 LYS A CA 1
ATOM 5093 C C . LYS A 1 661 ? 0.771 24.836 2.716 1.00 90.88 661 LYS A C 1
ATOM 5095 O O . LYS A 1 661 ? 1.392 25.623 2.000 1.00 90.88 661 LYS A O 1
ATOM 5100 N N . VAL A 1 662 ? -0.482 25.064 3.115 1.00 90.88 662 VAL A N 1
ATOM 5101 C CA . VAL A 1 662 ? -1.198 26.321 2.821 1.00 90.88 662 VAL A CA 1
ATOM 5102 C C . VAL A 1 662 ? -0.496 27.548 3.410 1.00 90.88 662 VAL A C 1
ATOM 5104 O O . VAL A 1 662 ? -0.617 28.631 2.856 1.00 90.88 662 VAL A O 1
ATOM 5107 N N . ASP A 1 663 ? 0.324 27.368 4.454 1.00 87.56 663 ASP A N 1
ATOM 5108 C CA . ASP A 1 663 ? 1.208 28.391 5.036 1.00 87.56 663 ASP A CA 1
ATOM 5109 C C . ASP A 1 663 ? 2.227 28.964 4.034 1.00 87.56 663 ASP A C 1
ATOM 5111 O O . ASP A 1 663 ? 2.791 30.034 4.254 1.00 87.56 663 ASP A O 1
ATOM 5115 N N . LYS A 1 664 ? 2.478 28.248 2.933 1.00 86.06 664 LYS A N 1
ATOM 5116 C CA . LYS A 1 664 ? 3.429 28.626 1.877 1.00 86.06 664 LYS A CA 1
ATOM 5117 C C . LYS A 1 664 ? 2.757 28.990 0.560 1.00 86.06 664 LYS A C 1
ATOM 5119 O O . LYS A 1 664 ? 3.463 29.183 -0.430 1.00 86.06 664 LYS A O 1
ATOM 5124 N N . MET A 1 665 ? 1.430 29.007 0.526 1.00 84.44 665 MET A N 1
ATOM 5125 C CA . MET A 1 665 ? 0.671 29.376 -0.658 1.00 84.44 665 MET A CA 1
ATOM 5126 C C . MET A 1 665 ? 0.600 30.901 -0.765 1.00 84.44 665 MET A C 1
ATOM 5128 O O . MET A 1 665 ? 0.449 31.598 0.237 1.00 84.44 665 MET A O 1
ATOM 5132 N N . GLU A 1 666 ? 0.736 31.422 -1.980 1.00 78.69 666 GLU A N 1
ATOM 5133 C CA . GLU A 1 666 ? 0.645 32.855 -2.260 1.00 78.69 666 GLU A CA 1
ATOM 5134 C C . GLU A 1 666 ? -0.738 33.166 -2.851 1.00 78.69 666 GLU A C 1
ATOM 5136 O O . GLU A 1 666 ? -1.190 32.467 -3.755 1.00 78.69 666 GLU A O 1
ATOM 5141 N N . GLY A 1 667 ? -1.403 34.210 -2.342 1.00 74.81 667 GLY A N 1
ATOM 5142 C CA . GLY A 1 667 ? -2.739 34.637 -2.778 1.00 74.81 667 GLY A CA 1
ATOM 5143 C C . GLY A 1 667 ? -3.835 34.380 -1.738 1.00 74.81 667 GLY A C 1
ATOM 5144 O O . GLY A 1 667 ? -4.048 33.251 -1.298 1.00 74.81 667 GLY A O 1
ATOM 5145 N N . GLU A 1 668 ? -4.549 35.437 -1.341 1.00 75.69 668 GLU A N 1
ATOM 5146 C CA . GLU A 1 668 ? -5.739 35.311 -0.488 1.00 75.69 668 GLU A CA 1
ATOM 5147 C C . GLU A 1 668 ? -6.862 34.596 -1.253 1.00 75.69 668 GLU A C 1
ATOM 5149 O O . GLU A 1 668 ? -7.147 34.940 -2.398 1.00 75.69 668 GLU A O 1
ATOM 5154 N N . GLY A 1 669 ? -7.509 33.607 -0.630 1.00 81.56 669 GLY A N 1
ATOM 5155 C CA . GLY A 1 669 ? -8.616 32.862 -1.243 1.00 81.56 669 GLY A CA 1
ATOM 5156 C C . GLY A 1 669 ? -8.204 31.736 -2.203 1.00 81.56 669 GLY A C 1
ATOM 5157 O O . GLY A 1 669 ? -9.071 31.061 -2.753 1.00 81.56 669 GLY A O 1
ATOM 5158 N N . ALA A 1 670 ? -6.903 31.508 -2.413 1.00 85.38 670 ALA A N 1
ATOM 5159 C CA . ALA A 1 670 ? -6.422 30.525 -3.388 1.00 85.38 670 ALA A CA 1
ATOM 5160 C C . ALA A 1 670 ? -6.779 29.072 -3.011 1.00 85.38 670 ALA A C 1
ATOM 5162 O O . ALA A 1 670 ? -6.982 28.220 -3.876 1.00 85.38 670 ALA A O 1
ATOM 5163 N N . VAL A 1 671 ? -6.897 28.778 -1.712 1.00 88.25 671 VAL A N 1
ATOM 5164 C CA . VAL A 1 671 ? -7.361 27.471 -1.225 1.00 88.25 671 VAL A CA 1
ATOM 5165 C C . VAL A 1 671 ? -8.837 27.277 -1.568 1.00 88.25 671 VAL A C 1
ATOM 5167 O O . VAL A 1 671 ? -9.214 26.223 -2.072 1.00 88.25 671 VAL A O 1
ATOM 5170 N N . GLU A 1 672 ? -9.672 28.282 -1.314 1.00 90.25 672 GLU A N 1
ATOM 5171 C CA . GLU A 1 672 ? -11.103 28.262 -1.608 1.00 90.25 672 GLU A CA 1
ATOM 5172 C C . GLU A 1 672 ? -11.376 28.156 -3.111 1.00 90.25 672 GLU A C 1
ATOM 5174 O O . GLU A 1 672 ? -12.290 27.436 -3.503 1.00 90.25 672 GLU A O 1
ATOM 5179 N N . GLU A 1 673 ? -10.564 28.805 -3.949 1.00 89.00 673 GLU A N 1
ATOM 5180 C CA . GLU A 1 673 ? -10.628 28.680 -5.409 1.00 89.00 673 GLU A CA 1
ATOM 5181 C C . GLU A 1 673 ? -10.350 27.238 -5.861 1.00 89.00 673 GLU A C 1
ATOM 5183 O O . GLU A 1 673 ? -11.177 26.640 -6.551 1.00 89.00 673 GLU A O 1
ATOM 5188 N N . LEU A 1 674 ? -9.251 26.632 -5.389 1.00 89.00 674 LEU A N 1
ATOM 5189 C CA . LEU A 1 674 ? -8.916 25.237 -5.704 1.00 89.00 674 LEU A CA 1
ATOM 5190 C C . LEU A 1 674 ? -9.969 24.248 -5.188 1.00 89.00 674 LEU A C 1
ATOM 5192 O O . LEU A 1 674 ? -10.284 23.265 -5.859 1.00 89.00 674 LEU A O 1
ATOM 5196 N N . LEU A 1 675 ? -10.515 24.479 -3.992 1.00 91.06 675 LEU A N 1
ATOM 5197 C CA . LEU A 1 675 ? -11.598 23.654 -3.453 1.00 91.06 675 LEU A CA 1
ATOM 5198 C C . LEU A 1 675 ? -12.915 23.866 -4.218 1.00 91.06 675 LEU A C 1
ATOM 5200 O O . LEU A 1 675 ? -13.705 22.930 -4.313 1.00 91.06 675 LEU A O 1
ATOM 5204 N N . GLY A 1 676 ? -13.135 25.051 -4.795 1.00 89.69 676 GLY A N 1
ATOM 5205 C CA . GLY A 1 676 ? -14.283 25.374 -5.643 1.00 89.69 676 GLY A CA 1
ATOM 5206 C C . GLY A 1 676 ? -14.279 24.669 -7.003 1.00 89.69 676 GLY A C 1
ATOM 5207 O O . GLY A 1 676 ? -15.341 24.499 -7.598 1.00 89.69 676 GLY A O 1
ATOM 5208 N N . GLU A 1 677 ? -13.121 24.201 -7.479 1.00 89.56 677 GLU A N 1
ATOM 5209 C CA . GLU A 1 677 ? -13.026 23.346 -8.672 1.00 89.56 677 GLU A CA 1
ATOM 5210 C C . GLU A 1 677 ? -13.518 21.907 -8.435 1.00 89.56 677 GLU A C 1
ATOM 5212 O O . GLU A 1 677 ? -13.680 21.141 -9.389 1.00 89.56 677 GLU A O 1
ATOM 5217 N N . LEU A 1 678 ? -13.731 21.500 -7.179 1.00 88.12 678 LEU A N 1
ATOM 5218 C CA . LEU A 1 678 ? -14.250 20.173 -6.860 1.00 88.12 678 LEU A CA 1
ATOM 5219 C C . LEU A 1 678 ? -15.767 20.104 -7.141 1.00 88.12 678 LEU A C 1
ATOM 5221 O O . LEU A 1 678 ? -16.492 21.061 -6.872 1.00 88.12 678 LEU A O 1
ATOM 5225 N N . PRO A 1 679 ? -16.294 18.967 -7.638 1.00 87.44 679 PRO A N 1
ATOM 5226 C CA . PRO A 1 679 ? -15.629 17.675 -7.785 1.00 87.44 679 PRO A CA 1
ATOM 5227 C C . PRO A 1 679 ? -14.752 17.558 -9.043 1.00 87.44 679 PRO A C 1
ATOM 5229 O O . PRO A 1 679 ? -15.215 17.774 -10.160 1.00 87.44 679 PRO A O 1
ATOM 5232 N N . LYS A 1 680 ? -13.503 17.102 -8.877 1.00 85.44 680 LYS A N 1
ATOM 5233 C CA . LYS A 1 680 ? -12.533 16.906 -9.971 1.00 85.44 680 LYS A CA 1
ATOM 5234 C C . LYS A 1 680 ? -11.723 15.630 -9.754 1.00 85.44 680 LYS A C 1
ATOM 5236 O O . LYS A 1 680 ? -11.400 15.277 -8.625 1.00 85.44 680 LYS A O 1
ATOM 5241 N N . HIS A 1 681 ? -11.418 14.897 -10.828 1.00 85.44 681 HIS A N 1
ATOM 5242 C CA . HIS A 1 681 ? -10.658 13.632 -10.786 1.00 85.44 681 HIS A CA 1
ATOM 5243 C C . HIS A 1 681 ? -11.187 12.598 -9.763 1.00 85.44 681 HIS A C 1
ATOM 5245 O O . HIS A 1 681 ? -10.428 11.816 -9.197 1.00 85.44 681 HIS A O 1
ATOM 5251 N N . GLY A 1 682 ? -12.501 12.575 -9.517 1.00 82.25 682 GLY A N 1
ATOM 5252 C CA . GLY A 1 682 ? -13.138 11.667 -8.553 1.00 82.25 682 GLY A CA 1
ATOM 5253 C C . GLY A 1 682 ? -12.982 12.063 -7.082 1.00 82.25 682 GLY A C 1
ATOM 5254 O O . GLY A 1 682 ? -13.442 11.326 -6.213 1.00 82.25 682 GLY A O 1
ATOM 5255 N N . ILE A 1 683 ? -12.385 13.223 -6.807 1.00 89.12 683 ILE A N 1
ATOM 5256 C CA . ILE A 1 683 ? -12.336 13.845 -5.486 1.00 89.12 683 ILE A CA 1
ATOM 5257 C C . ILE A 1 683 ? -13.468 14.863 -5.405 1.00 89.12 683 ILE A C 1
ATOM 5259 O O . ILE A 1 683 ? -13.615 15.698 -6.295 1.00 89.12 683 ILE A O 1
ATOM 5263 N N . ARG A 1 684 ? -14.277 14.788 -4.347 1.00 83.06 684 ARG A N 1
ATOM 5264 C CA . ARG A 1 684 ? -15.449 15.664 -4.167 1.00 83.06 684 ARG A CA 1
ATOM 5265 C C . ARG A 1 684 ? -15.246 16.746 -3.132 1.00 83.06 684 ARG A C 1
ATOM 5267 O O . ARG A 1 684 ? -15.819 17.818 -3.247 1.00 83.06 684 ARG A O 1
ATOM 5274 N N . GLU A 1 685 ? -14.465 16.428 -2.116 1.00 89.44 685 GLU A N 1
ATOM 5275 C CA . GLU A 1 685 ? -14.294 17.275 -0.955 1.00 89.44 685 GLU A CA 1
ATOM 5276 C C . GLU A 1 685 ? -12.815 17.352 -0.615 1.00 89.44 685 GLU A C 1
ATOM 5278 O O . GLU A 1 685 ? -12.032 16.433 -0.890 1.00 89.44 685 GLU A O 1
ATOM 5283 N N . GLY A 1 686 ? -12.437 18.470 -0.015 1.00 92.69 686 GLY A N 1
ATOM 5284 C CA . GLY A 1 686 ? -11.069 18.711 0.370 1.00 92.69 686 GLY A CA 1
ATOM 5285 C C . GLY A 1 686 ? -10.951 19.736 1.474 1.00 92.69 686 GLY A C 1
ATOM 5286 O O . GLY A 1 686 ? -11.897 20.454 1.798 1.00 92.69 686 GLY A O 1
ATOM 5287 N N . VAL A 1 687 ? -9.767 19.773 2.070 1.00 94.50 687 VAL A N 1
ATOM 5288 C CA . VAL A 1 687 ? -9.450 20.674 3.174 1.00 94.50 687 VAL A CA 1
ATOM 5289 C C . VAL A 1 687 ? -8.057 21.249 2.951 1.00 94.50 687 VAL A C 1
ATOM 5291 O O . VAL A 1 687 ? -7.103 20.503 2.719 1.00 94.50 687 VAL A O 1
ATOM 5294 N N . GLY A 1 688 ? -7.941 22.574 3.032 1.00 93.88 688 GLY A N 1
ATOM 5295 C CA . GLY A 1 688 ? -6.657 23.256 3.172 1.00 93.88 688 GLY A CA 1
ATOM 5296 C C . GLY A 1 688 ? -6.128 23.119 4.593 1.00 93.88 688 GLY A C 1
ATOM 5297 O O . GLY A 1 688 ? -6.875 23.325 5.548 1.00 93.88 688 GLY A O 1
ATOM 5298 N N . LEU A 1 689 ? -4.862 22.733 4.745 1.00 93.38 689 LEU A N 1
ATOM 5299 C CA . LEU A 1 689 ? -4.263 22.496 6.055 1.00 93.38 689 LEU A CA 1
ATOM 5300 C C . LEU A 1 689 ? -2.755 22.758 6.094 1.00 93.38 689 LEU A C 1
ATOM 5302 O O . LEU A 1 689 ? -2.049 22.701 5.085 1.00 93.38 689 LEU A O 1
ATOM 5306 N N . CYS A 1 690 ? -2.244 22.968 7.305 1.00 92.25 690 CYS A N 1
ATOM 5307 C CA . CYS A 1 690 ? -0.818 22.943 7.603 1.00 92.25 690 CYS A CA 1
ATOM 5308 C C . CYS A 1 690 ? -0.525 21.807 8.590 1.00 92.25 690 CYS A C 1
ATOM 5310 O O . CYS A 1 690 ? -0.588 21.968 9.809 1.00 92.25 690 CYS A O 1
ATOM 5312 N N . ALA A 1 691 ? -0.174 20.625 8.071 1.00 90.00 691 ALA A N 1
ATOM 5313 C CA . ALA A 1 691 ? 0.082 19.460 8.924 1.00 90.00 691 ALA A CA 1
ATOM 5314 C C . ALA A 1 691 ? 1.293 19.677 9.849 1.00 90.00 691 ALA A C 1
ATOM 5316 O O . ALA A 1 691 ? 1.389 19.046 10.901 1.00 90.00 691 ALA A O 1
ATOM 5317 N N . LYS A 1 692 ? 2.228 20.558 9.464 1.00 88.31 692 LYS A N 1
ATOM 5318 C CA . LYS A 1 692 ? 3.394 20.909 10.280 1.00 88.31 692 LYS A CA 1
ATOM 5319 C C . LYS A 1 692 ? 2.979 21.677 11.536 1.00 88.31 692 LYS A C 1
ATOM 5321 O O . LYS A 1 692 ? 3.371 21.259 12.620 1.00 88.31 692 LYS A O 1
ATOM 5326 N N . GLU A 1 693 ? 2.179 22.731 11.388 1.00 85.50 693 GLU A N 1
ATOM 5327 C CA . GLU A 1 693 ? 1.670 23.528 12.513 1.00 85.50 693 GLU A CA 1
ATOM 5328 C C . GLU A 1 693 ? 0.851 22.673 13.477 1.00 85.50 693 GLU A C 1
ATOM 5330 O O . GLU A 1 693 ? 1.092 22.706 14.681 1.00 85.50 693 GLU A O 1
ATOM 5335 N N . GLU A 1 694 ? -0.052 21.832 12.963 1.00 84.69 694 GLU A N 1
ATOM 5336 C CA . GLU A 1 694 ? -0.832 20.931 13.817 1.00 84.69 694 GLU A CA 1
ATOM 5337 C C . GLU A 1 694 ? 0.060 19.911 14.540 1.00 84.69 694 GLU A C 1
ATOM 5339 O O . GLU A 1 694 ? -0.117 19.656 15.730 1.00 84.69 694 GLU A O 1
ATOM 5344 N N . CYS A 1 695 ? 1.073 19.361 13.864 1.00 82.31 695 CYS A N 1
ATOM 5345 C CA . CYS A 1 695 ? 2.033 18.454 14.492 1.00 82.31 695 CYS A CA 1
ATOM 5346 C C . CYS A 1 695 ? 2.857 19.152 15.591 1.00 82.31 695 CYS A C 1
ATOM 5348 O O . CYS A 1 695 ? 3.110 18.557 16.639 1.00 82.31 695 CYS A O 1
ATOM 5350 N N . GLU A 1 696 ? 3.284 20.397 15.370 1.00 79.12 696 GLU A N 1
ATOM 5351 C CA . GLU A 1 696 ? 4.021 21.205 16.350 1.00 79.12 696 GLU A CA 1
ATOM 5352 C C . GLU A 1 696 ? 3.149 21.586 17.547 1.00 79.12 696 GLU A C 1
ATOM 5354 O O . GLU A 1 696 ? 3.583 21.407 18.687 1.00 79.12 696 GLU A O 1
ATOM 5359 N N . PHE A 1 697 ? 1.908 22.016 17.308 1.00 75.62 697 PHE A N 1
ATOM 5360 C CA . PHE A 1 697 ? 0.940 22.285 18.366 1.00 75.62 697 PHE A CA 1
ATOM 5361 C C . PHE A 1 697 ? 0.735 21.051 19.238 1.00 75.62 697 PHE A C 1
ATOM 5363 O O . PHE A 1 697 ? 0.844 21.137 20.461 1.00 75.62 697 PHE A O 1
ATOM 5370 N N . VAL A 1 698 ? 0.495 19.891 18.615 1.00 70.62 698 VAL A N 1
ATOM 5371 C CA . VAL A 1 698 ? 0.307 18.655 19.369 1.00 70.62 698 VAL A CA 1
ATOM 5372 C C . VAL A 1 698 ? 1.558 18.363 20.191 1.00 70.62 698 VAL A C 1
ATOM 5374 O O . VAL A 1 698 ? 1.434 18.205 21.397 1.00 70.62 698 VAL A O 1
ATOM 5377 N N . LYS A 1 699 ? 2.768 18.399 19.612 1.00 68.62 699 LYS A N 1
ATOM 5378 C CA . LYS A 1 699 ? 4.028 18.186 20.358 1.00 68.62 699 LYS A CA 1
ATOM 5379 C C . LYS A 1 699 ? 4.167 19.094 21.585 1.00 68.62 699 LYS A C 1
ATOM 5381 O O . LYS A 1 699 ? 4.526 18.596 22.651 1.00 68.62 699 LYS A O 1
ATOM 5386 N N . LEU A 1 700 ? 3.872 20.388 21.455 1.00 68.25 700 LEU A N 1
ATOM 5387 C CA . LEU A 1 700 ? 3.910 21.337 22.574 1.00 68.25 700 LEU A CA 1
ATOM 5388 C C . LEU A 1 700 ? 2.871 20.990 23.645 1.00 68.25 700 LEU A C 1
ATOM 5390 O O . LEU A 1 700 ? 3.176 20.992 24.838 1.00 68.25 700 LEU A O 1
ATOM 5394 N N . ALA A 1 701 ? 1.665 20.623 23.220 1.00 63.91 701 ALA A N 1
ATOM 5395 C CA . ALA A 1 701 ? 0.585 20.227 24.109 1.00 63.91 701 ALA A CA 1
ATOM 5396 C C . ALA A 1 701 ? 0.888 18.906 24.854 1.00 63.91 701 ALA A C 1
ATOM 5398 O O . ALA A 1 701 ? 0.490 18.749 26.007 1.00 63.91 701 ALA A O 1
ATOM 5399 N N . ILE A 1 702 ? 1.662 17.990 24.250 1.00 62.25 702 ILE A N 1
ATOM 5400 C CA . ILE A 1 702 ? 2.198 16.788 24.918 1.00 62.25 702 ILE A CA 1
ATOM 5401 C C . ILE A 1 702 ? 3.254 17.157 25.978 1.00 62.25 702 ILE A C 1
ATOM 5403 O O . ILE A 1 702 ? 3.261 16.586 27.068 1.00 62.25 702 ILE A O 1
ATOM 5407 N N . GLN A 1 703 ? 4.155 18.096 25.673 1.00 61.69 703 GLN A N 1
ATOM 5408 C CA . GLN A 1 703 ? 5.286 18.457 26.540 1.00 61.69 703 GLN A CA 1
ATOM 5409 C C . GLN A 1 703 ? 4.884 19.292 27.772 1.00 61.69 703 GLN A C 1
ATOM 5411 O O . GLN A 1 703 ? 5.603 19.283 28.769 1.00 61.69 703 GLN A O 1
ATOM 5416 N N . GLY A 1 704 ? 3.737 19.978 27.736 1.00 54.16 704 GLY A N 1
ATOM 5417 C CA . GLY A 1 704 ? 3.282 20.910 28.778 1.00 54.16 704 GLY A CA 1
ATOM 5418 C C . GLY A 1 704 ? 2.602 20.330 30.036 1.00 54.16 704 GLY A C 1
ATOM 5419 O O . GLY A 1 704 ? 2.177 21.128 30.859 1.00 54.16 704 GLY A O 1
ATOM 5420 N N . GLN A 1 705 ? 2.486 19.001 30.196 1.00 48.91 705 GLN A N 1
ATOM 5421 C CA . GLN A 1 705 ? 1.908 18.249 31.345 1.00 48.91 705 GLN A CA 1
ATOM 5422 C C . GLN A 1 705 ? 0.622 18.788 32.032 1.00 48.91 705 GLN A C 1
ATOM 5424 O O . GLN A 1 705 ? 0.669 19.720 32.824 1.00 48.91 705 GLN A O 1
ATOM 5429 N N . SER A 1 706 ? -0.497 18.054 31.893 1.00 38.69 706 SER A N 1
ATOM 5430 C CA . SER A 1 706 ? -1.482 17.734 32.960 1.00 38.69 706 SER A CA 1
ATOM 5431 C C . SER A 1 706 ? -2.699 17.034 32.342 1.00 38.69 706 SER A C 1
ATOM 5433 O O . SER A 1 706 ? -3.696 17.698 32.086 1.00 38.69 706 SER A O 1
ATOM 5435 N N . GLY A 1 707 ? -2.626 15.722 32.065 1.00 46.16 707 GLY A N 1
ATOM 5436 C CA . GLY A 1 707 ? -3.768 14.802 31.827 1.00 46.16 707 GLY A CA 1
ATOM 5437 C C . GLY A 1 707 ? -4.827 15.143 30.757 1.00 46.16 707 GLY A C 1
ATOM 5438 O O . GLY A 1 707 ? -5.697 14.327 30.479 1.00 46.16 707 GLY A O 1
ATOM 5439 N N . THR A 1 708 ? -4.765 16.324 30.157 1.00 47.44 708 THR A N 1
ATOM 5440 C CA . THR A 1 708 ? -5.741 16.937 29.265 1.00 47.44 708 THR A CA 1
ATOM 5441 C C . THR A 1 708 ? -4.938 17.783 28.291 1.00 47.44 708 THR A C 1
ATOM 5443 O O . THR A 1 708 ? -4.403 18.833 28.639 1.00 47.44 708 THR A O 1
ATOM 5446 N N . VAL A 1 709 ? -4.769 17.264 27.080 1.00 49.59 709 VAL A N 1
ATOM 5447 C CA . VAL A 1 709 ? -4.177 18.017 25.976 1.00 49.59 709 VAL A CA 1
ATOM 5448 C C . VAL A 1 709 ? -5.227 19.039 25.537 1.00 49.59 709 VAL A C 1
ATOM 5450 O O . VAL A 1 709 ? -6.355 18.623 25.262 1.00 49.59 709 VAL A O 1
ATOM 5453 N N . PRO A 1 710 ? -4.926 20.350 25.484 1.00 47.97 710 PRO A N 1
ATOM 5454 C CA . PRO A 1 710 ? -5.845 21.311 24.891 1.00 47.97 710 PRO A CA 1
ATOM 5455 C C . PRO A 1 710 ? -6.132 20.881 23.450 1.00 47.97 710 PRO A C 1
ATOM 5457 O O . PRO A 1 710 ? -5.232 20.812 22.617 1.00 47.97 710 PRO A O 1
ATOM 5460 N N . ILE A 1 711 ? -7.387 20.534 23.176 1.00 49.91 711 ILE A N 1
ATOM 5461 C CA . ILE A 1 711 ? -7.856 20.239 21.825 1.00 49.91 711 ILE A CA 1
ATOM 5462 C C . ILE A 1 711 ? -7.783 21.555 21.045 1.00 49.91 711 ILE A C 1
ATOM 5464 O O . ILE A 1 711 ? -8.360 22.555 21.476 1.00 49.91 711 ILE A O 1
ATOM 5468 N N . LEU A 1 712 ? -7.057 21.568 19.921 1.00 51.69 712 LEU A N 1
ATOM 5469 C CA . LEU A 1 712 ? -7.147 22.651 18.937 1.00 51.69 712 LEU A CA 1
ATOM 5470 C C . LEU A 1 712 ? -8.634 22.806 18.580 1.00 51.69 712 LEU A C 1
ATOM 5472 O O . LEU A 1 712 ? -9.215 21.829 18.106 1.00 51.69 712 LEU A O 1
ATOM 5476 N N . PRO A 1 713 ? -9.257 23.982 18.784 1.00 49.88 713 PRO A N 1
ATOM 5477 C CA . PRO A 1 713 ? -10.683 24.170 18.514 1.00 49.88 713 PRO A CA 1
ATOM 5478 C C . PRO A 1 713 ? -11.080 23.785 17.080 1.00 49.88 713 PRO A C 1
ATOM 5480 O O . PRO A 1 713 ? -12.219 23.400 16.847 1.00 49.88 713 PRO A O 1
ATOM 5483 N N . THR A 1 714 ? -10.135 23.839 16.132 1.00 64.62 714 THR A N 1
ATOM 5484 C CA . THR A 1 714 ? -10.325 23.481 14.721 1.00 64.62 714 THR A CA 1
ATOM 5485 C C . THR A 1 714 ? -9.086 22.781 14.133 1.00 64.62 714 THR A C 1
ATOM 5487 O O . THR A 1 714 ? -8.246 23.394 13.478 1.00 64.62 714 THR A O 1
ATOM 5490 N N . SER A 1 715 ? -8.948 21.467 14.345 1.00 78.62 715 SER A N 1
ATOM 5491 C CA . SER A 1 715 ? -7.951 20.654 13.619 1.00 78.62 715 SER A CA 1
ATOM 5492 C C . SER A 1 715 ? -8.431 20.367 12.189 1.00 78.62 715 SER A C 1
ATOM 5494 O O . SER A 1 715 ? -9.443 19.687 11.983 1.00 78.62 715 SER A O 1
ATOM 5496 N N . HIS A 1 716 ? -7.697 20.848 11.182 1.00 88.44 716 HIS A N 1
ATOM 5497 C CA . HIS A 1 716 ? -7.988 20.576 9.773 1.00 88.44 716 HIS A CA 1
ATOM 5498 C C . HIS A 1 716 ? -7.573 19.151 9.383 1.00 88.44 716 HIS A C 1
ATOM 5500 O O . HIS A 1 716 ? -8.213 18.534 8.527 1.00 88.44 716 HIS A O 1
ATOM 5506 N N . VAL A 1 717 ? -6.569 18.577 10.058 1.00 88.38 717 VAL A N 1
ATOM 5507 C CA . VAL A 1 717 ? -6.228 17.147 9.965 1.00 88.38 717 VAL A CA 1
ATOM 5508 C C . VAL A 1 717 ? -7.418 16.280 10.384 1.00 88.38 717 VAL A C 1
ATOM 5510 O O . VAL A 1 717 ? -7.809 15.376 9.644 1.00 88.38 717 VAL A O 1
ATOM 5513 N N . TRP A 1 718 ? -8.052 16.572 11.524 1.00 84.44 718 TRP A N 1
ATOM 5514 C CA . TRP A 1 718 ? -9.255 15.854 11.952 1.00 84.44 718 TRP A CA 1
ATOM 5515 C C . TRP A 1 718 ? -10.432 16.092 11.024 1.00 84.44 718 TRP A C 1
ATOM 5517 O O . TRP A 1 718 ? -11.096 15.124 10.673 1.00 84.44 718 TRP A O 1
ATOM 5527 N N . LYS A 1 719 ? -10.660 17.331 10.571 1.00 88.00 719 LYS A N 1
ATOM 5528 C CA . LYS A 1 719 ? -11.707 17.623 9.582 1.00 88.00 719 LYS A CA 1
ATOM 5529 C C . LYS A 1 719 ? -11.524 16.780 8.316 1.00 88.00 719 LYS A C 1
ATOM 5531 O O . LYS A 1 719 ? -12.470 16.150 7.864 1.00 88.00 719 LYS A O 1
ATOM 5536 N N . THR A 1 720 ? -10.298 16.673 7.805 1.00 92.75 720 THR A N 1
ATOM 5537 C CA . THR A 1 720 ? -9.973 15.820 6.646 1.00 92.75 720 THR A CA 1
ATOM 5538 C C . THR A 1 720 ? -10.327 14.353 6.907 1.00 92.75 720 THR A C 1
ATOM 5540 O O . THR A 1 720 ? -10.935 13.697 6.062 1.00 92.75 720 THR A O 1
ATOM 5543 N N . LEU A 1 721 ? -9.981 13.829 8.087 1.00 90.56 721 LEU A N 1
ATOM 5544 C CA . LEU A 1 721 ? -10.309 12.453 8.463 1.00 90.56 721 LEU A CA 1
ATOM 5545 C C . LEU A 1 721 ? -11.811 12.240 8.690 1.00 90.56 721 LEU A C 1
ATOM 5547 O O . LEU A 1 721 ? -12.314 11.176 8.347 1.00 90.56 721 LEU A O 1
ATOM 5551 N N . GLN A 1 722 ? -12.535 13.230 9.218 1.00 88.00 722 GLN A N 1
ATOM 5552 C CA . GLN A 1 722 ? -13.994 13.189 9.355 1.00 88.00 722 GLN A CA 1
ATOM 5553 C C . GLN A 1 722 ? -14.666 13.053 7.987 1.00 88.00 722 GLN A C 1
ATOM 5555 O O . GLN A 1 722 ? -15.525 12.187 7.819 1.00 88.00 722 GLN A O 1
ATOM 5560 N N . LEU A 1 723 ? -14.225 13.839 6.997 1.00 90.44 723 LEU A N 1
ATOM 5561 C CA . LEU A 1 723 ? -14.708 13.723 5.618 1.00 90.44 723 LEU A CA 1
ATOM 5562 C C . LEU A 1 723 ? -14.397 12.339 5.035 1.00 90.44 723 LEU A C 1
ATOM 5564 O O . LEU A 1 723 ? -15.267 11.698 4.449 1.00 90.44 723 LEU A O 1
ATOM 5568 N N . ALA A 1 724 ? -13.186 11.823 5.261 1.00 91.88 724 ALA A N 1
ATOM 5569 C CA . ALA A 1 724 ? -12.810 10.490 4.796 1.00 91.88 724 ALA A CA 1
ATOM 5570 C C . ALA A 1 724 ? -13.683 9.389 5.434 1.00 91.88 724 ALA A C 1
ATOM 5572 O O . ALA A 1 724 ? -14.155 8.479 4.753 1.00 91.88 724 ALA A O 1
ATOM 5573 N N . VAL A 1 725 ? -13.955 9.488 6.738 1.00 88.88 725 VAL A N 1
ATOM 5574 C CA . VAL A 1 725 ? -14.862 8.578 7.450 1.00 88.88 725 VAL A CA 1
ATOM 5575 C C . VAL A 1 725 ? -16.286 8.677 6.898 1.00 88.88 725 VAL A C 1
ATOM 5577 O O . VAL A 1 725 ? -16.913 7.640 6.682 1.00 88.88 725 VAL A O 1
ATOM 5580 N N . ALA A 1 726 ? -16.786 9.879 6.607 1.00 87.62 726 ALA A N 1
ATOM 5581 C CA . ALA A 1 726 ? -18.109 10.070 6.011 1.00 87.62 726 ALA A CA 1
ATOM 5582 C C . ALA A 1 726 ? -18.225 9.403 4.626 1.00 87.62 726 ALA A C 1
ATOM 5584 O O . ALA A 1 726 ? -19.221 8.734 4.347 1.00 87.62 726 ALA A O 1
ATOM 5585 N N . LEU A 1 727 ? -17.174 9.486 3.801 1.00 87.62 727 LEU A N 1
ATOM 5586 C CA . LEU A 1 727 ? -17.117 8.827 2.490 1.00 87.62 727 LEU A CA 1
ATOM 5587 C C . LEU A 1 727 ? -17.045 7.294 2.555 1.00 87.62 727 LEU A C 1
ATOM 5589 O O . LEU A 1 727 ? -17.322 6.635 1.556 1.00 87.62 727 LEU A O 1
ATOM 5593 N N . SER A 1 728 ? -16.705 6.702 3.705 1.00 83.50 728 SER A N 1
ATOM 5594 C CA . SER A 1 728 ? -16.686 5.238 3.862 1.00 83.50 728 SER A CA 1
ATOM 5595 C C . SER A 1 728 ? -18.085 4.593 3.913 1.00 83.50 728 SER A C 1
ATOM 5597 O O . SER A 1 728 ? -18.182 3.369 4.009 1.00 83.50 728 SER A O 1
ATOM 5599 N N . GLU A 1 729 ? -19.158 5.402 3.862 1.00 77.62 729 GLU A N 1
ATOM 5600 C CA . GLU A 1 729 ? -20.574 4.990 3.892 1.00 77.62 729 GLU A CA 1
ATOM 5601 C C . GLU A 1 729 ? -20.912 4.012 5.038 1.00 77.62 729 GLU A C 1
ATOM 5603 O O . GLU A 1 729 ? -21.748 3.119 4.905 1.00 77.62 729 GLU A O 1
ATOM 5608 N N . CYS A 1 730 ? -20.253 4.147 6.188 1.00 84.62 730 CYS A N 1
ATOM 5609 C CA . CYS A 1 730 ? -20.453 3.249 7.320 1.00 84.62 730 CYS A CA 1
ATOM 5610 C C . CYS A 1 730 ? -21.664 3.624 8.191 1.00 84.62 730 CYS A C 1
ATOM 5612 O O . CYS A 1 730 ? -22.158 4.752 8.185 1.00 84.62 730 CYS A O 1
ATOM 5614 N N . VAL A 1 731 ? -22.150 2.653 8.968 1.00 86.06 731 VAL A N 1
ATOM 5615 C CA . VAL A 1 731 ? -23.212 2.847 9.961 1.00 86.06 731 VAL A CA 1
ATOM 5616 C C . VAL A 1 731 ? -22.615 2.705 11.355 1.00 86.06 731 VAL A C 1
ATOM 5618 O O . VAL A 1 731 ? -22.076 1.652 11.700 1.00 86.06 731 VAL A O 1
ATOM 5621 N N . PHE A 1 732 ? -22.741 3.750 12.172 1.00 85.12 732 PHE A N 1
ATOM 5622 C CA . PHE A 1 732 ? -22.375 3.706 13.586 1.00 85.12 732 PHE A CA 1
ATOM 5623 C C . PHE A 1 732 ? -23.536 3.169 14.413 1.00 85.12 732 PHE A C 1
ATOM 5625 O O . PHE A 1 732 ? -24.656 3.685 14.361 1.00 85.12 732 PHE A O 1
ATOM 5632 N N . VAL A 1 733 ? -23.257 2.117 15.175 1.00 84.69 733 VAL A N 1
ATOM 5633 C CA . VAL A 1 733 ? -24.246 1.397 15.971 1.00 84.69 733 VAL A CA 1
ATOM 5634 C C . VAL A 1 733 ? -23.829 1.409 17.436 1.00 84.69 733 VAL A C 1
ATOM 5636 O O . VAL A 1 733 ? -22.651 1.276 17.772 1.00 84.69 733 VAL A O 1
ATOM 5639 N N . PHE A 1 734 ? -24.815 1.545 18.319 1.00 80.38 734 PHE A N 1
ATOM 5640 C CA . PHE A 1 734 ? -24.656 1.681 19.764 1.00 80.38 734 PHE A CA 1
ATOM 5641 C C . PHE A 1 734 ? -25.335 0.501 20.456 1.00 80.38 734 PHE A C 1
ATOM 5643 O O . PHE A 1 734 ? -26.521 0.572 20.791 1.00 80.38 734 PHE A O 1
ATOM 5650 N N . PRO A 1 735 ? -24.612 -0.611 20.658 1.00 80.50 735 PRO A N 1
ATOM 5651 C CA . PRO A 1 735 ? -25.086 -1.696 21.497 1.00 80.50 735 PRO A CA 1
ATOM 5652 C C . PRO A 1 735 ? -25.226 -1.217 22.941 1.00 80.50 735 PRO A C 1
ATOM 5654 O O . PRO A 1 735 ? -24.262 -0.718 23.525 1.00 80.50 735 PRO A O 1
ATOM 5657 N N . VAL A 1 736 ? -26.406 -1.406 23.529 1.00 75.94 736 VAL A N 1
ATOM 5658 C CA . VAL A 1 736 ? -26.709 -1.004 24.909 1.00 75.94 736 VAL A CA 1
ATOM 5659 C C . VAL A 1 736 ? -27.262 -2.171 25.727 1.00 75.94 736 VAL A C 1
ATOM 5661 O O . VAL A 1 736 ? -27.923 -3.077 25.212 1.00 75.94 736 VAL A O 1
ATOM 5664 N N . SER A 1 737 ? -26.998 -2.154 27.035 1.00 68.62 737 SER A N 1
ATOM 5665 C CA . SER A 1 737 ? -27.493 -3.170 27.979 1.00 68.62 737 SER A CA 1
ATOM 5666 C C . SER A 1 737 ? -28.994 -3.036 28.266 1.00 68.62 737 SER A C 1
ATOM 5668 O O . SER A 1 737 ? -29.681 -4.031 28.551 1.00 68.62 737 SER A O 1
ATOM 5670 N N . ASP A 1 738 ? -29.483 -1.802 28.221 1.00 67.19 738 ASP A N 1
ATOM 5671 C CA . ASP A 1 738 ? -30.850 -1.406 28.506 1.00 67.19 738 ASP A CA 1
ATOM 5672 C C . ASP A 1 738 ? -31.147 -0.048 27.851 1.00 67.19 738 ASP A C 1
ATOM 5674 O O . ASP A 1 738 ? -30.249 0.777 27.699 1.00 67.19 738 ASP A O 1
ATOM 5678 N N . LEU A 1 739 ? -32.396 0.134 27.420 1.00 66.62 739 LEU A N 1
ATOM 5679 C CA . LEU A 1 739 ? -32.858 1.336 26.720 1.00 66.62 739 LEU A CA 1
ATOM 5680 C C . LEU A 1 739 ? -33.315 2.438 27.700 1.00 66.62 739 LEU A C 1
ATOM 5682 O O . LEU A 1 739 ? -33.465 3.578 27.278 1.00 66.62 739 LEU A O 1
ATOM 5686 N N . GLU A 1 740 ? -33.529 2.111 28.987 1.00 55.12 740 GLU A N 1
ATOM 5687 C CA . GLU A 1 740 ? -33.977 3.050 30.034 1.00 55.12 740 GLU A CA 1
ATOM 5688 C C . GLU A 1 740 ? -32.810 3.658 30.844 1.00 55.12 740 GLU A C 1
ATOM 5690 O O . GLU A 1 740 ? -32.816 4.849 31.146 1.00 55.12 740 GLU A O 1
ATOM 5695 N N . THR A 1 741 ? -31.769 2.878 31.175 1.00 46.59 741 THR A N 1
ATOM 5696 C CA . THR A 1 741 ? -30.593 3.306 31.978 1.00 46.59 741 THR A CA 1
ATOM 5697 C C . THR A 1 741 ? -29.536 4.121 31.216 1.00 46.59 741 THR A C 1
ATOM 5699 O O . THR A 1 741 ? -28.378 4.215 31.629 1.00 46.59 741 THR A O 1
ATOM 5702 N N . CYS A 1 742 ? -29.947 4.830 30.166 1.00 49.72 742 CYS A N 1
ATOM 5703 C CA . CYS A 1 742 ? -29.156 5.848 29.466 1.00 49.72 742 CYS A CA 1
ATOM 5704 C C . CYS A 1 742 ? -28.945 7.143 30.295 1.00 49.72 742 CYS A C 1
ATOM 5706 O O . CYS A 1 742 ? -28.703 8.214 29.747 1.00 49.72 742 CYS A O 1
ATOM 5708 N N . LEU A 1 743 ? -29.045 7.055 31.628 1.00 37.16 743 LEU A N 1
ATOM 5709 C CA . LEU A 1 743 ? -28.729 8.120 32.578 1.00 37.16 743 LEU A CA 1
ATOM 5710 C C . LEU A 1 743 ? -27.267 7.981 33.062 1.00 37.16 743 LEU A C 1
ATOM 5712 O O . LEU A 1 743 ? -26.776 6.853 33.239 1.00 37.16 743 LEU A O 1
ATOM 5716 N N . PRO A 1 744 ? -26.557 9.104 33.301 1.00 34.06 744 PRO A N 1
ATOM 5717 C CA . PRO A 1 744 ? -25.144 9.098 33.688 1.00 34.06 744 PRO A CA 1
ATOM 5718 C C . PRO A 1 744 ? -24.876 8.281 34.967 1.00 34.06 744 PRO A C 1
ATOM 5720 O O . PRO A 1 744 ? -25.769 8.035 35.782 1.00 34.06 744 PRO A O 1
ATOM 5723 N N . LEU A 1 745 ? -23.643 7.781 35.111 1.00 31.56 745 LEU A N 1
ATOM 5724 C CA . LEU A 1 745 ? -23.217 6.950 36.243 1.00 31.56 745 LEU A CA 1
ATOM 5725 C C . LEU A 1 745 ? -23.306 7.702 37.587 1.00 31.56 745 LEU A C 1
ATOM 5727 O O . LEU A 1 745 ? -22.939 8.875 37.658 1.00 31.56 745 LEU A O 1
ATOM 5731 N N . PRO A 1 746 ? -23.701 7.024 38.686 1.00 33.53 746 PRO A N 1
ATOM 5732 C CA . PRO A 1 746 ? -23.723 7.607 40.031 1.00 33.53 746 PRO A CA 1
ATOM 5733 C C . PRO A 1 746 ? -22.359 8.104 40.541 1.00 33.53 746 PRO A C 1
ATOM 5735 O O . PRO A 1 746 ? -22.316 8.895 41.477 1.00 33.53 746 PRO A O 1
ATOM 5738 N N . SER A 1 747 ? -21.246 7.681 39.934 1.00 34.44 747 SER A N 1
ATOM 5739 C CA . SER A 1 747 ? -19.892 8.151 40.262 1.00 34.44 747 SER A CA 1
ATOM 5740 C C . SER A 1 747 ? -19.611 9.595 39.824 1.00 34.44 747 SER A C 1
ATOM 5742 O O . SER A 1 747 ? -18.620 10.167 40.262 1.00 34.44 747 SER A O 1
ATOM 5744 N N . MET A 1 748 ? -20.497 10.219 39.037 1.00 35.50 748 MET A N 1
ATOM 5745 C CA . MET A 1 748 ? -20.450 11.656 38.724 1.00 35.50 748 MET A CA 1
ATOM 5746 C C . MET A 1 748 ? -21.312 12.519 39.668 1.00 35.50 748 MET A C 1
ATOM 5748 O O . MET A 1 748 ? -21.461 13.716 39.443 1.00 35.50 748 MET A O 1
ATOM 5752 N N . LEU A 1 749 ? -21.883 11.937 40.735 1.00 36.12 749 LEU A N 1
ATOM 5753 C CA . LEU A 1 749 ? -22.732 12.646 41.707 1.00 36.12 749 LEU A CA 1
ATOM 5754 C C . LEU A 1 749 ? -21.977 13.198 42.930 1.00 36.12 749 LEU A C 1
ATOM 5756 O O . LEU A 1 749 ? -22.594 13.828 43.789 1.00 36.12 749 LEU A O 1
ATOM 5760 N N . SER A 1 750 ? -20.660 13.002 43.045 1.00 34.94 750 SER A N 1
ATOM 5761 C CA . SER A 1 750 ? -19.879 13.540 44.168 1.00 34.94 750 SER A CA 1
ATOM 5762 C C . SER A 1 750 ? -19.129 14.813 43.773 1.00 34.94 750 SER A C 1
ATOM 5764 O O . SER A 1 750 ? -17.919 14.792 43.562 1.00 34.94 750 SER A O 1
ATOM 5766 N N . GLY A 1 751 ? -19.846 15.932 43.678 1.00 34.31 751 GLY A N 1
ATOM 5767 C CA . GLY A 1 751 ? -19.211 17.232 43.461 1.00 34.31 751 GLY A CA 1
ATOM 5768 C C . GLY A 1 751 ? -20.180 18.366 43.153 1.00 34.31 751 GLY A C 1
ATOM 5769 O O . GLY A 1 751 ? -20.275 18.788 42.014 1.00 34.31 751 GLY A O 1
ATOM 5770 N N . GLY A 1 752 ? -20.870 18.872 44.180 1.00 34.66 752 GLY A N 1
ATOM 5771 C CA . GLY A 1 752 ? -21.381 20.249 44.226 1.00 34.66 752 GLY A CA 1
ATOM 5772 C C . GLY A 1 752 ? -22.462 20.663 43.215 1.00 34.66 752 GLY A C 1
ATOM 5773 O O . GLY A 1 752 ? -22.158 21.173 42.149 1.00 34.66 752 GLY A O 1
ATOM 5774 N N . GLY A 1 753 ? -23.729 20.598 43.636 1.00 32.16 753 GLY A N 1
ATOM 5775 C CA . GLY A 1 753 ? -24.712 21.692 43.508 1.00 32.16 753 GLY A CA 1
ATOM 5776 C C . GLY A 1 753 ? -25.101 22.284 42.140 1.00 32.16 753 GLY A C 1
ATOM 5777 O O . GLY A 1 753 ? -25.907 23.210 42.134 1.00 32.16 753 GLY A O 1
ATOM 5778 N N . GLY A 1 754 ? -24.598 21.797 41.008 1.00 32.34 754 GLY A N 1
ATOM 5779 C CA . GLY A 1 754 ? -25.058 22.181 39.669 1.00 32.34 754 GLY A CA 1
ATOM 5780 C C . GLY A 1 754 ? -26.029 21.148 39.100 1.00 32.34 754 GLY A C 1
ATOM 5781 O O . GLY A 1 754 ? -25.807 19.948 39.244 1.00 32.34 754 GLY A O 1
ATOM 5782 N N . LYS A 1 755 ? -27.112 21.582 38.441 1.00 34.25 755 LYS A N 1
ATOM 5783 C CA . LYS A 1 755 ? -27.920 20.694 37.587 1.00 34.25 755 LYS A CA 1
ATOM 5784 C C . LYS A 1 755 ? -27.006 20.127 36.489 1.00 34.25 755 LYS A C 1
ATOM 5786 O O . LYS A 1 755 ? -26.657 20.853 35.568 1.00 34.25 755 LYS A O 1
ATOM 5791 N N . LEU A 1 756 ? -26.612 18.859 36.606 1.00 34.00 756 LEU A N 1
ATOM 5792 C CA . LEU A 1 756 ? -25.882 18.128 35.566 1.00 34.00 756 LEU A CA 1
ATOM 5793 C C . LEU A 1 756 ? -26.855 17.582 34.511 1.00 34.00 756 LEU A C 1
ATOM 5795 O O . LEU A 1 756 ? -27.927 17.074 34.848 1.00 34.00 756 LEU A O 1
ATOM 5799 N N . SER A 1 757 ? -26.474 17.716 33.241 1.00 36.91 757 SER A N 1
ATOM 5800 C CA . SER A 1 757 ? -27.296 17.431 32.066 1.00 36.91 757 SER A CA 1
ATOM 5801 C C . SER A 1 757 ? -27.516 15.929 31.829 1.00 36.91 757 SER A C 1
ATOM 5803 O O . SER A 1 757 ? -26.621 15.088 31.922 1.00 36.91 757 SER A O 1
ATOM 5805 N N . THR A 1 758 ? -28.761 15.586 31.513 1.00 38.56 758 THR A N 1
ATOM 5806 C CA . THR A 1 758 ? -29.209 14.289 30.993 1.00 38.56 758 THR A CA 1
ATOM 5807 C C . THR A 1 758 ? -28.761 14.141 29.534 1.00 38.56 758 THR A C 1
ATOM 5809 O O . THR A 1 758 ? -29.158 14.980 28.732 1.00 38.56 758 THR A O 1
ATOM 5812 N N . GLY A 1 759 ? -28.002 13.104 29.147 1.00 40.38 759 GLY A N 1
ATOM 5813 C CA . GLY A 1 759 ? -27.688 12.936 27.713 1.00 40.38 759 GLY A CA 1
ATOM 5814 C C . GLY A 1 759 ? -26.616 11.932 27.274 1.00 40.38 759 GLY A C 1
ATOM 5815 O O . GLY A 1 759 ? -26.067 12.118 26.197 1.00 40.38 759 GLY A O 1
ATOM 5816 N N . HIS A 1 760 ? -26.267 10.896 28.047 1.00 48.84 760 HIS A N 1
ATOM 5817 C CA . HIS A 1 760 ? -25.115 10.043 27.701 1.00 48.84 760 HIS A CA 1
ATOM 5818 C C . HIS A 1 760 ? -25.505 8.565 27.542 1.00 48.84 760 HIS A C 1
ATOM 5820 O O . HIS A 1 760 ? -25.919 7.918 28.505 1.00 48.84 760 HIS A O 1
ATOM 5826 N N . LEU A 1 761 ? -25.329 7.998 26.338 1.00 49.81 761 LEU A N 1
ATOM 5827 C CA . LEU A 1 761 ? -25.592 6.571 26.095 1.00 49.81 761 LEU A CA 1
ATOM 5828 C C . LEU A 1 761 ? -24.513 5.693 26.754 1.00 49.81 761 LEU A C 1
ATOM 5830 O O . LEU A 1 761 ? -23.334 5.785 26.398 1.00 49.81 761 LEU A O 1
ATOM 5834 N N . ARG A 1 762 ? -24.914 4.800 27.668 1.00 50.81 762 ARG A N 1
ATOM 5835 C CA . ARG A 1 762 ? -24.029 3.766 28.230 1.00 50.81 762 ARG A CA 1
ATOM 5836 C C . ARG A 1 762 ? -23.830 2.629 27.238 1.00 50.81 762 ARG A C 1
ATOM 5838 O O . ARG A 1 762 ? -24.799 2.035 26.769 1.00 50.81 762 ARG A O 1
ATOM 5845 N N . SER A 1 763 ? -22.579 2.299 26.969 1.00 57.41 763 SER A N 1
ATOM 5846 C CA . SER A 1 763 ? -22.225 1.194 26.091 1.00 57.41 763 SER A CA 1
ATOM 5847 C C . SER A 1 763 ? -22.468 -0.173 26.743 1.00 57.41 763 SER A C 1
ATOM 5849 O O . SER A 1 763 ? -22.529 -0.303 27.966 1.00 57.41 763 SER A O 1
ATOM 5851 N N . LEU A 1 764 ? -22.620 -1.208 25.917 1.00 59.59 764 LEU A N 1
ATOM 5852 C CA . LEU A 1 764 ? -22.817 -2.591 26.351 1.00 59.59 764 LEU A CA 1
ATOM 5853 C C . LEU A 1 764 ? -21.687 -3.078 27.279 1.00 59.59 764 LEU A C 1
ATOM 5855 O O . LEU A 1 764 ? -20.513 -3.023 26.923 1.00 59.59 764 LEU A O 1
ATOM 5859 N N . GLU A 1 765 ? -22.047 -3.621 28.440 1.00 57.25 765 GLU A N 1
ATOM 5860 C CA . GLU A 1 765 ? -21.107 -4.282 29.356 1.00 57.25 765 GLU A CA 1
ATOM 5861 C C . GLU A 1 765 ? -20.971 -5.769 29.004 1.00 57.25 765 GLU A C 1
ATOM 5863 O O . GLU A 1 765 ? -21.957 -6.413 28.634 1.00 57.25 765 GLU A O 1
ATOM 5868 N N . SER A 1 766 ? -19.761 -6.332 29.125 1.00 52.22 766 SER A N 1
ATOM 5869 C CA . SER A 1 766 ? -19.506 -7.745 28.819 1.00 52.22 766 SER A CA 1
ATOM 5870 C C . SER A 1 766 ? -20.437 -8.677 29.611 1.00 52.22 766 SER A C 1
ATOM 5872 O O . SER A 1 766 ? -20.410 -8.701 30.843 1.00 52.22 766 SER A O 1
ATOM 5874 N N . ARG A 1 767 ? -21.243 -9.485 28.912 1.00 50.66 767 ARG A N 1
ATOM 5875 C CA . ARG A 1 767 ? -22.169 -10.469 29.497 1.00 50.66 767 ARG A CA 1
ATOM 5876 C C . ARG A 1 767 ? -21.774 -11.893 29.106 1.00 50.66 767 ARG A C 1
ATOM 5878 O O . ARG A 1 767 ? -22.407 -12.533 28.267 1.00 50.66 767 ARG A O 1
ATOM 5885 N N . GLY A 1 768 ? -20.737 -12.408 29.771 1.00 42.53 768 GLY A N 1
ATOM 5886 C CA . GLY A 1 768 ? -20.505 -13.852 29.900 1.00 42.53 768 GLY A CA 1
ATOM 5887 C C . GLY A 1 768 ? -20.009 -14.597 28.652 1.00 42.53 768 GLY A C 1
ATOM 5888 O O . GLY A 1 768 ? -20.338 -15.777 28.488 1.00 42.53 768 GLY A O 1
ATOM 5889 N N . GLY A 1 769 ? -19.230 -13.945 27.785 1.00 40.12 769 GLY A N 1
ATOM 5890 C CA . GLY A 1 769 ? -18.321 -14.619 26.849 1.00 40.12 769 GLY A CA 1
ATOM 5891 C C . GLY A 1 769 ? -16.938 -14.847 27.475 1.00 40.12 769 GLY A C 1
ATOM 5892 O O . GLY A 1 769 ? -16.609 -14.232 28.483 1.00 40.12 769 GLY A O 1
ATOM 5893 N N . SER A 1 770 ? -16.106 -15.705 26.877 1.00 39.50 770 SER A N 1
ATOM 5894 C CA . SER A 1 770 ? -14.699 -15.921 27.274 1.00 39.50 770 SER A CA 1
ATOM 5895 C C . SER A 1 770 ? -13.761 -14.754 26.903 1.00 39.50 770 SER A C 1
ATOM 5897 O O . SER A 1 770 ? -12.556 -14.956 26.790 1.00 39.50 770 SER A O 1
ATOM 5899 N N . GLY A 1 771 ? -14.316 -13.564 26.642 1.00 40.66 771 GLY A N 1
ATOM 5900 C CA . GLY A 1 771 ? -13.573 -12.331 26.373 1.00 40.66 771 GLY A CA 1
ATOM 5901 C C . GLY A 1 771 ? -13.110 -11.646 27.667 1.00 40.66 771 GLY A C 1
ATOM 5902 O O . GLY A 1 771 ? -13.370 -12.175 28.751 1.00 40.66 771 GLY A O 1
ATOM 5903 N N . PRO A 1 772 ? -12.428 -10.486 27.575 1.00 37.91 772 PRO A N 1
ATOM 5904 C CA . PRO A 1 772 ? -11.857 -9.809 28.734 1.00 37.91 772 PRO A CA 1
ATOM 5905 C C . PRO A 1 772 ? -12.931 -9.582 29.801 1.00 37.91 772 PRO A C 1
ATOM 5907 O O . PRO A 1 772 ? -13.927 -8.889 29.584 1.00 37.91 772 PRO A O 1
ATOM 5910 N N . VAL A 1 773 ? -12.745 -10.243 30.941 1.00 37.28 773 VAL A N 1
ATOM 5911 C CA . VAL A 1 773 ? -13.677 -10.255 32.068 1.00 37.28 773 VAL A CA 1
ATOM 5912 C C . VAL A 1 773 ? -13.842 -8.819 32.581 1.00 37.28 773 VAL A C 1
ATOM 5914 O O . VAL A 1 773 ? -12.909 -8.267 33.154 1.00 37.28 773 VAL A O 1
ATOM 5917 N N . GLY A 1 774 ? -15.021 -8.214 32.386 1.00 45.03 774 GLY A N 1
ATOM 5918 C CA . GLY A 1 774 ? -15.412 -6.965 33.058 1.00 45.03 774 GLY A CA 1
ATOM 5919 C C . GLY A 1 774 ? -15.269 -5.655 32.269 1.00 45.03 774 GLY A C 1
ATOM 5920 O O . GLY A 1 774 ? -15.354 -4.593 32.878 1.00 45.03 774 GLY A O 1
ATOM 5921 N N . GLY A 1 775 ? -15.071 -5.682 30.946 1.00 51.34 775 GLY A N 1
ATOM 5922 C CA . GLY A 1 775 ? -14.972 -4.459 30.134 1.00 51.34 775 GLY A CA 1
ATOM 5923 C C . GLY A 1 775 ? -16.313 -3.959 29.573 1.00 51.34 775 GLY A C 1
ATOM 5924 O O . GLY A 1 775 ? -17.058 -4.728 28.959 1.00 51.34 775 GLY A O 1
ATOM 5925 N N . ALA A 1 776 ? -16.606 -2.662 29.715 1.00 56.03 776 ALA A N 1
ATOM 5926 C CA . ALA A 1 776 ? -17.625 -1.980 28.911 1.00 56.03 776 ALA A CA 1
ATOM 5927 C C . ALA A 1 776 ? -17.107 -1.746 27.481 1.00 56.03 776 ALA A C 1
ATOM 5929 O O . ALA A 1 776 ? -15.918 -1.491 27.276 1.00 56.03 776 ALA A O 1
ATOM 5930 N N . LEU A 1 777 ? -17.980 -1.848 26.479 1.00 58.78 777 LEU A N 1
ATOM 5931 C CA . LEU A 1 777 ? -17.659 -1.518 25.092 1.00 58.78 777 LEU A CA 1
ATOM 5932 C C . LEU A 1 777 ? -17.300 -0.021 25.002 1.00 58.78 777 LEU A C 1
ATOM 5934 O O . LEU A 1 777 ? -18.152 0.834 25.163 1.00 58.78 777 LEU A O 1
ATOM 5938 N N . LYS A 1 778 ? -16.035 0.326 24.762 1.00 55.66 778 LYS A N 1
ATOM 5939 C CA . LYS A 1 778 ? -15.563 1.722 24.892 1.00 55.66 778 LYS A CA 1
ATOM 5940 C C . LYS A 1 778 ? -15.873 2.627 23.691 1.00 55.66 778 LYS A C 1
ATOM 5942 O O . LYS A 1 778 ? -15.700 3.837 23.780 1.00 55.66 778 LYS A O 1
ATOM 5947 N N . PHE A 1 779 ? -16.325 2.067 22.570 1.00 63.53 779 PHE A N 1
ATOM 5948 C CA . PHE A 1 779 ? -16.559 2.794 21.316 1.00 63.53 779 PHE A CA 1
ATOM 5949 C C . PHE A 1 779 ? -17.846 2.310 20.641 1.00 63.53 779 PHE A C 1
ATOM 5951 O O . PHE A 1 779 ? -18.312 1.202 20.907 1.00 63.53 779 PHE A O 1
ATOM 5958 N N . CYS A 1 780 ? -18.431 3.121 19.755 1.00 74.12 780 CYS A N 1
ATOM 5959 C CA . CYS A 1 780 ? -19.515 2.637 18.900 1.00 74.12 780 CYS A CA 1
ATOM 5960 C C . CYS A 1 780 ? -19.002 1.558 17.938 1.00 74.12 780 CYS A C 1
ATOM 5962 O O . CYS A 1 780 ? -17.839 1.572 17.531 1.00 74.12 780 CYS A O 1
ATOM 5964 N N . VAL A 1 781 ? -19.875 0.628 17.556 1.00 81.06 781 VAL A N 1
ATOM 5965 C CA . VAL A 1 781 ? -19.539 -0.396 16.567 1.00 81.06 781 VAL A CA 1
ATOM 5966 C C . VAL A 1 781 ? -19.778 0.174 15.181 1.00 81.06 781 VAL A C 1
ATOM 5968 O O . VAL A 1 781 ? -20.904 0.532 14.839 1.00 81.06 781 VAL A O 1
ATOM 5971 N N . THR A 1 782 ? -18.728 0.218 14.373 1.00 87.25 782 THR A N 1
ATOM 5972 C CA . THR A 1 782 ? -18.838 0.570 12.961 1.00 87.25 782 THR A CA 1
ATOM 5973 C C . THR A 1 782 ? -19.218 -0.668 12.148 1.00 87.25 782 THR A C 1
ATOM 5975 O O . THR A 1 782 ? -18.573 -1.718 12.227 1.00 87.25 782 THR A O 1
ATOM 5978 N N . MET A 1 783 ? -20.288 -0.556 11.369 1.00 88.19 783 MET A N 1
ATOM 5979 C CA . MET A 1 783 ? -20.819 -1.611 10.507 1.00 88.19 783 MET A CA 1
ATOM 5980 C C . MET A 1 783 ? -20.839 -1.128 9.055 1.00 88.19 783 MET A C 1
ATOM 5982 O O . MET A 1 783 ? -20.971 0.068 8.788 1.00 88.19 783 MET A O 1
ATOM 5986 N N . LYS A 1 784 ? -20.733 -2.049 8.095 1.00 87.56 784 LYS A N 1
ATOM 5987 C CA . LYS A 1 784 ? -20.944 -1.730 6.677 1.00 87.56 784 LYS A CA 1
ATOM 5988 C C . LYS A 1 784 ? -22.400 -1.330 6.440 1.00 87.56 784 LYS A C 1
ATOM 5990 O O . LYS A 1 784 ? -23.297 -1.860 7.105 1.00 87.56 784 LYS A O 1
ATOM 5995 N N . LYS A 1 785 ? -22.655 -0.462 5.460 1.00 83.25 785 LYS A N 1
ATOM 5996 C CA . LYS A 1 785 ? -24.016 -0.239 4.955 1.00 83.25 785 LYS A CA 1
ATOM 5997 C C . LYS A 1 785 ? -24.660 -1.577 4.562 1.00 83.25 785 LYS A C 1
ATOM 5999 O O . LYS A 1 785 ? -23.965 -2.463 4.075 1.00 83.25 785 LYS A O 1
ATOM 6004 N N . GLY A 1 786 ? -25.953 -1.750 4.834 1.00 84.06 786 GLY A N 1
ATOM 6005 C CA . GLY A 1 786 ? -26.667 -3.011 4.580 1.00 84.06 786 GLY A CA 1
ATOM 6006 C C . GLY A 1 786 ? -26.468 -4.106 5.639 1.00 84.06 786 GLY A C 1
ATOM 6007 O O . GLY A 1 786 ? -27.091 -5.158 5.542 1.00 84.06 786 GLY A O 1
ATOM 6008 N N . SER A 1 787 ? -25.641 -3.877 6.667 1.00 89.25 787 SER A N 1
ATOM 6009 C CA . SER A 1 787 ? -25.500 -4.824 7.782 1.00 89.25 787 SER A CA 1
ATOM 6010 C C . SER A 1 787 ? -26.807 -4.999 8.538 1.00 89.25 787 SER A C 1
ATOM 6012 O O . SER A 1 787 ? -27.527 -4.034 8.773 1.00 89.25 787 SER A O 1
ATOM 6014 N N . THR A 1 788 ? -27.076 -6.218 8.977 1.00 91.94 788 THR A N 1
ATOM 6015 C CA . THR A 1 788 ? -28.281 -6.590 9.718 1.00 91.94 788 THR A CA 1
ATOM 6016 C C . THR A 1 788 ? -28.027 -6.680 11.220 1.00 91.94 788 THR A C 1
ATOM 6018 O O . THR A 1 788 ? -26.884 -6.735 11.687 1.00 91.94 788 THR A O 1
ATOM 6021 N N . VAL A 1 789 ? -29.098 -6.755 12.010 1.00 91.38 789 VAL A N 1
ATOM 6022 C CA . VAL A 1 789 ? -29.009 -7.045 13.453 1.00 91.38 789 VAL A CA 1
ATOM 6023 C C . VAL A 1 789 ? -28.264 -8.364 13.719 1.00 91.38 789 VAL A C 1
ATOM 6025 O O . VAL A 1 789 ? -27.570 -8.479 14.732 1.00 91.38 789 VAL A O 1
ATOM 6028 N N . ASP A 1 790 ? -28.354 -9.347 12.818 1.00 91.31 790 ASP A N 1
ATOM 6029 C CA . ASP A 1 790 ? -27.600 -10.600 12.922 1.00 91.31 790 ASP A CA 1
ATOM 6030 C C . ASP A 1 790 ? -26.089 -10.412 12.779 1.00 91.31 790 ASP A C 1
ATOM 6032 O O . ASP A 1 790 ? -25.312 -11.031 13.509 1.00 91.31 790 ASP A O 1
ATOM 6036 N N . ASP A 1 791 ? -25.667 -9.541 11.863 1.00 91.31 791 ASP A N 1
ATOM 6037 C CA . ASP A 1 791 ? -24.253 -9.232 11.656 1.00 91.31 791 ASP A CA 1
ATOM 6038 C C . ASP A 1 791 ? -23.660 -8.596 12.916 1.00 91.31 791 ASP A C 1
ATOM 6040 O O . ASP A 1 791 ? -22.584 -8.986 13.378 1.00 91.31 791 ASP A O 1
ATOM 6044 N N . LEU A 1 792 ? -24.407 -7.672 13.530 1.00 90.12 792 LEU A N 1
ATOM 6045 C CA . LEU A 1 792 ? -24.038 -7.062 14.806 1.00 90.12 792 LEU A CA 1
ATOM 6046 C C . LEU A 1 792 ? -23.988 -8.097 15.937 1.00 90.12 792 LEU A C 1
ATOM 6048 O O . LEU A 1 792 ? -23.036 -8.115 16.717 1.00 90.12 792 LEU A O 1
ATOM 6052 N N . PHE A 1 793 ? -24.996 -8.969 16.035 1.00 89.75 793 PHE A N 1
ATOM 6053 C CA . PHE A 1 793 ? -25.027 -10.047 17.024 1.00 89.75 793 PHE A CA 1
ATOM 6054 C C . PHE A 1 793 ? -23.811 -10.969 16.886 1.00 89.75 793 PHE A C 1
ATOM 6056 O O . PHE A 1 793 ? -23.142 -11.277 17.873 1.00 89.75 793 PHE A O 1
ATOM 6063 N N . SER A 1 794 ? -23.515 -11.393 15.660 1.00 89.06 794 SER A N 1
ATOM 6064 C CA . SER A 1 794 ? -22.405 -12.289 15.345 1.00 89.06 794 SER A CA 1
ATOM 6065 C C . SER A 1 794 ? -21.060 -11.651 15.684 1.00 89.06 794 SER A C 1
ATOM 6067 O O . SER A 1 794 ? -20.223 -12.305 16.308 1.00 89.06 794 SER A O 1
ATOM 6069 N N . TYR A 1 795 ? -20.886 -10.363 15.371 1.00 87.94 795 TYR A N 1
ATOM 6070 C CA . TYR A 1 795 ? -19.704 -9.591 15.751 1.00 87.94 795 TYR A CA 1
ATOM 6071 C C . TYR A 1 795 ? -19.535 -9.507 17.276 1.00 87.94 795 TYR A C 1
ATOM 6073 O O . TYR A 1 795 ? -18.517 -9.941 17.813 1.00 87.94 795 TYR A O 1
ATOM 6081 N N . LEU A 1 796 ? -20.560 -9.038 17.998 1.00 84.62 796 LEU A N 1
ATOM 6082 C CA . LEU A 1 796 ? -20.515 -8.895 19.459 1.00 84.62 796 LEU A CA 1
ATOM 6083 C C . LEU A 1 796 ? -20.274 -10.232 20.170 1.00 84.62 796 LEU A C 1
ATOM 6085 O O . LEU A 1 796 ? -19.599 -10.278 21.201 1.00 84.62 796 LEU A O 1
ATOM 6089 N N . LYS A 1 797 ? -20.819 -11.323 19.623 1.00 83.62 797 LYS A N 1
ATOM 6090 C CA . LYS A 1 797 ? -20.584 -12.679 20.117 1.00 83.62 797 LYS A CA 1
ATOM 6091 C C . LYS A 1 797 ? -19.147 -13.132 19.862 1.00 83.62 797 LYS A C 1
ATOM 6093 O O . LYS A 1 797 ? -18.540 -13.703 20.764 1.00 83.62 797 LYS A O 1
ATOM 6098 N N . GLY A 1 798 ? -18.602 -12.863 18.675 1.00 78.31 798 GLY A N 1
ATOM 6099 C CA . GLY A 1 798 ? -17.205 -13.147 18.330 1.00 78.31 798 GLY A CA 1
ATOM 6100 C C . GLY A 1 798 ? -16.213 -12.415 19.235 1.00 78.31 798 GLY A C 1
ATOM 6101 O O . GLY A 1 798 ? -15.234 -13.008 19.676 1.00 78.31 798 GLY A O 1
ATOM 6102 N N . CYS A 1 799 ? -16.519 -11.167 19.600 1.00 73.75 799 CYS A N 1
ATOM 6103 C CA . CYS A 1 799 ? -15.741 -10.371 20.553 1.00 73.75 799 CYS A CA 1
ATOM 6104 C C . CYS A 1 799 ? -15.970 -10.759 22.029 1.00 73.75 799 CYS A C 1
ATOM 6106 O O . CYS A 1 799 ? -15.310 -10.224 22.916 1.00 73.75 799 CYS A O 1
ATOM 6108 N N . GLY A 1 800 ? -16.918 -11.654 22.325 1.00 70.88 800 GLY A N 1
ATOM 6109 C CA . GLY A 1 800 ? -17.218 -12.096 23.689 1.00 70.88 800 GLY A CA 1
ATOM 6110 C C . GLY A 1 800 ? -18.031 -11.111 24.541 1.00 70.88 800 GLY A C 1
ATOM 6111 O O . GLY A 1 800 ? -18.221 -11.372 25.730 1.00 70.88 800 GLY A O 1
ATOM 6112 N N . TYR A 1 801 ? -18.559 -10.024 23.963 1.00 70.31 801 TYR A N 1
ATOM 6113 C CA . TYR A 1 801 ? -19.429 -9.075 24.674 1.00 70.31 801 TYR A CA 1
ATOM 6114 C C . TYR A 1 801 ? -20.790 -9.681 25.025 1.00 70.31 801 TYR A C 1
ATOM 6116 O O . TYR A 1 801 ? -21.370 -9.336 26.055 1.00 70.31 801 TYR A O 1
ATOM 6124 N N . ILE A 1 802 ? -21.291 -10.605 24.200 1.00 78.12 802 ILE A N 1
ATOM 6125 C CA . ILE A 1 802 ? -22.548 -11.324 24.437 1.00 78.12 802 ILE A CA 1
ATOM 6126 C C . ILE A 1 802 ? -22.367 -12.833 24.270 1.00 78.12 802 ILE A C 1
ATOM 6128 O O . ILE A 1 802 ? -21.699 -13.306 23.354 1.00 78.12 802 ILE A O 1
ATOM 6132 N N . GLY A 1 803 ? -23.003 -13.607 25.149 1.00 73.69 803 GLY A N 1
ATOM 6133 C CA . GLY A 1 803 ? -23.069 -15.066 25.063 1.00 73.69 803 GLY A CA 1
ATOM 6134 C C . GLY A 1 803 ? -24.474 -15.584 24.737 1.00 73.69 803 GLY A C 1
ATOM 6135 O O . GLY A 1 803 ? -25.471 -14.886 24.909 1.00 73.69 803 GLY A O 1
ATOM 6136 N N . GLY A 1 804 ? -24.566 -16.849 24.317 1.00 82.50 804 GLY A N 1
ATOM 6137 C CA . GLY A 1 804 ? -25.843 -17.544 24.100 1.00 82.50 804 GLY A CA 1
ATOM 6138 C C . GLY A 1 804 ? -26.394 -17.474 22.671 1.00 82.50 804 GLY A C 1
ATOM 6139 O O . GLY A 1 804 ? -25.668 -17.216 21.706 1.00 82.50 804 GLY A O 1
ATOM 6140 N N . MET A 1 805 ? -27.684 -17.789 22.542 1.00 85.31 805 MET A N 1
ATOM 6141 C CA . MET A 1 805 ? -28.466 -17.676 21.308 1.00 85.31 805 MET A CA 1
ATOM 6142 C C . MET A 1 805 ? -29.262 -16.371 21.306 1.00 85.31 805 MET A C 1
ATOM 6144 O O . MET A 1 805 ? -29.719 -15.922 22.361 1.00 85.31 805 MET A O 1
ATOM 6148 N N . PHE A 1 806 ? -29.438 -15.793 20.117 1.00 89.75 806 PHE A N 1
ATOM 6149 C CA . PHE A 1 806 ? -30.304 -14.639 19.893 1.00 89.75 806 PHE A CA 1
ATOM 6150 C C . PHE A 1 806 ? -31.749 -14.985 20.274 1.00 89.75 806 PHE A C 1
ATOM 6152 O O . PHE A 1 806 ? -32.265 -16.017 19.846 1.00 89.75 806 PHE A O 1
ATOM 6159 N N . VAL A 1 807 ? -32.394 -14.132 21.072 1.00 89.25 807 VAL A N 1
ATOM 6160 C CA . VAL A 1 807 ? -33.805 -14.294 21.462 1.00 89.25 807 VAL A CA 1
ATOM 6161 C C . VAL A 1 807 ? -34.654 -13.209 20.818 1.00 89.25 807 VAL A C 1
ATOM 6163 O O . VAL A 1 807 ? -35.621 -13.503 20.123 1.00 89.25 807 VAL A O 1
ATOM 6166 N N . ARG A 1 808 ? -34.296 -11.947 21.057 1.00 88.50 808 ARG A N 1
ATOM 6167 C CA . ARG A 1 808 ? -34.978 -10.776 20.505 1.00 88.50 808 ARG A CA 1
ATOM 6168 C C . ARG A 1 808 ? -34.043 -9.572 20.529 1.00 88.50 808 ARG A C 1
ATOM 6170 O O . ARG A 1 808 ? -33.079 -9.557 21.295 1.00 88.50 808 ARG A O 1
ATOM 6177 N N . ALA A 1 809 ? -34.360 -8.557 19.741 1.00 90.12 809 ALA A N 1
ATOM 6178 C CA . ALA A 1 809 ? -33.692 -7.269 19.794 1.00 90.12 809 ALA A CA 1
ATOM 6179 C C . ALA A 1 809 ? -34.722 -6.139 19.843 1.00 90.12 809 ALA A C 1
ATOM 6181 O O . ALA A 1 809 ? -35.841 -6.271 19.340 1.00 90.12 809 ALA A O 1
ATOM 6182 N N . GLU A 1 810 ? -34.337 -5.046 20.485 1.00 89.00 810 GLU A N 1
ATOM 6183 C CA . GLU A 1 810 ? -35.082 -3.792 20.512 1.00 89.00 810 GLU A CA 1
ATOM 6184 C C . GLU A 1 810 ? -34.164 -2.687 19.988 1.00 89.00 810 GLU A C 1
ATOM 6186 O O . GLU A 1 810 ? -32.997 -2.623 20.374 1.00 89.00 810 GLU A O 1
ATOM 6191 N N . GLY A 1 811 ? -34.677 -1.848 19.093 1.00 86.56 811 GLY A N 1
ATOM 6192 C CA . GLY A 1 811 ? -33.930 -0.772 18.450 1.00 86.56 811 GLY A CA 1
ATOM 6193 C C . GLY A 1 811 ? -34.638 0.573 18.568 1.00 86.56 811 GLY A C 1
ATOM 6194 O O . GLY A 1 811 ? -35.863 0.632 18.710 1.00 86.56 811 GLY A O 1
ATOM 6195 N N . MET A 1 812 ? -33.865 1.654 18.499 1.00 81.56 812 MET A N 1
ATOM 6196 C CA . MET A 1 812 ? -34.362 3.021 18.332 1.00 81.56 812 MET A CA 1
ATOM 6197 C C . MET A 1 812 ? -33.405 3.849 17.461 1.00 81.56 812 MET A C 1
ATOM 6199 O O . MET A 1 812 ? -32.206 3.560 17.387 1.00 81.56 812 MET A O 1
ATOM 6203 N N . GLY A 1 813 ? -33.940 4.875 16.797 1.00 72.56 813 GLY A N 1
ATOM 6204 C CA . GLY A 1 813 ? -33.161 5.750 15.916 1.00 72.56 813 GLY A CA 1
ATOM 6205 C C . GLY A 1 813 ? -32.507 6.941 16.618 1.00 72.56 813 GLY A C 1
ATOM 6206 O O . GLY A 1 813 ? -31.379 7.295 16.294 1.00 72.56 813 GLY A O 1
ATOM 6207 N N . ARG A 1 814 ? -33.189 7.525 17.611 1.00 69.62 814 ARG A N 1
ATOM 6208 C CA . ARG A 1 814 ? -32.770 8.759 18.297 1.00 69.62 814 ARG A CA 1
ATOM 6209 C C . ARG A 1 814 ? -32.837 8.614 19.809 1.00 69.62 814 ARG A C 1
ATOM 6211 O O . ARG A 1 814 ? -33.611 7.800 20.322 1.00 69.62 814 ARG A O 1
ATOM 6218 N N . TYR A 1 815 ? -32.057 9.428 20.513 1.00 62.34 815 TYR A N 1
ATOM 6219 C CA . TYR A 1 815 ? -32.080 9.485 21.970 1.00 62.34 815 TYR A CA 1
ATOM 6220 C C . TYR A 1 815 ? -33.480 9.862 22.497 1.00 62.34 815 TYR A C 1
ATOM 6222 O O . TYR A 1 815 ? -34.153 10.727 21.943 1.00 62.34 815 TYR A O 1
ATOM 6230 N N . GLY A 1 816 ? -33.955 9.175 23.543 1.00 60.22 816 GLY A N 1
ATOM 6231 C CA . GLY A 1 816 ? -35.300 9.386 24.106 1.00 60.22 816 GLY A CA 1
ATOM 6232 C C . GLY A 1 816 ? -36.464 8.863 23.248 1.00 60.22 816 GLY A C 1
ATOM 6233 O O . GLY A 1 816 ? -37.625 9.008 23.635 1.00 60.22 816 GLY A O 1
ATOM 6234 N N . GLY A 1 817 ? -36.182 8.236 22.100 1.00 66.38 817 GLY A N 1
ATOM 6235 C CA . GLY A 1 817 ? -37.190 7.610 21.249 1.00 66.38 817 GLY A CA 1
ATOM 6236 C C . GLY A 1 817 ? -37.826 6.366 21.881 1.00 66.38 817 GLY A C 1
ATOM 6237 O O . GLY A 1 817 ? -37.250 5.698 22.741 1.00 66.38 817 GLY A O 1
ATOM 6238 N N . LYS A 1 818 ? -39.031 6.005 21.423 1.00 71.06 818 LYS A N 1
ATOM 6239 C CA . LYS A 1 818 ? -39.700 4.774 21.866 1.00 71.06 818 LYS A CA 1
ATOM 6240 C C . LYS A 1 818 ? -39.025 3.559 21.225 1.00 71.06 818 LYS A C 1
ATOM 6242 O O . LYS A 1 818 ? -39.115 3.375 20.013 1.00 71.06 818 LYS A O 1
ATOM 6247 N N . GLY A 1 819 ? -38.390 2.718 22.041 1.00 78.81 819 GLY A N 1
ATOM 6248 C CA . GLY A 1 819 ? -37.821 1.449 21.584 1.00 78.81 819 GLY A CA 1
ATOM 6249 C C . GLY A 1 819 ? -38.878 0.558 20.926 1.00 78.81 819 GLY A C 1
ATOM 6250 O O . GLY A 1 819 ? -39.987 0.405 21.449 1.00 78.81 819 GLY A O 1
ATOM 6251 N N . ARG A 1 820 ? -38.537 -0.036 19.778 1.00 87.75 820 ARG A N 1
ATOM 6252 C CA . ARG A 1 820 ? -39.385 -1.001 19.064 1.00 87.75 820 ARG A CA 1
ATOM 6253 C C . ARG A 1 820 ? -38.686 -2.340 18.931 1.00 87.75 820 ARG A C 1
ATOM 6255 O O . ARG A 1 820 ? -37.463 -2.406 18.864 1.00 87.75 820 ARG A O 1
ATOM 6262 N N . GLN A 1 821 ? -39.464 -3.411 18.850 1.00 89.44 821 GLN A N 1
ATOM 6263 C CA . GLN A 1 821 ? -38.917 -4.725 18.538 1.00 89.44 821 GLN A CA 1
ATOM 6264 C C . GLN A 1 821 ? -38.390 -4.731 17.097 1.00 89.44 821 GLN A C 1
ATOM 6266 O O . GLN A 1 821 ? -39.090 -4.288 16.186 1.00 89.44 821 GLN A O 1
ATOM 6271 N N . VAL A 1 822 ? -37.170 -5.232 16.910 1.00 91.00 822 VAL A N 1
ATOM 6272 C CA . VAL A 1 822 ? -36.508 -5.330 15.601 1.00 91.00 822 VAL A CA 1
ATOM 6273 C C . VAL A 1 822 ? -36.218 -6.784 15.261 1.00 91.00 822 VAL A C 1
ATOM 6275 O O . VAL A 1 822 ? -35.987 -7.618 16.150 1.00 91.00 822 VAL A O 1
ATOM 6278 N N . ARG A 1 823 ? -36.299 -7.115 13.971 1.00 89.38 823 ARG A N 1
ATOM 6279 C CA . ARG A 1 823 ? -36.066 -8.486 13.494 1.00 89.38 823 ARG A CA 1
ATOM 6280 C C . ARG A 1 823 ? -34.570 -8.743 13.323 1.00 89.38 823 ARG A C 1
ATOM 6282 O O . ARG A 1 823 ? -33.758 -7.826 13.322 1.00 89.38 823 ARG A O 1
ATOM 6289 N N . LYS A 1 824 ? -34.194 -10.016 13.212 1.00 89.12 824 LYS A N 1
ATOM 6290 C CA . LYS A 1 824 ? -32.788 -10.438 13.095 1.00 89.12 824 LYS A CA 1
ATOM 6291 C C . LYS A 1 824 ? -32.184 -10.050 11.736 1.00 89.12 824 LYS A C 1
ATOM 6293 O O . LYS A 1 824 ? -31.018 -9.691 11.663 1.00 89.12 824 LYS A O 1
ATOM 6298 N N . ASP A 1 825 ? -33.005 -10.095 10.696 1.00 89.56 825 ASP A N 1
ATOM 6299 C CA . ASP A 1 825 ? -32.731 -9.740 9.300 1.00 89.56 825 ASP A CA 1
ATOM 6300 C C . ASP A 1 825 ? -32.892 -8.241 9.004 1.00 89.56 825 ASP A C 1
ATOM 6302 O O . ASP A 1 825 ? -32.678 -7.799 7.880 1.00 89.56 825 ASP A O 1
ATOM 6306 N N . GLU A 1 826 ? -33.279 -7.445 9.999 1.00 89.88 826 GLU A N 1
ATOM 6307 C CA . GLU A 1 826 ? -33.510 -6.020 9.814 1.00 89.88 826 GLU A CA 1
ATOM 6308 C C . GLU A 1 826 ? -32.192 -5.255 9.644 1.00 89.88 826 GLU A C 1
ATOM 6310 O O . GLU A 1 826 ? -31.244 -5.455 10.409 1.00 89.88 826 GLU A O 1
ATOM 6315 N N . VAL A 1 827 ? -32.149 -4.381 8.635 1.00 89.31 827 VAL A N 1
ATOM 6316 C CA . VAL A 1 827 ? -30.970 -3.586 8.276 1.00 89.31 827 VAL A CA 1
ATOM 6317 C C . VAL A 1 827 ? -30.748 -2.466 9.297 1.00 89.31 827 VAL A C 1
ATOM 6319 O O . VAL A 1 827 ? -31.666 -1.738 9.678 1.00 89.31 827 VAL A O 1
ATOM 6322 N N . LEU A 1 828 ? -29.501 -2.335 9.742 1.00 88.25 828 LEU A N 1
ATOM 6323 C CA . LEU A 1 828 ? -29.016 -1.293 10.640 1.00 88.25 828 LEU A CA 1
ATOM 6324 C C . LEU A 1 828 ? -28.943 0.041 9.890 1.00 88.25 828 LEU A C 1
ATOM 6326 O O . LEU A 1 828 ? -28.423 0.113 8.778 1.00 88.25 828 LEU A O 1
ATOM 6330 N N . GLY A 1 829 ? -29.422 1.117 10.508 1.00 83.50 829 GLY A N 1
ATOM 6331 C CA . GLY A 1 829 ? -29.518 2.423 9.851 1.00 83.50 829 GLY A CA 1
ATOM 6332 C C . GLY A 1 829 ? -30.066 3.497 10.782 1.00 83.50 829 GLY A C 1
ATOM 6333 O O . GLY A 1 829 ? -30.173 3.259 11.979 1.00 83.50 829 GLY A O 1
ATOM 6334 N N . ARG A 1 830 ? -30.425 4.675 10.247 1.00 76.25 830 ARG A N 1
ATOM 6335 C CA . ARG A 1 830 ? -30.902 5.845 11.028 1.00 76.25 830 ARG A CA 1
ATOM 6336 C C . ARG A 1 830 ? -32.032 5.518 12.007 1.00 76.25 830 ARG A C 1
ATOM 6338 O O . ARG A 1 830 ? -32.002 5.984 13.135 1.00 76.25 830 ARG A O 1
ATOM 6345 N N . GLU A 1 831 ? -32.964 4.658 11.613 1.00 76.25 831 GLU A N 1
ATOM 6346 C CA . GLU A 1 831 ? -34.113 4.255 12.438 1.00 76.25 831 GLU A CA 1
ATOM 6347 C C . GLU A 1 831 ? -33.785 3.171 13.486 1.00 76.25 831 GLU A C 1
ATOM 6349 O O . GLU A 1 831 ? -34.627 2.821 14.316 1.00 76.25 831 GLU A O 1
ATOM 6354 N N . CYS A 1 832 ? -32.575 2.605 13.442 1.00 80.00 832 CYS A N 1
ATOM 6355 C CA . CYS A 1 832 ? -32.130 1.489 14.274 1.00 80.00 832 CYS A CA 1
ATOM 6356 C C . CYS A 1 832 ? -30.612 1.583 14.537 1.00 80.00 832 CYS A C 1
ATOM 6358 O O . CYS A 1 832 ? -29.839 0.722 14.112 1.00 80.00 832 CYS A O 1
ATOM 6360 N N . ARG A 1 833 ? -30.171 2.666 15.198 1.00 81.06 833 ARG A N 1
ATOM 6361 C CA . ARG A 1 833 ? -28.754 2.890 15.559 1.00 81.06 833 ARG A CA 1
ATOM 6362 C C . ARG A 1 833 ? -28.443 2.494 16.996 1.00 81.06 833 ARG A C 1
ATOM 6364 O O . ARG A 1 833 ? -27.349 2.011 17.263 1.00 81.06 833 ARG A O 1
ATOM 6371 N N . ILE A 1 834 ? -29.381 2.672 17.924 1.00 82.31 834 ILE A N 1
ATOM 6372 C CA . ILE A 1 834 ? -29.237 2.238 19.320 1.00 82.31 834 ILE A CA 1
ATOM 6373 C C . ILE A 1 834 ? -29.948 0.899 19.457 1.00 82.31 834 ILE A C 1
ATOM 6375 O O . ILE A 1 834 ? -31.151 0.819 19.205 1.00 82.31 834 ILE A O 1
ATOM 6379 N N . ILE A 1 835 ? -29.220 -0.152 19.835 1.00 86.44 835 ILE A N 1
ATOM 6380 C CA . ILE A 1 835 ? -29.748 -1.519 19.818 1.00 86.44 835 ILE A CA 1
ATOM 6381 C C . ILE A 1 835 ? -29.459 -2.239 21.121 1.00 86.44 835 ILE A C 1
ATOM 6383 O O . ILE A 1 835 ? -28.321 -2.348 21.573 1.00 86.44 835 ILE A O 1
ATOM 6387 N N . ARG A 1 836 ? -30.508 -2.833 21.677 1.00 86.06 836 ARG A N 1
ATOM 6388 C CA . ARG A 1 836 ? -30.436 -3.786 22.774 1.00 86.06 836 ARG A CA 1
ATOM 6389 C C . ARG A 1 836 ? -30.671 -5.191 22.238 1.00 86.06 836 ARG A C 1
ATOM 6391 O O . ARG A 1 836 ? -31.765 -5.504 21.771 1.00 86.06 836 ARG A O 1
ATOM 6398 N N . ILE A 1 837 ? -29.676 -6.066 22.370 1.00 87.06 837 ILE A N 1
ATOM 6399 C CA . ILE A 1 837 ? -29.812 -7.484 22.016 1.00 87.06 837 ILE A CA 1
ATOM 6400 C C . ILE A 1 837 ? -30.027 -8.315 23.277 1.00 87.06 837 ILE A C 1
ATOM 6402 O O . ILE A 1 837 ? -29.290 -8.202 24.256 1.00 87.06 837 ILE A O 1
ATOM 6406 N N . MET A 1 838 ? -31.034 -9.182 23.247 1.00 85.81 838 MET A N 1
ATOM 6407 C CA . MET A 1 838 ? -31.346 -10.101 24.333 1.00 85.81 838 MET A CA 1
ATOM 6408 C C . MET A 1 838 ? -31.012 -11.529 23.929 1.00 85.81 838 MET A C 1
ATOM 6410 O O . MET A 1 838 ? -31.409 -12.008 22.863 1.00 85.81 838 MET A O 1
ATOM 6414 N N . THR A 1 839 ? -30.298 -12.215 24.816 1.00 85.38 839 THR A N 1
ATOM 6415 C CA . THR A 1 839 ? -29.863 -13.596 24.625 1.00 85.38 839 THR A CA 1
ATOM 6416 C C . THR A 1 839 ? -30.365 -14.484 25.757 1.00 85.38 839 THR A C 1
ATOM 6418 O O . THR A 1 839 ? -30.739 -14.020 26.836 1.00 85.38 839 THR A O 1
ATOM 6421 N N . ASN A 1 840 ? -30.384 -15.792 25.516 1.00 80.44 840 ASN A N 1
ATOM 6422 C CA . ASN A 1 840 ? -30.865 -16.784 26.481 1.00 80.44 840 ASN A CA 1
ATOM 6423 C C . ASN A 1 840 ? -29.879 -17.088 27.628 1.00 80.44 840 ASN A C 1
ATOM 6425 O O . ASN A 1 840 ? -30.189 -17.902 28.495 1.00 80.44 840 ASN A O 1
ATOM 6429 N N . LYS A 1 841 ? -28.695 -16.465 27.648 1.00 67.00 841 LYS A N 1
ATOM 6430 C CA . LYS A 1 841 ? -27.647 -16.715 28.645 1.00 67.00 841 LYS A CA 1
ATOM 6431 C C . LYS A 1 841 ? -27.464 -15.462 29.503 1.00 67.00 841 LYS A C 1
ATOM 6433 O O . LYS A 1 841 ? -26.581 -14.654 29.252 1.00 67.00 841 LYS A O 1
ATOM 6438 N N . ASN A 1 842 ? -28.333 -15.292 30.501 1.00 45.03 842 ASN A N 1
ATOM 6439 C CA . ASN A 1 842 ? -28.362 -14.107 31.363 1.00 45.03 842 ASN A CA 1
ATOM 6440 C C . ASN A 1 842 ? -28.486 -14.507 32.847 1.00 45.03 842 ASN A C 1
ATOM 6442 O O . ASN A 1 842 ? -29.581 -14.495 33.399 1.00 45.03 842 ASN A O 1
ATOM 6446 N N . ARG A 1 843 ? -27.369 -14.921 33.468 1.00 37.34 843 ARG A N 1
ATOM 6447 C CA . ARG A 1 843 ? -27.050 -14.825 34.916 1.00 37.34 843 ARG A CA 1
ATOM 6448 C C . ARG A 1 843 ? -25.816 -15.674 35.236 1.00 37.34 843 ARG A C 1
ATOM 6450 O O . ARG A 1 843 ? -25.910 -16.877 35.439 1.00 37.34 843 ARG A O 1
ATOM 6457 N N . ALA A 1 844 ? -24.662 -15.026 35.307 1.00 31.19 844 ALA A N 1
ATOM 6458 C CA . ALA A 1 844 ? -23.516 -15.514 36.067 1.00 31.19 844 ALA A CA 1
ATOM 6459 C C . ALA A 1 844 ? -22.866 -14.299 36.739 1.00 31.19 844 ALA A C 1
ATOM 6461 O O . ALA A 1 844 ? -21.792 -13.848 36.362 1.00 31.19 844 ALA A O 1
ATOM 6462 N N . HIS A 1 845 ? -23.587 -13.706 37.686 1.00 32.28 845 HIS A N 1
ATOM 6463 C CA . HIS A 1 845 ? -22.954 -12.942 38.749 1.00 32.28 845 HIS A CA 1
ATOM 6464 C C . HIS A 1 845 ? -23.098 -13.807 39.992 1.00 32.28 845 HIS A C 1
ATOM 6466 O O . HIS A 1 845 ? -24.217 -14.058 40.443 1.00 32.28 845 HIS A O 1
ATOM 6472 N N . GLY A 1 846 ? -21.971 -14.335 40.469 1.00 31.22 846 GLY A N 1
ATOM 6473 C CA . GLY A 1 846 ? -21.873 -14.888 41.807 1.00 31.22 846 GLY A CA 1
ATOM 6474 C C . GLY A 1 846 ? -22.128 -13.756 42.788 1.00 31.22 846 GLY A C 1
ATOM 6475 O O . GLY A 1 846 ? -21.236 -12.966 43.069 1.00 31.22 846 GLY A O 1
ATOM 6476 N N . GLY A 1 847 ? -23.368 -13.647 43.250 1.00 25.89 847 GLY A N 1
ATOM 6477 C CA . GLY A 1 847 ? -23.641 -13.023 44.528 1.00 25.89 847 GLY A CA 1
ATOM 6478 C C . GLY A 1 847 ? -23.267 -14.038 45.594 1.00 25.89 847 GLY A C 1
ATOM 6479 O O . GLY A 1 847 ? -23.901 -15.088 45.687 1.00 25.89 847 GLY A O 1
ATOM 6480 N N . GLU A 1 848 ? -22.237 -13.735 46.379 1.00 31.39 848 GLU A N 1
ATOM 6481 C CA . GLU A 1 848 ? -22.174 -14.216 47.753 1.00 31.39 848 GLU A CA 1
ATOM 6482 C C . GLU A 1 848 ? -23.461 -13.752 48.449 1.00 31.39 848 GLU A C 1
ATOM 6484 O O . GLU A 1 848 ? -23.575 -12.617 48.913 1.00 31.39 848 GLU A O 1
ATOM 6489 N N . GLU A 1 849 ? -24.469 -14.623 48.500 1.00 29.66 849 GLU A N 1
ATOM 6490 C CA . GLU A 1 849 ? -25.501 -14.517 49.520 1.00 29.66 849 GLU A CA 1
ATOM 6491 C C . GLU A 1 849 ? -24.836 -14.840 50.858 1.00 29.66 849 GLU A C 1
ATOM 6493 O O . GLU A 1 849 ? -24.698 -15.991 51.274 1.00 29.66 849 GLU A O 1
ATOM 6498 N N . GLY A 1 850 ? -24.395 -13.780 51.535 1.00 29.66 850 GLY A N 1
ATOM 6499 C CA . GLY A 1 850 ? -24.160 -13.802 52.965 1.00 29.66 850 GLY A CA 1
ATOM 6500 C C . GLY A 1 850 ? -25.441 -14.249 53.663 1.00 29.66 850 GLY A C 1
ATOM 6501 O O . GLY A 1 850 ? -26.385 -13.474 53.813 1.00 29.66 850 GLY A O 1
ATOM 6502 N N . GLY A 1 851 ? -25.459 -15.507 54.100 1.00 28.94 851 GLY A N 1
ATOM 6503 C CA . GLY A 1 851 ? -26.496 -16.066 54.954 1.00 28.94 851 GLY A CA 1
ATOM 6504 C C . GLY A 1 851 ? -26.579 -15.308 56.278 1.00 28.94 851 GLY A C 1
ATOM 6505 O O . GLY A 1 851 ? -25.896 -15.631 57.247 1.00 28.94 851 GLY A O 1
ATOM 6506 N N . LYS A 1 852 ? -27.447 -14.299 56.327 1.00 33.94 852 LYS A N 1
ATOM 6507 C CA . LYS A 1 852 ? -28.049 -13.774 57.554 1.00 33.94 852 LYS A CA 1
ATOM 6508 C C . LYS A 1 852 ? -29.560 -13.931 57.441 1.00 33.94 852 LYS A C 1
ATOM 6510 O O . LYS A 1 852 ? -30.281 -12.965 57.215 1.00 33.94 852 LYS A O 1
ATOM 6515 N N . GLU A 1 853 ? -30.047 -15.152 57.645 1.00 30.92 853 GLU A N 1
ATOM 6516 C CA . GLU A 1 853 ? -31.445 -15.342 58.025 1.00 30.92 853 GLU A CA 1
ATOM 6517 C C . GLU A 1 853 ? -31.578 -15.168 59.537 1.00 30.92 853 GLU A C 1
ATOM 6519 O O . GLU A 1 853 ? -31.193 -16.012 60.347 1.00 30.92 853 GLU A O 1
ATOM 6524 N N . GLY A 1 854 ? -32.107 -14.002 59.907 1.00 30.73 854 GLY A N 1
ATOM 6525 C CA . GLY A 1 854 ? -32.597 -13.724 61.242 1.00 30.73 854 GLY A CA 1
ATOM 6526 C C . GLY A 1 854 ? -33.817 -14.586 61.549 1.00 30.73 854 GLY A C 1
ATOM 6527 O O . GLY A 1 854 ? -34.788 -14.624 60.793 1.00 30.73 854 GLY A O 1
ATOM 6528 N N . GLY A 1 855 ? -33.774 -15.243 62.705 1.00 29.92 855 GLY A N 1
ATOM 6529 C CA . GLY A 1 855 ? -34.904 -15.971 63.255 1.00 29.92 855 GLY A CA 1
ATOM 6530 C C . GLY A 1 855 ? -36.115 -15.059 63.451 1.00 29.92 855 GLY A C 1
ATOM 6531 O O . GLY A 1 855 ? -36.082 -14.108 64.232 1.00 29.92 855 GLY A O 1
ATOM 6532 N N . LYS A 1 856 ? -37.218 -15.402 62.786 1.00 32.34 856 LYS A N 1
ATOM 6533 C CA . LYS A 1 856 ? -38.567 -15.027 63.209 1.00 32.34 856 LYS A CA 1
ATOM 6534 C C . LYS A 1 856 ? -39.427 -16.278 63.311 1.00 32.34 856 LYS A C 1
ATOM 6536 O O . LYS A 1 856 ? -39.923 -16.831 62.338 1.00 32.34 856 LYS A O 1
ATOM 6541 N N . THR A 1 857 ? -39.567 -16.684 64.562 1.00 31.44 857 THR A N 1
ATOM 6542 C CA . THR A 1 857 ? -40.677 -17.417 65.160 1.00 31.44 857 THR A CA 1
ATOM 6543 C C . THR A 1 857 ? -42.010 -17.270 64.419 1.00 31.44 857 THR A C 1
ATOM 6545 O O . THR A 1 857 ? -42.609 -16.197 64.406 1.00 31.44 857 THR A O 1
ATOM 6548 N N . LYS A 1 858 ? -42.553 -18.394 63.940 1.00 33.09 858 LYS A N 1
ATOM 6549 C CA . LYS A 1 858 ? -43.996 -18.668 63.962 1.00 33.09 858 LYS A CA 1
ATOM 6550 C C . LYS A 1 858 ? -44.218 -20.144 64.269 1.00 33.09 858 LYS A C 1
ATOM 6552 O O . LYS A 1 858 ? -43.781 -21.019 63.531 1.00 33.09 858 LYS A O 1
ATOM 6557 N N . GLY A 1 859 ? -44.865 -20.389 65.405 1.00 30.48 859 GLY A N 1
ATOM 6558 C CA . GLY A 1 859 ? -45.343 -21.703 65.800 1.00 30.48 859 GLY A CA 1
ATOM 6559 C C . GLY A 1 859 ? -46.569 -22.132 64.994 1.00 30.48 859 GLY A C 1
ATOM 6560 O O . GLY A 1 859 ? -47.307 -21.308 64.457 1.00 30.48 859 GLY A O 1
ATOM 6561 N N . GLY A 1 860 ? -46.779 -23.442 64.954 1.00 30.47 860 GLY A N 1
ATOM 6562 C CA . GLY A 1 860 ? -47.947 -24.089 64.366 1.00 30.47 860 GLY A CA 1
ATOM 6563 C C . GLY A 1 860 ? -47.679 -25.584 64.263 1.00 30.47 860 GLY A C 1
ATOM 6564 O O . GLY A 1 860 ? -46.847 -26.000 63.470 1.00 30.47 860 GLY A O 1
ATOM 6565 N N . GLY A 1 861 ? -48.294 -26.362 65.154 1.00 29.22 861 GLY A N 1
ATOM 6566 C CA . GLY A 1 861 ? -48.000 -27.776 65.387 1.00 29.22 861 GLY A CA 1
ATOM 6567 C C . GLY A 1 861 ? -48.606 -28.747 64.371 1.00 29.22 861 GLY A C 1
ATOM 6568 O O . GLY A 1 861 ? -49.327 -28.355 63.461 1.00 29.22 861 GLY A O 1
ATOM 6569 N N . GLY A 1 862 ? -48.340 -30.040 64.591 1.00 30.48 862 GLY A N 1
ATOM 6570 C CA . GLY A 1 862 ? -48.937 -31.147 63.833 1.00 30.48 862 GLY A CA 1
ATOM 6571 C C . GLY A 1 862 ? -47.906 -32.211 63.441 1.00 30.48 862 GLY A C 1
ATOM 6572 O O . GLY A 1 862 ? -47.495 -32.275 62.298 1.00 30.48 862 GLY A O 1
ATOM 6573 N N . GLN A 1 863 ? -47.262 -32.894 64.388 1.00 32.94 863 GLN A N 1
ATOM 6574 C CA . GLN A 1 863 ? -47.710 -34.184 64.935 1.00 32.94 863 GLN A CA 1
ATOM 6575 C C . GLN A 1 863 ? -47.337 -35.418 64.076 1.00 32.94 863 GLN A C 1
ATOM 6577 O O . GLN A 1 863 ? -48.025 -35.775 63.135 1.00 32.94 863 GLN A O 1
ATOM 6582 N N . ARG A 1 864 ? -46.314 -36.132 64.587 1.00 31.97 864 ARG A N 1
ATOM 6583 C CA . ARG A 1 864 ? -46.161 -37.605 64.707 1.00 31.97 864 ARG A CA 1
ATOM 6584 C C . ARG A 1 864 ? -45.960 -38.435 63.425 1.00 31.97 864 ARG A C 1
ATOM 6586 O O . ARG A 1 864 ? -46.879 -38.634 62.654 1.00 31.97 864 ARG A O 1
ATOM 6593 N N . ARG A 1 865 ? -44.753 -39.016 63.297 1.00 33.56 865 ARG A N 1
ATOM 6594 C CA . ARG A 1 865 ? -44.376 -40.429 63.622 1.00 33.56 865 ARG A CA 1
ATOM 6595 C C . ARG A 1 865 ? -44.513 -41.324 62.379 1.00 33.56 865 ARG A C 1
ATOM 6597 O O . ARG A 1 865 ? -45.486 -41.200 61.667 1.00 33.56 865 ARG A O 1
ATOM 6604 N N . SER A 1 866 ? -43.673 -42.311 62.094 1.00 31.08 866 SER A N 1
ATOM 6605 C CA . SER A 1 866 ? -42.453 -42.860 62.697 1.00 31.08 866 SER A CA 1
ATOM 6606 C C . SER A 1 866 ? -42.087 -44.115 61.893 1.00 31.08 866 SER A C 1
ATOM 6608 O O . SER A 1 866 ? -43.004 -44.736 61.357 1.00 31.08 866 SER A O 1
ATOM 6610 N N . LYS A 1 867 ? -40.838 -44.571 62.060 1.00 37.28 867 LYS A N 1
ATOM 6611 C CA . LYS A 1 867 ? -40.287 -45.903 61.729 1.00 37.28 867 LYS A CA 1
ATOM 6612 C C . LYS A 1 867 ? -39.919 -46.064 60.249 1.00 37.28 867 LYS A C 1
ATOM 6614 O O . LYS A 1 867 ? -40.720 -45.729 59.393 1.00 37.28 867 LYS A O 1
ATOM 6619 N N . SER A 1 868 ? -38.737 -46.553 59.898 1.00 44.47 868 SER A N 1
ATOM 6620 C CA . SER A 1 868 ? -37.695 -47.284 60.641 1.00 44.47 868 SER A CA 1
ATOM 6621 C C . SER A 1 868 ? -36.335 -46.998 60.035 1.00 44.47 868 SER A C 1
ATOM 6623 O O . SER A 1 868 ? -36.310 -46.912 58.786 1.00 44.47 868 SER A O 1
#

Sequence (868 aa):
MSGNNRVLLLHGNRQTHDIFKARIGALVKKLRKMNLETSVSSPHTEGPILYPLLEGDDVETRGWWEKDQNFGGLDHVIERFSSNESSTQPPSEPSSSYVGIIGFSQGARLITLLCAHPRFREIFPNVRWAIAASGYHDEWWPSGFGPVPQEKSIPVPSLHVIGKSDNVVSPSSSMSASSLFVDPTIHLHEGGHHVPMRSSDLKVYLSFIETAMADCGGLPSLPSPTRRQEKQTTKTQPPEPPSPENLEEQMDEIEALTSIYEPSEFVLLTLPSEYPQKFRALLFPWFDQSVWLEFTLPPGYPSSSPPIVALHHSLNLLQFRSNHSKAVLKVAREAMERGEGMCCVMGVTNEVREWFEDGGMEAVEDTVGKEGEEGEGEEEEEREEEKEERYLKAEAEGLDIAMRALYGGRSEGEDRVVSGGHLSITVGLVGKPSAGKSTFFNAATAFSRQSGGEEGAKMGAAPFTTIEPNLGYAFVPAPEGSMPEDDCEVEGVVFGSEHGRDGEGRRLVPVMLKDVAGLVPGAYKGLGKGNKFLDDLTDANVLVQITDASGRSDSNGNIGPEVVVKSPLDDACWIRRELVQWVSSNVSAKFGSVVRLGRDRLASLFTGYKQGNAVIHEVMDALKGGEEGNEDFKEWGGEDIRRLVSCFLAFRFPAVIALNKVDKMEGEGAVEELLGELPKHGIREGVGLCAKEECEFVKLAIQGQSGTVPILPTSHVWKTLQLAVALSECVFVFPVSDLETCLPLPSMLSGGGGKLSTGHLRSLESRGGSGPVGGALKFCVTMKKGSTVDDLFSYLKGCGYIGGMFVRAEGMGRYGGKGRQVRKDEVLGRECRIIRIMTNKNRAHGGEEGGKEGGKTKGGGGQRRSKS

InterPro domains:
  IPR005645 Serine hydrolase domain [PF03959] (1-201)
  IPR006073 GTP binding domain [PF01926] (426-551)
  IPR006073 GTP binding domain [PR00326] (427-447)
  IPR006073 GTP binding domain [PR00326] (487-502)
  IPR006575 RWD domain [PF05773] (248-355)
  IPR006575 RWD domain [PS50908] (252-359)
  IPR016135 Ubiquitin-conjugating enzyme/RWD-like [G3DSA:3.10.110.10] (242-364)
  IPR016135 Ubiquitin-conjugating enzyme/RWD-like [SSF54495] (245-358)
  IPR027417 P-loop containing nucleoside triphosphate hydrolase [G3DSA:3.40.50.300] (427-702)
  IPR027417 P-loop containing nucleoside triphosphate hydrolase [SSF52540] (423-693)
  IPR029058 Alpha/Beta hydrolase fold [G3DSA:3.40.50.1820] (3-216)
  IPR029058 Alpha/Beta hydrolase fold [SSF53474] (57-209)

Foldseek 3Di:
DPQQAEEEEAEAFFAALVRQCVQQVLLQVVCVVVSYHYDDDWPLRGAPAWDPDDVPDPDTGYANDDPPDQNPSVVVSVCLLQDCDDDPDGTPDQLQNYQEYEYAHRGLQVVLLLLLAPCNCVSRVRHQEYERELYFDPDDDDDPRPDDQDFARRAHEYEQEAAPAAPPRHSVRSVRSQRNHHPYHYHYDPDYRDQDNDPVSSVVVVVSVVVSVVPPDDDDDDDDDDDDDDDDDDDPPQQPAADPVQLVVVVVLVVVVPVVDDCVQKAWPDDNPDPQTKIWGWQDCDPNWTKIKIWGHGSCPPARDFIDIDIDIPDDCVGAPPLNRVQLVVQLVVQQVVPPRHSRPVSSSVSSSVCVVVVVVVVSVVCVVVVCDDDDNVVVVVVVVVVVVLLVVLLVLLQVLLCCLVPVDDDPPPFAPADWFFDAAEEEEAEAPQLCLVLLVLLQQLVVVPQDPDDADDDDDDDDDPPDWRKGKGFFFAAQPQDLLNPDPDDDDDDDRQFDADRVRGTTDIHIYTRADYAAPCLLVVPDCSLVSLLSCLPHLAYEYRFAQLQQADRNGDGDPDRPPDHSCVRLVRVLVSQLSNLLVQCVVCLVVCQVVHLVVSLVSSVSSVGHSSLLVSSVCSVVVNDPDDPNSVPDDSSNSSSSSSNSCLVRYQYEYEHEPVVNHDDDCSVVVSQVPPPDSSHHYYFYDHSNVSSVLSVVQVVPDDPDRPDPNDDSSSVRVNVRSVVSQKRWAAEAQDLPPQADDCVVVPDDDDPDDRGHGFGQWQFDFPADPTDGPRGTTIMHFQHFLLSVVVVCVVNRSDDADWDWKWFAQHRPDDIDTDDRNHTHDNGGRYMYTDHPRDDDDDDPPPDDDDDDDDDDDDDDYDDD

Radius of gyration: 36.64 Å; chains: 1; bounding box: 102×83×112 Å

Organism: NCBI:txid722753

Secondary structure (DSSP, 8-state):
--PPEEEEEE--TTB-HHHHHHHTHHHHHHHHHTTEEEP-S-TTTS-SEEEP--TT-SS-EEES--SSS--THHHHHHHHHH-SSSSSS--SS-GGGEEEEEEETHHHHHHHHHHHSTTHHHH-TT--EEEEES---TT---TTS-SPPPTT-B-S-EEEEEETT-SSS-HHHHHHHHTTBSS-EEEEES--SS---SHHHHHHHHHHHHHHHH--S-PPP---S-------SS-SPPPPPPPHHHHHHHHHHHHHHHHHS-TTTEEE-S-TTSSSEEEEEEEEEETTEEEEEEEEE-TTTTTT-PPEEEEEE---TTTS-HHHHHHHHHHHHHHHHH-SS---HHHHHHHHHHHHHTTHHHHHHHHTTTTT-SSSHHHHHHHHHHHHHHHHHHHHHHHHHHHHHHHS---TT--------B---EEEEE--TTSSHHHHHHHHHTTTTTS-SS---------S--SS-EEEEEEEEPPTT-STTTTS---S----TTS-B-TT-PBEEEEEEEEPPPP-TTGGGT-TTHHHHHHTTTT-SEEEEEEETT--B-TTSPBPSS--S--HHHHHHHHHHHHHHHHHHHHHTTHHHHHHH-HHHHHHHTGGGT--HHHHHHHHHHHTTT------TTS--HHHHHHHHHHHHHHH--EEEEEE-GGG--STTHHHHHHHT-SBTTEEEEEEE-HHHHHHHHHHHHHT-SS-----TT-HHHHHHHHHHHHTT-EEEEE-S-SS--SPPGGG-SS-S--PPP--PPPPBPBSSSSSTT-B--SPEEE-TT-BHHHHHHHHHHTTSB-S-EEEEEEESSTT---EEE-TTPBPBTTB-EEEEEES----------------------------

pLDDT: mean 71.81, std 19.87, range [23.38, 96.56]